Protein AF-A9KP01-F1 (afdb_monomer_lite)

Sequence (854 aa):
MNMPSIYETKLENGEALTLKELFYYAEKLFDGKQYDKAMEYYEKFIKEKEGWTGDKLIACDRLADMFRQKEDKENEMKIVFKSFEYDLPRPEFLCRLGVLFTELGQINMAVFWYSLALSIEKSADNLGFFKEECWSWLPHLKLCGCYFRLGDYNKAYMHNELALGFKPSDASLLHNKKSLEVLLNNNKLEGQANHKRILTIVQVAPDVYPVPPTNYGGIEVVIYEITEELVRRGHKVYLYAPEGSKTSATLIPYQHSGKGDFNQIAEYVLGTMPEGVDIIHDHTHISVLGKKNLNIPTICTIHGTINYRVNYPVFVSQRALNVIGGGHGFYVYNGLNLEEYEYSEEKDDYMLYLGRLDKMKGLGHALDIADLTNKRLVIAGPVHDLAYFNNEIEPRIRKNPKIQYIGSIGGKEKQEILKKACCLLFPTSWEEPFGLVMIEAMACGTPVIALGNGAVPEVLKGFPECICNSVDEMADKVMGGNYSKPNELREYAIKHFTTEKMVDGYLEVYEKVISEQPAHLSVPSIVKSKKDTLKIIQIAPDAFPVPPKDYGGIERVIYDLTEELVKRGHEVFLFAAEGSISSANIIPYTHKGPDSEKIADFVKKTLPSIGADIIHDHTHASVLSRCDLSIPIISTIHDSRKNSAKNPIYLCQKALRNAGLNQGYSVYNGINPEDYEFSESKEDYLIFLGILYSHKGINYALDVAERTGMRLIIAGPLYDIEYYKKAIEPRIKANTNISYVGSVGGKERQNLLKHAKCMLFPTVWEEPFGLVMVEAMACGTPVLAFGNGAVPEVLKGFPELICSNVDEMIYKVQNMEFPKAKVLRTYVENNFSAVKMTENYINIYRKVIEEEKN

Structure (mmCIF, N/CA/C/O backbone):
data_AF-A9KP01-F1
#
_entry.id   AF-A9KP01-F1
#
loop_
_atom_site.group_PDB
_atom_site.id
_atom_site.type_symbol
_atom_site.label_atom_id
_atom_site.label_alt_id
_atom_site.label_comp_id
_atom_site.label_asym_id
_atom_site.label_entity_id
_atom_site.label_seq_id
_atom_site.pdbx_PDB_ins_code
_atom_site.Cartn_x
_atom_site.Cartn_y
_atom_site.Cartn_z
_atom_site.occupancy
_atom_site.B_iso_or_equiv
_atom_site.auth_seq_id
_atom_site.auth_comp_id
_atom_site.auth_asym_id
_atom_site.auth_atom_id
_atom_site.pdbx_PDB_model_num
ATOM 1 N N . MET A 1 1 ? 45.115 -67.541 46.605 1.00 36.69 1 MET A N 1
ATOM 2 C CA . MET A 1 1 ? 44.930 -66.499 47.636 1.00 36.69 1 MET A CA 1
ATOM 3 C C . MET A 1 1 ? 44.972 -65.158 46.927 1.00 36.69 1 MET A C 1
ATOM 5 O O . MET A 1 1 ? 46.055 -64.728 46.558 1.00 36.69 1 MET A O 1
ATOM 9 N N . ASN A 1 2 ? 43.815 -64.558 46.640 1.00 46.25 2 ASN A N 1
ATOM 10 C CA . ASN A 1 2 ? 43.777 -63.175 46.161 1.00 46.25 2 ASN A CA 1
ATOM 11 C C . ASN A 1 2 ? 43.930 -62.277 47.386 1.00 46.25 2 ASN A C 1
ATOM 13 O O . ASN A 1 2 ? 43.139 -62.389 48.318 1.00 46.25 2 ASN A O 1
ATOM 17 N N . MET A 1 3 ? 44.982 -61.460 47.406 1.00 42.56 3 MET A N 1
ATOM 18 C CA . MET A 1 3 ? 45.182 -60.446 48.442 1.00 42.56 3 MET A CA 1
ATOM 19 C C . MET A 1 3 ? 43.953 -59.520 48.497 1.00 42.56 3 MET A C 1
ATOM 21 O O . MET A 1 3 ? 43.470 -59.135 47.424 1.00 42.56 3 MET A O 1
ATOM 25 N N . PRO A 1 4 ? 43.455 -59.156 49.695 1.00 60.62 4 PRO A N 1
ATOM 26 C CA . PRO A 1 4 ? 42.398 -58.160 49.837 1.00 60.62 4 PRO A CA 1
ATOM 27 C C . PRO A 1 4 ? 42.797 -56.867 49.129 1.00 60.62 4 PRO A C 1
ATOM 29 O O . PRO A 1 4 ? 43.979 -56.503 49.087 1.00 60.62 4 PRO A O 1
ATOM 32 N N . SER A 1 5 ? 41.831 -56.170 48.532 1.00 70.19 5 SER A N 1
ATOM 33 C CA . SER A 1 5 ? 42.134 -54.859 47.970 1.00 70.19 5 SER A CA 1
ATOM 34 C C . SER A 1 5 ? 42.584 -53.906 49.078 1.00 70.19 5 SER A C 1
ATOM 36 O O . SER A 1 5 ? 42.117 -53.996 50.210 1.00 70.19 5 SER A O 1
ATOM 38 N N . ILE A 1 6 ? 43.452 -52.951 48.738 1.00 78.69 6 ILE A N 1
ATOM 39 C CA . ILE A 1 6 ? 43.910 -51.919 49.681 1.00 78.69 6 ILE A CA 1
ATOM 40 C C . ILE A 1 6 ? 42.739 -51.196 50.383 1.00 78.69 6 ILE A C 1
ATOM 42 O O . ILE A 1 6 ? 42.875 -50.762 51.521 1.00 78.69 6 ILE A O 1
ATOM 46 N N . TYR A 1 7 ? 41.573 -51.129 49.731 1.00 84.31 7 TYR A N 1
ATOM 47 C CA . TYR A 1 7 ? 40.338 -50.558 50.270 1.00 84.31 7 TYR A CA 1
ATOM 48 C C . TYR A 1 7 ? 39.635 -51.480 51.277 1.00 84.31 7 TYR A C 1
ATOM 50 O O . TYR A 1 7 ? 39.154 -51.007 52.301 1.00 84.31 7 TYR A O 1
ATOM 58 N N . GLU A 1 8 ? 39.595 -52.790 51.020 1.00 82.94 8 GLU A N 1
ATOM 59 C CA . GLU A 1 8 ? 38.999 -53.775 51.936 1.00 82.94 8 GLU A CA 1
ATOM 60 C C . GLU A 1 8 ? 39.813 -53.893 53.221 1.00 82.94 8 GLU A C 1
ATOM 62 O O . GLU A 1 8 ? 39.232 -53.854 54.297 1.00 82.94 8 GLU A O 1
ATOM 67 N N . THR A 1 9 ? 41.146 -53.906 53.127 1.00 81.88 9 THR A N 1
ATOM 68 C CA . THR A 1 9 ? 42.019 -53.896 54.311 1.00 81.88 9 THR A CA 1
ATOM 69 C C . THR A 1 9 ? 41.823 -52.636 55.157 1.00 81.88 9 THR A C 1
ATOM 71 O O . THR A 1 9 ? 41.771 -52.725 56.379 1.00 81.88 9 THR A O 1
ATOM 74 N N . LYS A 1 10 ? 41.660 -51.461 54.532 1.00 84.62 10 LYS A N 1
ATOM 75 C CA . LYS A 1 10 ? 41.340 -50.217 55.255 1.00 84.62 10 LYS A CA 1
ATOM 76 C C . LYS A 1 10 ? 40.001 -50.299 55.990 1.00 84.62 10 LYS A C 1
ATOM 78 O O . LYS A 1 10 ? 39.928 -49.950 57.165 1.00 84.62 10 LYS A O 1
ATOM 83 N N . LEU A 1 11 ? 38.962 -50.796 55.321 1.00 85.75 11 LEU A N 1
ATOM 84 C CA . LEU A 1 11 ? 37.635 -50.956 55.921 1.00 85.75 11 LEU A CA 1
ATOM 85 C C . LEU A 1 11 ? 37.638 -51.988 57.061 1.00 85.75 11 LEU A C 1
ATOM 87 O O . LEU A 1 11 ? 37.008 -51.754 58.089 1.00 85.75 11 LEU A O 1
ATOM 91 N N . GLU A 1 12 ? 38.375 -53.093 56.915 1.00 85.56 12 GLU A N 1
ATOM 92 C CA . GLU A 1 12 ? 38.567 -54.111 57.961 1.00 85.56 12 GLU A CA 1
ATOM 93 C C . GLU A 1 12 ? 39.324 -53.558 59.180 1.00 85.56 12 GLU A C 1
ATOM 95 O O . GLU A 1 12 ? 39.020 -53.931 60.312 1.00 85.56 12 GLU A O 1
ATOM 100 N N . ASN A 1 13 ? 40.243 -52.611 58.968 1.00 84.62 13 ASN A N 1
ATOM 101 C CA . ASN A 1 13 ? 40.954 -51.889 60.028 1.00 84.62 13 ASN A CA 1
ATOM 102 C C . ASN A 1 13 ? 40.133 -50.744 60.661 1.00 84.62 13 ASN A C 1
ATOM 104 O O . ASN A 1 13 ? 40.631 -50.059 61.555 1.00 84.62 13 ASN A O 1
ATOM 108 N N . GLY A 1 14 ? 38.888 -50.518 60.222 1.00 82.81 14 GLY A N 1
ATOM 109 C CA . GLY A 1 14 ? 38.022 -49.445 60.722 1.00 82.81 14 GLY A CA 1
ATOM 110 C C . GLY A 1 14 ? 38.368 -48.045 60.197 1.00 82.81 14 GLY A C 1
ATOM 111 O O . GLY A 1 14 ? 37.886 -47.053 60.743 1.00 82.81 14 GLY A O 1
ATOM 112 N N . GLU A 1 15 ? 39.192 -47.942 59.152 1.00 86.25 15 GLU A N 1
ATOM 113 C CA . GLU A 1 15 ? 39.540 -46.672 58.513 1.00 86.25 15 GLU A CA 1
ATOM 114 C C . GLU A 1 15 ? 38.448 -46.228 57.524 1.00 86.25 15 GLU A C 1
ATOM 116 O O . GLU A 1 15 ? 37.905 -47.026 56.756 1.00 86.25 15 GLU A O 1
ATOM 121 N N . ALA A 1 16 ? 38.144 -44.927 57.503 1.00 83.94 16 ALA A N 1
ATOM 122 C CA . ALA A 1 16 ? 37.231 -44.346 56.522 1.00 83.94 16 ALA A CA 1
ATOM 123 C C . ALA A 1 16 ? 37.930 -44.152 55.165 1.00 83.94 16 ALA A C 1
ATOM 125 O O . ALA A 1 16 ? 39.061 -43.667 55.100 1.00 83.94 16 ALA A O 1
ATOM 126 N N . LEU A 1 17 ? 37.239 -44.488 54.073 1.00 88.50 17 LEU A N 1
ATOM 127 C CA . LEU A 1 17 ? 37.723 -44.205 52.721 1.00 88.50 17 LEU A CA 1
ATOM 128 C C . LEU A 1 17 ? 37.586 -42.711 52.414 1.00 88.50 17 LEU A C 1
ATOM 130 O O . LEU A 1 17 ? 36.552 -42.103 52.693 1.00 88.50 17 LEU A O 1
ATOM 134 N N . THR A 1 18 ? 38.609 -42.127 51.795 1.00 89.06 18 THR A N 1
ATOM 135 C CA . THR A 1 18 ? 38.513 -40.767 51.249 1.00 89.06 18 THR A CA 1
ATOM 136 C C . THR A 1 18 ? 37.534 -40.720 50.074 1.00 89.06 18 THR A C 1
ATOM 138 O O . THR A 1 18 ? 37.252 -41.737 49.441 1.00 89.06 18 THR A O 1
ATOM 141 N N . LEU A 1 19 ? 37.057 -39.526 49.716 1.00 87.00 19 LEU A N 1
ATOM 142 C CA . LEU A 1 19 ? 36.104 -39.337 48.617 1.00 87.00 19 LEU A CA 1
ATOM 143 C C . LEU A 1 19 ? 36.578 -39.947 47.283 1.00 87.00 19 LEU A C 1
ATOM 145 O O . LEU A 1 19 ? 35.806 -40.588 46.573 1.00 87.00 19 LEU A O 1
ATOM 149 N N . LYS A 1 20 ? 37.866 -39.785 46.964 1.00 86.50 20 LYS A N 1
ATOM 150 C CA . LYS A 1 20 ? 38.485 -40.369 45.769 1.00 86.50 20 LYS A CA 1
ATOM 151 C C . LYS A 1 20 ? 38.524 -41.900 45.856 1.00 86.50 20 LYS A C 1
ATOM 153 O O . LYS A 1 20 ? 38.224 -42.583 44.884 1.00 86.50 20 LYS A O 1
ATOM 158 N N . GLU A 1 21 ? 38.860 -42.446 47.023 1.00 90.12 21 GLU A N 1
ATOM 159 C CA . GLU A 1 21 ? 38.889 -43.894 47.254 1.00 90.12 21 GLU A CA 1
ATOM 160 C C . GLU A 1 21 ? 37.487 -44.522 47.225 1.00 90.12 21 GLU A C 1
ATOM 162 O O . GLU A 1 21 ? 37.362 -45.647 46.750 1.00 90.12 21 GLU A O 1
ATOM 167 N N . LEU A 1 22 ? 36.438 -43.803 47.652 1.00 90.06 22 LEU A N 1
ATOM 168 C CA . LEU A 1 22 ? 35.044 -44.252 47.527 1.00 90.06 22 LEU A CA 1
ATOM 169 C C . LEU A 1 22 ? 34.675 -44.516 46.063 1.00 90.06 22 LEU A C 1
ATOM 171 O O . LEU A 1 22 ? 34.154 -45.587 45.756 1.00 90.06 22 LEU A O 1
ATOM 175 N N . PHE A 1 23 ? 34.986 -43.576 45.165 1.00 92.19 23 PHE A N 1
ATOM 176 C CA . PHE A 1 23 ? 34.704 -43.722 43.736 1.00 92.19 23 PHE A CA 1
ATOM 177 C C . PHE A 1 23 ? 35.489 -44.878 43.101 1.00 92.19 23 PHE A C 1
ATOM 179 O O . PHE A 1 23 ? 34.893 -45.757 42.484 1.00 92.19 23 PHE A O 1
ATOM 186 N N . TYR A 1 24 ? 36.811 -44.946 43.300 1.00 91.06 24 TYR A N 1
ATOM 187 C CA . TYR A 1 24 ? 37.615 -46.029 42.711 1.00 91.06 24 TYR A CA 1
ATOM 188 C C . TYR A 1 24 ? 37.275 -47.406 43.273 1.00 91.06 24 TYR A C 1
ATOM 190 O O . TYR A 1 24 ? 37.362 -48.406 42.557 1.00 91.06 24 TYR A O 1
ATOM 198 N N . TYR A 1 25 ? 36.890 -47.483 44.547 1.00 93.56 25 TYR A N 1
ATOM 199 C CA . TYR A 1 25 ? 36.424 -48.738 45.111 1.00 93.56 25 TYR A CA 1
ATOM 200 C C . TYR A 1 25 ? 35.079 -49.154 44.504 1.00 93.56 25 TYR A C 1
ATOM 202 O O . TYR A 1 25 ? 34.916 -50.328 44.173 1.00 93.56 25 TYR A O 1
ATOM 210 N N . ALA A 1 26 ? 34.162 -48.207 44.271 1.00 93.06 26 ALA A N 1
ATOM 211 C CA . ALA A 1 26 ? 32.908 -48.466 43.567 1.00 93.06 26 ALA A CA 1
ATOM 212 C C . ALA A 1 26 ? 33.141 -48.966 42.127 1.00 93.06 26 ALA A C 1
ATOM 214 O O . ALA A 1 26 ? 32.584 -50.001 41.769 1.00 93.06 26 ALA A O 1
ATOM 215 N N . GLU A 1 27 ? 34.030 -48.328 41.351 1.00 93.06 27 GLU A N 1
ATOM 216 C CA . GLU A 1 27 ? 34.423 -48.794 40.005 1.00 93.06 27 GLU A CA 1
ATOM 217 C C . GLU A 1 27 ? 34.999 -50.216 40.047 1.00 93.06 27 GLU A C 1
ATOM 219 O O . GLU A 1 27 ? 34.581 -51.088 39.288 1.00 93.06 27 GLU A O 1
ATOM 224 N N . LYS A 1 28 ? 35.890 -50.510 41.002 1.00 91.69 28 LYS A N 1
ATOM 225 C CA . LYS A 1 28 ? 36.463 -51.855 41.147 1.00 91.69 28 LYS A CA 1
ATOM 226 C C . LYS A 1 28 ? 35.407 -52.913 41.484 1.00 91.69 28 LYS A C 1
ATOM 228 O O . LYS A 1 28 ? 35.485 -54.039 40.991 1.00 91.69 28 LYS A O 1
ATOM 233 N N . LEU A 1 29 ? 34.446 -52.584 42.347 1.00 92.50 29 LEU A N 1
ATOM 234 C CA . LEU A 1 29 ? 33.330 -53.473 42.676 1.00 92.50 29 LEU A CA 1
ATOM 235 C C . LEU A 1 29 ? 32.419 -53.687 41.462 1.00 92.50 29 LEU A C 1
ATOM 237 O O . LEU A 1 29 ? 31.994 -54.818 41.220 1.00 92.50 29 LEU A O 1
ATOM 241 N N . PHE A 1 30 ? 32.163 -52.629 40.691 1.00 90.38 30 PHE A N 1
ATOM 242 C CA . PHE A 1 30 ? 31.382 -52.676 39.459 1.00 90.38 30 PHE A CA 1
ATOM 243 C C . PHE A 1 30 ? 32.045 -53.577 38.406 1.00 90.38 30 PHE A C 1
ATOM 245 O O . PHE A 1 30 ? 31.399 -54.494 37.895 1.00 90.38 30 PHE A O 1
ATOM 252 N N . ASP A 1 31 ? 33.347 -53.410 38.165 1.00 88.25 31 ASP A N 1
ATOM 253 C CA . ASP A 1 31 ? 34.142 -54.261 37.265 1.00 88.25 31 ASP A CA 1
ATOM 254 C C . ASP A 1 31 ? 34.192 -55.718 37.747 1.00 88.25 31 ASP A C 1
ATOM 256 O O . ASP A 1 31 ? 34.123 -56.666 36.960 1.00 88.25 31 ASP A O 1
ATOM 260 N N . GLY A 1 32 ? 34.247 -55.907 39.067 1.00 88.62 32 GLY A N 1
ATOM 261 C CA . GLY A 1 32 ? 34.133 -57.203 39.731 1.00 88.62 32 GLY A CA 1
ATOM 262 C C . GLY A 1 32 ? 32.719 -57.798 39.733 1.00 88.62 32 GLY A C 1
ATOM 263 O O . GLY A 1 32 ? 32.529 -58.864 40.319 1.00 88.62 32 GLY A O 1
ATOM 264 N N . LYS A 1 33 ? 31.738 -57.137 39.100 1.00 89.88 33 LYS A N 1
ATOM 265 C CA . LYS A 1 33 ? 30.316 -57.524 39.017 1.00 89.88 33 LYS A CA 1
ATOM 266 C C . LYS A 1 33 ? 29.600 -57.636 40.369 1.00 89.88 33 LYS A C 1
ATOM 268 O O . LYS A 1 33 ? 28.583 -58.317 40.486 1.00 89.88 33 LYS A O 1
ATOM 273 N N . GLN A 1 34 ? 30.105 -56.965 41.399 1.00 91.69 34 GLN A N 1
ATOM 274 C CA . GLN A 1 34 ? 29.477 -56.878 42.719 1.00 91.69 34 GLN A CA 1
ATOM 275 C C . GLN A 1 34 ? 28.535 -55.665 42.776 1.00 91.69 34 GLN A C 1
ATOM 277 O O . GLN A 1 34 ? 28.774 -54.719 43.526 1.00 91.69 34 GLN A O 1
ATOM 282 N N . TYR A 1 35 ? 27.476 -55.677 41.959 1.00 91.69 35 TYR A N 1
ATOM 283 C CA . TYR A 1 35 ? 26.645 -54.496 41.685 1.00 91.69 35 TYR A CA 1
ATOM 284 C C . TYR A 1 35 ? 25.940 -53.916 42.915 1.00 91.69 35 TYR A C 1
ATOM 286 O O . TYR A 1 35 ? 25.957 -52.704 43.091 1.00 91.69 35 TYR A O 1
ATOM 294 N N . ASP A 1 36 ? 25.389 -54.743 43.808 1.00 90.81 36 ASP A N 1
ATOM 295 C CA . ASP A 1 36 ? 24.713 -54.235 45.014 1.00 90.81 36 ASP A CA 1
ATOM 296 C C . ASP A 1 36 ? 25.672 -53.470 45.931 1.00 90.81 36 ASP A C 1
ATOM 298 O O . ASP A 1 36 ? 25.349 -52.390 46.424 1.00 90.81 36 ASP A O 1
ATOM 302 N N . LYS A 1 37 ? 26.888 -54.003 46.100 1.00 91.88 37 LYS A N 1
ATOM 303 C CA . LYS A 1 37 ? 27.933 -53.355 46.892 1.00 91.88 37 LYS A CA 1
ATOM 304 C C . LYS A 1 37 ? 28.444 -52.104 46.178 1.00 91.88 37 LYS A C 1
ATOM 306 O O . LYS A 1 37 ? 28.601 -51.072 46.813 1.00 91.88 37 LYS A O 1
ATOM 311 N N . ALA A 1 38 ? 28.654 -52.157 44.862 1.00 93.44 38 ALA A N 1
ATOM 312 C CA . ALA A 1 38 ? 29.063 -50.992 44.077 1.00 93.44 38 ALA A CA 1
ATOM 313 C C . ALA A 1 38 ? 28.044 -49.843 44.183 1.00 93.44 38 ALA A C 1
ATOM 315 O O . ALA A 1 38 ? 28.433 -48.702 44.426 1.00 93.44 38 ALA A O 1
ATOM 316 N N . MET A 1 39 ? 26.748 -50.152 44.074 1.00 94.50 39 MET A N 1
ATOM 317 C CA . MET A 1 39 ? 25.639 -49.199 44.188 1.00 94.50 39 MET A CA 1
ATOM 318 C C . MET A 1 39 ? 25.677 -48.439 45.521 1.00 94.50 39 MET A C 1
ATOM 320 O O . MET A 1 39 ? 25.598 -47.214 45.516 1.00 94.50 39 MET A O 1
ATOM 324 N N . GLU A 1 40 ? 25.916 -49.132 46.642 1.00 93.94 40 GLU A N 1
ATOM 325 C CA . GLU A 1 40 ? 26.055 -48.503 47.965 1.00 93.94 40 GLU A CA 1
ATOM 326 C C . GLU A 1 40 ? 27.180 -47.452 47.995 1.00 93.94 40 GLU A C 1
ATOM 328 O O . GLU A 1 40 ? 27.012 -46.355 48.537 1.00 93.94 40 GLU A O 1
ATOM 333 N N . TYR A 1 41 ? 28.335 -47.766 47.402 1.00 94.38 41 TYR A N 1
ATOM 334 C CA . TYR A 1 41 ? 29.482 -46.857 47.391 1.00 94.38 41 TYR A CA 1
ATOM 335 C C . TYR A 1 41 ? 29.326 -45.711 46.383 1.00 94.38 41 TYR A C 1
ATOM 337 O O . TYR A 1 41 ? 29.722 -44.590 46.705 1.00 94.38 41 TYR A O 1
ATOM 345 N N . TYR A 1 42 ? 28.693 -45.928 45.224 1.00 95.81 42 TYR A N 1
ATOM 346 C CA . TYR A 1 42 ? 28.344 -44.829 44.317 1.00 95.81 42 TYR A CA 1
ATOM 347 C C . TYR A 1 42 ? 27.318 -43.882 44.944 1.00 95.81 42 TYR A C 1
ATOM 349 O O . TYR A 1 42 ? 27.492 -42.670 44.852 1.00 95.81 42 TYR A O 1
ATOM 357 N N . GLU A 1 43 ? 26.293 -44.394 45.634 1.00 94.00 43 GLU A N 1
ATOM 358 C CA . GLU A 1 43 ? 25.308 -43.563 46.338 1.00 94.00 43 GLU A CA 1
ATOM 359 C C . GLU A 1 43 ? 25.943 -42.729 47.454 1.00 94.00 43 GLU A C 1
ATOM 361 O O . GLU A 1 43 ? 25.621 -41.549 47.613 1.00 94.00 43 GLU A O 1
ATOM 366 N N . LYS A 1 44 ? 26.869 -43.322 48.221 1.00 92.75 44 LYS A N 1
ATOM 367 C CA . LYS A 1 44 ? 27.685 -42.586 49.197 1.00 92.75 44 LYS A CA 1
ATOM 368 C C . LYS A 1 44 ? 28.493 -41.493 48.504 1.00 92.75 44 LYS A C 1
ATOM 370 O O . LYS A 1 44 ? 28.465 -40.350 48.944 1.00 92.75 44 LYS A O 1
ATOM 375 N N . PHE A 1 45 ? 29.149 -41.821 47.393 1.00 94.12 45 PHE A N 1
ATOM 376 C CA . PHE A 1 45 ? 29.967 -40.875 46.646 1.00 94.12 45 PHE A CA 1
ATOM 377 C C . PHE A 1 45 ? 29.157 -39.689 46.101 1.00 94.12 45 PHE A C 1
ATOM 379 O O . PHE A 1 45 ? 29.585 -38.553 46.276 1.00 94.12 45 PHE A O 1
ATOM 386 N N . ILE A 1 46 ? 27.990 -39.893 45.480 1.00 92.06 46 ILE A N 1
ATOM 387 C CA . ILE A 1 46 ? 27.198 -38.793 44.887 1.00 92.06 46 ILE A CA 1
ATOM 388 C C . ILE A 1 46 ? 26.511 -37.893 45.927 1.00 92.06 46 ILE A C 1
ATOM 390 O O . ILE A 1 46 ? 26.193 -36.746 45.613 1.00 92.06 46 ILE A O 1
ATOM 394 N N . LYS A 1 47 ? 26.295 -38.376 47.162 1.00 89.00 47 LYS A N 1
ATOM 395 C CA . LYS A 1 47 ? 25.741 -37.567 48.265 1.00 89.00 47 LYS A CA 1
ATOM 396 C C . LYS A 1 47 ? 26.709 -36.488 48.745 1.00 89.00 47 LYS A C 1
ATOM 398 O O . LYS A 1 47 ? 26.262 -35.445 49.221 1.00 89.00 47 LYS A O 1
ATOM 403 N N . GLU A 1 48 ? 28.009 -36.721 48.606 1.00 89.31 48 GLU A N 1
ATOM 404 C CA . GLU A 1 48 ? 29.024 -35.737 48.967 1.00 89.31 48 GLU A CA 1
ATOM 405 C C . GLU A 1 48 ? 28.994 -34.542 48.007 1.00 89.31 48 GLU A C 1
ATOM 407 O O . GLU A 1 48 ? 28.882 -34.708 46.789 1.00 89.31 48 GLU A O 1
ATOM 412 N N . LYS A 1 49 ? 29.105 -33.324 48.552 1.00 78.06 49 LYS A N 1
ATOM 413 C CA . LYS A 1 49 ? 29.084 -32.081 47.756 1.00 78.06 49 LYS A CA 1
ATOM 414 C C . LYS A 1 49 ? 30.369 -31.864 46.961 1.00 78.06 49 LYS A C 1
ATOM 416 O O . LYS A 1 49 ? 30.342 -31.239 45.909 1.00 78.06 49 LYS A O 1
ATOM 421 N N . GLU A 1 50 ? 31.484 -32.365 47.479 1.00 80.12 50 GLU A N 1
ATOM 422 C CA . GLU A 1 50 ? 32.789 -32.294 46.830 1.00 80.12 50 GLU A CA 1
ATOM 423 C C . GLU A 1 50 ? 32.971 -33.465 45.848 1.00 80.12 50 GLU A C 1
ATOM 425 O O . GLU A 1 50 ? 32.259 -34.475 45.911 1.00 80.12 50 GLU A O 1
ATOM 430 N N . GLY A 1 51 ? 33.934 -33.340 44.931 1.00 79.81 51 GLY A N 1
ATOM 431 C CA . GLY A 1 51 ? 34.302 -34.375 43.958 1.00 79.81 51 GLY A CA 1
ATOM 432 C C . GLY A 1 51 ? 34.435 -33.836 42.539 1.00 79.81 51 GLY A C 1
ATOM 433 O O . GLY A 1 51 ? 33.869 -32.800 42.203 1.00 79.81 51 GLY A O 1
ATOM 434 N N . TRP A 1 52 ? 35.206 -34.531 41.703 1.00 86.00 52 TRP A N 1
ATOM 435 C CA . TRP A 1 52 ? 35.362 -34.139 40.306 1.00 86.00 52 TRP A CA 1
ATOM 436 C C . TRP A 1 52 ? 34.081 -34.439 39.519 1.00 86.00 52 TRP A C 1
ATOM 438 O O . TRP A 1 52 ? 33.531 -35.538 39.616 1.00 86.00 52 TRP A O 1
ATOM 448 N N . THR A 1 53 ? 33.612 -33.468 38.733 1.00 85.69 53 THR A N 1
ATOM 449 C CA . THR A 1 53 ? 32.346 -33.549 37.989 1.00 85.69 53 THR A CA 1
ATOM 450 C C . THR A 1 53 ? 32.262 -34.788 37.101 1.00 85.69 53 THR A C 1
ATOM 452 O O . THR A 1 53 ? 31.246 -35.477 37.113 1.00 85.69 53 THR A O 1
ATOM 455 N N . GLY A 1 54 ? 33.332 -35.133 36.379 1.00 85.19 54 GLY A N 1
ATOM 456 C CA . GLY A 1 54 ? 33.313 -36.301 35.497 1.00 85.19 54 GLY A CA 1
ATOM 457 C C . GLY A 1 54 ? 33.112 -37.626 36.246 1.00 85.19 54 GLY A C 1
ATOM 458 O O . GLY A 1 54 ? 32.359 -38.470 35.770 1.00 85.19 54 GLY A O 1
ATOM 459 N N . ASP A 1 55 ? 33.672 -37.779 37.450 1.00 90.56 55 ASP A N 1
ATOM 460 C CA . ASP A 1 55 ? 33.481 -38.979 38.281 1.00 90.56 55 ASP A CA 1
ATOM 461 C C . ASP A 1 55 ? 32.032 -39.062 38.787 1.00 90.56 55 ASP A C 1
ATOM 463 O O . ASP A 1 55 ? 31.446 -40.144 38.841 1.00 90.56 55 ASP A O 1
ATOM 467 N N . LYS A 1 56 ? 31.410 -37.918 39.117 1.00 91.75 56 LYS A N 1
ATOM 468 C CA . LYS A 1 56 ? 29.989 -37.854 39.511 1.00 91.75 56 LYS A CA 1
ATOM 469 C C . LYS A 1 56 ? 29.077 -38.274 38.364 1.00 91.75 56 LYS A C 1
ATOM 471 O O . LYS A 1 56 ? 28.146 -39.043 38.582 1.00 91.75 56 LYS A O 1
ATOM 476 N N . LEU A 1 57 ? 29.370 -37.826 37.144 1.00 91.88 57 LEU A N 1
ATOM 477 C CA . LEU A 1 57 ? 28.619 -38.229 35.957 1.00 91.88 57 LEU A CA 1
ATOM 478 C C . LEU A 1 57 ? 28.787 -39.725 35.660 1.00 91.88 57 LEU A C 1
ATOM 480 O O . LEU A 1 57 ? 27.796 -40.387 35.357 1.00 91.88 57 LEU A O 1
ATOM 484 N N . ILE A 1 58 ? 30.002 -40.277 35.789 1.00 92.25 58 ILE A N 1
ATOM 485 C CA . ILE A 1 58 ? 30.237 -41.727 35.651 1.00 92.25 58 ILE A CA 1
ATOM 486 C C . ILE A 1 58 ? 29.413 -42.489 36.691 1.00 92.25 58 ILE A C 1
ATOM 488 O O . ILE A 1 58 ? 28.691 -43.418 36.336 1.00 92.25 58 ILE A O 1
ATOM 492 N N . ALA A 1 59 ? 29.455 -42.065 37.956 1.00 94.00 59 ALA A N 1
ATOM 493 C CA . ALA A 1 59 ? 28.672 -42.680 39.022 1.00 94.00 59 ALA A CA 1
ATOM 494 C C . ALA A 1 59 ? 27.161 -42.644 38.723 1.00 94.00 59 ALA A C 1
ATOM 496 O O . ALA A 1 59 ? 26.487 -43.661 38.884 1.00 94.00 59 ALA A O 1
ATOM 497 N N . CYS A 1 60 ? 26.631 -41.517 38.231 1.00 94.88 60 CYS A N 1
ATOM 498 C CA . CYS A 1 60 ? 25.234 -41.402 37.805 1.00 94.88 60 CYS A CA 1
ATOM 499 C C . CYS A 1 60 ? 24.879 -42.366 36.661 1.00 94.88 60 CYS A C 1
ATOM 501 O O . CYS A 1 60 ? 23.838 -43.015 36.732 1.00 94.88 60 CYS A O 1
ATOM 503 N N . ASP A 1 61 ? 25.722 -42.503 35.632 1.00 93.94 61 ASP A N 1
ATOM 504 C CA . ASP A 1 61 ? 25.469 -43.437 34.520 1.00 93.94 61 ASP A CA 1
ATOM 505 C C . ASP A 1 61 ? 25.527 -44.903 34.977 1.00 93.94 61 ASP A C 1
ATOM 507 O O . ASP A 1 61 ? 24.662 -45.696 34.608 1.00 93.94 61 ASP A O 1
ATOM 511 N N . ARG A 1 62 ? 26.481 -45.256 35.851 1.00 95.06 62 ARG A N 1
ATOM 512 C CA . ARG A 1 62 ? 26.602 -46.603 36.438 1.00 95.06 62 ARG A CA 1
ATOM 513 C C . ARG A 1 62 ? 25.403 -46.958 37.308 1.00 95.06 62 ARG A C 1
ATOM 515 O O . ARG A 1 62 ? 24.866 -48.059 37.197 1.00 95.06 62 ARG A O 1
ATOM 522 N N . LEU A 1 63 ? 24.962 -46.028 38.153 1.00 96.38 63 LEU A N 1
ATOM 523 C CA . LEU A 1 63 ? 23.747 -46.180 38.951 1.00 96.38 63 LEU A CA 1
ATOM 524 C C . LEU A 1 63 ? 22.512 -46.324 38.061 1.00 96.38 63 LEU A C 1
ATOM 526 O O . LEU A 1 63 ? 21.710 -47.223 38.299 1.00 96.38 63 LEU A O 1
ATOM 530 N N . ALA A 1 64 ? 22.385 -45.513 37.008 1.00 95.44 64 ALA A N 1
ATOM 531 C CA . ALA A 1 64 ? 21.289 -45.632 36.050 1.00 95.44 64 ALA A CA 1
ATOM 532 C C . ALA A 1 64 ? 21.261 -47.019 35.385 1.00 95.44 64 ALA A C 1
ATOM 534 O O . ALA A 1 64 ? 20.200 -47.631 35.292 1.00 95.44 64 ALA A O 1
ATOM 535 N N . ASP A 1 65 ? 22.418 -47.555 34.980 1.00 94.00 65 ASP A N 1
ATOM 536 C CA . ASP A 1 65 ? 22.521 -48.911 34.427 1.00 94.00 65 ASP A CA 1
ATOM 537 C C . ASP A 1 65 ? 22.100 -49.992 35.430 1.00 94.00 65 ASP A C 1
ATOM 539 O O . ASP A 1 65 ? 21.389 -50.928 35.063 1.00 94.00 65 ASP A O 1
ATOM 543 N N . MET A 1 66 ? 22.494 -49.864 36.699 1.00 95.06 66 MET A N 1
ATOM 544 C CA . MET A 1 66 ? 22.117 -50.820 37.745 1.00 95.06 66 MET A CA 1
ATOM 545 C C . MET A 1 66 ? 20.626 -50.744 38.100 1.00 95.06 66 MET A C 1
ATOM 547 O O . MET A 1 66 ? 19.989 -51.788 38.236 1.00 95.06 66 MET A O 1
ATOM 551 N N . PHE A 1 67 ? 20.039 -49.545 38.193 1.00 95.38 67 PHE A N 1
ATOM 552 C CA . PHE A 1 67 ? 18.592 -49.389 38.391 1.00 95.38 67 PHE A CA 1
ATOM 553 C C . PHE A 1 67 ? 17.804 -49.963 37.216 1.00 95.38 67 PHE A C 1
ATOM 555 O O . PHE A 1 67 ? 16.839 -50.697 37.423 1.00 95.38 67 PHE A O 1
ATOM 562 N N . ARG A 1 68 ? 18.274 -49.739 35.985 1.00 93.38 68 ARG A N 1
ATOM 563 C CA . ARG A 1 68 ? 17.676 -50.324 34.784 1.00 93.38 68 ARG A CA 1
ATOM 564 C C . ARG A 1 68 ? 17.706 -51.852 34.799 1.00 93.38 68 ARG A C 1
ATOM 566 O O . ARG A 1 68 ? 16.706 -52.475 34.458 1.00 93.38 68 ARG A O 1
ATOM 573 N N . GLN A 1 69 ? 18.817 -52.466 35.221 1.00 91.81 69 GLN A N 1
ATOM 574 C CA . GLN A 1 69 ? 18.920 -53.928 35.374 1.00 91.81 69 GLN A CA 1
ATOM 575 C C . GLN A 1 69 ? 17.950 -54.489 36.421 1.00 91.81 69 GLN A C 1
ATOM 577 O O . GLN A 1 69 ? 17.516 -55.631 36.298 1.00 91.81 69 GLN A O 1
ATOM 582 N N . LYS A 1 70 ? 17.603 -53.690 37.434 1.00 93.12 70 LYS A N 1
ATOM 583 C CA . LYS A 1 70 ? 16.603 -54.020 38.458 1.00 93.12 70 LYS A CA 1
ATOM 584 C C . LYS A 1 70 ? 15.170 -53.654 38.056 1.00 93.12 70 LYS A C 1
ATOM 586 O O . LYS A 1 70 ? 14.270 -53.804 38.875 1.00 93.12 70 LYS A O 1
ATOM 591 N N . GLU A 1 71 ? 14.965 -53.165 36.831 1.00 92.06 71 GLU A N 1
ATOM 592 C CA . GLU A 1 71 ? 13.688 -52.637 36.327 1.00 92.06 71 GLU A CA 1
ATOM 593 C C . GLU A 1 71 ? 13.117 -51.467 37.161 1.00 92.06 71 GLU A C 1
ATOM 595 O O . GLU A 1 71 ? 11.931 -51.144 37.085 1.00 92.06 71 GLU A O 1
ATOM 600 N N . ASP A 1 72 ? 13.970 -50.771 37.919 1.00 94.31 72 ASP A N 1
ATOM 601 C CA . ASP A 1 72 ? 13.607 -49.636 38.769 1.00 94.31 72 ASP A CA 1
ATOM 602 C C . ASP A 1 72 ? 13.674 -48.317 37.984 1.00 94.31 72 ASP A C 1
ATOM 604 O O . ASP A 1 72 ? 14.617 -47.526 38.082 1.00 94.31 72 ASP A O 1
ATOM 608 N N . LYS A 1 73 ? 12.649 -48.087 37.157 1.00 92.06 73 LYS A N 1
ATOM 609 C CA . LYS A 1 73 ? 12.559 -46.906 36.280 1.00 92.06 73 LYS A CA 1
ATOM 610 C C . LYS A 1 73 ? 12.474 -45.588 37.046 1.00 92.06 73 LYS A C 1
ATOM 612 O O . LYS A 1 73 ? 12.892 -44.554 36.527 1.00 92.06 73 LYS A O 1
ATOM 617 N N . GLU A 1 74 ? 11.915 -45.607 38.255 1.00 93.00 74 GLU A N 1
ATOM 618 C CA . GLU A 1 74 ? 11.755 -44.403 39.070 1.00 93.00 74 GLU A CA 1
ATOM 619 C C . GLU A 1 74 ? 13.117 -43.907 39.556 1.00 93.00 74 GLU A C 1
ATOM 621 O O . GLU A 1 74 ? 13.451 -42.733 39.375 1.00 93.00 74 GLU A O 1
ATOM 626 N N . ASN A 1 75 ? 13.932 -44.798 40.124 1.00 94.06 75 ASN A N 1
ATOM 627 C CA . ASN A 1 75 ? 15.267 -44.423 40.572 1.00 94.06 75 ASN A CA 1
ATOM 628 C C . ASN A 1 75 ? 16.244 -44.238 39.403 1.00 94.06 75 ASN A C 1
ATOM 630 O O . ASN A 1 75 ? 17.088 -43.345 39.489 1.00 94.06 75 ASN A O 1
ATOM 634 N N . GLU A 1 76 ? 16.075 -44.954 38.278 1.00 95.88 76 GLU A N 1
ATOM 635 C CA . GLU A 1 76 ? 16.788 -44.646 37.025 1.00 95.88 76 GLU A CA 1
ATOM 636 C C . GLU A 1 76 ? 16.517 -43.195 36.592 1.00 95.88 76 GLU A C 1
ATOM 638 O O . GLU A 1 76 ? 17.444 -42.436 36.324 1.00 95.88 76 GLU A O 1
ATOM 643 N N . MET A 1 77 ? 15.256 -42.759 36.583 1.00 95.50 77 MET A N 1
ATOM 644 C CA . MET A 1 77 ? 14.908 -41.391 36.198 1.00 95.50 77 MET A CA 1
ATOM 645 C C . MET A 1 77 ? 15.453 -40.351 37.187 1.00 95.50 77 MET A C 1
ATOM 647 O O . MET A 1 77 ? 16.012 -39.336 36.768 1.00 95.50 77 MET A O 1
ATOM 651 N N . LYS A 1 78 ? 15.343 -40.602 38.499 1.00 95.75 78 LYS A N 1
ATOM 652 C CA . LYS A 1 78 ? 15.871 -39.697 39.534 1.00 95.75 78 LYS A CA 1
ATOM 653 C C . LYS A 1 78 ? 17.377 -39.509 39.410 1.00 95.75 78 LYS A C 1
ATOM 655 O O . LYS A 1 78 ? 17.845 -38.377 39.501 1.00 95.75 78 LYS A O 1
ATOM 660 N N . ILE A 1 79 ? 18.135 -40.586 39.193 1.00 96.25 79 ILE A N 1
ATOM 661 C CA . ILE A 1 79 ? 19.592 -40.473 39.085 1.00 96.25 79 ILE A CA 1
ATOM 662 C C . ILE A 1 79 ? 20.025 -39.784 37.787 1.00 96.25 79 ILE A C 1
ATOM 664 O O . ILE A 1 79 ? 21.032 -39.079 37.775 1.00 96.25 79 ILE A O 1
ATOM 668 N N . VAL A 1 80 ? 19.238 -39.919 36.717 1.00 96.12 80 VAL A N 1
ATOM 669 C CA . VAL A 1 80 ? 19.464 -39.184 35.469 1.00 96.12 80 VAL A CA 1
ATOM 670 C C . VAL A 1 80 ? 19.218 -37.689 35.658 1.00 96.12 80 VAL A C 1
ATOM 672 O O . VAL A 1 80 ? 20.057 -36.892 35.265 1.00 96.12 80 VAL A O 1
ATOM 675 N N . PHE A 1 81 ? 18.142 -37.275 36.332 1.00 96.50 81 PHE A N 1
ATOM 676 C CA . PHE A 1 81 ? 17.962 -35.855 36.662 1.00 96.50 81 PHE A CA 1
ATOM 677 C C . PHE A 1 81 ? 19.026 -35.337 37.632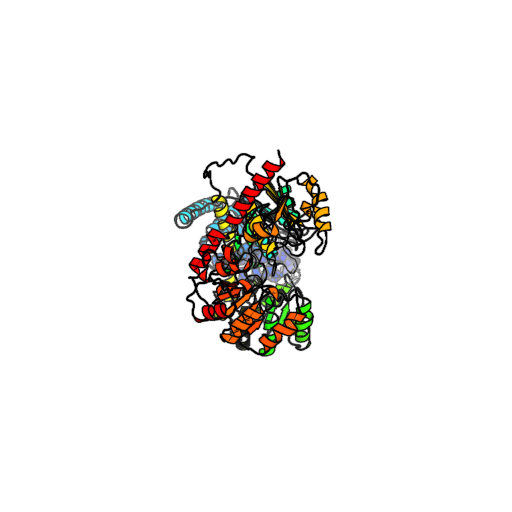 1.00 96.50 81 PHE A C 1
ATOM 679 O O . PHE A 1 81 ? 19.457 -34.192 37.512 1.00 96.50 81 PHE A O 1
ATOM 686 N N . LYS A 1 82 ? 19.503 -36.183 38.554 1.00 93.94 82 LYS A N 1
ATOM 687 C CA . LYS A 1 82 ? 20.596 -35.836 39.467 1.00 93.94 82 LYS A CA 1
ATOM 688 C C . LYS A 1 82 ? 21.872 -35.459 38.716 1.00 93.94 82 LYS A C 1
ATOM 690 O O . LYS A 1 82 ? 22.594 -34.581 39.177 1.00 93.94 82 LYS A O 1
ATOM 695 N N . SER A 1 83 ? 22.139 -36.067 37.556 1.00 93.38 83 SER A N 1
ATOM 696 C CA . SER A 1 83 ? 23.327 -35.727 36.767 1.00 93.38 83 SER A CA 1
ATOM 697 C C . SER A 1 83 ? 23.324 -34.266 36.302 1.00 93.38 83 SER A C 1
ATOM 699 O O . SER A 1 83 ? 24.396 -33.691 36.133 1.00 93.38 83 SER A O 1
ATOM 701 N N . PHE A 1 84 ? 22.144 -33.650 36.148 1.00 93.62 84 PHE A N 1
ATOM 702 C CA . PHE A 1 84 ? 21.995 -32.251 35.726 1.00 93.62 84 PHE A CA 1
ATOM 703 C C . PHE A 1 84 ? 22.363 -31.248 36.825 1.00 93.62 84 PHE A C 1
ATOM 705 O O . PHE A 1 84 ? 22.534 -30.065 36.551 1.00 93.62 84 PHE A O 1
ATOM 712 N N . GLU A 1 85 ? 22.503 -31.701 38.074 1.00 92.19 85 GLU A N 1
ATOM 713 C CA . GLU A 1 85 ? 23.063 -30.870 39.142 1.00 92.19 85 GLU A CA 1
ATOM 714 C C . GLU A 1 85 ? 24.587 -30.728 39.026 1.00 92.19 85 GLU A C 1
ATOM 716 O O . GLU A 1 85 ? 25.159 -29.802 39.601 1.00 92.19 85 GLU A O 1
ATOM 721 N N . TYR A 1 86 ? 25.252 -31.649 38.321 1.00 88.00 86 TYR A N 1
ATOM 722 C CA . TYR A 1 86 ? 26.711 -31.680 38.213 1.00 88.00 86 TYR A CA 1
ATOM 723 C C . TYR A 1 86 ? 27.224 -31.066 36.911 1.00 88.00 86 TYR A C 1
ATOM 725 O O . TYR A 1 86 ? 28.322 -30.513 36.902 1.00 88.00 86 TYR A O 1
ATOM 733 N N . ASP A 1 87 ? 26.459 -31.175 35.825 1.00 87.06 87 ASP A N 1
ATOM 734 C CA . ASP A 1 87 ? 26.816 -30.627 34.518 1.00 87.06 87 ASP A CA 1
ATOM 735 C C . ASP A 1 87 ? 25.566 -30.329 33.678 1.00 87.06 87 ASP A C 1
ATOM 737 O O . ASP A 1 87 ? 24.459 -30.756 34.015 1.00 87.06 87 ASP A O 1
ATOM 741 N N . LEU A 1 88 ? 25.742 -29.623 32.559 1.00 86.75 88 LEU A N 1
ATOM 742 C CA . LEU A 1 88 ? 24.689 -29.417 31.571 1.00 86.75 88 LEU A CA 1
ATOM 743 C C . LEU A 1 88 ? 24.083 -30.762 31.121 1.00 86.75 88 LEU A C 1
ATOM 745 O O . LEU A 1 88 ? 24.792 -31.774 31.087 1.00 86.75 88 LEU A O 1
ATOM 749 N N . PRO A 1 89 ? 22.789 -30.801 30.742 1.00 90.69 89 PRO A N 1
ATOM 750 C CA . PRO A 1 89 ? 22.127 -32.036 30.335 1.00 90.69 89 PRO A CA 1
ATOM 751 C C . PRO A 1 89 ? 22.808 -32.690 29.127 1.00 90.69 89 PRO A C 1
ATOM 753 O O . PRO A 1 89 ? 22.574 -32.313 27.980 1.00 90.69 89 PRO A O 1
ATOM 756 N N . ARG A 1 90 ? 23.676 -33.677 29.378 1.00 90.06 90 ARG A N 1
ATOM 757 C CA . ARG A 1 90 ? 24.438 -34.317 28.303 1.00 90.06 90 ARG A CA 1
ATOM 758 C C . ARG A 1 90 ? 23.556 -35.272 27.483 1.00 90.06 90 ARG A C 1
ATOM 760 O O . ARG A 1 90 ? 22.709 -35.964 28.064 1.00 90.06 90 ARG A O 1
ATOM 767 N N . PRO A 1 91 ? 23.772 -35.381 26.160 1.00 94.62 91 PRO A N 1
ATOM 768 C CA . PRO A 1 91 ? 23.054 -36.288 25.267 1.00 94.62 91 PRO A CA 1
ATOM 769 C C . PRO A 1 91 ? 22.934 -37.738 25.741 1.00 94.62 91 PRO A C 1
ATOM 771 O O . PRO A 1 91 ? 21.925 -38.371 25.452 1.00 94.62 91 PRO A O 1
ATOM 774 N N . GLU A 1 92 ? 23.887 -38.284 26.500 1.00 93.50 92 GLU A N 1
ATOM 775 C CA . GLU A 1 92 ? 23.796 -39.633 27.078 1.00 93.50 92 GLU A CA 1
ATOM 776 C C . GLU A 1 92 ? 22.614 -39.782 28.035 1.00 93.50 92 GLU A C 1
ATOM 778 O O . GLU A 1 92 ? 21.861 -40.758 27.972 1.00 93.50 92 GLU A O 1
ATOM 783 N N . PHE A 1 93 ? 22.439 -38.790 28.903 1.00 95.81 93 PHE A N 1
ATOM 784 C CA . PHE A 1 93 ? 21.370 -38.734 29.890 1.00 95.81 93 PHE A CA 1
ATOM 785 C C . PHE A 1 93 ? 20.041 -38.350 29.232 1.00 95.81 93 PHE A C 1
ATOM 787 O O . PHE A 1 93 ? 19.013 -38.966 29.511 1.00 95.81 93 PHE A O 1
ATOM 794 N N . LEU A 1 94 ? 20.067 -37.414 28.279 1.00 96.69 94 LEU A N 1
ATOM 795 C CA . LEU A 1 94 ? 18.893 -37.015 27.498 1.00 96.69 94 LEU A CA 1
ATOM 796 C C . LEU A 1 94 ? 18.347 -38.169 26.643 1.00 96.69 94 LEU A C 1
ATOM 798 O O . LEU A 1 94 ? 17.147 -38.444 26.656 1.00 96.69 94 LEU A O 1
ATOM 802 N N . CYS A 1 95 ? 19.219 -38.918 25.962 1.00 96.62 95 CYS A N 1
ATOM 803 C CA . CYS A 1 95 ? 18.821 -40.109 25.214 1.00 96.62 95 CYS A CA 1
ATOM 804 C C . CYS A 1 95 ? 18.215 -41.175 26.129 1.00 96.62 95 CYS A C 1
ATOM 806 O O . CYS A 1 95 ? 17.252 -41.838 25.735 1.00 96.62 95 CYS A O 1
ATOM 808 N N . ARG A 1 96 ? 18.746 -41.335 27.348 1.00 96.25 96 ARG A N 1
ATOM 809 C CA . ARG A 1 96 ? 18.199 -42.262 28.345 1.00 96.25 96 ARG A CA 1
ATOM 810 C C . ARG A 1 96 ? 16.803 -41.841 28.807 1.00 96.25 96 ARG A C 1
ATOM 812 O O . ARG A 1 96 ? 15.913 -42.689 28.823 1.00 96.25 96 ARG A O 1
ATOM 819 N N . LEU A 1 97 ? 16.571 -40.552 29.078 1.00 97.12 97 LEU A N 1
ATOM 820 C CA . LEU A 1 97 ? 15.221 -40.028 29.339 1.00 97.12 97 LEU A CA 1
ATOM 821 C C . LEU A 1 97 ? 14.290 -40.303 28.157 1.00 97.12 97 LEU A C 1
ATOM 823 O O . LEU A 1 97 ? 13.194 -40.824 28.351 1.00 97.12 97 LEU A O 1
ATOM 827 N N . GLY A 1 98 ? 14.740 -40.051 26.926 1.00 96.81 98 GLY A N 1
ATOM 828 C CA . GLY A 1 98 ? 13.968 -40.366 25.726 1.00 96.81 98 GLY A CA 1
ATOM 829 C C . GLY A 1 98 ? 13.561 -41.845 25.650 1.00 96.81 98 GLY A C 1
ATOM 830 O O . GLY A 1 98 ? 12.422 -42.158 25.291 1.00 96.81 98 GLY A O 1
ATOM 831 N N . VAL A 1 99 ? 14.450 -42.767 26.046 1.00 95.50 99 VAL A N 1
ATOM 832 C CA . VAL A 1 99 ? 14.144 -44.208 26.107 1.00 95.50 99 VAL A CA 1
ATOM 833 C C . VAL A 1 99 ? 13.103 -44.494 27.188 1.00 95.50 99 VAL A C 1
ATOM 835 O O . VAL A 1 99 ? 12.111 -45.160 26.898 1.00 95.50 99 VAL A O 1
ATOM 838 N N . LEU A 1 100 ? 13.278 -43.955 28.398 1.00 95.69 100 LEU A N 1
ATOM 839 C CA . LEU A 1 100 ? 12.328 -44.123 29.502 1.00 95.69 100 LEU A CA 1
ATOM 840 C C . LEU A 1 100 ? 10.923 -43.645 29.120 1.00 95.69 100 LEU A C 1
ATOM 842 O O . LEU A 1 100 ? 9.958 -44.394 29.255 1.00 95.69 100 LEU A O 1
ATOM 846 N N . PHE A 1 101 ? 10.798 -42.436 28.572 1.00 95.25 101 PHE A N 1
ATOM 847 C CA . PHE A 1 101 ? 9.502 -41.895 28.155 1.00 95.25 101 PHE A CA 1
ATOM 848 C C . PHE A 1 101 ? 8.896 -42.655 26.974 1.00 95.25 101 PHE A C 1
ATOM 850 O O . PHE A 1 101 ? 7.678 -42.823 26.918 1.00 95.25 101 PHE A O 1
ATOM 857 N N . THR A 1 102 ? 9.726 -43.192 26.075 1.00 94.50 102 THR A N 1
ATOM 858 C CA . THR A 1 102 ? 9.255 -44.096 25.017 1.00 94.50 102 THR A CA 1
ATOM 859 C C . THR A 1 102 ? 8.624 -45.357 25.608 1.00 94.50 102 THR A C 1
ATOM 861 O O . THR A 1 102 ? 7.543 -45.757 25.182 1.00 94.50 102 THR A O 1
ATOM 864 N N . GLU A 1 103 ? 9.275 -45.985 26.588 1.00 92.81 103 GLU A N 1
ATOM 865 C CA . GLU A 1 103 ? 8.773 -47.199 27.246 1.00 92.81 103 GLU A CA 1
ATOM 866 C C . GLU A 1 103 ? 7.527 -46.951 28.100 1.00 92.81 103 GLU A C 1
ATOM 868 O O . GLU A 1 103 ? 6.706 -47.849 28.258 1.00 92.81 103 GLU A O 1
ATOM 873 N N . LEU A 1 104 ? 7.371 -45.737 28.632 1.00 91.00 104 LEU A N 1
ATOM 874 C CA . LEU A 1 104 ? 6.166 -45.296 29.337 1.00 91.00 104 LEU A CA 1
ATOM 875 C C . LEU A 1 104 ? 5.015 -44.924 28.381 1.00 91.00 104 LEU A C 1
ATOM 877 O O . LEU A 1 104 ? 3.957 -44.501 28.839 1.00 91.00 104 LEU A O 1
ATOM 881 N N . GLY A 1 105 ? 5.209 -45.039 27.061 1.00 90.00 105 GLY A N 1
ATOM 882 C CA . GLY A 1 105 ? 4.217 -44.670 26.045 1.00 90.00 105 GLY A CA 1
ATOM 883 C C . GLY A 1 105 ? 4.047 -43.159 25.843 1.00 90.00 105 GLY A C 1
ATOM 884 O O . GLY A 1 105 ? 3.196 -42.729 25.068 1.00 90.00 105 GLY A O 1
ATOM 885 N N . GLN A 1 106 ? 4.868 -42.333 26.493 1.00 94.12 106 GLN A N 1
ATOM 886 C CA . GLN A 1 106 ? 4.816 -40.874 26.419 1.00 94.12 106 GLN A CA 1
ATOM 887 C C . GLN A 1 106 ? 5.671 -40.371 25.248 1.00 94.12 106 GLN A C 1
ATOM 889 O O . GLN A 1 106 ? 6.736 -39.778 25.423 1.00 94.12 106 GLN A O 1
ATOM 894 N N . ILE A 1 107 ? 5.207 -40.629 24.023 1.00 93.00 107 ILE A N 1
ATOM 895 C CA . ILE A 1 107 ? 6.012 -40.425 22.809 1.00 93.00 107 ILE A CA 1
ATOM 896 C C . ILE A 1 107 ? 6.402 -38.954 22.590 1.00 93.00 107 ILE A C 1
ATOM 898 O O . ILE A 1 107 ? 7.537 -38.690 22.208 1.00 93.00 107 ILE A O 1
ATOM 902 N N . ASN A 1 108 ? 5.526 -37.992 22.896 1.00 84.00 108 ASN A N 1
ATOM 903 C CA . ASN A 1 108 ? 5.854 -36.563 22.768 1.00 84.00 108 ASN A CA 1
ATOM 904 C C . ASN A 1 108 ? 6.960 -36.123 23.744 1.00 84.00 108 ASN A C 1
ATOM 906 O O . ASN A 1 108 ? 7.852 -35.370 23.361 1.00 84.00 108 ASN A O 1
ATOM 910 N N . MET A 1 109 ? 6.956 -36.651 24.974 1.00 89.06 109 MET A N 1
ATOM 911 C CA . MET A 1 109 ? 8.040 -36.414 25.935 1.00 89.06 109 MET A CA 1
ATOM 912 C C . MET A 1 109 ? 9.348 -37.030 25.439 1.00 89.06 109 MET A C 1
ATOM 914 O O . MET A 1 109 ? 10.401 -36.407 25.533 1.00 89.06 109 MET A O 1
ATOM 918 N N . ALA A 1 110 ? 9.292 -38.227 24.850 1.00 95.38 110 ALA A N 1
ATOM 919 C CA . ALA A 1 110 ? 10.467 -38.837 24.242 1.00 95.38 110 ALA A CA 1
ATOM 920 C C . ALA A 1 110 ? 11.037 -37.983 23.096 1.00 95.38 110 ALA A C 1
ATOM 922 O O . ALA A 1 110 ? 12.248 -37.779 23.043 1.00 95.38 110 ALA A O 1
ATOM 923 N N . VAL A 1 111 ? 10.178 -37.440 22.221 1.00 91.38 111 VAL A N 1
ATOM 924 C CA . VAL A 1 111 ? 10.586 -36.514 21.149 1.00 91.38 111 VAL A CA 1
ATOM 925 C C . VAL A 1 111 ? 11.299 -35.296 21.724 1.00 91.38 111 VAL A C 1
ATOM 927 O O . VAL A 1 111 ? 12.383 -34.975 21.250 1.00 91.38 111 VAL A O 1
ATOM 930 N N . PHE A 1 112 ? 10.748 -34.662 22.764 1.00 94.69 112 PHE A N 1
ATOM 931 C CA . PHE A 1 112 ? 11.384 -33.516 23.418 1.00 94.69 112 PHE A CA 1
ATOM 932 C C . PHE A 1 112 ? 12.819 -33.834 23.862 1.00 94.69 112 PHE A C 1
ATOM 934 O O . PHE A 1 112 ? 13.751 -33.125 23.488 1.00 94.69 112 PHE A O 1
ATOM 941 N N . TRP A 1 113 ? 13.016 -34.934 24.595 1.00 95.69 113 TRP A N 1
ATOM 942 C CA . TRP A 1 113 ? 14.337 -35.287 25.122 1.00 95.69 113 TRP A CA 1
ATOM 943 C C . TRP A 1 113 ? 15.347 -35.652 24.031 1.00 95.69 113 TRP A C 1
ATOM 945 O O . TRP A 1 113 ? 16.511 -35.267 24.128 1.00 95.69 113 TRP A O 1
ATOM 955 N N . TYR A 1 114 ? 14.925 -36.350 22.972 1.00 96.75 114 TYR A N 1
ATOM 956 C CA . TYR A 1 114 ? 15.816 -36.650 21.849 1.00 96.75 114 TYR A CA 1
ATOM 957 C C . TYR A 1 114 ? 16.144 -35.418 21.000 1.00 96.75 114 TYR A C 1
ATOM 959 O O . TYR A 1 114 ? 17.276 -35.294 20.541 1.00 96.75 114 TYR A O 1
ATOM 967 N N . SER A 1 115 ? 15.192 -34.505 20.800 1.00 90.25 115 SER A N 1
ATOM 968 C CA . SER A 1 115 ? 15.439 -33.245 20.092 1.00 90.25 115 SER A CA 1
ATOM 969 C C . SER A 1 115 ? 16.381 -32.342 20.883 1.00 90.25 115 SER A C 1
ATOM 971 O O . SER A 1 115 ? 17.318 -31.799 20.307 1.00 90.25 115 SER A O 1
ATOM 973 N N . LEU A 1 116 ? 16.200 -32.256 22.207 1.00 91.94 116 LEU A N 1
ATOM 974 C CA . LEU A 1 116 ? 17.125 -31.540 23.084 1.00 91.94 116 LEU A CA 1
ATOM 975 C C . LEU A 1 116 ? 18.530 -32.150 23.014 1.00 91.94 116 LEU A C 1
ATOM 977 O O . LEU A 1 116 ? 19.502 -31.414 22.958 1.00 91.94 116 LEU A O 1
ATOM 981 N N . ALA A 1 117 ? 18.659 -33.481 22.937 1.00 94.12 117 ALA A N 1
ATOM 982 C CA . ALA A 1 117 ? 19.965 -34.124 22.771 1.00 94.12 117 ALA A CA 1
ATOM 983 C C . ALA A 1 117 ? 20.695 -33.683 21.488 1.00 94.12 117 ALA A C 1
ATOM 985 O O . ALA A 1 117 ? 21.917 -33.582 21.499 1.00 94.12 117 ALA A O 1
ATOM 986 N N . LEU A 1 118 ? 19.962 -33.391 20.406 1.00 89.19 118 LEU A N 1
ATOM 987 C CA . LEU A 1 118 ? 20.529 -32.916 19.138 1.00 89.19 118 LEU A CA 1
ATOM 988 C C . LEU A 1 118 ? 20.908 -31.431 19.149 1.00 89.19 118 LEU A C 1
ATOM 990 O O . LEU A 1 118 ? 21.704 -31.016 18.312 1.00 89.19 118 LEU A O 1
ATOM 994 N N . SER A 1 119 ? 20.354 -30.632 20.065 1.00 87.00 119 SER A N 1
ATOM 995 C CA . SER A 1 119 ? 20.667 -29.202 20.164 1.00 87.00 119 SER A CA 1
ATOM 996 C C . SER A 1 119 ? 21.860 -28.898 21.073 1.00 87.00 119 SER A C 1
ATOM 998 O O . SER A 1 119 ? 22.253 -27.740 21.181 1.00 87.00 119 SER A O 1
ATOM 1000 N N . ILE A 1 120 ? 22.412 -29.896 21.774 1.00 85.00 120 ILE A N 1
ATOM 1001 C CA . ILE A 1 120 ? 23.583 -29.706 22.638 1.00 85.00 120 ILE A CA 1
ATOM 1002 C C . ILE A 1 120 ? 24.865 -29.858 21.816 1.00 85.00 120 ILE A C 1
ATOM 1004 O O . ILE A 1 120 ? 25.121 -30.904 21.223 1.00 85.00 120 ILE A O 1
ATOM 1008 N N . GLU A 1 121 ? 25.709 -28.827 21.836 1.00 80.00 121 GLU A N 1
ATOM 1009 C CA . GLU A 1 121 ? 27.023 -28.855 21.193 1.00 80.00 121 GLU A CA 1
ATOM 1010 C C . GLU A 1 121 ? 28.077 -29.544 22.070 1.00 80.00 121 GLU A C 1
ATOM 1012 O O . GLU A 1 121 ? 28.122 -29.395 23.297 1.00 80.00 121 GLU A O 1
ATOM 1017 N N . LYS A 1 122 ? 28.967 -30.310 21.431 1.00 78.25 122 LYS A N 1
ATOM 1018 C CA . LYS A 1 122 ? 30.059 -31.011 22.114 1.00 78.25 122 LYS A CA 1
ATOM 1019 C C . LYS A 1 122 ? 31.195 -30.025 22.412 1.00 78.25 122 LYS A C 1
ATOM 1021 O O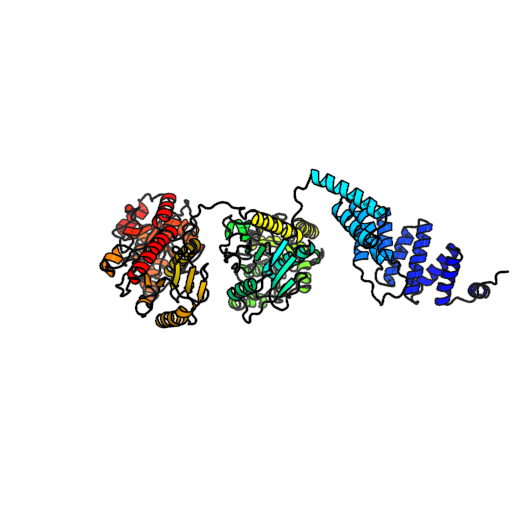 . LYS A 1 122 ? 32.041 -29.782 21.557 1.00 78.25 122 LYS A O 1
ATOM 1026 N N . SER A 1 123 ? 31.211 -29.451 23.617 1.00 68.31 123 SER A N 1
ATOM 1027 C CA . SER A 1 123 ? 32.281 -28.539 24.053 1.00 68.31 123 SER A CA 1
ATOM 1028 C C . SER A 1 123 ? 33.582 -29.283 24.379 1.00 68.31 123 SER A C 1
ATOM 1030 O O . SER A 1 123 ? 33.557 -30.396 24.907 1.00 68.31 123 SER A O 1
ATOM 1032 N N . ALA A 1 124 ? 34.726 -28.639 24.123 1.00 59.16 124 ALA A N 1
ATOM 1033 C CA . ALA A 1 124 ? 36.044 -29.111 24.559 1.00 59.16 124 ALA A CA 1
ATOM 1034 C C . ALA A 1 124 ? 36.193 -29.129 26.095 1.00 59.16 124 ALA A C 1
ATOM 1036 O O . ALA A 1 124 ? 37.002 -29.894 26.620 1.00 59.16 124 ALA A O 1
ATOM 1037 N N . ASP A 1 125 ? 35.382 -28.338 26.806 1.00 58.84 125 ASP A N 1
ATOM 1038 C CA . ASP A 1 125 ? 35.362 -28.255 28.272 1.00 58.84 125 ASP A CA 1
ATOM 1039 C C . ASP A 1 125 ? 34.508 -29.353 28.931 1.00 58.84 125 ASP A C 1
ATOM 1041 O O . ASP A 1 125 ? 34.530 -29.498 30.156 1.00 58.84 125 ASP A O 1
ATOM 1045 N N . ASN A 1 126 ? 33.782 -30.162 28.143 1.00 62.78 126 ASN A N 1
ATOM 1046 C CA . ASN A 1 126 ? 33.012 -31.305 28.639 1.00 62.78 126 ASN A CA 1
ATOM 1047 C C . ASN A 1 126 ? 33.977 -32.422 29.077 1.00 62.78 126 ASN A C 1
ATOM 1049 O O . ASN A 1 126 ? 34.198 -33.416 28.392 1.00 62.78 126 ASN A O 1
ATOM 1053 N N . LEU A 1 127 ? 34.591 -32.262 30.242 1.00 57.16 127 LEU A N 1
ATOM 1054 C CA . LEU A 1 127 ? 35.497 -33.246 30.817 1.00 57.16 127 LEU A CA 1
ATOM 1055 C C . LEU A 1 127 ? 34.691 -34.475 31.290 1.00 57.16 127 LEU A C 1
ATOM 1057 O O . LEU A 1 127 ? 33.722 -34.337 32.040 1.00 57.16 127 LEU A O 1
ATOM 1061 N N . GLY A 1 128 ? 35.045 -35.683 30.837 1.00 61.91 128 GLY A N 1
ATOM 1062 C CA . GLY A 1 128 ? 34.392 -36.940 31.244 1.00 61.91 128 GLY A CA 1
ATOM 1063 C C . GLY A 1 128 ? 34.215 -37.958 30.111 1.00 61.91 128 GLY A C 1
ATOM 1064 O O . GLY A 1 128 ? 34.821 -37.829 29.050 1.00 61.91 128 GLY A O 1
ATOM 1065 N N . PHE A 1 129 ? 33.399 -38.991 30.348 1.00 75.25 129 PHE A N 1
ATOM 1066 C CA . PHE A 1 129 ? 33.081 -40.010 29.339 1.00 75.25 129 PHE A CA 1
ATOM 1067 C C . PHE A 1 129 ? 32.069 -39.484 28.309 1.00 75.25 129 PHE A C 1
ATOM 1069 O O . PHE A 1 129 ? 31.192 -38.691 28.653 1.00 75.25 129 PHE A O 1
ATOM 1076 N N . PHE A 1 130 ? 32.175 -39.975 27.072 1.00 80.62 130 PHE A N 1
ATOM 1077 C CA . PHE A 1 130 ? 31.236 -39.698 25.986 1.00 80.62 130 PHE A CA 1
ATOM 1078 C C . PHE A 1 130 ? 30.730 -41.007 25.378 1.00 80.62 130 PHE A C 1
ATOM 1080 O O . PHE A 1 130 ? 31.530 -41.904 25.099 1.00 80.62 130 PHE A O 1
ATOM 1087 N N . LYS A 1 131 ? 29.422 -41.114 25.129 1.00 88.62 131 LYS A N 1
ATOM 1088 C CA . LYS A 1 131 ? 28.851 -42.175 24.279 1.00 88.62 131 LYS A CA 1
ATOM 1089 C C . LYS A 1 131 ? 28.588 -41.579 22.903 1.00 88.62 131 LYS A C 1
ATOM 1091 O O . LYS A 1 131 ? 27.559 -40.942 22.693 1.00 88.62 131 LYS A O 1
ATOM 1096 N N . GLU A 1 132 ? 29.542 -41.739 21.987 1.00 88.06 132 GLU A N 1
ATOM 1097 C CA . GLU A 1 132 ? 29.546 -41.083 20.666 1.00 88.06 132 GLU A CA 1
ATOM 1098 C C . GLU A 1 132 ? 28.249 -41.296 19.873 1.00 88.06 132 GLU A C 1
ATOM 1100 O O . GLU A 1 132 ? 27.811 -40.420 19.128 1.00 88.06 132 GLU A O 1
ATOM 1105 N N . GLU A 1 133 ? 27.580 -42.432 20.057 1.00 93.00 133 GLU A N 1
ATOM 1106 C CA . GLU A 1 133 ? 26.280 -42.702 19.457 1.00 93.00 133 GLU A CA 1
ATOM 1107 C C . GLU A 1 133 ? 25.200 -41.688 19.866 1.00 93.00 133 GLU A C 1
ATOM 1109 O O . GLU A 1 133 ? 24.418 -41.270 19.012 1.00 93.00 133 GLU A O 1
ATOM 1114 N N . CYS A 1 134 ? 25.182 -41.244 21.126 1.00 93.50 134 CYS A N 1
ATOM 1115 C CA . CYS A 1 134 ? 24.226 -40.267 21.657 1.00 93.50 134 CYS A CA 1
ATOM 1116 C C . CYS A 1 134 ? 24.453 -38.860 21.094 1.00 93.50 134 CYS A C 1
ATOM 1118 O O . CYS A 1 134 ? 23.518 -38.071 21.050 1.00 93.50 134 CYS A O 1
ATOM 1120 N N . TRP A 1 135 ? 25.672 -38.571 20.639 1.00 90.56 135 TRP A N 1
ATOM 1121 C CA . TRP A 1 135 ? 26.062 -37.295 20.031 1.00 90.56 135 TRP A CA 1
ATOM 1122 C C . TRP A 1 135 ? 25.952 -37.293 18.504 1.00 90.56 135 TRP A C 1
ATOM 1124 O O . TRP A 1 135 ? 26.307 -36.313 17.858 1.00 90.56 135 TRP A O 1
ATOM 1134 N N . SER A 1 136 ? 25.511 -38.402 17.909 1.00 91.62 136 SER A N 1
ATOM 1135 C CA . SER A 1 136 ? 25.467 -38.562 16.459 1.00 91.62 136 SER A CA 1
ATOM 1136 C C . SER A 1 136 ? 24.144 -39.179 16.012 1.00 91.62 136 SER A C 1
ATOM 1138 O O . SER A 1 136 ? 23.122 -38.509 15.923 1.00 91.62 136 SER A O 1
ATOM 1140 N N . TRP A 1 137 ? 24.134 -40.474 15.725 1.00 93.38 137 TRP A N 1
ATOM 1141 C CA . TRP A 1 137 ? 23.045 -41.136 15.013 1.00 93.38 137 TRP A CA 1
ATOM 1142 C C . TRP A 1 137 ? 21.920 -41.637 15.918 1.00 93.38 137 TRP A C 1
ATOM 1144 O O . TRP A 1 137 ? 20.800 -41.831 15.441 1.00 93.38 137 TRP A O 1
ATOM 1154 N N . LEU A 1 138 ? 22.184 -41.881 17.206 1.00 95.44 138 LEU A N 1
ATOM 1155 C CA . LEU A 1 138 ? 21.213 -42.520 18.093 1.00 95.44 138 LEU A CA 1
ATOM 1156 C C . LEU A 1 138 ? 19.960 -41.660 18.324 1.00 95.44 138 LEU A C 1
ATOM 1158 O O . LEU A 1 138 ? 18.868 -42.218 18.176 1.00 95.44 138 LEU A O 1
ATOM 1162 N N . PRO A 1 139 ? 20.044 -40.345 18.621 1.00 96.38 139 PRO A N 1
ATOM 1163 C CA . PRO A 1 139 ? 18.842 -39.529 18.787 1.00 96.38 139 PRO A CA 1
ATOM 1164 C C . PRO A 1 139 ? 18.004 -39.484 17.505 1.00 96.38 139 PRO A C 1
ATOM 1166 O O . PRO A 1 139 ? 16.787 -39.640 17.567 1.00 96.38 139 PRO A O 1
ATOM 1169 N N . HIS A 1 140 ? 18.642 -39.377 16.331 1.00 95.56 140 HIS A N 1
ATOM 1170 C CA . HIS A 1 140 ? 17.957 -39.432 15.036 1.00 95.56 140 HIS A CA 1
ATOM 1171 C C . HIS A 1 140 ? 17.235 -40.770 14.820 1.00 95.56 140 HIS A C 1
ATOM 1173 O O . HIS A 1 140 ? 16.044 -40.780 14.511 1.00 95.56 140 HIS A O 1
ATOM 1179 N N . LEU A 1 141 ? 17.890 -41.911 15.068 1.00 96.00 141 LEU A N 1
ATOM 1180 C CA . LEU A 1 141 ? 17.234 -43.222 14.978 1.00 96.00 141 LEU A CA 1
ATOM 1181 C C . LEU A 1 141 ? 16.021 -43.313 15.922 1.00 96.00 141 LEU A C 1
ATOM 1183 O O . LEU A 1 141 ? 14.979 -43.865 15.560 1.00 96.00 141 LEU A O 1
ATOM 1187 N N . LYS A 1 142 ? 16.134 -42.781 17.142 1.00 97.44 142 LYS A N 1
ATOM 1188 C CA . LYS A 1 142 ? 15.038 -42.817 18.116 1.00 97.44 142 LYS A CA 1
ATOM 1189 C C . LYS A 1 142 ? 13.893 -41.871 17.746 1.00 97.44 142 LYS A C 1
ATOM 1191 O O . LYS A 1 142 ? 12.734 -42.267 17.880 1.00 97.44 142 LYS A O 1
ATOM 1196 N N . LEU A 1 143 ? 14.192 -40.684 17.218 1.00 95.31 143 LEU A N 1
ATOM 1197 C CA . LEU A 1 143 ? 13.204 -39.742 16.681 1.00 95.31 143 LEU A CA 1
ATOM 1198 C C . LEU A 1 143 ? 12.473 -40.319 15.473 1.00 95.31 143 LEU A C 1
ATOM 1200 O O . LEU A 1 143 ? 11.252 -40.201 15.413 1.00 95.31 143 LEU A O 1
ATOM 1204 N N . CYS A 1 144 ? 13.171 -41.032 14.583 1.00 95.69 144 CYS A N 1
ATOM 1205 C CA . CYS A 1 144 ? 12.541 -41.790 13.500 1.00 95.69 144 CYS A CA 1
ATOM 1206 C C . CYS A 1 144 ? 11.439 -42.713 14.043 1.00 95.69 144 CYS A C 1
ATOM 1208 O O . CYS A 1 144 ? 10.293 -42.654 13.601 1.00 95.69 144 CYS A O 1
ATOM 1210 N N . GLY A 1 145 ? 11.754 -43.522 15.060 1.00 92.81 145 GLY A N 1
ATOM 1211 C CA . GLY A 1 145 ? 10.774 -44.409 15.692 1.00 92.81 145 GLY A CA 1
ATOM 1212 C C . GLY A 1 145 ? 9.638 -43.673 16.418 1.00 92.81 145 GLY A C 1
ATOM 1213 O O . GLY A 1 145 ? 8.501 -44.145 16.423 1.00 92.81 145 GLY A O 1
ATOM 1214 N N . CYS A 1 146 ? 9.911 -42.519 17.032 1.00 94.31 146 CYS A N 1
ATOM 1215 C CA . CYS A 1 146 ? 8.885 -41.717 17.701 1.00 94.31 146 CYS A CA 1
ATOM 1216 C C . CYS A 1 146 ? 7.906 -41.094 16.704 1.00 94.31 146 CYS A C 1
ATOM 1218 O O . CYS A 1 146 ? 6.703 -41.301 16.844 1.00 94.31 146 CYS A O 1
ATOM 1220 N N . TYR A 1 147 ? 8.404 -40.418 15.669 1.00 88.81 147 TYR A N 1
ATOM 1221 C CA . TYR A 1 147 ? 7.562 -39.818 14.636 1.00 88.81 147 TYR A CA 1
ATOM 1222 C C . TYR A 1 147 ? 6.778 -40.861 13.843 1.00 88.81 147 TYR A C 1
ATOM 1224 O O . TYR A 1 147 ? 5.608 -40.640 13.549 1.00 88.81 147 TYR A O 1
ATOM 1232 N N . PHE A 1 148 ? 7.356 -42.044 13.611 1.00 91.94 148 PHE A N 1
ATOM 1233 C CA . PHE A 1 148 ? 6.623 -43.165 13.027 1.00 91.94 148 PHE A CA 1
ATOM 1234 C C . PHE A 1 148 ? 5.392 -43.548 13.863 1.00 91.94 148 PHE A C 1
ATOM 1236 O O . PHE A 1 148 ? 4.303 -43.707 13.319 1.00 91.94 148 PHE A O 1
ATOM 1243 N N . ARG A 1 149 ? 5.540 -43.661 15.193 1.00 90.19 149 ARG A N 1
ATOM 1244 C CA . ARG A 1 149 ? 4.420 -43.962 16.109 1.00 90.19 149 ARG A CA 1
ATOM 1245 C C . ARG A 1 149 ? 3.389 -42.839 16.189 1.00 90.19 149 ARG A C 1
ATOM 1247 O O . ARG A 1 149 ? 2.224 -43.121 16.439 1.00 90.19 149 ARG A O 1
ATOM 1254 N N . LEU A 1 150 ? 3.814 -41.595 15.982 1.00 83.69 150 LEU A N 1
ATOM 1255 C CA . LEU A 1 150 ? 2.930 -40.429 15.917 1.00 83.69 150 LEU A CA 1
ATOM 1256 C C . LEU A 1 150 ? 2.233 -40.277 14.552 1.00 83.69 150 LEU A C 1
ATOM 1258 O O . LEU A 1 150 ? 1.393 -39.397 14.406 1.00 83.69 150 LEU A O 1
ATOM 1262 N N . GLY A 1 151 ? 2.566 -41.112 13.561 1.00 81.00 151 GLY A N 1
ATOM 1263 C CA . GLY A 1 151 ? 2.020 -41.029 12.203 1.00 81.00 151 GLY A CA 1
ATOM 1264 C C . GLY A 1 151 ? 2.673 -39.960 11.317 1.00 81.00 151 GLY A C 1
ATOM 1265 O O . GLY A 1 151 ? 2.255 -39.779 10.177 1.00 81.00 151 GLY A O 1
ATOM 1266 N N . ASP A 1 152 ? 3.717 -39.275 11.793 1.00 80.38 152 ASP A N 1
ATOM 1267 C CA . ASP A 1 152 ? 4.482 -38.305 11.002 1.00 80.38 152 ASP A CA 1
ATOM 1268 C C . ASP A 1 152 ? 5.603 -39.020 10.232 1.00 80.38 152 ASP A C 1
ATOM 1270 O O . ASP A 1 152 ? 6.780 -39.020 10.605 1.00 80.38 152 ASP A O 1
ATOM 1274 N N . TYR A 1 153 ? 5.221 -39.688 9.144 1.00 82.75 153 TYR A N 1
ATOM 1275 C CA . TYR A 1 153 ? 6.149 -40.487 8.343 1.00 82.75 153 TYR A CA 1
ATOM 1276 C C . TYR A 1 153 ? 7.211 -39.642 7.625 1.00 82.75 153 TYR A C 1
ATOM 1278 O O . TYR A 1 153 ? 8.287 -40.157 7.325 1.00 82.75 153 TYR A O 1
ATOM 1286 N N . ASN A 1 154 ? 6.948 -38.351 7.388 1.00 72.88 154 ASN A N 1
ATOM 1287 C CA . ASN A 1 154 ? 7.909 -37.435 6.770 1.00 72.88 154 ASN A CA 1
ATOM 1288 C C . ASN A 1 154 ? 9.052 -37.109 7.733 1.00 72.88 154 ASN A C 1
ATOM 1290 O O . ASN A 1 154 ? 10.219 -37.295 7.381 1.00 72.88 154 ASN A O 1
ATOM 1294 N N . LYS A 1 155 ? 8.742 -36.700 8.972 1.00 76.06 155 LYS A N 1
ATOM 1295 C CA . LYS A 1 155 ? 9.782 -36.504 9.993 1.00 76.06 155 LYS A CA 1
ATOM 1296 C C . LYS A 1 155 ? 10.468 -37.816 10.341 1.00 76.06 155 LYS A C 1
ATOM 1298 O O . LYS A 1 155 ? 11.685 -37.831 10.517 1.00 76.06 155 LYS A O 1
ATOM 1303 N N . ALA A 1 156 ? 9.727 -38.925 10.376 1.00 85.12 156 ALA A N 1
ATOM 1304 C CA . ALA A 1 156 ? 10.322 -40.238 10.586 1.00 85.12 156 ALA A CA 1
ATOM 1305 C C . ALA A 1 156 ? 11.384 -40.555 9.519 1.00 85.12 156 ALA A C 1
ATOM 1307 O O . ALA A 1 156 ? 12.507 -40.922 9.861 1.00 85.12 156 ALA A O 1
ATOM 1308 N N . TYR A 1 157 ? 11.060 -40.335 8.241 1.00 85.44 157 TYR A N 1
ATOM 1309 C CA . TYR A 1 157 ? 11.977 -40.537 7.119 1.00 85.44 157 TYR A CA 1
ATOM 1310 C C . TYR A 1 157 ? 13.178 -39.593 7.165 1.00 85.44 157 TYR A C 1
ATOM 1312 O O . TYR A 1 157 ? 14.310 -40.052 7.048 1.00 85.44 157 TYR A O 1
ATOM 1320 N N . MET A 1 158 ? 12.962 -38.302 7.424 1.00 88.88 158 MET A N 1
ATOM 1321 C CA . MET A 1 158 ? 14.045 -37.324 7.567 1.00 88.88 158 MET A CA 1
ATOM 1322 C C . MET A 1 158 ? 15.047 -37.745 8.649 1.00 88.88 158 MET A C 1
ATOM 1324 O O . MET A 1 158 ? 16.250 -37.796 8.400 1.00 88.88 158 MET A O 1
ATOM 1328 N N . HIS A 1 159 ? 14.566 -38.092 9.846 1.00 88.94 159 HIS A N 1
ATOM 1329 C CA . HIS A 1 159 ? 15.445 -38.542 10.923 1.00 88.94 159 HIS A CA 1
ATOM 1330 C C . HIS A 1 159 ? 16.122 -39.884 10.598 1.00 88.94 159 HIS A C 1
ATOM 1332 O O . HIS A 1 159 ? 17.263 -40.096 11.006 1.00 88.94 159 HIS A O 1
ATOM 1338 N N . ASN A 1 160 ? 15.484 -40.766 9.823 1.00 92.44 160 ASN A N 1
ATOM 1339 C CA . ASN A 1 160 ? 16.122 -41.988 9.336 1.00 92.44 160 ASN A CA 1
ATOM 1340 C C . ASN A 1 160 ? 17.278 -41.701 8.363 1.00 92.44 160 ASN A C 1
ATOM 1342 O O . ASN A 1 160 ? 18.343 -42.301 8.490 1.00 92.44 160 ASN A O 1
ATOM 1346 N N . GLU A 1 161 ? 17.097 -40.766 7.427 1.00 88.69 161 GLU A N 1
ATOM 1347 C CA . GLU A 1 161 ? 18.147 -40.349 6.486 1.00 88.69 161 GLU A CA 1
ATOM 1348 C C . GLU A 1 161 ? 19.319 -39.677 7.209 1.00 88.69 161 GLU A C 1
ATOM 1350 O O . GLU A 1 161 ? 20.475 -39.975 6.918 1.00 88.69 161 GLU A O 1
ATOM 1355 N N . LEU A 1 162 ? 19.039 -38.832 8.206 1.00 84.19 162 LEU A N 1
ATOM 1356 C CA . LEU A 1 162 ? 20.080 -38.218 9.034 1.00 84.19 162 LEU A CA 1
ATOM 1357 C C . LEU A 1 162 ? 20.886 -39.282 9.791 1.00 84.19 162 LEU A C 1
ATOM 1359 O O . LEU A 1 162 ? 22.114 -39.233 9.793 1.00 84.19 162 LEU A O 1
ATOM 1363 N N . ALA A 1 163 ? 20.226 -40.299 10.354 1.00 89.62 163 ALA A N 1
ATOM 1364 C CA . ALA A 1 163 ? 20.917 -41.427 10.977 1.00 89.62 163 ALA A CA 1
ATOM 1365 C C . ALA A 1 163 ? 21.740 -42.252 9.962 1.00 89.62 163 ALA A C 1
ATOM 1367 O O . ALA A 1 163 ? 22.851 -42.676 10.289 1.00 89.62 163 ALA A O 1
ATOM 1368 N N . LEU A 1 164 ? 21.249 -42.443 8.727 1.00 89.38 164 LEU A N 1
ATOM 1369 C CA . LEU A 1 164 ? 22.002 -43.085 7.638 1.00 89.38 164 LEU A CA 1
ATOM 1370 C C . LEU A 1 164 ? 23.230 -42.273 7.224 1.00 89.38 164 LEU A C 1
ATOM 1372 O O . LEU A 1 164 ? 24.237 -42.871 6.865 1.00 89.38 164 LEU A O 1
ATOM 1376 N N . GLY A 1 165 ? 23.194 -40.942 7.323 1.00 83.00 165 GLY A N 1
ATOM 1377 C CA . GLY A 1 165 ? 24.365 -40.093 7.082 1.00 83.00 165 GLY A CA 1
ATOM 1378 C C . GLY A 1 165 ? 25.562 -40.466 7.965 1.00 83.00 165 GLY A C 1
ATOM 1379 O O . GLY A 1 165 ? 26.703 -40.443 7.511 1.00 83.00 165 GLY A O 1
ATOM 1380 N N . PHE A 1 166 ? 25.300 -40.894 9.201 1.00 87.56 166 PHE A N 1
ATOM 1381 C CA . PHE A 1 166 ? 26.321 -41.379 10.134 1.00 87.56 166 PHE A CA 1
ATOM 1382 C C . PHE A 1 166 ? 26.584 -42.887 10.020 1.00 87.56 166 PHE A C 1
ATOM 1384 O O . PHE A 1 166 ? 27.713 -43.334 10.226 1.00 87.56 166 PHE A O 1
ATOM 1391 N N . LYS A 1 167 ? 25.554 -43.690 9.711 1.00 91.19 167 LYS A N 1
ATOM 1392 C CA . LYS A 1 167 ? 25.650 -45.149 9.542 1.00 91.19 167 LYS A CA 1
ATOM 1393 C C . LYS A 1 167 ? 25.049 -45.625 8.207 1.00 91.19 167 LYS A C 1
ATOM 1395 O O . LYS A 1 167 ? 23.992 -46.260 8.209 1.00 91.19 167 LYS A O 1
ATOM 1400 N N . PRO A 1 168 ? 25.733 -45.405 7.068 1.00 87.12 168 PRO A N 1
ATOM 1401 C CA . PRO A 1 168 ? 25.147 -45.633 5.740 1.00 87.12 168 PRO A CA 1
ATOM 1402 C C . PRO A 1 168 ? 24.811 -47.096 5.425 1.00 87.12 168 PRO A C 1
ATOM 1404 O O . PRO A 1 168 ? 23.980 -47.375 4.565 1.00 87.12 168 PRO A O 1
ATOM 1407 N N . SER A 1 169 ? 25.473 -48.038 6.100 1.00 88.94 169 SER A N 1
ATOM 1408 C CA . SER A 1 169 ? 25.347 -49.484 5.883 1.00 88.94 169 SER A CA 1
ATOM 1409 C C . SER A 1 169 ? 24.543 -50.209 6.969 1.00 88.94 169 SER A C 1
ATOM 1411 O O . SER A 1 169 ? 24.510 -51.441 6.982 1.00 88.94 169 SER A O 1
ATOM 1413 N N . ASP A 1 170 ? 23.897 -49.485 7.891 1.00 93.94 170 ASP A N 1
ATOM 1414 C CA . ASP A 1 170 ? 23.108 -50.108 8.956 1.00 93.94 170 ASP A CA 1
ATOM 1415 C C . ASP A 1 170 ? 21.828 -50.745 8.397 1.00 93.94 170 ASP A C 1
ATOM 1417 O O . ASP A 1 170 ? 20.959 -50.079 7.828 1.00 93.94 170 ASP A O 1
ATOM 1421 N N . ALA A 1 171 ? 21.705 -52.062 8.575 1.00 90.56 171 ALA A N 1
ATOM 1422 C CA . ALA A 1 171 ? 20.599 -52.838 8.025 1.00 90.56 171 ALA A CA 1
ATOM 1423 C C . ALA A 1 171 ? 19.225 -52.398 8.563 1.00 90.56 171 ALA A C 1
ATOM 1425 O O . ALA A 1 171 ? 18.238 -52.465 7.829 1.00 90.56 171 ALA A O 1
ATOM 1426 N N . SER A 1 172 ? 19.150 -51.924 9.812 1.00 88.06 172 SER A N 1
ATOM 1427 C CA . SER A 1 172 ? 17.889 -51.488 10.422 1.00 88.06 172 SER A CA 1
ATOM 1428 C C . SER A 1 172 ? 17.439 -50.150 9.843 1.00 88.06 172 SER A C 1
ATOM 1430 O O . SER A 1 172 ? 16.267 -49.982 9.520 1.00 88.06 172 SER A O 1
ATOM 1432 N N . LEU A 1 173 ? 18.371 -49.215 9.644 1.00 91.69 173 LEU A N 1
ATOM 1433 C CA . LEU A 1 173 ? 18.080 -47.917 9.031 1.00 91.69 173 LEU A CA 1
ATOM 1434 C C . LEU A 1 173 ? 17.713 -48.038 7.546 1.00 91.69 173 LEU A C 1
ATOM 1436 O O . LEU A 1 173 ? 16.785 -47.373 7.083 1.00 91.69 173 LEU A O 1
ATOM 1440 N N . LEU A 1 174 ? 18.384 -48.922 6.801 1.00 92.00 174 LEU A N 1
ATOM 1441 C CA . LEU A 1 174 ? 18.030 -49.222 5.409 1.00 92.00 174 LEU A CA 1
ATOM 1442 C C . LEU A 1 174 ? 16.654 -49.897 5.307 1.00 92.00 174 LEU A C 1
ATOM 1444 O O . LEU A 1 174 ? 15.879 -49.605 4.395 1.00 92.00 174 LEU A O 1
ATOM 1448 N N . HIS A 1 175 ? 16.323 -50.772 6.259 1.00 91.62 175 HIS A N 1
ATOM 1449 C CA . HIS A 1 175 ? 14.995 -51.368 6.348 1.00 91.62 175 HIS A CA 1
ATOM 1450 C C . HIS A 1 175 ? 13.917 -50.319 6.658 1.00 91.62 175 HIS A C 1
ATOM 1452 O O . HIS A 1 175 ? 12.909 -50.258 5.954 1.00 91.62 175 HIS A O 1
ATOM 1458 N N . ASN A 1 176 ? 14.142 -49.464 7.660 1.00 90.62 176 ASN A N 1
ATOM 1459 C CA . ASN A 1 176 ? 13.243 -48.364 8.009 1.00 90.62 176 ASN A CA 1
ATOM 1460 C C . ASN A 1 176 ? 13.003 -47.441 6.816 1.00 90.62 176 ASN A C 1
ATOM 1462 O O . ASN A 1 176 ? 11.851 -47.124 6.531 1.00 90.62 176 ASN A O 1
ATOM 1466 N N . LYS A 1 177 ? 14.070 -47.073 6.092 1.00 89.25 177 LYS A N 1
ATOM 1467 C CA . LYS A 1 177 ? 13.998 -46.270 4.868 1.00 89.25 177 LYS A CA 1
ATOM 1468 C C . LYS A 1 177 ? 13.017 -46.887 3.879 1.00 89.25 177 LYS A C 1
ATOM 1470 O O . LYS A 1 177 ? 12.042 -46.245 3.512 1.00 89.25 177 LYS A O 1
ATOM 1475 N N . LYS A 1 178 ? 13.220 -48.160 3.527 1.00 89.81 178 LYS A N 1
ATOM 1476 C CA . LYS A 1 178 ? 12.367 -48.873 2.569 1.00 89.81 178 LYS A CA 1
ATOM 1477 C C . LYS A 1 178 ? 10.907 -48.939 3.028 1.00 89.81 178 LYS A C 1
ATOM 1479 O O . LYS A 1 178 ? 9.998 -48.737 2.227 1.00 89.81 178 LYS A O 1
ATOM 1484 N N . SER A 1 179 ? 10.670 -49.212 4.309 1.00 85.31 179 SER A N 1
ATOM 1485 C CA . SER A 1 179 ? 9.319 -49.270 4.882 1.00 85.31 179 SER A CA 1
ATOM 1486 C C . SER A 1 179 ? 8.630 -47.899 4.879 1.00 85.31 179 SER A C 1
ATOM 1488 O O . SER A 1 179 ? 7.452 -47.797 4.537 1.00 85.31 179 SER A O 1
ATOM 1490 N N . LEU A 1 180 ? 9.366 -46.834 5.200 1.00 85.75 180 LEU A N 1
ATOM 1491 C CA . LEU A 1 180 ? 8.882 -45.454 5.176 1.00 85.75 180 LEU A CA 1
ATOM 1492 C C . LEU A 1 180 ? 8.628 -44.961 3.749 1.00 85.75 180 LEU A C 1
ATOM 1494 O O . LEU A 1 180 ? 7.604 -44.334 3.517 1.00 85.75 180 LEU A O 1
ATOM 1498 N N . GLU A 1 181 ? 9.481 -45.298 2.780 1.00 82.50 181 GLU A N 1
ATOM 1499 C CA . GLU A 1 181 ? 9.274 -44.979 1.359 1.00 82.50 181 GLU A CA 1
ATOM 1500 C C . GLU A 1 181 ? 7.963 -45.570 0.832 1.00 82.50 181 GLU A C 1
ATOM 1502 O O . GLU A 1 181 ? 7.232 -44.898 0.108 1.00 82.50 181 GLU A O 1
ATOM 1507 N N . VAL A 1 182 ? 7.617 -46.800 1.227 1.00 79.31 182 VAL A N 1
ATOM 1508 C CA . VAL A 1 182 ? 6.332 -47.422 0.863 1.00 79.31 182 VAL A CA 1
ATOM 1509 C C . VAL A 1 182 ? 5.155 -46.666 1.483 1.00 79.31 182 VAL A C 1
ATOM 1511 O O . VAL A 1 182 ? 4.185 -46.375 0.786 1.00 79.31 182 VAL A O 1
ATOM 1514 N N . LEU A 1 183 ? 5.233 -46.306 2.767 1.00 75.44 183 LEU A N 1
ATOM 1515 C CA . LEU A 1 183 ? 4.167 -45.562 3.452 1.00 75.44 183 LEU A CA 1
ATOM 1516 C C . LEU A 1 183 ? 4.007 -44.138 2.912 1.00 75.44 183 LEU A C 1
ATOM 1518 O O . LEU A 1 183 ? 2.885 -43.667 2.748 1.00 75.44 183 LEU A O 1
ATOM 1522 N N . LEU A 1 184 ? 5.112 -43.472 2.583 1.00 69.38 184 LEU A N 1
ATOM 1523 C CA . LEU A 1 184 ? 5.115 -42.160 1.942 1.00 69.38 184 LEU A CA 1
ATOM 1524 C C . LEU A 1 184 ? 4.551 -42.235 0.518 1.00 69.38 184 LEU A C 1
ATOM 1526 O O . LEU A 1 184 ? 3.818 -41.340 0.114 1.00 69.38 184 LEU A O 1
ATOM 1530 N N . ASN A 1 185 ? 4.818 -43.312 -0.225 1.00 56.50 185 ASN A N 1
ATOM 1531 C CA . ASN A 1 185 ? 4.241 -43.531 -1.553 1.00 56.50 185 ASN A CA 1
ATOM 1532 C C . ASN A 1 185 ? 2.746 -43.893 -1.511 1.00 56.50 185 ASN A C 1
ATOM 1534 O O . ASN A 1 185 ? 2.006 -43.486 -2.403 1.00 56.50 185 ASN A O 1
ATOM 1538 N N . ASN A 1 186 ? 2.277 -44.589 -0.473 1.00 47.59 186 ASN A N 1
ATOM 1539 C CA . ASN A 1 186 ? 0.850 -44.871 -0.285 1.00 47.59 186 ASN A CA 1
ATOM 1540 C C . ASN A 1 186 ? 0.076 -43.632 0.203 1.00 47.59 186 ASN A C 1
ATOM 1542 O O . ASN A 1 186 ? -0.990 -43.344 -0.328 1.00 47.59 186 ASN A O 1
ATOM 1546 N N . ASN A 1 187 ? 0.642 -42.833 1.117 1.00 42.69 187 ASN A N 1
ATOM 1547 C CA . ASN A 1 187 ? 0.066 -41.536 1.509 1.00 42.69 187 ASN A CA 1
ATOM 1548 C C . ASN A 1 187 ? 0.126 -40.488 0.380 1.00 42.69 187 ASN A C 1
ATOM 1550 O O . ASN A 1 187 ? -0.674 -39.554 0.364 1.00 42.69 187 ASN A O 1
ATOM 1554 N N . LYS A 1 188 ? 1.025 -40.652 -0.602 1.00 37.12 188 LYS A N 1
ATOM 1555 C CA . LYS A 1 188 ? 1.027 -39.857 -1.843 1.00 37.12 188 LYS A CA 1
ATOM 1556 C C . LYS A 1 188 ? -0.192 -40.126 -2.734 1.00 37.12 188 LYS A C 1
ATOM 1558 O O . LYS A 1 188 ? -0.605 -39.209 -3.437 1.00 37.12 188 LYS A O 1
ATOM 1563 N N . LEU A 1 189 ? -0.791 -41.323 -2.700 1.00 35.47 189 LEU A N 1
ATOM 1564 C CA . LEU A 1 189 ? -1.952 -41.660 -3.542 1.00 35.47 189 LEU A CA 1
ATOM 1565 C C . LEU A 1 189 ? -3.276 -41.068 -3.032 1.00 35.47 189 LEU A C 1
ATOM 1567 O O . LEU A 1 189 ? -4.174 -40.846 -3.839 1.00 35.47 189 LEU A O 1
ATOM 1571 N N . GLU A 1 190 ? -3.385 -40.754 -1.739 1.00 34.94 190 GLU A N 1
ATOM 1572 C CA . GLU A 1 190 ? -4.588 -40.126 -1.166 1.00 34.94 190 GLU A CA 1
ATOM 1573 C C . GLU A 1 190 ? -4.422 -38.626 -0.868 1.00 34.94 190 GLU A C 1
ATOM 1575 O O . GLU A 1 190 ? -5.411 -37.955 -0.576 1.00 34.94 190 GLU A O 1
ATOM 1580 N N . GLY A 1 191 ? -3.209 -38.065 -0.988 1.00 39.75 191 GLY A N 1
ATOM 1581 C CA . GLY A 1 191 ? -2.946 -36.715 -0.487 1.00 39.75 191 GLY A CA 1
ATOM 1582 C C . GLY A 1 191 ? -2.002 -35.794 -1.256 1.00 39.75 191 GLY A C 1
ATOM 1583 O O . GLY A 1 191 ? -1.896 -34.658 -0.815 1.00 39.75 191 GLY A O 1
ATOM 1584 N N . GLN A 1 192 ? -1.309 -36.177 -2.341 1.00 33.75 192 GLN A N 1
ATOM 1585 C CA . GLN A 1 192 ? -0.321 -35.260 -2.947 1.00 33.75 192 GLN A CA 1
ATOM 1586 C C . GLN A 1 192 ? 0.055 -35.588 -4.404 1.00 33.75 192 GLN A C 1
ATOM 1588 O O . GLN A 1 192 ? 0.988 -36.339 -4.690 1.00 33.75 192 GLN A O 1
ATOM 1593 N N . ALA A 1 193 ? -0.593 -34.893 -5.339 1.00 33.53 193 ALA A N 1
ATOM 1594 C CA . ALA A 1 193 ? 0.085 -34.430 -6.542 1.00 33.53 193 ALA A CA 1
ATOM 1595 C C . ALA A 1 193 ? 0.917 -33.190 -6.167 1.00 33.53 193 ALA A C 1
ATOM 1597 O O . ALA A 1 193 ? 0.338 -32.178 -5.784 1.00 33.53 193 ALA A O 1
ATOM 1598 N N . ASN A 1 194 ? 2.250 -33.307 -6.216 1.00 37.69 194 ASN A N 1
ATOM 1599 C CA . ASN A 1 194 ? 3.239 -32.277 -6.596 1.00 37.69 194 ASN A CA 1
ATOM 1600 C C . ASN A 1 194 ? 4.566 -32.454 -5.843 1.00 37.69 194 ASN A C 1
ATOM 1602 O O . ASN A 1 194 ? 4.770 -31.951 -4.742 1.00 37.69 194 ASN A O 1
ATOM 1606 N N . HIS A 1 195 ? 5.516 -33.117 -6.502 1.00 38.22 195 HIS A N 1
ATOM 1607 C CA . HIS A 1 195 ? 6.937 -32.862 -6.286 1.00 38.22 195 HIS A CA 1
ATOM 1608 C C . HIS A 1 195 ? 7.235 -31.414 -6.729 1.00 38.22 195 HIS A C 1
ATOM 1610 O O . HIS A 1 195 ? 7.202 -31.147 -7.929 1.00 38.22 195 HIS A O 1
ATOM 1616 N N . LYS A 1 196 ? 7.484 -30.479 -5.797 1.00 55.91 196 LYS A N 1
ATOM 1617 C CA . LYS A 1 196 ? 7.876 -29.093 -6.133 1.00 55.91 196 LYS A CA 1
ATOM 1618 C C . LYS A 1 196 ? 9.368 -29.003 -6.478 1.00 55.91 196 LYS A C 1
ATOM 1620 O O . LYS A 1 196 ? 10.213 -29.654 -5.865 1.00 55.91 196 LYS A O 1
ATOM 1625 N N . ARG A 1 197 ? 9.662 -28.204 -7.499 1.00 76.62 197 ARG A N 1
ATOM 1626 C CA . ARG A 1 197 ? 10.975 -27.912 -8.093 1.00 76.62 197 ARG A CA 1
ATOM 1627 C C . ARG A 1 197 ? 11.845 -27.097 -7.118 1.00 76.62 197 ARG A C 1
ATOM 1629 O O . ARG A 1 197 ? 11.344 -26.171 -6.487 1.00 76.62 197 ARG A O 1
ATOM 1636 N N . ILE A 1 198 ? 13.151 -27.386 -7.014 1.00 90.25 198 ILE A N 1
ATOM 1637 C CA . ILE A 1 198 ? 14.091 -26.481 -6.318 1.00 90.25 198 ILE A CA 1
ATOM 1638 C C . ILE A 1 198 ? 14.273 -25.228 -7.183 1.00 90.25 198 ILE A C 1
ATOM 1640 O O . ILE A 1 198 ? 14.808 -25.314 -8.285 1.00 90.25 198 ILE A O 1
ATOM 1644 N N . LEU A 1 199 ? 13.801 -24.089 -6.678 1.00 93.94 199 LEU A N 1
ATOM 1645 C CA . LEU A 1 199 ? 13.908 -22.769 -7.314 1.00 93.94 199 LEU A CA 1
ATOM 1646 C C . LEU A 1 199 ? 15.176 -21.992 -6.917 1.00 93.94 199 LEU A C 1
ATOM 1648 O O . LEU A 1 199 ? 15.632 -22.072 -5.772 1.00 93.94 199 LEU A O 1
ATOM 1652 N N . THR A 1 200 ? 15.672 -21.176 -7.847 1.00 96.94 200 THR A N 1
ATOM 1653 C CA . THR A 1 200 ? 16.602 -20.063 -7.628 1.00 96.94 200 THR A CA 1
ATOM 1654 C C . THR A 1 200 ? 15.818 -18.756 -7.525 1.00 96.94 200 THR A C 1
ATOM 1656 O O . THR A 1 200 ? 15.186 -18.328 -8.490 1.00 96.94 200 THR A O 1
ATOM 1659 N N . ILE A 1 201 ? 15.860 -18.120 -6.357 1.00 98.06 201 ILE A N 1
ATOM 1660 C CA . ILE A 1 201 ? 14.988 -17.004 -5.981 1.00 98.06 201 ILE A CA 1
ATOM 1661 C C . ILE A 1 201 ? 15.841 -15.780 -5.654 1.00 98.06 201 ILE A C 1
ATOM 1663 O O . ILE A 1 201 ? 16.786 -15.868 -4.868 1.00 98.06 201 ILE A O 1
ATOM 1667 N N . VAL A 1 202 ? 15.484 -14.629 -6.220 1.00 98.06 202 VAL A N 1
ATOM 1668 C CA . VAL A 1 202 ? 16.057 -13.329 -5.843 1.00 98.06 202 VAL A CA 1
ATOM 1669 C C . VAL A 1 202 ? 15.065 -12.587 -4.954 1.00 98.06 202 VAL A C 1
ATOM 1671 O O . VAL A 1 202 ? 13.975 -12.249 -5.399 1.00 98.06 202 VAL A O 1
ATOM 1674 N N . GLN A 1 203 ? 15.450 -12.331 -3.707 1.00 97.81 203 GLN A N 1
ATOM 1675 C CA . GLN A 1 203 ? 14.734 -11.499 -2.741 1.00 97.81 203 GLN A CA 1
ATOM 1676 C C . GLN A 1 203 ? 15.300 -10.076 -2.775 1.00 97.81 203 GLN A C 1
ATOM 1678 O O . GLN A 1 203 ? 16.516 -9.897 -2.689 1.00 97.81 203 GLN A O 1
ATOM 1683 N N . VAL A 1 204 ? 14.442 -9.061 -2.889 1.00 95.50 204 VAL A N 1
ATOM 1684 C CA . VAL A 1 204 ? 14.860 -7.649 -2.952 1.00 95.50 204 VAL A CA 1
ATOM 1685 C C . VAL A 1 204 ? 14.215 -6.852 -1.826 1.00 95.50 204 VAL A C 1
ATOM 1687 O O . VAL A 1 204 ? 13.021 -6.552 -1.872 1.00 95.50 204 VAL A O 1
ATOM 1690 N N . ALA A 1 205 ? 15.012 -6.489 -0.822 1.00 93.75 205 ALA A N 1
ATOM 1691 C CA . ALA A 1 205 ? 14.579 -5.693 0.320 1.00 93.75 205 ALA A CA 1
ATOM 1692 C C . ALA A 1 205 ? 14.670 -4.179 0.045 1.00 93.75 205 ALA A C 1
ATOM 1694 O O . ALA A 1 205 ? 15.514 -3.749 -0.747 1.00 93.75 205 ALA A O 1
ATOM 1695 N N . PRO A 1 206 ? 13.860 -3.341 0.722 1.00 89.75 206 PRO A N 1
ATOM 1696 C CA . PRO A 1 206 ? 14.102 -1.900 0.788 1.00 89.75 206 PRO A CA 1
ATOM 1697 C C . PRO A 1 206 ? 15.509 -1.572 1.314 1.00 89.75 206 PRO A C 1
ATOM 1699 O O . PRO A 1 206 ? 16.087 -2.327 2.091 1.00 89.75 206 PRO A O 1
ATOM 1702 N N . ASP A 1 207 ? 16.050 -0.409 0.953 1.00 86.00 207 ASP A N 1
ATOM 1703 C CA . ASP A 1 207 ? 17.405 0.018 1.326 1.00 86.00 207 ASP A CA 1
ATOM 1704 C C . ASP A 1 207 ? 17.474 0.823 2.650 1.00 86.00 207 ASP A C 1
ATOM 1706 O O . ASP A 1 207 ? 18.455 1.516 2.940 1.00 86.00 207 ASP A O 1
ATOM 1710 N N . VAL A 1 208 ? 16.421 0.754 3.472 1.00 81.56 208 VAL A N 1
ATOM 1711 C CA . VAL A 1 208 ? 16.241 1.623 4.649 1.00 81.56 208 VAL A CA 1
ATOM 1712 C C . VAL A 1 208 ? 16.834 1.007 5.920 1.00 81.56 208 VAL A C 1
ATOM 1714 O O . VAL A 1 208 ? 17.658 1.645 6.596 1.00 81.56 208 VAL A O 1
ATOM 1717 N N . TYR A 1 209 ? 16.417 -0.223 6.239 1.00 85.25 209 TYR A N 1
ATOM 1718 C CA . TYR A 1 209 ? 16.805 -0.974 7.433 1.00 85.25 209 TYR A CA 1
ATOM 1719 C C . TYR A 1 209 ? 17.489 -2.295 7.047 1.00 85.25 209 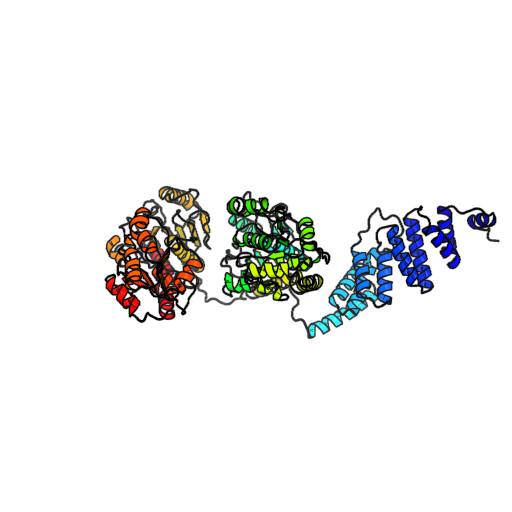TYR A C 1
ATOM 1721 O O . TYR A 1 209 ? 17.121 -2.896 6.039 1.00 85.25 209 TYR A O 1
ATOM 1729 N N . PRO A 1 210 ? 18.480 -2.762 7.829 1.00 88.94 210 PRO A N 1
ATOM 1730 C CA . PRO A 1 210 ? 19.071 -4.077 7.611 1.00 88.94 210 PRO A CA 1
ATOM 1731 C C . PRO A 1 210 ? 18.044 -5.191 7.859 1.00 88.94 210 PRO A C 1
ATOM 1733 O O . PRO A 1 210 ? 17.092 -5.015 8.619 1.00 88.94 210 PRO A O 1
ATOM 1736 N N . VAL A 1 211 ? 18.275 -6.346 7.236 1.00 91.81 211 VAL A N 1
ATOM 1737 C CA . VAL A 1 211 ? 17.455 -7.559 7.363 1.00 91.81 211 VAL A CA 1
ATOM 1738 C C . VAL A 1 211 ? 18.263 -8.620 8.129 1.00 91.81 211 VAL A C 1
ATOM 1740 O O . VAL A 1 211 ? 19.329 -8.982 7.637 1.00 91.81 211 VAL A O 1
ATOM 1743 N N . PRO A 1 212 ? 17.826 -9.117 9.303 1.00 89.56 212 PRO A N 1
ATOM 1744 C CA . PRO A 1 212 ? 16.689 -8.641 10.083 1.00 89.56 212 PRO A CA 1
ATOM 1745 C C . PRO A 1 212 ? 16.991 -7.279 10.738 1.00 89.56 212 PRO A C 1
ATOM 1747 O O . PRO A 1 212 ? 18.158 -6.926 10.954 1.00 89.56 212 PRO A O 1
ATOM 1750 N N . PRO A 1 213 ? 15.954 -6.509 11.102 1.00 84.56 213 PRO A N 1
ATOM 1751 C CA . PRO A 1 213 ? 16.130 -5.222 11.757 1.00 84.56 213 PRO A CA 1
ATOM 1752 C C . PRO A 1 213 ? 16.487 -5.407 13.238 1.00 84.56 213 PRO A C 1
ATOM 1754 O O . PRO A 1 213 ? 16.052 -6.352 13.890 1.00 84.56 213 PRO A O 1
ATOM 1757 N N . THR A 1 214 ? 17.235 -4.464 13.811 1.00 73.44 214 THR A N 1
ATOM 1758 C CA . THR A 1 214 ? 17.596 -4.485 15.242 1.00 73.44 214 THR A CA 1
ATOM 1759 C C . THR A 1 214 ? 16.478 -3.992 16.158 1.00 73.44 214 THR A C 1
ATOM 1761 O O . THR A 1 214 ? 16.258 -4.568 17.220 1.00 73.44 214 THR A O 1
ATOM 1764 N N . ASN A 1 215 ? 15.775 -2.929 15.753 1.00 70.31 215 ASN A N 1
ATOM 1765 C CA . ASN A 1 215 ? 14.720 -2.299 16.551 1.00 70.31 215 ASN A CA 1
ATOM 1766 C C . ASN A 1 215 ? 13.370 -2.384 15.824 1.00 70.31 215 ASN A C 1
ATOM 1768 O O . ASN A 1 215 ? 12.620 -3.340 15.992 1.00 70.31 215 ASN A O 1
ATOM 1772 N N . TYR A 1 216 ? 13.070 -1.384 14.993 1.00 70.62 216 TYR A N 1
ATOM 1773 C CA . TYR A 1 216 ? 11.839 -1.297 14.211 1.00 70.62 216 TYR A CA 1
ATOM 1774 C C . TYR A 1 216 ? 12.077 -1.759 12.768 1.00 70.62 216 TYR A C 1
ATOM 1776 O O . TYR A 1 216 ? 13.068 -1.351 12.167 1.00 70.62 216 TYR A O 1
ATOM 1784 N N . GLY A 1 217 ? 11.152 -2.551 12.216 1.00 75.44 217 GLY A N 1
ATOM 1785 C CA . GLY A 1 217 ? 11.189 -2.987 10.813 1.00 75.44 217 GLY A CA 1
ATOM 1786 C C . GLY A 1 217 ? 10.257 -4.166 10.523 1.00 75.44 217 GLY A C 1
ATOM 1787 O O . GLY A 1 217 ? 10.696 -5.291 10.336 1.00 75.44 217 GLY A O 1
ATOM 1788 N N . GLY A 1 218 ? 8.938 -3.952 10.528 1.00 85.56 218 GLY A N 1
ATOM 1789 C CA . GLY A 1 218 ? 7.991 -5.063 10.325 1.00 85.56 218 GLY A CA 1
ATOM 1790 C C . GLY A 1 218 ? 8.137 -5.756 8.963 1.00 85.56 218 GLY A C 1
ATOM 1791 O O . GLY A 1 218 ? 7.933 -6.959 8.851 1.00 85.56 218 GLY A O 1
ATOM 1792 N N . ILE A 1 219 ? 8.524 -5.005 7.933 1.00 90.06 219 ILE A N 1
ATOM 1793 C CA . ILE A 1 219 ? 8.707 -5.529 6.576 1.00 90.06 219 ILE A CA 1
ATOM 1794 C C . ILE A 1 219 ? 9.998 -6.326 6.494 1.00 90.06 219 ILE A C 1
ATOM 1796 O O . ILE A 1 219 ? 10.005 -7.421 5.945 1.00 90.06 219 ILE A O 1
ATOM 1800 N N . GLU A 1 220 ? 11.067 -5.807 7.089 1.00 92.31 220 GLU A N 1
ATOM 1801 C CA . GLU A 1 220 ? 12.360 -6.474 7.145 1.00 92.31 220 GLU A CA 1
ATOM 1802 C C . GLU A 1 220 ? 12.287 -7.781 7.940 1.00 92.31 220 GLU A C 1
ATOM 1804 O O . GLU A 1 220 ? 12.914 -8.753 7.535 1.00 92.31 220 GLU A O 1
ATOM 1809 N N . VAL A 1 221 ? 11.466 -7.851 8.999 1.00 91.06 221 VAL A N 1
ATOM 1810 C CA . VAL A 1 221 ? 11.154 -9.122 9.680 1.00 91.06 221 VAL A CA 1
ATOM 1811 C C . VAL A 1 221 ? 10.491 -10.102 8.712 1.00 91.06 221 VAL A C 1
ATOM 1813 O O . VAL A 1 221 ? 10.952 -11.226 8.583 1.00 91.06 221 VAL A O 1
ATOM 1816 N N . VAL A 1 222 ? 9.459 -9.686 7.972 1.00 95.25 222 VAL A N 1
ATOM 1817 C CA . VAL A 1 222 ? 8.777 -10.574 7.011 1.00 95.25 222 VAL A CA 1
ATOM 1818 C C . VAL A 1 222 ? 9.722 -11.056 5.905 1.00 95.25 222 VAL A C 1
ATOM 1820 O O . VAL A 1 222 ? 9.696 -12.232 5.554 1.00 95.25 222 VAL A O 1
ATOM 1823 N N . ILE A 1 223 ? 10.575 -10.178 5.368 1.00 96.44 223 ILE A N 1
ATOM 1824 C CA . ILE A 1 223 ? 11.578 -10.547 4.356 1.00 96.44 223 ILE A CA 1
ATOM 1825 C C . ILE A 1 223 ? 12.556 -11.576 4.923 1.00 96.44 223 ILE A C 1
ATOM 1827 O O . ILE A 1 223 ? 12.858 -12.560 4.248 1.00 96.44 223 ILE A O 1
ATOM 1831 N N . TYR A 1 224 ? 13.039 -11.353 6.148 1.00 95.75 224 TYR A N 1
ATOM 1832 C CA . TYR A 1 224 ? 13.930 -12.280 6.836 1.00 95.75 224 TYR A CA 1
ATOM 1833 C C . TYR A 1 224 ? 13.277 -13.658 6.984 1.00 95.75 224 TYR A C 1
ATOM 1835 O O . TYR A 1 224 ? 13.823 -14.641 6.498 1.00 95.75 224 TYR A O 1
ATOM 1843 N N . GLU A 1 225 ? 12.065 -13.716 7.536 1.00 95.88 225 GLU A N 1
ATOM 1844 C CA . GLU A 1 225 ? 11.310 -14.958 7.744 1.00 95.88 225 GLU A CA 1
ATOM 1845 C C . GLU A 1 225 ? 11.082 -15.739 6.441 1.00 95.88 225 GLU A C 1
ATOM 1847 O O . GLU A 1 225 ? 11.322 -16.945 6.380 1.00 95.88 225 GLU A O 1
ATOM 1852 N N . ILE A 1 226 ? 10.674 -15.056 5.363 1.00 97.81 226 ILE A N 1
ATOM 1853 C CA . ILE A 1 226 ? 10.509 -15.683 4.042 1.00 97.81 226 ILE A CA 1
ATOM 1854 C C . ILE A 1 226 ? 11.848 -16.231 3.539 1.00 97.81 226 ILE A C 1
ATOM 1856 O O . ILE A 1 226 ? 11.915 -17.358 3.051 1.00 97.81 226 ILE A O 1
ATOM 1860 N N . THR A 1 227 ? 12.912 -15.437 3.650 1.00 97.88 227 THR A N 1
ATOM 1861 C CA . THR A 1 227 ? 14.245 -15.788 3.149 1.00 97.88 227 THR A CA 1
ATOM 1862 C C . THR A 1 227 ? 14.804 -17.012 3.869 1.00 97.88 227 THR A C 1
ATOM 1864 O O . THR A 1 227 ? 15.220 -17.966 3.210 1.00 97.88 227 THR A O 1
ATOM 1867 N N . GLU A 1 228 ? 14.779 -17.018 5.202 1.00 96.81 228 GLU A N 1
ATOM 1868 C CA . GLU A 1 228 ? 15.324 -18.111 6.011 1.00 96.81 228 GLU A CA 1
ATOM 1869 C C . GLU A 1 228 ? 14.559 -19.416 5.784 1.00 96.81 228 GLU A C 1
ATOM 1871 O O . GLU A 1 228 ? 15.168 -20.470 5.596 1.00 96.81 228 GLU A O 1
ATOM 1876 N N . GLU A 1 229 ? 13.230 -19.361 5.709 1.00 96.38 229 GLU A N 1
ATOM 1877 C CA . GLU A 1 229 ? 12.414 -20.551 5.477 1.00 96.38 229 GLU A CA 1
ATOM 1878 C C . GLU A 1 229 ? 12.574 -21.109 4.054 1.00 96.38 229 GLU A C 1
ATOM 1880 O O . GLU A 1 229 ? 12.622 -22.328 3.870 1.00 96.38 229 GLU A O 1
ATOM 1885 N N . LEU A 1 230 ? 12.723 -20.252 3.037 1.00 96.06 230 LEU A N 1
ATOM 1886 C CA . LEU A 1 230 ? 13.039 -20.698 1.675 1.00 96.06 230 LEU A CA 1
ATOM 1887 C C . LEU A 1 230 ? 14.401 -21.409 1.620 1.00 96.06 230 LEU A C 1
ATOM 1889 O O . LEU A 1 230 ? 14.505 -22.479 1.012 1.00 96.06 230 LEU A O 1
ATOM 1893 N N . VAL A 1 231 ? 15.425 -20.863 2.288 1.00 94.69 231 VAL A N 1
ATOM 1894 C CA . VAL A 1 231 ? 16.748 -21.501 2.402 1.00 94.69 231 VAL A CA 1
ATOM 1895 C C . VAL A 1 231 ? 16.649 -22.826 3.155 1.00 94.69 231 VAL A C 1
ATOM 1897 O O . VAL A 1 231 ? 17.177 -23.835 2.686 1.00 94.69 231 VAL A O 1
ATOM 1900 N N . ARG A 1 232 ? 15.914 -22.871 4.274 1.00 92.00 232 ARG A N 1
ATOM 1901 C CA . ARG A 1 232 ? 15.704 -24.089 5.073 1.00 92.00 232 ARG A CA 1
ATOM 1902 C C . ARG A 1 232 ? 15.050 -25.213 4.266 1.00 92.00 232 ARG A C 1
ATOM 1904 O O . ARG A 1 232 ? 15.361 -26.384 4.477 1.00 92.00 232 ARG A O 1
ATOM 1911 N N . ARG A 1 233 ? 14.178 -24.872 3.313 1.00 91.44 233 ARG A N 1
ATOM 1912 C CA . ARG A 1 233 ? 13.544 -25.816 2.371 1.00 91.44 233 ARG A CA 1
ATOM 1913 C C . ARG A 1 233 ? 14.436 -26.232 1.196 1.00 91.44 233 ARG A C 1
ATOM 1915 O O . ARG A 1 233 ? 14.008 -27.033 0.367 1.00 91.44 233 ARG A O 1
ATOM 1922 N N . GLY A 1 234 ? 15.666 -25.726 1.125 1.00 89.88 234 GLY A N 1
ATOM 1923 C CA . GLY A 1 234 ? 16.657 -26.090 0.114 1.00 89.88 234 GLY A CA 1
ATOM 1924 C C . GLY A 1 234 ? 16.596 -25.266 -1.174 1.00 89.88 234 GLY A C 1
ATOM 1925 O O . GLY A 1 234 ? 17.266 -25.627 -2.142 1.00 89.88 234 GLY A O 1
ATOM 1926 N N . HIS A 1 235 ? 15.823 -24.174 -1.217 1.00 94.25 235 HIS A N 1
ATOM 1927 C CA . HIS A 1 235 ? 15.853 -23.243 -2.346 1.00 94.25 235 HIS A CA 1
ATOM 1928 C C . HIS A 1 235 ? 17.161 -22.451 -2.375 1.00 94.25 235 HIS A C 1
ATOM 1930 O O . HIS A 1 235 ? 17.754 -22.141 -1.340 1.00 94.25 235 HIS A O 1
ATOM 1936 N N . LYS A 1 236 ? 17.607 -22.077 -3.576 1.00 97.00 236 LYS A N 1
ATOM 1937 C CA . LYS A 1 236 ? 18.783 -21.225 -3.746 1.00 97.00 236 LYS A CA 1
ATOM 1938 C C . LYS A 1 236 ? 18.349 -19.764 -3.689 1.00 97.00 236 LYS A C 1
ATOM 1940 O O . LYS A 1 236 ? 17.793 -19.260 -4.659 1.00 97.00 236 LYS A O 1
ATOM 1945 N N . VAL A 1 237 ? 18.589 -19.090 -2.567 1.00 98.12 237 VAL A N 1
ATOM 1946 C CA . VAL A 1 237 ? 18.110 -17.715 -2.348 1.00 98.12 237 VAL A CA 1
ATOM 1947 C C . VAL A 1 237 ? 19.262 -16.713 -2.377 1.00 98.12 237 VAL A C 1
ATOM 1949 O O . VAL A 1 237 ? 20.292 -16.911 -1.727 1.00 98.12 237 VAL A O 1
ATOM 1952 N N . TYR A 1 238 ? 19.067 -15.628 -3.122 1.00 98.00 238 TYR A N 1
ATOM 1953 C CA . TYR A 1 238 ? 19.927 -14.450 -3.143 1.00 98.00 238 TYR A CA 1
ATOM 1954 C C . TYR A 1 238 ? 19.163 -13.271 -2.549 1.00 98.00 238 TYR A C 1
ATOM 1956 O O . TYR A 1 238 ? 18.111 -12.914 -3.074 1.00 98.00 238 TYR A O 1
ATOM 1964 N N . LEU A 1 239 ? 19.674 -12.673 -1.474 1.00 97.56 239 LEU A N 1
ATOM 1965 C CA . LEU A 1 239 ? 19.040 -11.530 -0.818 1.00 97.56 239 LEU A CA 1
ATOM 1966 C C . LEU A 1 239 ? 19.807 -10.248 -1.138 1.00 97.56 239 LEU A C 1
ATOM 1968 O O . LEU A 1 239 ? 20.963 -10.106 -0.748 1.00 97.56 239 LEU A O 1
ATOM 1972 N N . TYR A 1 240 ? 19.139 -9.300 -1.785 1.00 96.06 240 TYR A N 1
ATOM 1973 C CA . TYR A 1 240 ? 19.596 -7.922 -1.919 1.00 96.06 240 TYR A CA 1
ATOM 1974 C C . TYR A 1 240 ? 19.062 -7.089 -0.760 1.00 96.06 240 TYR A C 1
ATOM 1976 O O . TYR A 1 240 ? 17.848 -6.958 -0.600 1.00 96.06 240 TYR A O 1
ATOM 1984 N N . ALA A 1 241 ? 19.959 -6.549 0.064 1.00 94.00 241 ALA A N 1
ATOM 1985 C CA . ALA A 1 241 ? 19.599 -5.801 1.267 1.00 94.00 241 ALA A CA 1
ATOM 1986 C C . ALA A 1 241 ? 20.704 -4.803 1.673 1.00 94.00 241 ALA A C 1
ATOM 1988 O O . ALA A 1 241 ? 21.831 -4.898 1.178 1.00 94.00 241 ALA A O 1
ATOM 1989 N N . PRO A 1 242 ? 20.428 -3.845 2.581 1.00 90.56 242 PRO A N 1
ATOM 1990 C CA . PRO A 1 242 ? 21.443 -2.936 3.110 1.00 90.56 242 PRO A CA 1
ATOM 1991 C C . PRO A 1 242 ? 22.648 -3.640 3.729 1.00 90.56 242 PRO A C 1
ATOM 1993 O O . PRO A 1 242 ? 22.530 -4.726 4.307 1.00 90.56 242 PRO A O 1
ATOM 1996 N N . GLU A 1 243 ? 23.798 -2.971 3.688 1.00 86.31 243 GLU A N 1
ATOM 1997 C CA . GLU A 1 243 ? 24.979 -3.384 4.444 1.00 86.31 243 GLU A CA 1
ATOM 1998 C C . GLU A 1 243 ? 24.646 -3.546 5.943 1.00 86.31 243 GLU A C 1
ATOM 2000 O O . GLU A 1 243 ? 23.887 -2.767 6.523 1.00 86.31 243 GLU A O 1
ATOM 2005 N N . GLY A 1 244 ? 25.191 -4.594 6.570 1.00 87.06 244 GLY A N 1
ATOM 2006 C CA . GLY A 1 244 ? 24.886 -4.971 7.957 1.00 87.06 244 GLY A CA 1
ATOM 2007 C C . GLY A 1 244 ? 23.730 -5.967 8.120 1.00 87.06 244 GLY A C 1
ATOM 2008 O O . GLY A 1 244 ? 23.512 -6.447 9.234 1.00 87.06 244 GLY A O 1
ATOM 2009 N N . SER A 1 245 ? 23.032 -6.314 7.034 1.00 92.19 245 SER A N 1
ATOM 2010 C CA . SER A 1 245 ? 22.061 -7.418 7.005 1.00 92.19 245 SER A CA 1
ATOM 2011 C C . SER A 1 245 ? 22.729 -8.774 7.283 1.00 92.19 245 SER A C 1
ATOM 2013 O O . SER A 1 245 ? 23.915 -8.965 7.007 1.00 92.19 245 SER A O 1
ATOM 2015 N N . LYS A 1 246 ? 21.974 -9.723 7.841 1.00 91.81 246 LYS A N 1
ATOM 2016 C CA . LYS A 1 246 ? 22.403 -11.084 8.183 1.00 91.81 246 LYS A CA 1
ATOM 2017 C C . LYS A 1 246 ? 21.334 -12.077 7.738 1.00 91.81 246 LYS A C 1
ATOM 2019 O O . LYS A 1 246 ? 20.164 -11.896 8.042 1.00 91.81 246 LYS A O 1
ATOM 2024 N N . THR A 1 247 ? 21.735 -13.126 7.036 1.00 95.19 247 THR A N 1
ATOM 2025 C CA . THR A 1 247 ? 20.828 -14.160 6.527 1.00 95.19 247 THR A CA 1
ATOM 2026 C C . THR A 1 247 ? 21.616 -15.434 6.233 1.00 95.19 247 THR A C 1
ATOM 2028 O O . THR A 1 247 ? 22.827 -15.364 6.004 1.00 95.19 247 THR A O 1
ATOM 2031 N N . SER A 1 248 ? 20.941 -16.582 6.215 1.00 93.88 248 SER A N 1
ATOM 2032 C CA . SER A 1 248 ? 21.490 -17.842 5.699 1.00 93.88 248 SER A CA 1
ATOM 2033 C C . SER A 1 248 ? 21.530 -17.890 4.163 1.00 93.88 248 SER A C 1
ATOM 2035 O O . SER A 1 248 ? 22.182 -18.764 3.591 1.00 93.88 248 SER A O 1
ATOM 2037 N N . ALA A 1 249 ? 20.840 -16.973 3.475 1.00 96.31 249 ALA A N 1
ATOM 2038 C CA . ALA A 1 249 ? 20.882 -16.836 2.021 1.00 96.31 249 ALA A CA 1
ATOM 2039 C C . ALA A 1 249 ? 22.216 -16.248 1.525 1.00 96.31 249 ALA A C 1
ATOM 2041 O O . ALA A 1 249 ? 23.031 -15.731 2.290 1.00 96.31 249 ALA A O 1
ATOM 2042 N N . THR A 1 250 ? 22.433 -16.265 0.206 1.00 97.06 250 THR A N 1
ATOM 2043 C CA . THR A 1 250 ? 23.554 -15.519 -0.384 1.00 97.06 250 THR A CA 1
ATOM 2044 C C . THR A 1 250 ? 23.237 -14.023 -0.346 1.00 97.06 250 THR A C 1
ATOM 2046 O O . THR A 1 250 ? 22.467 -13.527 -1.168 1.00 97.06 250 THR A O 1
ATOM 2049 N N . LEU A 1 251 ? 23.813 -13.307 0.620 1.00 95.25 251 LEU A N 1
ATOM 2050 C CA . LEU A 1 251 ? 23.624 -11.866 0.784 1.00 95.25 251 LEU A CA 1
ATOM 2051 C C . LEU A 1 251 ? 24.432 -11.072 -0.254 1.00 95.25 251 LEU A C 1
ATOM 2053 O O . LEU A 1 251 ? 25.648 -11.230 -0.358 1.00 95.25 251 LEU A O 1
ATOM 2057 N N . ILE A 1 252 ? 23.759 -10.168 -0.964 1.00 94.19 252 ILE A N 1
ATOM 2058 C CA . ILE A 1 252 ? 24.358 -9.199 -1.883 1.00 94.19 252 ILE A CA 1
ATOM 2059 C C . ILE A 1 252 ? 24.060 -7.795 -1.334 1.00 94.19 252 ILE A C 1
ATOM 2061 O O . ILE A 1 252 ? 22.964 -7.269 -1.544 1.00 94.19 252 ILE A O 1
ATOM 2065 N N . PRO A 1 253 ? 24.999 -7.178 -0.593 1.00 90.44 253 PRO A N 1
ATOM 2066 C CA . PRO A 1 253 ? 24.769 -5.865 -0.015 1.00 90.44 253 PRO A CA 1
ATOM 2067 C C . PRO A 1 253 ? 24.713 -4.791 -1.106 1.00 90.44 253 PRO A C 1
ATOM 2069 O O . PRO A 1 253 ? 25.485 -4.827 -2.073 1.00 90.44 253 PRO A O 1
ATOM 2072 N N . TYR A 1 254 ? 23.816 -3.820 -0.940 1.00 87.00 254 TYR A N 1
ATOM 2073 C CA . TYR A 1 254 ? 23.746 -2.654 -1.819 1.00 87.00 254 TYR A CA 1
ATOM 2074 C C . TYR A 1 254 ? 25.045 -1.833 -1.776 1.00 87.00 254 TYR A C 1
ATOM 2076 O O . TYR A 1 254 ? 25.558 -1.533 -0.700 1.00 87.00 254 TYR A O 1
ATOM 2084 N N . GLN A 1 255 ? 25.555 -1.430 -2.947 1.00 73.56 255 GLN A N 1
ATOM 2085 C CA . GLN A 1 255 ? 26.713 -0.535 -3.086 1.00 73.56 255 GLN A CA 1
ATOM 2086 C C . GLN A 1 255 ? 26.284 0.850 -3.586 1.00 73.56 255 GLN A C 1
ATOM 2088 O O . GLN A 1 255 ? 26.705 1.301 -4.650 1.00 73.56 255 GLN A O 1
ATOM 2093 N N . HIS A 1 256 ? 25.429 1.536 -2.828 1.00 66.12 256 HIS A N 1
ATOM 2094 C CA . HIS A 1 256 ? 25.071 2.926 -3.106 1.00 66.12 256 HIS A CA 1
ATOM 2095 C C . HIS A 1 256 ? 25.057 3.789 -1.843 1.00 66.12 256 HIS A C 1
ATOM 2097 O O . HIS A 1 256 ? 24.807 3.318 -0.737 1.00 66.12 256 HIS A O 1
ATOM 2103 N N . SER A 1 257 ? 25.347 5.082 -2.013 1.00 49.62 257 SER A N 1
ATOM 2104 C CA . SER A 1 257 ? 25.534 6.039 -0.914 1.00 49.62 257 SER A CA 1
ATOM 2105 C C . SER A 1 257 ? 24.242 6.698 -0.412 1.00 49.62 257 SER A C 1
ATOM 2107 O O . SER A 1 257 ? 24.277 7.409 0.591 1.00 49.62 257 SER A O 1
ATOM 2109 N N . GLY A 1 258 ? 23.115 6.513 -1.108 1.00 54.66 258 GLY A N 1
ATOM 2110 C CA . GLY A 1 258 ? 21.806 7.056 -0.726 1.00 54.66 258 GLY A CA 1
ATOM 2111 C C . GLY A 1 258 ? 20.906 5.993 -0.101 1.00 54.66 258 GLY A C 1
ATOM 2112 O O . GLY A 1 258 ? 20.933 4.855 -0.549 1.00 54.66 258 GLY A O 1
ATOM 2113 N N . LYS A 1 259 ? 20.116 6.365 0.914 1.00 59.06 259 LYS A N 1
ATOM 2114 C CA . LYS A 1 259 ? 18.966 5.574 1.384 1.00 59.06 259 LYS A CA 1
ATOM 2115 C C . LYS A 1 259 ? 17.697 6.098 0.715 1.00 59.06 259 LYS A C 1
ATOM 2117 O O . LYS A 1 259 ? 17.513 7.314 0.666 1.00 59.06 259 LYS A O 1
ATOM 2122 N N . GLY A 1 260 ? 16.811 5.214 0.276 1.00 57.38 260 GLY A N 1
ATOM 2123 C CA . GLY A 1 260 ? 15.554 5.541 -0.388 1.00 57.38 260 GLY A CA 1
ATOM 2124 C C . GLY A 1 260 ? 15.687 5.877 -1.876 1.00 57.38 260 GLY A C 1
ATOM 2125 O O . GLY A 1 260 ? 14.747 6.445 -2.432 1.00 57.38 260 GLY A O 1
ATOM 2126 N N . ASP A 1 261 ? 16.815 5.556 -2.526 1.00 66.44 261 ASP A N 1
ATOM 2127 C CA . ASP A 1 261 ? 16.948 5.710 -3.983 1.00 66.44 261 ASP A CA 1
ATOM 2128 C C . ASP A 1 261 ? 16.572 4.412 -4.701 1.00 66.44 261 ASP A C 1
ATOM 2130 O O . ASP A 1 261 ? 17.383 3.539 -5.014 1.00 66.44 261 ASP A O 1
ATOM 2134 N N . PHE A 1 262 ? 15.281 4.314 -4.979 1.00 69.50 262 PHE A N 1
ATOM 2135 C CA . PHE A 1 262 ? 14.652 3.167 -5.610 1.00 69.50 262 PHE A CA 1
ATOM 2136 C C . PHE A 1 262 ? 15.201 2.808 -7.004 1.00 69.50 262 PHE A C 1
ATOM 2138 O O . PHE A 1 262 ? 15.143 1.640 -7.396 1.00 69.50 262 PHE A O 1
ATOM 2145 N N . ASN A 1 263 ? 15.733 3.773 -7.764 1.00 71.00 263 ASN A N 1
ATOM 2146 C CA . ASN A 1 263 ? 16.298 3.497 -9.089 1.00 71.00 263 ASN A CA 1
ATOM 2147 C C . ASN A 1 263 ? 17.667 2.825 -8.977 1.00 71.00 263 ASN A C 1
ATOM 2149 O O . ASN A 1 263 ? 17.941 1.884 -9.724 1.00 71.00 263 ASN A O 1
ATOM 2153 N N . GLN A 1 264 ? 18.480 3.240 -8.003 1.00 80.25 264 GLN A N 1
ATOM 2154 C CA . GLN A 1 264 ? 19.777 2.614 -7.743 1.00 80.25 264 GLN A CA 1
ATOM 2155 C C . GLN A 1 264 ? 19.624 1.158 -7.294 1.00 80.25 264 GLN A C 1
ATOM 2157 O O . GLN A 1 264 ? 20.407 0.314 -7.726 1.00 80.25 264 GLN A O 1
ATOM 2162 N N . ILE A 1 265 ? 18.577 0.833 -6.523 1.00 85.00 265 ILE A N 1
ATOM 2163 C CA . ILE A 1 265 ? 18.246 -0.562 -6.189 1.00 85.00 265 ILE A CA 1
ATOM 2164 C C . ILE A 1 265 ? 18.016 -1.373 -7.469 1.00 85.00 265 ILE A C 1
ATOM 2166 O O . ILE A 1 265 ? 18.638 -2.416 -7.658 1.00 85.00 265 ILE A O 1
ATOM 2170 N N . ALA A 1 266 ? 17.146 -0.898 -8.368 1.00 85.62 266 ALA A N 1
ATOM 2171 C CA . ALA A 1 266 ? 16.813 -1.639 -9.581 1.00 85.62 266 ALA A CA 1
ATOM 2172 C C . ALA A 1 266 ? 18.025 -1.844 -10.499 1.00 85.62 266 ALA A C 1
ATOM 2174 O O . ALA A 1 266 ? 18.257 -2.956 -10.970 1.00 85.62 266 ALA A O 1
ATOM 2175 N N . GLU A 1 267 ? 18.804 -0.790 -10.744 1.00 84.81 267 GLU A N 1
ATOM 2176 C CA . GLU A 1 267 ? 20.014 -0.862 -11.570 1.00 84.81 267 GLU A CA 1
ATOM 2177 C C . GLU A 1 267 ? 21.054 -1.805 -10.970 1.00 84.81 267 GLU A C 1
ATOM 2179 O O . GLU A 1 267 ? 21.618 -2.635 -11.684 1.00 84.81 267 GLU A O 1
ATOM 2184 N N . TYR A 1 268 ? 21.271 -1.725 -9.657 1.00 88.25 268 TYR A N 1
ATOM 2185 C CA . TYR A 1 268 ? 22.246 -2.562 -8.975 1.00 88.25 268 TYR A CA 1
ATOM 2186 C C . TYR A 1 268 ? 21.843 -4.035 -8.987 1.00 88.25 268 TYR A C 1
ATOM 2188 O O . TYR A 1 268 ? 22.674 -4.889 -9.305 1.00 88.25 268 TYR A O 1
ATOM 2196 N N . VAL A 1 269 ? 20.572 -4.344 -8.702 1.00 90.25 269 VAL A N 1
ATOM 2197 C CA . VAL A 1 269 ? 20.079 -5.724 -8.777 1.00 90.25 269 VAL A CA 1
ATOM 2198 C C . VAL A 1 269 ? 20.243 -6.243 -10.201 1.00 90.25 269 VAL A C 1
ATOM 2200 O O . VAL A 1 269 ? 20.894 -7.260 -10.391 1.00 90.25 269 VAL A O 1
ATOM 2203 N N . LEU A 1 270 ? 19.759 -5.525 -11.218 1.00 88.88 270 LEU A N 1
ATOM 2204 C CA . LEU A 1 270 ? 19.855 -5.977 -12.612 1.00 88.88 270 LEU A CA 1
ATOM 2205 C C . LEU A 1 270 ? 21.299 -6.119 -13.112 1.00 88.88 270 LEU A C 1
ATOM 2207 O O . LEU A 1 270 ? 21.576 -7.017 -13.903 1.00 88.88 270 LEU A O 1
ATOM 2211 N N . GLY A 1 271 ? 22.216 -5.264 -12.655 1.00 87.56 271 GLY A N 1
ATOM 2212 C CA . GLY A 1 271 ? 23.628 -5.307 -13.037 1.00 87.56 271 GLY A CA 1
ATOM 2213 C C . GLY A 1 271 ? 24.438 -6.417 -12.362 1.00 87.56 271 GLY A C 1
ATOM 2214 O O . GLY A 1 271 ? 25.513 -6.761 -12.848 1.00 87.56 271 GLY A O 1
ATOM 2215 N N . THR A 1 272 ? 23.945 -6.979 -11.255 1.00 91.06 272 THR A N 1
ATOM 2216 C CA . THR A 1 272 ? 24.673 -7.978 -10.448 1.00 91.06 272 THR A CA 1
ATOM 2217 C C . THR A 1 272 ? 23.915 -9.294 -10.267 1.00 91.06 272 THR A C 1
ATOM 2219 O O . THR A 1 272 ? 24.435 -10.212 -9.630 1.00 91.06 272 THR A O 1
ATOM 2222 N N . MET A 1 273 ? 22.697 -9.390 -10.809 1.00 92.62 273 MET A N 1
ATOM 2223 C CA . MET A 1 273 ? 21.824 -10.550 -10.661 1.00 92.62 273 MET A CA 1
ATOM 2224 C C . MET A 1 273 ? 22.510 -11.813 -11.195 1.00 92.62 273 MET A C 1
ATOM 2226 O O . MET A 1 273 ? 23.048 -11.794 -12.305 1.00 92.62 273 MET A O 1
ATOM 2230 N N . PRO A 1 274 ? 22.489 -12.925 -10.440 1.00 87.62 274 PRO A N 1
ATOM 2231 C CA . PRO A 1 274 ? 23.054 -14.181 -10.912 1.00 87.62 274 PRO A CA 1
ATOM 2232 C C . PRO A 1 274 ? 22.280 -14.726 -12.120 1.00 87.62 274 PRO A C 1
ATOM 2234 O O . PRO A 1 274 ? 21.090 -14.471 -12.294 1.00 87.62 274 PRO A O 1
ATOM 2237 N N . GLU A 1 275 ? 22.948 -15.528 -12.947 1.00 86.56 275 GLU A N 1
ATOM 2238 C CA . GLU A 1 275 ? 22.281 -16.262 -14.024 1.00 86.56 275 GLU A CA 1
ATOM 2239 C C . GLU A 1 275 ? 21.400 -17.399 -13.474 1.00 86.56 275 GLU A C 1
ATOM 2241 O O . GLU A 1 275 ? 21.661 -17.956 -12.404 1.00 86.56 275 GLU A O 1
ATOM 2246 N N . GLY A 1 276 ? 20.368 -17.781 -14.236 1.00 88.06 276 GLY A N 1
ATOM 2247 C CA . GLY A 1 276 ? 19.504 -18.922 -13.910 1.00 88.06 276 GLY A CA 1
ATOM 2248 C C . GLY A 1 276 ? 18.486 -18.667 -12.794 1.00 88.06 276 GLY A C 1
ATOM 2249 O O . GLY A 1 276 ? 18.057 -19.615 -12.143 1.00 88.06 276 GLY A O 1
ATOM 2250 N N . VAL A 1 277 ? 18.113 -17.408 -12.551 1.00 94.88 277 VAL A N 1
ATOM 2251 C CA . VAL A 1 277 ? 17.052 -17.048 -11.598 1.00 94.88 277 VAL A CA 1
ATOM 2252 C C . VAL A 1 277 ? 15.692 -17.481 -12.145 1.00 94.88 277 VAL A C 1
ATOM 2254 O O . VAL A 1 277 ? 15.323 -17.120 -13.262 1.00 94.88 277 VAL A O 1
ATOM 2257 N N . ASP A 1 278 ? 14.946 -18.240 -11.342 1.00 93.75 278 ASP A N 1
ATOM 2258 C CA . ASP A 1 278 ? 13.606 -18.718 -11.687 1.00 93.75 278 ASP A CA 1
ATOM 2259 C C . ASP A 1 278 ? 12.532 -17.665 -11.387 1.00 93.75 278 ASP A C 1
ATOM 2261 O O . ASP A 1 278 ? 11.539 -17.580 -12.107 1.00 93.75 278 ASP A O 1
ATOM 2265 N N . ILE A 1 279 ? 12.712 -16.876 -10.320 1.00 96.06 279 ILE A N 1
ATOM 2266 C CA . ILE A 1 279 ? 11.748 -15.857 -9.891 1.00 96.06 279 ILE A CA 1
ATOM 2267 C C . ILE A 1 279 ? 12.402 -14.743 -9.064 1.00 96.06 279 ILE A C 1
ATOM 2269 O O . ILE A 1 279 ? 13.345 -14.975 -8.301 1.00 96.06 279 ILE A O 1
ATOM 2273 N N . ILE A 1 280 ? 11.862 -13.533 -9.193 1.00 96.50 280 ILE A N 1
ATOM 2274 C CA . ILE A 1 280 ? 12.213 -12.359 -8.391 1.00 96.50 280 ILE A CA 1
ATOM 2275 C C . ILE A 1 280 ? 11.046 -12.030 -7.454 1.00 96.50 280 ILE A C 1
ATOM 2277 O O . ILE A 1 280 ? 9.893 -11.948 -7.884 1.00 96.50 280 ILE A O 1
ATOM 2281 N N . HIS A 1 281 ? 11.345 -11.808 -6.177 1.00 97.06 281 HIS A N 1
ATOM 2282 C CA . HIS A 1 281 ? 10.401 -11.370 -5.157 1.00 97.06 281 HIS A CA 1
ATOM 2283 C C . HIS A 1 281 ? 10.819 -10.001 -4.613 1.00 97.06 281 HIS A C 1
ATOM 2285 O O . HIS A 1 281 ? 11.810 -9.851 -3.901 1.00 97.06 281 HIS A O 1
ATOM 2291 N N . ASP A 1 282 ? 10.055 -8.985 -4.998 1.00 94.44 282 ASP A N 1
ATOM 2292 C CA . ASP A 1 282 ? 10.322 -7.578 -4.719 1.00 94.44 282 ASP A CA 1
ATOM 2293 C C . ASP A 1 282 ? 9.526 -7.074 -3.498 1.00 94.44 282 ASP A C 1
ATOM 2295 O O . ASP A 1 282 ? 8.299 -7.190 -3.452 1.00 94.44 282 ASP A O 1
ATOM 2299 N N . HIS A 1 283 ? 10.212 -6.479 -2.517 1.00 93.62 283 HIS A N 1
ATOM 2300 C CA . HIS A 1 283 ? 9.618 -5.898 -1.306 1.00 93.62 283 HIS A CA 1
ATOM 2301 C C . HIS A 1 283 ? 9.799 -4.375 -1.193 1.00 93.62 283 HIS A C 1
ATOM 2303 O O . HIS A 1 283 ? 9.475 -3.789 -0.162 1.00 93.62 283 HIS A O 1
ATOM 2309 N N . THR A 1 284 ? 10.268 -3.694 -2.240 1.00 85.88 284 THR A N 1
ATOM 2310 C CA . THR A 1 284 ? 10.644 -2.261 -2.226 1.00 85.88 284 THR A CA 1
ATOM 2311 C C . THR A 1 284 ? 9.474 -1.270 -2.133 1.00 85.88 284 THR A C 1
ATOM 2313 O O . THR A 1 284 ? 9.649 -0.074 -2.366 1.00 85.88 284 THR A O 1
ATOM 2316 N N . HIS A 1 285 ? 8.274 -1.740 -1.777 1.00 68.94 285 HIS A N 1
ATOM 2317 C CA . HIS A 1 285 ? 6.990 -1.026 -1.739 1.00 68.94 285 HIS A CA 1
ATOM 2318 C C . HIS A 1 285 ? 6.480 -0.541 -3.090 1.00 68.94 285 HIS A C 1
ATOM 2320 O O . HIS A 1 285 ? 5.361 -0.866 -3.467 1.00 68.94 285 HIS A O 1
ATOM 2326 N N . ILE A 1 286 ? 7.286 0.237 -3.814 1.00 69.56 286 ILE A N 1
ATOM 2327 C CA . ILE A 1 286 ? 6.930 0.797 -5.118 1.00 69.56 286 ILE A CA 1
ATOM 2328 C C . ILE A 1 286 ? 7.168 -0.177 -6.271 1.00 69.56 286 ILE A C 1
ATOM 2330 O O . ILE A 1 286 ? 6.970 0.200 -7.426 1.00 69.56 286 ILE A O 1
ATOM 2334 N N . SER A 1 287 ? 7.623 -1.384 -5.948 1.00 78.62 287 SER A N 1
ATOM 2335 C CA . SER A 1 287 ? 8.041 -2.433 -6.860 1.00 78.62 287 SER A CA 1
ATOM 2336 C C . SER A 1 287 ? 9.021 -1.980 -7.937 1.00 78.62 287 SER A C 1
ATOM 2338 O O . SER A 1 287 ? 8.700 -1.879 -9.125 1.00 78.62 287 SER A O 1
ATOM 2340 N N . VAL A 1 288 ? 10.239 -1.669 -7.515 1.00 82.69 288 VAL A N 1
ATOM 2341 C CA . VAL A 1 288 ? 11.285 -1.174 -8.413 1.00 82.69 288 VAL A CA 1
ATOM 2342 C C . VAL A 1 288 ? 11.636 -2.165 -9.520 1.00 82.69 288 VAL A C 1
ATOM 2344 O O . VAL A 1 288 ? 11.975 -1.730 -10.620 1.00 82.69 288 VAL A O 1
ATOM 2347 N N . LEU A 1 289 ? 11.511 -3.474 -9.264 1.00 83.62 289 LEU A N 1
ATOM 2348 C CA . LEU A 1 289 ? 11.752 -4.519 -10.258 1.00 83.62 289 LEU A CA 1
ATOM 2349 C C . LEU A 1 289 ? 10.479 -5.012 -10.928 1.00 83.62 289 LEU A C 1
ATOM 2351 O O . LEU A 1 289 ? 10.506 -5.268 -12.127 1.00 83.62 289 LEU A O 1
ATOM 2355 N N . GLY A 1 290 ? 9.355 -5.090 -10.214 1.00 73.44 290 GLY A N 1
ATOM 2356 C CA . GLY A 1 290 ? 8.081 -5.511 -10.816 1.00 73.44 290 GLY A CA 1
ATOM 2357 C C . GLY A 1 290 ? 7.531 -4.530 -11.859 1.00 73.44 290 GLY A C 1
ATOM 2358 O O . GLY A 1 290 ? 6.681 -4.911 -12.661 1.00 73.44 290 GLY A O 1
ATOM 2359 N N . LYS A 1 291 ? 8.046 -3.292 -11.893 1.00 71.62 291 LYS A N 1
ATOM 2360 C CA . LYS A 1 291 ? 7.817 -2.308 -12.968 1.00 71.62 291 LYS A CA 1
ATOM 2361 C C . LYS A 1 291 ? 8.727 -2.484 -14.184 1.00 71.62 291 LYS A C 1
ATOM 2363 O O . LYS A 1 291 ? 8.493 -1.865 -15.220 1.00 71.62 291 LYS A O 1
ATOM 2368 N N . LYS A 1 292 ? 9.792 -3.278 -14.077 1.00 73.19 292 LYS A N 1
ATOM 2369 C CA . LYS A 1 292 ? 10.691 -3.564 -15.197 1.00 73.19 292 LYS A CA 1
ATOM 2370 C C . LYS A 1 292 ? 10.103 -4.736 -15.984 1.00 73.19 292 LYS A C 1
ATOM 2372 O O . LYS A 1 292 ? 9.694 -5.739 -15.410 1.00 73.19 292 LYS A O 1
ATOM 2377 N N . ASN A 1 293 ? 10.055 -4.617 -17.310 1.00 70.69 293 ASN A N 1
ATOM 2378 C CA . ASN A 1 293 ? 9.563 -5.686 -18.183 1.00 70.69 293 ASN A CA 1
ATOM 2379 C C . ASN A 1 293 ? 10.634 -6.781 -18.345 1.00 70.69 293 ASN A C 1
ATOM 2381 O O . ASN A 1 293 ? 11.297 -6.873 -19.379 1.00 70.69 293 ASN A O 1
ATOM 2385 N N . LEU A 1 294 ? 10.875 -7.536 -17.272 1.00 80.06 294 LEU A N 1
ATOM 2386 C CA . LEU A 1 294 ? 11.894 -8.579 -17.209 1.00 80.06 294 LEU A CA 1
ATOM 2387 C C . LEU A 1 294 ? 11.354 -9.893 -17.780 1.00 80.06 294 LEU A C 1
ATOM 2389 O O . LEU A 1 294 ? 10.199 -10.252 -17.574 1.00 80.06 294 LEU A O 1
ATOM 2393 N N . ASN A 1 295 ? 12.230 -10.653 -18.438 1.00 81.00 295 ASN A N 1
ATOM 2394 C CA . ASN A 1 295 ? 11.908 -12.008 -18.905 1.00 81.00 295 ASN A CA 1
ATOM 2395 C C . ASN A 1 295 ? 11.792 -13.021 -17.749 1.00 81.00 295 ASN A C 1
ATOM 2397 O O . ASN A 1 295 ? 11.310 -14.135 -17.946 1.00 81.00 295 ASN A O 1
ATOM 2401 N N . ILE A 1 296 ? 12.254 -12.641 -16.558 1.00 87.94 296 ILE A N 1
ATOM 2402 C CA . ILE A 1 296 ? 12.169 -13.439 -15.338 1.00 87.94 296 ILE A CA 1
ATOM 2403 C C . ILE A 1 296 ? 10.852 -13.078 -14.641 1.00 87.94 296 ILE A C 1
ATOM 2405 O O . ILE A 1 296 ? 10.580 -11.883 -14.459 1.00 87.94 296 ILE A O 1
ATOM 2409 N N . PRO A 1 297 ? 10.028 -14.064 -14.244 1.00 91.00 297 PRO A N 1
ATOM 2410 C CA . PRO A 1 297 ? 8.821 -13.786 -13.483 1.00 91.00 297 PRO A CA 1
ATOM 2411 C C . PRO A 1 297 ? 9.154 -12.979 -12.221 1.00 91.00 297 PRO A C 1
ATOM 2413 O O . PRO A 1 297 ? 10.048 -13.344 -11.460 1.00 91.00 297 PRO A O 1
ATOM 2416 N N . THR A 1 298 ? 8.448 -11.867 -12.014 1.00 92.19 298 THR A N 1
ATOM 2417 C CA . THR A 1 298 ? 8.675 -10.967 -10.876 1.00 92.19 298 THR A CA 1
ATOM 2418 C C . THR A 1 298 ? 7.367 -10.739 -10.138 1.00 92.19 298 THR A C 1
ATOM 2420 O O . THR A 1 298 ? 6.415 -10.216 -10.720 1.00 92.19 298 THR A O 1
ATOM 2423 N N . ILE A 1 299 ? 7.326 -11.103 -8.859 1.00 94.06 299 ILE A N 1
ATOM 2424 C CA . ILE A 1 299 ? 6.223 -10.766 -7.958 1.00 94.06 299 ILE A CA 1
ATOM 2425 C C . ILE A 1 299 ? 6.620 -9.603 -7.050 1.00 94.06 299 ILE A C 1
ATOM 2427 O O . ILE A 1 299 ? 7.806 -9.396 -6.785 1.00 94.06 299 ILE A O 1
ATOM 2431 N N . CYS A 1 300 ? 5.638 -8.874 -6.522 1.00 93.50 300 CYS A N 1
ATOM 2432 C CA . CYS A 1 300 ? 5.895 -7.860 -5.502 1.00 93.50 300 CYS A CA 1
ATOM 2433 C C . CYS A 1 300 ? 4.906 -7.951 -4.347 1.00 93.50 300 CYS A C 1
ATOM 2435 O O . CYS A 1 300 ? 3.694 -7.934 -4.571 1.00 93.50 300 CYS A O 1
ATOM 2437 N N . THR A 1 301 ? 5.419 -8.000 -3.115 1.00 94.44 301 THR A N 1
ATOM 2438 C CA . THR A 1 301 ? 4.565 -7.922 -1.927 1.00 94.44 301 THR A CA 1
ATOM 2439 C C . THR A 1 301 ? 4.245 -6.470 -1.586 1.00 94.44 301 THR A C 1
ATOM 2441 O O . THR A 1 301 ? 5.130 -5.663 -1.294 1.00 94.44 301 THR A O 1
ATOM 2444 N N . ILE A 1 302 ? 2.952 -6.150 -1.551 1.00 90.25 302 ILE A N 1
ATOM 2445 C CA . ILE A 1 302 ? 2.420 -4.837 -1.193 1.00 90.25 302 ILE A CA 1
ATOM 2446 C C . ILE A 1 302 ? 2.146 -4.796 0.317 1.00 90.25 302 ILE A C 1
ATOM 2448 O O . ILE A 1 302 ? 1.127 -5.288 0.803 1.00 90.25 302 ILE A O 1
ATOM 2452 N N . HIS A 1 303 ? 3.070 -4.184 1.064 1.00 87.62 303 HIS A N 1
ATOM 2453 C CA . HIS A 1 303 ? 3.007 -4.059 2.534 1.00 87.62 303 HIS A CA 1
ATOM 2454 C C . HIS A 1 303 ? 2.197 -2.850 3.033 1.00 87.62 303 HIS A C 1
ATOM 2456 O O . HIS A 1 303 ? 1.895 -2.748 4.222 1.00 87.62 303 HIS A O 1
ATOM 2462 N N . GLY A 1 304 ? 1.895 -1.896 2.147 1.00 80.31 304 GLY A N 1
ATOM 2463 C CA . GLY A 1 304 ? 1.220 -0.632 2.464 1.00 80.31 304 GLY A CA 1
ATOM 2464 C C . GLY A 1 304 ? -0.184 -0.530 1.868 1.00 80.31 304 GLY A C 1
ATOM 2465 O O . GLY A 1 304 ? -0.702 -1.483 1.304 1.00 80.31 304 GLY A O 1
ATOM 2466 N N . THR A 1 305 ? -0.798 0.649 1.965 1.00 70.12 305 THR A N 1
ATOM 2467 C CA . THR A 1 305 ? -2.146 0.928 1.422 1.00 70.12 305 THR A CA 1
ATOM 2468 C C . THR A 1 305 ? -2.148 1.483 0.001 1.00 70.12 305 THR A C 1
ATOM 2470 O O . THR A 1 305 ? -3.207 1.806 -0.535 1.00 70.12 305 THR A O 1
ATOM 2473 N N . ILE A 1 306 ? -0.971 1.608 -0.608 1.00 66.50 306 ILE A N 1
ATOM 2474 C CA . ILE A 1 306 ? -0.809 2.083 -1.978 1.00 66.50 306 ILE A CA 1
ATOM 2475 C C . ILE A 1 306 ? -0.508 0.871 -2.849 1.00 66.50 306 ILE A C 1
ATOM 2477 O O . ILE A 1 306 ? 0.493 0.189 -2.635 1.00 66.50 306 ILE A O 1
ATOM 2481 N N . ASN A 1 307 ? -1.380 0.619 -3.822 1.00 70.19 307 ASN A N 1
ATOM 2482 C CA . ASN A 1 307 ? -1.139 -0.382 -4.846 1.00 70.19 307 ASN A CA 1
ATOM 2483 C C . ASN A 1 307 ? -0.322 0.234 -5.980 1.00 70.19 307 ASN A C 1
ATOM 2485 O O . ASN A 1 307 ? -0.785 1.168 -6.637 1.00 70.19 307 ASN A O 1
ATOM 2489 N N . TYR A 1 308 ? 0.862 -0.303 -6.241 1.00 67.50 308 TYR A N 1
ATOM 2490 C CA . TYR A 1 308 ? 1.612 0.026 -7.445 1.00 67.50 308 TYR A CA 1
ATOM 2491 C C . TYR A 1 308 ? 1.320 -1.046 -8.492 1.00 67.50 308 TYR A C 1
ATOM 2493 O O . TYR A 1 308 ? 1.396 -2.234 -8.188 1.00 67.50 308 TYR A O 1
ATOM 2501 N N . ARG A 1 309 ? 0.967 -0.641 -9.721 1.00 63.84 309 ARG A N 1
ATOM 2502 C CA . ARG A 1 309 ? 0.696 -1.601 -10.800 1.00 63.84 309 ARG A CA 1
ATOM 2503 C C . ARG A 1 309 ? 1.960 -2.401 -11.108 1.00 63.84 309 ARG A C 1
ATOM 2505 O O . ARG A 1 309 ? 2.966 -1.842 -11.532 1.00 63.84 309 ARG A O 1
ATOM 2512 N N . VAL A 1 310 ? 1.864 -3.705 -10.889 1.00 73.69 310 VAL A N 1
ATOM 2513 C CA . VAL A 1 310 ? 2.878 -4.724 -11.165 1.00 73.69 310 VAL A CA 1
ATOM 2514 C C . VAL A 1 310 ? 2.163 -5.941 -11.737 1.00 73.69 310 VAL A C 1
ATOM 2516 O O . VAL A 1 310 ? 0.965 -6.109 -11.509 1.00 73.69 310 VAL A O 1
ATOM 2519 N N . ASN A 1 311 ? 2.874 -6.798 -12.466 1.00 77.62 311 ASN A N 1
ATOM 2520 C CA . ASN A 1 311 ? 2.245 -7.940 -13.138 1.00 77.62 311 ASN A CA 1
ATOM 2521 C C . ASN A 1 311 ? 1.641 -8.950 -12.151 1.00 77.62 311 ASN A C 1
ATOM 2523 O O . ASN A 1 311 ? 0.563 -9.485 -12.396 1.00 77.62 311 ASN A O 1
ATOM 2527 N N . TYR A 1 312 ? 2.313 -9.172 -11.020 1.00 89.94 312 TYR A N 1
ATOM 2528 C CA . TYR A 1 312 ? 1.921 -10.176 -10.032 1.00 89.94 312 TYR A CA 1
ATOM 2529 C C . TYR A 1 312 ? 2.002 -9.601 -8.602 1.00 89.94 312 TYR A C 1
ATOM 2531 O O . TYR A 1 312 ? 2.954 -9.892 -7.870 1.00 89.94 312 TYR A O 1
ATOM 2539 N N . PRO A 1 313 ? 1.048 -8.737 -8.193 1.00 91.12 313 PRO A N 1
ATOM 2540 C CA . PRO A 1 313 ? 1.027 -8.176 -6.847 1.00 91.12 313 PRO A CA 1
ATOM 2541 C C . PRO A 1 313 ? 0.571 -9.228 -5.833 1.00 91.12 313 PRO A C 1
ATOM 2543 O O . PRO A 1 313 ? -0.378 -9.976 -6.083 1.00 91.12 313 PRO A O 1
ATOM 2546 N N . VAL A 1 314 ? 1.215 -9.249 -4.667 1.00 95.19 314 VAL A N 1
ATOM 2547 C CA . VAL A 1 314 ? 0.838 -10.082 -3.521 1.00 95.19 314 VAL A CA 1
ATOM 2548 C C . VAL A 1 314 ? 0.503 -9.184 -2.338 1.00 95.19 314 VAL A C 1
ATOM 2550 O O . VAL A 1 314 ? 1.339 -8.424 -1.860 1.00 95.19 314 VAL A O 1
ATOM 2553 N N . PHE A 1 315 ? -0.727 -9.254 -1.849 1.00 95.12 315 PHE A N 1
ATOM 2554 C CA . PHE A 1 315 ? -1.184 -8.474 -0.704 1.00 95.12 315 PHE A CA 1
ATOM 2555 C C . PHE A 1 315 ? -1.033 -9.265 0.591 1.00 95.12 315 PHE A C 1
ATOM 2557 O O . PHE A 1 315 ? -1.243 -10.474 0.626 1.00 95.12 315 PHE A O 1
ATOM 2564 N N . VAL A 1 316 ? -0.721 -8.576 1.686 1.00 96.25 316 VAL A N 1
ATOM 2565 C CA . VAL A 1 316 ? -0.481 -9.224 2.988 1.00 96.25 316 VAL A CA 1
ATOM 2566 C C . VAL A 1 316 ? -1.760 -9.692 3.707 1.00 96.25 316 VAL A C 1
ATOM 2568 O O . VAL A 1 316 ? -1.694 -10.230 4.808 1.00 96.25 316 VAL A O 1
ATOM 2571 N N . SER A 1 317 ? -2.938 -9.485 3.110 1.00 96.00 317 SER A N 1
ATOM 2572 C CA . SER A 1 317 ? -4.229 -10.005 3.579 1.00 96.00 317 SER A CA 1
ATOM 2573 C C . SER A 1 317 ? -5.269 -10.048 2.458 1.00 96.00 317 SER A C 1
ATOM 2575 O O . SER A 1 317 ? -5.121 -9.382 1.428 1.00 96.00 317 SER A O 1
ATOM 2577 N N . GLN A 1 318 ? -6.359 -10.793 2.670 1.00 94.88 318 GLN A N 1
ATOM 2578 C CA . GLN A 1 318 ? -7.486 -10.816 1.737 1.00 94.88 318 GLN A CA 1
ATOM 2579 C C . GLN A 1 318 ? -8.175 -9.443 1.684 1.00 94.88 318 GLN A C 1
ATOM 2581 O O . GLN A 1 318 ? -8.533 -8.973 0.601 1.00 94.88 318 GLN A O 1
ATOM 2586 N N . ARG A 1 319 ? -8.309 -8.753 2.824 1.00 93.06 319 ARG A N 1
ATOM 2587 C CA . ARG A 1 319 ? -8.820 -7.378 2.889 1.00 93.06 319 ARG A CA 1
ATOM 2588 C C . ARG A 1 319 ? -7.973 -6.437 2.047 1.00 93.06 319 ARG A C 1
ATOM 2590 O O . ARG A 1 319 ? -8.530 -5.659 1.274 1.00 93.06 319 ARG A O 1
ATOM 2597 N N . ALA A 1 320 ? -6.650 -6.522 2.169 1.00 90.69 320 ALA A N 1
ATOM 2598 C CA . ALA A 1 320 ? -5.731 -5.716 1.380 1.00 90.69 320 ALA A CA 1
ATOM 2599 C C . ALA A 1 320 ? -5.879 -6.009 -0.121 1.00 90.69 320 ALA A C 1
ATOM 2601 O O . ALA A 1 320 ? -6.010 -5.071 -0.904 1.00 90.69 320 ALA A O 1
ATOM 2602 N N . LEU A 1 321 ? -5.981 -7.277 -0.530 1.00 91.62 321 LEU A N 1
ATOM 2603 C CA . LEU A 1 321 ? -6.277 -7.636 -1.923 1.00 91.62 321 LEU A CA 1
ATOM 2604 C C . LEU A 1 321 ? -7.586 -7.003 -2.415 1.00 91.62 321 LEU A C 1
ATOM 2606 O O . LEU A 1 321 ? -7.632 -6.442 -3.505 1.00 91.62 321 LEU A O 1
ATOM 2610 N N . ASN A 1 322 ? -8.644 -7.033 -1.610 1.00 87.50 322 ASN A N 1
ATOM 2611 C CA . ASN A 1 322 ? -9.944 -6.508 -2.024 1.00 87.50 322 ASN A CA 1
ATOM 2612 C C . ASN A 1 322 ? -9.970 -4.972 -2.087 1.00 87.50 322 ASN A C 1
ATOM 2614 O O . ASN A 1 322 ? -10.507 -4.406 -3.033 1.00 87.50 322 ASN A O 1
ATOM 2618 N N . VAL A 1 323 ? -9.391 -4.289 -1.095 1.00 79.75 323 VAL A N 1
ATOM 2619 C CA . VAL A 1 323 ? -9.496 -2.825 -0.944 1.00 79.75 323 VAL A CA 1
ATOM 2620 C C . VAL A 1 323 ? -8.376 -2.065 -1.647 1.00 79.75 323 VAL A C 1
ATOM 2622 O O . VAL A 1 323 ? -8.598 -0.954 -2.128 1.00 79.75 323 VAL A O 1
ATOM 2625 N N . ILE A 1 324 ? -7.167 -2.623 -1.658 1.00 82.38 324 ILE A N 1
ATOM 2626 C CA . ILE A 1 324 ? -5.972 -2.012 -2.253 1.00 82.38 324 ILE A CA 1
ATOM 2627 C C . ILE A 1 324 ? -5.755 -2.605 -3.651 1.00 82.38 324 ILE A C 1
ATOM 2629 O O . ILE A 1 324 ? -5.524 -1.870 -4.608 1.00 82.38 324 ILE A O 1
ATOM 2633 N N . GLY A 1 325 ? -5.898 -3.925 -3.788 1.00 79.38 325 GLY A N 1
ATOM 2634 C CA . GLY A 1 325 ? -5.787 -4.638 -5.065 1.00 79.38 325 GLY A CA 1
ATOM 2635 C C . GLY A 1 325 ? -7.025 -4.588 -5.963 1.00 79.38 325 GLY A C 1
ATOM 2636 O O . GLY A 1 325 ? -6.945 -5.009 -7.114 1.00 79.38 325 GLY A O 1
ATOM 2637 N N . GLY A 1 326 ? -8.174 -4.116 -5.466 1.00 81.81 326 GLY A N 1
ATOM 2638 C CA . GLY A 1 326 ? -9.441 -4.166 -6.209 1.00 81.81 326 GLY A CA 1
ATOM 2639 C C . GLY A 1 326 ? -9.900 -5.595 -6.533 1.00 81.81 326 GLY A C 1
ATOM 2640 O O . GLY A 1 326 ? -10.621 -5.803 -7.503 1.00 81.81 326 GLY A O 1
ATOM 2641 N N . GLY A 1 327 ? -9.441 -6.591 -5.766 1.00 81.88 327 GLY A N 1
ATOM 2642 C CA . GLY A 1 327 ? -9.683 -8.013 -6.023 1.00 81.88 327 GLY A CA 1
ATOM 2643 C C . GLY A 1 327 ? -8.739 -8.650 -7.051 1.00 81.88 327 GLY A C 1
ATOM 2644 O O . GLY A 1 327 ? -8.903 -9.827 -7.367 1.00 81.88 327 GLY A O 1
ATOM 2645 N N . HIS A 1 328 ? -7.744 -7.916 -7.560 1.00 82.25 328 HIS A N 1
ATOM 2646 C CA . HIS A 1 328 ? -6.770 -8.413 -8.533 1.00 82.25 328 HIS A CA 1
ATOM 2647 C C . HIS A 1 328 ? -5.399 -8.666 -7.902 1.00 82.25 328 HIS A C 1
ATOM 2649 O O . HIS A 1 328 ? -4.828 -7.781 -7.270 1.00 82.25 328 HIS A O 1
ATOM 2655 N N . GLY A 1 329 ? -4.850 -9.863 -8.123 1.00 89.38 329 GLY A N 1
ATOM 2656 C CA . GLY A 1 329 ? -3.554 -10.294 -7.596 1.00 89.38 329 GLY A CA 1
ATOM 2657 C C . GLY A 1 329 ? -3.670 -11.529 -6.710 1.00 89.38 329 GLY A C 1
ATOM 2658 O O . GLY A 1 329 ? -4.633 -12.291 -6.794 1.00 89.38 329 GLY A O 1
ATOM 2659 N N . PHE A 1 330 ? -2.675 -11.711 -5.852 1.00 94.69 330 PHE A N 1
ATOM 2660 C CA . PHE A 1 330 ? -2.621 -12.778 -4.858 1.00 94.69 330 PHE A CA 1
ATOM 2661 C C . PHE A 1 330 ? -2.677 -12.191 -3.456 1.00 94.69 330 PHE A C 1
ATOM 2663 O O . PHE A 1 330 ? -2.438 -11.001 -3.263 1.00 94.69 330 PHE A O 1
ATOM 2670 N N . TYR A 1 331 ? -2.937 -13.024 -2.458 1.00 96.19 331 TYR A N 1
ATOM 2671 C CA . TYR A 1 331 ? -2.706 -12.643 -1.075 1.00 96.19 331 TYR A CA 1
ATOM 2672 C C . TYR A 1 331 ? -1.992 -13.763 -0.332 1.00 96.19 331 TYR A C 1
ATOM 2674 O O . TYR A 1 331 ? -2.216 -14.942 -0.600 1.00 96.19 331 TYR A O 1
ATOM 2682 N N . VAL A 1 332 ? -1.133 -13.377 0.602 1.00 97.69 332 VAL A N 1
ATOM 2683 C CA . VAL A 1 332 ? -0.445 -14.276 1.525 1.00 97.69 332 VAL A CA 1
ATOM 2684 C C . VAL A 1 332 ? -0.425 -13.581 2.878 1.00 97.69 332 VAL A C 1
ATOM 2686 O O . VAL A 1 332 ? 0.056 -12.456 2.985 1.00 97.69 332 VAL A O 1
ATOM 2689 N N . TYR A 1 333 ? -0.966 -14.225 3.911 1.00 97.44 333 TYR A N 1
ATOM 2690 C CA . TYR A 1 333 ? -0.897 -13.681 5.265 1.00 97.44 333 TYR A CA 1
ATOM 2691 C C . TYR A 1 333 ? 0.543 -13.680 5.770 1.00 97.44 333 TYR A C 1
ATOM 2693 O O . TYR A 1 333 ? 1.273 -14.650 5.561 1.00 97.44 333 TYR A O 1
ATOM 2701 N N . ASN A 1 334 ? 0.935 -12.612 6.468 1.00 97.38 334 ASN A N 1
ATOM 2702 C CA . ASN A 1 334 ? 2.237 -12.606 7.122 1.00 97.38 334 ASN A CA 1
ATOM 2703 C C . ASN A 1 334 ? 2.273 -13.666 8.234 1.00 97.38 334 ASN A C 1
ATOM 2705 O O . ASN A 1 334 ? 1.282 -13.891 8.935 1.00 97.38 334 ASN A O 1
ATOM 2709 N N . GLY A 1 335 ? 3.436 -14.288 8.394 1.00 94.56 335 GLY A N 1
ATOM 2710 C CA . GLY A 1 335 ? 3.723 -15.264 9.435 1.00 94.56 335 GLY A CA 1
ATOM 2711 C C . GLY A 1 335 ? 4.830 -14.793 10.372 1.00 94.56 335 GLY A C 1
ATOM 2712 O O . GLY A 1 335 ? 5.514 -13.808 10.094 1.00 94.56 335 GLY A O 1
ATOM 2713 N N . LEU A 1 336 ? 4.984 -15.508 11.484 1.00 91.12 336 LEU A N 1
ATOM 2714 C CA . LEU A 1 336 ? 6.072 -15.337 12.444 1.00 91.12 336 LEU A CA 1
ATOM 2715 C C . LEU A 1 336 ? 6.758 -16.673 12.720 1.00 91.12 336 LEU A C 1
ATOM 2717 O O . LEU A 1 336 ? 6.085 -17.711 12.795 1.00 91.12 336 LEU A O 1
ATOM 2721 N N . ASN A 1 337 ? 8.060 -16.627 13.001 1.00 90.44 337 ASN A N 1
ATOM 2722 C CA . ASN A 1 337 ? 8.720 -17.702 13.719 1.00 90.44 337 ASN A CA 1
ATOM 2723 C C . ASN A 1 337 ? 8.280 -17.647 15.184 1.00 90.44 337 ASN A C 1
ATOM 2725 O O . ASN A 1 337 ? 8.771 -16.857 15.989 1.00 90.44 337 ASN A O 1
ATOM 2729 N N . LEU A 1 338 ? 7.304 -18.479 15.534 1.00 85.38 338 LEU A N 1
ATOM 2730 C CA . LEU A 1 338 ? 6.712 -18.461 16.868 1.00 85.38 338 LEU A CA 1
ATOM 2731 C C . LEU A 1 338 ? 7.687 -18.923 17.952 1.00 85.38 338 LEU A C 1
ATOM 2733 O O . LEU A 1 338 ? 7.485 -18.564 19.112 1.00 85.38 338 LEU A O 1
ATOM 2737 N N . GLU A 1 339 ? 8.738 -19.672 17.609 1.00 84.31 339 GLU A N 1
ATOM 2738 C CA . GLU A 1 339 ? 9.780 -20.070 18.564 1.00 84.31 339 GLU A CA 1
ATOM 2739 C C . GLU A 1 339 ? 10.535 -18.861 19.121 1.00 84.31 339 GLU A C 1
ATOM 2741 O O . GLU A 1 339 ? 10.998 -18.900 20.258 1.00 84.31 339 GLU A O 1
ATOM 2746 N N . GLU A 1 340 ? 10.584 -17.757 18.371 1.00 84.44 340 GLU A N 1
ATOM 2747 C CA . GLU A 1 340 ? 11.206 -16.528 18.846 1.00 84.44 340 GLU A CA 1
ATOM 2748 C C . GLU A 1 340 ? 10.354 -15.796 19.877 1.00 84.44 340 GLU A C 1
ATOM 2750 O O . GLU A 1 340 ? 10.906 -14.993 20.610 1.00 84.44 340 GLU A O 1
ATOM 2755 N N . TYR A 1 341 ? 9.045 -16.045 19.972 1.00 89.50 341 TYR A N 1
ATOM 2756 C CA . TYR A 1 341 ? 8.146 -15.300 20.859 1.00 89.50 341 TYR A CA 1
ATOM 2757 C C . TYR A 1 341 ? 7.885 -16.061 22.157 1.00 89.50 341 TYR A C 1
ATOM 2759 O O . TYR A 1 341 ? 7.181 -17.074 22.156 1.00 89.50 341 TYR A O 1
ATOM 2767 N N . GLU A 1 342 ? 8.384 -15.542 23.279 1.00 93.31 342 GLU A N 1
ATOM 2768 C CA . GLU A 1 342 ? 8.146 -16.128 24.600 1.00 93.31 342 GLU A CA 1
ATOM 2769 C C . GLU A 1 342 ? 6.666 -16.044 25.013 1.00 93.31 342 GLU A C 1
ATOM 2771 O O . GLU A 1 342 ? 6.039 -14.982 24.984 1.00 93.31 342 GLU A O 1
ATOM 2776 N N . TYR A 1 343 ? 6.111 -17.181 25.426 1.00 95.00 343 TYR A N 1
ATOM 2777 C CA . TYR A 1 343 ? 4.747 -17.302 25.934 1.00 95.00 343 TYR A CA 1
ATOM 2778 C C . TYR A 1 343 ? 4.690 -17.034 27.445 1.00 95.00 343 TYR A C 1
ATOM 2780 O O . TYR A 1 343 ? 5.570 -17.473 28.184 1.00 95.00 343 TYR A O 1
ATOM 2788 N N . SER A 1 344 ? 3.637 -16.358 27.916 1.00 95.69 344 SER A N 1
ATOM 2789 C CA . SER A 1 344 ? 3.354 -16.201 29.349 1.00 95.69 344 SER A CA 1
ATOM 2790 C C . SER A 1 344 ? 1.854 -16.242 29.628 1.00 95.69 344 SER A C 1
ATOM 2792 O O . SER A 1 344 ? 1.074 -15.583 28.939 1.00 95.69 344 SER A O 1
ATOM 2794 N N . GLU A 1 345 ? 1.459 -16.965 30.676 1.00 94.75 345 GLU A N 1
ATOM 2795 C CA . GLU A 1 345 ? 0.111 -16.886 31.265 1.00 94.75 345 GLU A CA 1
ATOM 2796 C C . GLU A 1 345 ? 0.015 -15.795 32.328 1.00 94.75 345 GLU A C 1
ATOM 2798 O O . GLU A 1 345 ? -1.048 -15.212 32.527 1.00 94.75 345 GLU A O 1
ATOM 2803 N N . GLU A 1 346 ? 1.134 -15.489 32.982 1.00 94.81 346 GLU A N 1
ATOM 2804 C CA . GLU A 1 346 ? 1.220 -14.437 33.985 1.00 94.81 346 GLU A CA 1
ATOM 2805 C C . GLU A 1 346 ? 1.249 -13.072 33.296 1.00 94.81 346 GLU A C 1
ATOM 2807 O O . GLU A 1 346 ? 2.116 -12.805 32.454 1.00 94.81 346 GLU A O 1
ATOM 2812 N N . LYS A 1 347 ? 0.281 -12.220 33.652 1.00 95.00 347 LYS A N 1
ATOM 2813 C CA . LYS A 1 347 ? 0.119 -10.863 33.123 1.00 95.00 347 LYS A CA 1
ATOM 2814 C C . LYS A 1 347 ? 0.202 -9.841 34.253 1.00 95.00 347 LYS A C 1
ATOM 2816 O O . LYS A 1 347 ? -0.382 -10.027 35.319 1.00 95.00 347 LYS A O 1
ATOM 2821 N N . ASP A 1 348 ? 0.881 -8.740 33.980 1.00 95.69 348 ASP A N 1
ATOM 2822 C CA . ASP A 1 348 ? 0.909 -7.543 34.806 1.00 95.69 348 ASP A CA 1
ATOM 2823 C C . ASP A 1 348 ? -0.292 -6.642 34.472 1.00 95.69 348 ASP A C 1
ATOM 2825 O O . ASP A 1 348 ? -0.821 -6.648 33.359 1.00 95.69 348 ASP A O 1
ATOM 2829 N N . ASP A 1 349 ? -0.708 -5.796 35.417 1.00 93.06 349 ASP A N 1
ATOM 2830 C CA . ASP A 1 349 ? -1.844 -4.880 35.230 1.00 93.06 349 ASP A CA 1
ATOM 2831 C C . ASP A 1 349 ? -1.446 -3.613 34.448 1.00 93.06 349 ASP A C 1
ATOM 2833 O O . ASP A 1 349 ? -1.421 -2.497 34.975 1.00 93.06 349 ASP A O 1
ATOM 2837 N N . TYR A 1 350 ? -1.098 -3.783 33.171 1.00 97.38 350 TYR A N 1
ATOM 2838 C CA . TYR A 1 350 ? -0.976 -2.682 32.218 1.00 97.38 350 TYR A CA 1
ATOM 2839 C C . TYR A 1 350 ? -1.457 -3.060 30.819 1.00 97.38 350 TYR A C 1
ATOM 2841 O O . TYR A 1 350 ? -1.243 -4.169 30.331 1.00 97.38 350 TYR A O 1
ATOM 2849 N N . MET A 1 351 ? -2.063 -2.080 30.160 1.00 98.25 351 MET A N 1
ATOM 2850 C CA . MET A 1 351 ? -2.375 -2.117 28.738 1.00 98.25 351 MET A CA 1
ATOM 2851 C C . MET A 1 351 ? -1.141 -1.714 27.938 1.00 98.25 351 MET A C 1
ATOM 2853 O O . MET A 1 351 ? -0.386 -0.833 28.362 1.00 98.25 351 MET A O 1
ATOM 2857 N N . LEU A 1 352 ? -0.961 -2.305 26.764 1.00 98.50 352 LEU A N 1
ATOM 2858 C CA . LEU A 1 352 ? 0.144 -1.992 25.867 1.00 98.50 352 LEU A CA 1
ATOM 2859 C C . LEU A 1 352 ? -0.371 -1.383 24.564 1.00 98.50 352 LEU A C 1
ATOM 2861 O O . LEU A 1 352 ? -1.229 -1.956 23.905 1.00 98.50 352 LEU A O 1
ATOM 2865 N N . TYR A 1 353 ? 0.201 -0.257 24.153 1.00 98.19 353 TYR A N 1
ATOM 2866 C CA . TYR A 1 353 ? 0.169 0.210 22.770 1.00 98.19 353 TYR A CA 1
ATOM 2867 C C . TYR A 1 353 ? 1.562 0.021 22.169 1.00 98.19 353 TYR A C 1
ATOM 2869 O O . TYR A 1 353 ? 2.543 0.554 22.695 1.00 98.19 353 TYR A O 1
ATOM 2877 N N . LEU A 1 354 ? 1.653 -0.709 21.058 1.00 95.38 354 LEU A N 1
ATOM 2878 C CA . LEU A 1 354 ? 2.918 -0.985 20.381 1.00 95.38 354 LEU A CA 1
ATOM 2879 C C . LEU A 1 354 ? 2.784 -0.735 18.874 1.00 95.38 354 LEU A C 1
ATOM 2881 O O . LEU A 1 354 ? 2.067 -1.444 18.170 1.00 95.38 354 LEU A O 1
ATOM 2885 N N . GLY A 1 355 ? 3.481 0.283 18.369 1.00 90.94 355 GLY A N 1
ATOM 2886 C CA . GLY A 1 355 ? 3.430 0.660 16.957 1.00 90.94 355 GLY A CA 1
ATOM 2887 C C . GLY A 1 355 ? 3.990 2.053 16.680 1.00 90.94 355 GLY A C 1
ATOM 2888 O O . GLY A 1 355 ? 4.419 2.762 17.585 1.00 90.94 355 GLY A O 1
ATOM 2889 N N . ARG A 1 356 ? 3.981 2.468 15.406 1.00 88.62 356 ARG A N 1
ATOM 2890 C CA . ARG A 1 356 ? 4.367 3.840 15.033 1.00 88.62 356 ARG A CA 1
ATOM 2891 C C . ARG A 1 356 ? 3.463 4.848 15.746 1.00 88.62 356 ARG A C 1
ATOM 2893 O O . ARG A 1 356 ? 2.246 4.656 15.814 1.00 88.62 356 ARG A O 1
ATOM 2900 N N . LEU A 1 357 ? 4.062 5.913 16.277 1.00 90.06 357 LEU A N 1
ATOM 2901 C CA . LEU A 1 357 ? 3.323 7.010 16.897 1.00 90.06 357 LEU A CA 1
ATOM 2902 C C . LEU A 1 357 ? 2.936 8.005 15.804 1.00 90.06 357 LEU A C 1
ATOM 2904 O O . LEU A 1 357 ? 3.633 8.986 15.536 1.00 90.06 357 LEU A O 1
ATOM 2908 N N . ASP A 1 358 ? 1.834 7.681 15.140 1.00 84.00 358 ASP A N 1
ATOM 2909 C CA . ASP A 1 358 ? 1.147 8.532 14.183 1.00 84.00 358 ASP A CA 1
ATOM 2910 C C . ASP A 1 358 ? -0.357 8.548 14.489 1.00 84.00 358 ASP A C 1
ATOM 2912 O O . ASP A 1 358 ? -0.887 7.680 15.193 1.00 84.00 358 ASP A O 1
ATOM 2916 N N . LYS A 1 359 ? -1.048 9.574 13.991 1.00 87.62 359 LYS A N 1
ATOM 2917 C CA . LYS A 1 359 ? -2.471 9.788 14.269 1.00 87.62 359 LYS A CA 1
ATOM 2918 C C . LYS A 1 359 ? -3.350 8.642 13.760 1.00 87.62 359 LYS A C 1
ATOM 2920 O O . LYS A 1 359 ? -4.311 8.264 14.424 1.00 87.62 359 LYS A O 1
ATOM 2925 N N . MET A 1 360 ? -3.006 8.061 12.611 1.00 87.19 360 MET A N 1
ATOM 2926 C CA . MET A 1 360 ? -3.810 7.034 11.944 1.00 87.19 360 MET A CA 1
ATOM 2927 C C . MET A 1 360 ? -3.746 5.682 12.666 1.00 87.19 360 MET A C 1
ATOM 2929 O O . MET A 1 360 ? -4.728 4.941 12.673 1.00 87.19 360 MET A O 1
ATOM 2933 N N . LYS A 1 361 ? -2.627 5.379 13.333 1.00 90.94 361 LYS A N 1
ATOM 2934 C CA . LYS A 1 361 ? -2.464 4.181 14.173 1.00 90.94 361 LYS A CA 1
ATOM 2935 C C . LYS A 1 361 ? -3.239 4.239 15.495 1.00 90.94 361 LYS A C 1
ATOM 2937 O O . LYS A 1 361 ? -3.317 3.234 16.194 1.00 90.94 361 LYS A O 1
ATOM 2942 N N . GLY A 1 362 ? -3.882 5.368 15.801 1.00 93.12 362 GLY A N 1
ATOM 2943 C CA . GLY A 1 362 ? -4.870 5.457 16.876 1.00 93.12 362 GLY A CA 1
ATOM 2944 C C . GLY A 1 362 ? -4.285 5.677 18.269 1.00 93.12 362 GLY A C 1
ATOM 2945 O O . GLY A 1 362 ? -4.953 5.396 19.259 1.00 93.12 362 GLY A O 1
ATOM 2946 N N . LEU A 1 363 ? -3.064 6.207 18.390 1.00 95.12 363 LEU A N 1
ATOM 2947 C CA . LEU A 1 363 ? -2.468 6.485 19.704 1.00 95.12 363 LEU A CA 1
ATOM 2948 C C . LEU A 1 363 ? -3.350 7.390 20.583 1.00 95.12 363 LEU A C 1
ATOM 2950 O O . LEU A 1 363 ? -3.421 7.183 21.790 1.00 95.12 363 LEU A O 1
ATOM 2954 N N . GLY A 1 364 ? -4.053 8.357 19.982 1.00 95.25 364 GLY A N 1
ATOM 2955 C CA . GLY A 1 364 ? -5.005 9.210 20.699 1.00 95.25 364 GLY A CA 1
ATOM 2956 C C . GLY A 1 364 ? -6.116 8.397 21.366 1.00 95.25 364 GLY A C 1
ATOM 2957 O O . GLY A 1 364 ? -6.370 8.576 22.551 1.00 95.25 364 GLY A O 1
ATOM 2958 N N . HIS A 1 365 ? -6.674 7.416 20.652 1.00 96.69 365 HIS A N 1
ATOM 2959 C CA . HIS A 1 365 ? -7.681 6.503 21.193 1.00 96.69 365 HIS A CA 1
ATOM 2960 C C . HIS A 1 365 ? -7.135 5.631 22.328 1.00 96.69 365 HIS A C 1
ATOM 2962 O O . HIS A 1 365 ? -7.837 5.393 23.303 1.00 96.69 365 HIS A O 1
ATOM 2968 N N . ALA A 1 366 ? -5.880 5.171 22.248 1.00 97.38 366 ALA A N 1
ATOM 2969 C CA . ALA A 1 366 ? -5.268 4.427 23.352 1.00 97.38 366 ALA A CA 1
ATOM 2970 C C . ALA A 1 366 ? -5.170 5.281 24.628 1.00 97.38 366 ALA A C 1
ATOM 2972 O O . ALA A 1 366 ? -5.445 4.788 25.721 1.00 97.38 366 ALA A O 1
ATOM 2973 N N . LEU A 1 367 ? -4.827 6.568 24.490 1.00 97.19 367 LEU A N 1
ATOM 2974 C CA . LEU A 1 367 ? -4.840 7.515 25.608 1.00 97.19 367 LEU A CA 1
ATOM 2975 C C . LEU A 1 367 ? -6.262 7.747 26.135 1.00 97.19 367 LEU A C 1
ATOM 2977 O O . LEU A 1 367 ? -6.451 7.787 27.346 1.00 97.19 367 LEU A O 1
ATOM 2981 N N . ASP A 1 368 ? -7.257 7.862 25.251 1.00 96.81 368 ASP A N 1
ATOM 2982 C CA . ASP A 1 368 ? -8.665 8.009 25.643 1.00 96.81 368 ASP A CA 1
ATOM 2983 C C . ASP A 1 368 ? -9.139 6.799 26.460 1.00 96.81 368 ASP A C 1
ATOM 2985 O O . ASP A 1 368 ? -9.730 6.969 27.522 1.00 96.81 368 ASP A O 1
ATOM 2989 N N . ILE A 1 369 ? -8.791 5.579 26.037 1.00 97.44 369 ILE A N 1
ATOM 2990 C CA . ILE A 1 369 ? -9.074 4.343 26.784 1.00 97.44 369 ILE A CA 1
ATOM 2991 C C . ILE A 1 369 ? -8.387 4.373 28.153 1.00 97.44 369 ILE A C 1
ATOM 2993 O O . ILE A 1 369 ? -9.003 4.019 29.156 1.00 97.44 369 ILE A O 1
ATOM 2997 N N . ALA A 1 370 ? -7.130 4.814 28.238 1.00 97.00 370 ALA A N 1
ATOM 2998 C CA . ALA A 1 370 ? -6.429 4.933 29.518 1.00 97.00 370 ALA A CA 1
ATOM 2999 C C . ALA A 1 370 ? -7.087 5.944 30.466 1.00 97.00 370 ALA A C 1
ATOM 3001 O O . ALA A 1 370 ? -7.199 5.674 31.663 1.00 97.00 370 ALA A O 1
ATOM 3002 N N . ASP A 1 371 ? -7.566 7.069 29.940 1.00 95.25 371 ASP A N 1
ATOM 3003 C CA . ASP A 1 371 ? -8.267 8.083 30.723 1.00 95.25 371 ASP A CA 1
ATOM 3004 C C . ASP A 1 371 ? -9.659 7.590 31.176 1.00 95.25 371 ASP A C 1
ATOM 3006 O O . ASP A 1 371 ? -10.019 7.777 32.339 1.00 95.25 371 ASP A O 1
ATOM 3010 N N . LEU A 1 372 ? -10.410 6.900 30.306 1.00 96.50 372 LEU A N 1
ATOM 3011 C CA . LEU A 1 372 ? -11.737 6.336 30.607 1.00 96.50 372 LEU A CA 1
ATOM 3012 C C . LEU A 1 372 ? -11.679 5.198 31.635 1.00 96.50 372 LEU A C 1
ATOM 3014 O O . LEU A 1 372 ? -12.503 5.124 32.543 1.00 96.50 372 LEU A O 1
ATOM 3018 N N . THR A 1 373 ? -10.696 4.309 31.499 1.00 95.81 373 THR A N 1
ATOM 3019 C CA . THR A 1 373 ? -10.550 3.106 32.340 1.00 95.81 373 THR A CA 1
ATOM 3020 C C . THR A 1 373 ? -9.735 3.370 33.605 1.00 95.81 373 THR A C 1
ATOM 3022 O O . THR A 1 373 ? -9.747 2.574 34.544 1.00 95.81 373 THR A O 1
ATOM 3025 N N . ASN A 1 374 ? -8.988 4.480 33.637 1.00 94.69 374 ASN A N 1
ATOM 3026 C CA . ASN A 1 374 ? -8.020 4.811 34.680 1.00 94.69 374 ASN A CA 1
ATOM 3027 C C . ASN A 1 374 ? -6.974 3.692 34.915 1.00 94.69 374 ASN A C 1
ATOM 3029 O O . ASN A 1 374 ? -6.435 3.556 36.023 1.00 94.69 374 ASN A O 1
ATOM 3033 N N . LYS A 1 375 ? -6.686 2.877 33.890 1.00 96.12 375 LYS A N 1
ATOM 3034 C CA . LYS A 1 375 ? -5.675 1.810 33.916 1.00 96.12 375 LYS A CA 1
ATOM 3035 C C . LYS A 1 375 ? -4.305 2.300 33.453 1.00 96.12 375 LYS A C 1
ATOM 3037 O O . LYS A 1 375 ? -4.176 3.317 32.776 1.00 96.12 375 LYS A O 1
ATOM 3042 N N . ARG A 1 376 ? -3.259 1.562 33.836 1.00 98.00 376 ARG A N 1
ATOM 3043 C CA . ARG A 1 376 ? -1.889 1.832 33.388 1.00 98.00 376 ARG A CA 1
ATOM 3044 C C . ARG A 1 376 ? -1.756 1.534 31.895 1.00 98.00 376 ARG A C 1
ATOM 3046 O O . ARG A 1 376 ? -2.168 0.465 31.451 1.00 98.00 376 ARG A O 1
ATOM 3053 N N . LEU A 1 377 ? -1.148 2.455 31.149 1.00 98.50 377 LEU A N 1
ATOM 3054 C CA . LEU A 1 377 ? -0.851 2.308 29.724 1.00 98.50 377 LEU A CA 1
ATOM 3055 C C . LEU A 1 377 ? 0.653 2.449 29.488 1.00 98.50 377 LEU A C 1
ATOM 3057 O O . LEU A 1 377 ? 1.255 3.460 29.854 1.00 98.50 377 LEU A O 1
ATOM 3061 N N . VAL A 1 378 ? 1.246 1.454 28.838 1.00 98.44 378 VAL A N 1
ATOM 3062 C CA . VAL A 1 378 ? 2.617 1.501 28.324 1.00 98.44 378 VAL A CA 1
ATOM 3063 C C . VAL A 1 378 ? 2.560 1.722 26.815 1.00 98.44 378 VAL A C 1
ATOM 3065 O O . VAL A 1 378 ? 1.831 1.033 26.108 1.00 98.44 378 VAL A O 1
ATOM 3068 N N . ILE A 1 379 ? 3.316 2.699 26.321 1.00 98.00 379 ILE A N 1
ATOM 3069 C CA . ILE A 1 379 ? 3.386 3.095 24.913 1.00 98.00 379 ILE A CA 1
ATOM 3070 C C . ILE A 1 379 ? 4.809 2.843 24.422 1.00 98.00 379 ILE A C 1
ATOM 3072 O O . ILE A 1 379 ? 5.767 3.371 24.993 1.00 98.00 379 ILE A O 1
ATOM 3076 N N . ALA A 1 380 ? 4.941 2.092 23.334 1.00 94.94 380 ALA A N 1
ATOM 3077 C CA . ALA A 1 380 ? 6.221 1.784 22.712 1.00 94.94 380 ALA A CA 1
ATOM 3078 C C . ALA A 1 380 ? 6.169 1.934 21.184 1.00 94.94 380 ALA A C 1
ATOM 3080 O O . ALA A 1 380 ? 5.194 1.558 20.531 1.00 94.94 380 ALA A O 1
ATOM 3081 N N . GLY A 1 381 ? 7.251 2.463 20.616 1.00 91.44 381 GLY A N 1
ATOM 3082 C CA . GLY A 1 381 ? 7.450 2.634 19.179 1.00 91.44 381 GLY A CA 1
ATOM 3083 C C . GLY A 1 381 ? 7.994 4.012 18.785 1.00 91.44 381 GLY A C 1
ATOM 3084 O O . GLY A 1 381 ? 8.056 4.923 19.611 1.00 91.44 381 GLY A O 1
ATOM 3085 N N . PRO A 1 382 ? 8.417 4.178 17.519 1.00 88.31 382 PRO A N 1
ATOM 3086 C CA . PRO A 1 382 ? 9.056 5.405 17.058 1.00 88.31 382 PRO A CA 1
ATOM 3087 C C . PRO A 1 382 ? 8.057 6.551 16.868 1.00 88.31 382 PRO A C 1
ATOM 3089 O O . PRO A 1 382 ? 6.971 6.362 16.309 1.00 88.31 382 PRO A O 1
ATOM 3092 N N . VAL A 1 383 ? 8.476 7.764 17.248 1.00 88.88 383 VAL A N 1
ATOM 3093 C CA . VAL A 1 383 ? 7.787 9.012 16.885 1.00 88.88 383 VAL A CA 1
ATOM 3094 C C . VAL A 1 383 ? 7.954 9.246 15.389 1.00 88.88 383 VAL A C 1
ATOM 3096 O O . VAL A 1 383 ? 9.051 9.544 14.925 1.00 88.88 383 VAL A O 1
ATOM 3099 N N . HIS A 1 384 ? 6.863 9.100 14.641 1.00 82.06 384 HIS A N 1
ATOM 3100 C CA . HIS A 1 384 ? 6.856 9.321 13.195 1.00 82.06 384 HIS A CA 1
ATOM 3101 C C . HIS A 1 384 ? 6.284 10.698 12.833 1.00 82.06 384 HIS A C 1
ATOM 3103 O O . HIS A 1 384 ? 6.733 11.322 11.875 1.00 82.06 384 HIS A O 1
ATOM 3109 N N . ASP A 1 385 ? 5.315 11.191 13.607 1.00 83.56 385 ASP A N 1
ATOM 3110 C CA . ASP A 1 385 ? 4.794 12.554 13.501 1.00 83.56 385 ASP A CA 1
ATOM 3111 C C . ASP A 1 385 ? 5.187 13.352 14.750 1.00 83.56 385 ASP A C 1
ATOM 3113 O O . ASP A 1 385 ? 4.546 13.273 15.801 1.00 83.56 385 ASP A O 1
ATOM 3117 N N . LEU A 1 386 ? 6.284 14.104 14.637 1.00 85.81 386 LEU A N 1
ATOM 3118 C CA . LEU A 1 386 ? 6.836 14.881 15.746 1.00 85.81 386 LEU A CA 1
ATOM 3119 C C . LEU A 1 386 ? 5.897 16.015 16.183 1.00 85.81 386 LEU A C 1
ATOM 3121 O O . LEU A 1 386 ? 5.845 16.345 17.366 1.00 85.81 386 LEU A O 1
ATOM 3125 N N . ALA A 1 387 ? 5.142 16.602 15.250 1.00 85.38 387 ALA A N 1
ATOM 3126 C CA . ALA A 1 387 ? 4.214 17.683 15.560 1.00 85.38 387 ALA A CA 1
ATOM 3127 C C . ALA A 1 387 ? 3.005 17.154 16.337 1.00 85.38 387 ALA A C 1
ATOM 3129 O O . ALA A 1 387 ? 2.661 17.708 17.381 1.00 85.38 387 ALA A O 1
ATOM 3130 N N . TYR A 1 388 ? 2.405 16.056 15.873 1.00 90.56 388 TYR A N 1
ATOM 3131 C CA . TYR A 1 388 ? 1.334 15.364 16.589 1.00 90.56 388 TYR A CA 1
ATOM 3132 C C . TYR A 1 388 ? 1.793 14.912 17.977 1.00 90.56 388 TYR A C 1
ATOM 3134 O O . TYR A 1 388 ? 1.110 15.165 18.971 1.00 90.56 388 TYR A O 1
ATOM 3142 N N . PHE A 1 389 ? 2.982 14.309 18.068 1.00 91.94 389 PHE A N 1
ATOM 3143 C CA . PHE A 1 389 ? 3.505 13.839 19.344 1.00 91.94 389 PHE A CA 1
ATOM 3144 C C . PHE A 1 389 ? 3.690 14.986 20.346 1.00 91.94 389 PHE A C 1
ATOM 3146 O O . PHE A 1 389 ? 3.145 14.923 21.445 1.00 91.94 389 PHE A O 1
ATOM 3153 N N . ASN A 1 390 ? 4.386 16.057 19.962 1.00 91.06 390 ASN A N 1
ATOM 3154 C CA . ASN A 1 390 ? 4.685 17.167 20.872 1.00 91.06 390 ASN A CA 1
ATOM 3155 C C . ASN A 1 390 ? 3.431 17.966 21.267 1.00 91.06 390 ASN A C 1
ATOM 3157 O O . ASN A 1 390 ? 3.329 18.429 22.402 1.00 91.06 390 ASN A O 1
ATOM 3161 N N . ASN A 1 391 ? 2.481 18.145 20.345 1.00 90.88 391 ASN A N 1
ATOM 3162 C CA . ASN A 1 391 ? 1.327 19.017 20.572 1.00 90.88 391 ASN A CA 1
ATOM 3163 C C . ASN A 1 391 ? 0.144 18.301 21.237 1.00 90.88 391 ASN A C 1
ATOM 3165 O O . ASN A 1 391 ? -0.566 18.921 22.027 1.00 90.88 391 ASN A O 1
ATOM 3169 N N . GLU A 1 392 ? -0.089 17.022 20.925 1.00 92.12 392 GLU A N 1
ATOM 3170 C CA . GLU A 1 392 ? -1.292 16.295 21.364 1.00 92.12 392 GLU A CA 1
ATOM 3171 C C . GLU A 1 392 ? -0.981 15.166 22.359 1.00 92.12 392 GLU A C 1
ATOM 3173 O O . GLU A 1 392 ? -1.752 14.933 23.291 1.00 92.12 392 GLU A O 1
ATOM 3178 N N . ILE A 1 393 ? 0.150 14.473 22.200 1.00 94.94 393 ILE A N 1
ATOM 3179 C CA . ILE A 1 393 ? 0.438 13.217 22.914 1.00 94.94 393 ILE A CA 1
ATOM 3180 C C . ILE A 1 393 ? 1.277 13.448 24.165 1.00 94.94 393 ILE A C 1
ATOM 3182 O O . ILE A 1 393 ? 0.869 13.068 25.264 1.00 94.94 393 ILE A O 1
ATOM 3186 N N . GLU A 1 394 ? 2.428 14.102 24.031 1.00 94.69 394 GLU A N 1
ATOM 3187 C CA . GLU A 1 394 ? 3.339 14.378 25.139 1.00 94.69 394 GLU A CA 1
ATOM 3188 C C . GLU A 1 394 ? 2.649 15.121 26.302 1.00 94.69 394 GLU A C 1
ATOM 3190 O O . GLU A 1 394 ? 2.828 14.701 27.452 1.00 94.69 394 GLU A O 1
ATOM 3195 N N . PRO A 1 395 ? 1.804 16.151 26.075 1.00 95.44 395 PRO A N 1
ATOM 3196 C CA . PRO A 1 395 ? 1.103 16.825 27.166 1.00 95.44 395 PRO A CA 1
ATOM 3197 C C . PRO A 1 395 ? 0.160 15.896 27.942 1.00 95.44 395 PRO A C 1
ATOM 3199 O O . PRO A 1 395 ? 0.050 16.015 29.164 1.00 95.44 395 PRO A O 1
ATOM 3202 N N . ARG A 1 396 ? -0.498 14.951 27.257 1.00 95.12 396 ARG A N 1
ATOM 3203 C CA . ARG A 1 396 ? -1.392 13.966 27.886 1.00 95.12 396 ARG A CA 1
ATOM 3204 C C . ARG A 1 396 ? -0.611 12.954 28.715 1.00 95.12 396 ARG A C 1
ATOM 3206 O O . ARG A 1 396 ? -0.989 12.705 29.857 1.00 95.12 396 ARG A O 1
ATOM 3213 N N . ILE A 1 397 ? 0.511 12.454 28.191 1.00 94.88 397 ILE A N 1
ATOM 3214 C CA . ILE A 1 397 ? 1.421 11.564 28.931 1.00 94.88 397 ILE A CA 1
ATOM 3215 C C . ILE A 1 397 ? 1.922 12.262 30.204 1.00 94.88 397 ILE A C 1
ATOM 3217 O O . ILE A 1 397 ? 1.835 11.702 31.290 1.00 94.88 397 ILE A O 1
ATOM 3221 N N . ARG A 1 398 ? 2.385 13.517 30.107 1.00 93.88 398 ARG A N 1
ATOM 3222 C CA . ARG A 1 398 ? 2.891 14.275 31.269 1.00 93.88 398 ARG A CA 1
ATOM 3223 C C . ARG A 1 398 ? 1.827 14.526 32.340 1.00 93.88 398 ARG A C 1
ATOM 3225 O O . ARG A 1 398 ? 2.163 14.634 33.516 1.00 93.88 398 ARG A O 1
ATOM 3232 N N . LYS A 1 399 ? 0.559 14.657 31.942 1.00 94.19 399 LYS A N 1
ATOM 3233 C CA . LYS A 1 399 ? -0.559 14.933 32.853 1.00 94.19 399 LYS A CA 1
ATOM 3234 C C . LYS A 1 399 ? -1.032 13.686 33.608 1.00 94.19 399 LYS A C 1
ATOM 3236 O O . LYS A 1 399 ? -1.534 13.824 34.722 1.00 94.19 399 LYS A O 1
ATOM 3241 N N . ASN A 1 400 ? -0.893 12.497 33.022 1.00 93.38 400 ASN A N 1
ATOM 3242 C CA . ASN A 1 400 ? -1.392 11.251 33.595 1.00 93.38 400 ASN A CA 1
ATOM 3243 C C . ASN A 1 400 ? -0.226 10.330 34.019 1.00 93.38 400 ASN A C 1
ATOM 3245 O O . ASN A 1 400 ? 0.376 9.680 33.166 1.00 93.38 400 ASN A O 1
ATOM 3249 N N . PRO A 1 401 ? 0.076 10.193 35.329 1.00 94.31 401 PRO A N 1
ATOM 3250 C CA . PRO A 1 401 ? 1.215 9.402 35.807 1.00 94.31 401 PRO A CA 1
ATOM 3251 C C . PRO A 1 401 ? 1.073 7.890 35.566 1.00 94.31 401 PRO A C 1
ATOM 3253 O O . PRO A 1 401 ? 2.024 7.143 35.790 1.00 94.31 401 PRO A O 1
ATOM 3256 N N . LYS A 1 402 ? -0.103 7.418 35.132 1.00 96.50 402 LYS A N 1
ATOM 3257 C CA . LYS A 1 402 ? -0.341 6.019 34.752 1.00 96.50 402 LYS A CA 1
ATOM 3258 C C . LYS A 1 402 ? 0.031 5.720 33.298 1.00 96.50 402 LYS A C 1
ATOM 3260 O O . LYS A 1 402 ? -0.018 4.558 32.900 1.00 96.50 402 LYS A O 1
ATOM 3265 N N . ILE A 1 403 ? 0.392 6.734 32.513 1.00 97.56 403 ILE A N 1
ATOM 3266 C CA . ILE A 1 403 ? 0.778 6.583 31.111 1.00 97.56 403 ILE A CA 1
ATOM 3267 C C . ILE A 1 403 ? 2.295 6.716 31.000 1.00 97.56 403 ILE A C 1
ATOM 3269 O O . ILE A 1 403 ? 2.881 7.706 31.431 1.00 97.56 403 ILE A O 1
ATOM 3273 N N . GLN A 1 404 ? 2.936 5.715 30.404 1.00 96.75 404 GLN A N 1
ATOM 3274 C CA . GLN A 1 404 ? 4.384 5.655 30.258 1.00 96.75 404 GLN A CA 1
ATOM 3275 C C . GLN A 1 404 ? 4.758 5.448 28.792 1.00 96.75 404 GLN A C 1
ATOM 3277 O O . GLN A 1 404 ? 4.404 4.434 28.201 1.00 96.75 404 GLN A O 1
ATOM 3282 N N . TYR A 1 405 ? 5.522 6.378 28.220 1.00 96.69 405 TYR A N 1
ATOM 3283 C CA . TYR A 1 405 ? 6.167 6.194 26.920 1.00 96.69 405 TYR A CA 1
ATOM 3284 C C . TYR A 1 405 ? 7.622 5.764 27.117 1.00 96.69 405 TYR A C 1
ATOM 3286 O O . TYR A 1 405 ? 8.375 6.454 27.803 1.00 96.69 405 TYR A O 1
ATOM 3294 N N . ILE A 1 406 ? 8.001 4.624 26.536 1.00 94.12 406 ILE A N 1
ATOM 3295 C CA . ILE A 1 406 ? 9.329 4.010 26.726 1.00 94.12 406 ILE A CA 1
ATOM 3296 C C . ILE A 1 406 ? 10.223 4.060 25.480 1.00 94.12 406 ILE A C 1
ATOM 3298 O O . ILE A 1 406 ? 11.347 3.574 25.515 1.00 94.12 406 ILE A O 1
ATOM 3302 N N . GLY A 1 407 ? 9.771 4.692 24.393 1.00 90.19 407 GLY A N 1
ATOM 3303 C CA . GLY A 1 407 ? 10.558 4.816 23.165 1.00 90.19 407 GLY A CA 1
ATOM 3304 C C . GLY A 1 407 ? 10.422 3.635 22.204 1.00 90.19 407 GLY A C 1
ATOM 3305 O O . GLY A 1 407 ? 9.515 2.808 22.312 1.00 90.19 407 GLY A O 1
ATOM 3306 N N . SER A 1 408 ? 11.321 3.589 21.220 1.00 86.75 408 SER A N 1
ATOM 3307 C CA . SER A 1 408 ? 11.441 2.478 20.273 1.00 86.75 408 SER A CA 1
ATOM 3308 C C . SER A 1 408 ? 12.177 1.309 20.914 1.00 86.75 408 SER A C 1
ATOM 3310 O O . SER A 1 408 ? 13.313 1.475 21.350 1.00 86.75 408 SER A O 1
ATOM 3312 N N . ILE A 1 409 ? 11.565 0.131 20.880 1.00 85.62 409 ILE A N 1
ATOM 3313 C CA . ILE A 1 409 ? 12.104 -1.108 21.452 1.00 85.62 409 ILE A CA 1
ATOM 3314 C C . ILE A 1 409 ? 12.182 -2.207 20.384 1.00 85.62 409 ILE A C 1
ATOM 3316 O O . ILE A 1 409 ? 11.488 -2.139 19.367 1.00 85.62 409 ILE A O 1
ATOM 3320 N N . GLY A 1 410 ? 12.995 -3.233 20.631 1.00 83.31 410 GLY A N 1
ATOM 3321 C CA . GLY A 1 410 ? 13.163 -4.400 19.761 1.00 83.31 410 GLY A CA 1
ATOM 3322 C C . GLY A 1 410 ? 13.566 -5.652 20.544 1.00 83.31 410 GLY A C 1
ATOM 3323 O O . GLY A 1 410 ? 13.764 -5.602 21.759 1.00 83.31 410 GLY A O 1
ATOM 3324 N N . GLY A 1 411 ? 13.670 -6.789 19.850 1.00 80.62 411 GLY A N 1
ATOM 3325 C CA . GLY A 1 411 ? 14.168 -8.051 20.412 1.00 80.62 411 GLY A CA 1
ATOM 3326 C C . GLY A 1 411 ? 13.512 -8.464 21.738 1.00 80.62 411 GLY A C 1
ATOM 3327 O O . GLY A 1 411 ? 12.289 -8.421 21.882 1.00 80.62 411 GLY A O 1
ATOM 3328 N N . LYS A 1 412 ? 14.342 -8.845 22.720 1.00 84.56 412 LYS A N 1
ATOM 3329 C CA . LYS A 1 412 ? 13.894 -9.341 24.034 1.00 84.56 412 LYS A CA 1
ATOM 3330 C C . LYS A 1 412 ? 13.082 -8.323 24.835 1.00 84.56 412 LYS A C 1
ATOM 3332 O O . LYS A 1 412 ? 12.154 -8.714 25.529 1.00 84.56 412 LYS A O 1
ATOM 3337 N N . GLU A 1 413 ? 13.388 -7.030 24.728 1.00 88.12 413 GLU A N 1
ATOM 3338 C CA . GLU A 1 413 ? 12.635 -5.986 25.439 1.00 88.12 413 GLU A CA 1
ATOM 3339 C C . GLU A 1 413 ? 11.191 -5.897 24.928 1.00 88.12 413 GLU A C 1
ATOM 3341 O O . GLU A 1 413 ? 10.252 -5.846 25.722 1.00 88.12 413 GLU A O 1
ATOM 3346 N N . LYS A 1 414 ? 11.003 -5.970 23.600 1.00 89.94 414 LYS A N 1
ATOM 3347 C CA . LYS A 1 414 ? 9.674 -6.029 22.971 1.00 89.94 414 LYS A CA 1
ATOM 3348 C C . LYS A 1 414 ? 8.868 -7.219 23.493 1.00 89.94 414 LYS A C 1
ATOM 3350 O O . LYS A 1 414 ? 7.692 -7.073 23.812 1.00 89.94 414 LYS A O 1
ATOM 3355 N N . GLN A 1 415 ? 9.498 -8.385 23.596 1.00 88.50 415 GLN A N 1
ATOM 3356 C CA . GLN A 1 415 ? 8.837 -9.596 24.081 1.00 88.50 415 GLN A CA 1
ATOM 3357 C C . GLN A 1 415 ? 8.506 -9.534 25.566 1.00 88.50 415 GLN A C 1
ATOM 3359 O O . GLN A 1 415 ? 7.415 -9.936 25.958 1.00 88.50 415 GLN A O 1
ATOM 3364 N N . GLU A 1 416 ? 9.414 -8.997 26.381 1.00 92.94 416 GLU A N 1
ATOM 3365 C CA . GLU A 1 416 ? 9.219 -8.873 27.823 1.00 92.94 416 GLU A CA 1
ATOM 3366 C C . GLU A 1 416 ? 7.969 -8.053 28.146 1.00 92.94 416 GLU A C 1
ATOM 3368 O O . GLU A 1 416 ? 7.181 -8.444 29.009 1.00 92.94 416 GLU A O 1
ATOM 3373 N N . ILE A 1 417 ? 7.739 -6.961 27.410 1.00 94.88 417 ILE A N 1
ATOM 3374 C CA . ILE A 1 417 ? 6.523 -6.169 27.596 1.00 94.88 417 ILE A CA 1
ATOM 3375 C C . ILE A 1 417 ? 5.297 -6.793 26.919 1.00 94.88 417 ILE A C 1
ATOM 3377 O O . ILE A 1 417 ? 4.192 -6.723 27.450 1.00 94.88 417 ILE A O 1
ATOM 3381 N N . LEU A 1 418 ? 5.456 -7.437 25.758 1.00 95.00 418 LEU A N 1
ATOM 3382 C CA . LEU A 1 418 ? 4.328 -8.069 25.075 1.00 95.00 418 LEU A CA 1
ATOM 3383 C C . LEU A 1 418 ? 3.753 -9.197 25.923 1.00 95.00 418 LEU A C 1
ATOM 3385 O O . LEU A 1 418 ? 2.547 -9.215 26.144 1.00 95.00 418 LEU A O 1
ATOM 3389 N N . LYS A 1 419 ? 4.592 -10.103 26.441 1.00 96.00 419 LYS A N 1
ATOM 3390 C CA . LYS A 1 419 ? 4.145 -11.281 27.198 1.00 96.00 419 LYS A CA 1
ATOM 3391 C C . LYS A 1 419 ? 3.546 -10.942 28.559 1.00 96.00 419 LYS A C 1
ATOM 3393 O O . LYS A 1 419 ? 2.762 -11.737 29.066 1.00 96.00 419 LYS A O 1
ATOM 3398 N N . LYS A 1 420 ? 3.872 -9.779 29.129 1.00 97.12 420 LYS A N 1
ATOM 3399 C CA . LYS A 1 420 ? 3.356 -9.332 30.430 1.00 97.12 420 LYS A CA 1
ATOM 3400 C C . LYS A 1 420 ? 2.154 -8.397 30.341 1.00 97.12 420 LYS A C 1
ATOM 3402 O O . LYS A 1 420 ? 1.450 -8.275 31.332 1.00 97.12 420 LYS A O 1
ATOM 3407 N N . ALA A 1 421 ? 1.889 -7.748 29.210 1.00 97.69 421 ALA A N 1
ATOM 3408 C CA . ALA A 1 421 ? 0.733 -6.860 29.087 1.00 97.69 421 ALA A CA 1
ATOM 3409 C C . ALA A 1 421 ? -0.591 -7.612 29.309 1.00 97.69 421 ALA A C 1
ATOM 3411 O O . ALA A 1 421 ? -0.784 -8.699 28.765 1.00 97.69 421 ALA A O 1
ATOM 3412 N N . CYS A 1 422 ? -1.538 -7.024 30.048 1.00 96.19 422 CYS A N 1
ATOM 3413 C CA . CYS A 1 422 ? -2.859 -7.634 30.233 1.00 96.19 422 CYS A CA 1
ATOM 3414 C C . CYS A 1 422 ? -3.680 -7.637 28.939 1.00 96.19 422 CYS A C 1
ATOM 3416 O O . CYS A 1 422 ? -4.470 -8.549 28.712 1.00 96.19 422 CYS A O 1
ATOM 3418 N N . CYS A 1 423 ? -3.458 -6.647 28.074 1.00 97.75 423 CYS A N 1
ATOM 3419 C CA . CYS A 1 423 ? -3.925 -6.638 26.696 1.00 97.75 423 CYS A CA 1
ATOM 3420 C C . CYS A 1 423 ? -3.077 -5.691 25.835 1.00 97.75 423 CYS A C 1
ATOM 3422 O O . CYS A 1 423 ? -2.507 -4.707 26.318 1.00 97.75 423 CYS A O 1
ATOM 3424 N N . LEU A 1 424 ? -3.023 -5.980 24.538 1.00 98.50 424 LEU A N 1
ATOM 3425 C CA . LEU A 1 424 ? -2.590 -5.059 23.500 1.00 98.50 424 LEU A CA 1
ATOM 3426 C C . LEU A 1 424 ? -3.804 -4.243 23.032 1.00 98.50 424 LEU A C 1
ATOM 3428 O O . LEU A 1 424 ? -4.785 -4.806 22.547 1.00 98.50 424 LEU A O 1
ATOM 3432 N N . LEU A 1 425 ? -3.716 -2.918 23.113 1.00 98.50 425 LEU A N 1
ATOM 3433 C CA . LEU A 1 425 ? -4.648 -2.009 22.456 1.00 98.50 425 LEU A CA 1
ATOM 3434 C C . LEU A 1 425 ? -4.217 -1.809 21.003 1.00 98.50 425 LEU A C 1
ATOM 3436 O O . LEU A 1 425 ? -3.127 -1.302 20.728 1.00 98.50 425 LEU A O 1
ATOM 3440 N N . PHE A 1 426 ? -5.110 -2.135 20.072 1.00 97.94 426 PHE A N 1
ATOM 3441 C CA . PHE A 1 426 ? -4.920 -1.933 18.638 1.00 97.94 426 PHE A CA 1
ATOM 3442 C C . PHE A 1 426 ? -6.026 -1.035 18.041 1.00 97.94 426 PHE A C 1
ATOM 3444 O O . PHE A 1 426 ? -6.828 -1.475 17.213 1.00 97.94 426 PHE A O 1
ATOM 3451 N N . PRO A 1 427 ? -6.121 0.244 18.461 1.00 96.88 427 PRO A N 1
ATOM 3452 C CA . PRO A 1 427 ? -7.225 1.141 18.106 1.00 96.88 427 PRO A CA 1
ATOM 3453 C C . PRO A 1 427 ? -7.021 1.833 16.745 1.00 96.88 427 PRO A C 1
ATOM 3455 O O . PRO A 1 427 ? -7.316 3.021 16.576 1.00 96.88 427 PRO A O 1
ATOM 3458 N N . THR A 1 428 ? -6.463 1.106 15.777 1.00 93.44 428 THR A N 1
ATOM 3459 C CA . THR A 1 428 ? -6.077 1.658 14.477 1.00 93.44 428 THR A CA 1
ATOM 3460 C C . THR A 1 428 ? -7.296 2.241 13.755 1.00 93.44 428 THR A C 1
ATOM 3462 O O . THR A 1 428 ? -8.336 1.596 13.642 1.00 93.44 428 THR A O 1
ATOM 3465 N N . SER A 1 429 ? -7.187 3.484 13.282 1.00 86.81 429 SER A N 1
ATOM 3466 C CA . SER A 1 429 ? -8.188 4.141 12.412 1.00 86.81 429 SER A CA 1
ATOM 3467 C C . SER A 1 429 ? -7.795 4.065 10.935 1.00 86.81 429 SER A C 1
ATOM 3469 O O . SER A 1 429 ? -8.425 4.652 10.059 1.00 86.81 429 SER A O 1
ATOM 3471 N N . TRP A 1 430 ? -6.696 3.369 10.674 1.00 83.88 430 TRP A N 1
ATOM 3472 C CA . TRP A 1 430 ? -6.096 3.144 9.378 1.00 83.88 430 TRP A CA 1
ATOM 3473 C C . TRP A 1 430 ? -6.642 1.856 8.754 1.00 83.88 430 TRP A C 1
ATOM 3475 O O . TRP A 1 430 ? -6.957 0.903 9.467 1.00 83.88 430 TRP A O 1
ATOM 3485 N N . GLU A 1 431 ? -6.687 1.795 7.419 1.00 86.56 431 GLU A N 1
ATOM 3486 C CA . GLU A 1 431 ? -6.937 0.547 6.686 1.00 86.56 431 GLU A CA 1
ATOM 3487 C C . GLU A 1 431 ? -5.712 -0.372 6.835 1.00 86.56 431 GLU A C 1
ATOM 3489 O O . GLU A 1 431 ? -4.825 -0.407 5.982 1.00 86.56 431 GLU A O 1
ATOM 3494 N N . GLU A 1 432 ? -5.609 -1.049 7.981 1.00 93.00 432 GLU A N 1
ATOM 3495 C CA . GLU A 1 432 ? -4.467 -1.886 8.342 1.00 93.00 432 GLU A CA 1
ATOM 3496 C C . GLU A 1 432 ? -4.274 -3.027 7.339 1.00 93.00 432 GLU A C 1
ATOM 3498 O O . GLU A 1 432 ? -5.145 -3.893 7.249 1.00 93.00 432 GLU A O 1
ATOM 3503 N N . PRO A 1 433 ? -3.141 -3.085 6.609 1.00 90.44 433 PRO A N 1
ATOM 3504 C CA . PRO A 1 433 ? -2.916 -4.151 5.644 1.00 90.44 433 PRO A CA 1
ATOM 3505 C C . PRO A 1 433 ? -2.821 -5.525 6.306 1.00 90.44 433 PRO A C 1
ATOM 3507 O O . PRO A 1 433 ? -3.326 -6.491 5.745 1.00 90.44 433 PRO A O 1
ATOM 3510 N N . PHE A 1 434 ? -2.202 -5.619 7.490 1.00 95.06 434 PHE A N 1
ATOM 3511 C CA . PHE A 1 434 ? -2.128 -6.871 8.251 1.00 95.06 434 PHE A CA 1
ATOM 3512 C C . PHE A 1 434 ? -2.037 -6.661 9.768 1.00 95.06 434 PHE A C 1
ATOM 3514 O O . PHE A 1 434 ? -2.866 -7.181 10.498 1.00 95.06 434 PHE A O 1
ATOM 3521 N N . GLY A 1 435 ? -1.060 -5.877 10.246 1.00 92.81 435 GLY A N 1
ATOM 3522 C CA . GLY A 1 435 ? -0.851 -5.622 11.679 1.00 92.81 435 GLY A CA 1
ATOM 3523 C C . GLY A 1 435 ? -0.117 -6.751 12.418 1.00 92.81 435 GLY A C 1
ATOM 3524 O O . GLY A 1 435 ? -0.686 -7.384 13.300 1.00 92.81 435 GLY A O 1
ATOM 3525 N N . LEU A 1 436 ? 1.171 -6.959 12.097 1.00 94.81 436 LEU A N 1
ATOM 3526 C CA . LEU A 1 436 ? 2.031 -8.006 12.689 1.00 94.81 436 LEU A CA 1
ATOM 3527 C C . LEU A 1 436 ? 1.953 -8.076 14.220 1.00 94.81 436 LEU A C 1
ATOM 3529 O O . LEU A 1 436 ? 1.835 -9.158 14.778 1.00 94.81 436 LEU A O 1
ATOM 3533 N N . VAL A 1 437 ? 1.937 -6.928 14.898 1.00 95.06 437 VAL A N 1
ATOM 3534 C CA . VAL A 1 437 ? 1.898 -6.863 16.366 1.00 95.06 437 VAL A CA 1
ATOM 3535 C C . VAL A 1 437 ? 0.698 -7.595 16.989 1.00 95.06 437 VAL A C 1
ATOM 3537 O O . VAL A 1 437 ? 0.797 -8.065 18.118 1.00 95.06 437 VAL A O 1
ATOM 3540 N N . MET A 1 438 ? -0.415 -7.759 16.260 1.00 97.31 438 MET A N 1
ATOM 3541 C CA . MET A 1 438 ? -1.548 -8.560 16.735 1.00 97.31 438 MET A CA 1
ATOM 3542 C C . MET A 1 438 ? -1.168 -10.036 16.871 1.00 97.31 438 MET A C 1
ATOM 3544 O O . MET A 1 438 ? -1.440 -10.649 17.900 1.00 97.31 438 MET A O 1
ATOM 3548 N N . ILE A 1 439 ? -0.516 -10.605 15.853 1.00 96.94 439 ILE A N 1
ATOM 3549 C CA . ILE A 1 439 ? -0.084 -12.007 15.885 1.00 96.94 439 ILE A CA 1
ATOM 3550 C C . ILE A 1 439 ? 1.131 -12.202 16.805 1.00 96.94 439 ILE A C 1
ATOM 3552 O O . ILE A 1 439 ? 1.238 -13.257 17.419 1.00 96.94 439 ILE A O 1
ATOM 3556 N N . GLU A 1 440 ? 1.971 -11.176 17.000 1.00 96.19 440 GLU A N 1
ATOM 3557 C CA . GLU A 1 440 ? 3.031 -11.169 18.025 1.00 96.19 440 GLU A CA 1
ATOM 3558 C C . GLU A 1 440 ? 2.441 -11.221 19.446 1.00 96.19 440 GLU A C 1
ATOM 3560 O O . GLU A 1 440 ? 2.887 -12.004 20.282 1.00 96.19 440 GLU A O 1
ATOM 3565 N N . ALA A 1 441 ? 1.405 -10.423 19.723 1.00 97.31 441 ALA A N 1
ATOM 3566 C CA . ALA A 1 441 ? 0.714 -10.440 21.008 1.00 97.31 441 ALA A CA 1
ATOM 3567 C C . ALA A 1 441 ? 0.028 -11.787 21.256 1.00 97.31 441 ALA A C 1
ATOM 3569 O O . ALA A 1 441 ? 0.248 -12.388 22.306 1.00 97.31 441 ALA A O 1
ATOM 3570 N N . MET A 1 442 ? -0.714 -12.312 20.274 1.00 97.62 442 MET A N 1
ATOM 3571 C CA . MET A 1 442 ? -1.329 -13.640 20.383 1.00 97.62 442 MET A CA 1
ATOM 3572 C C . MET A 1 442 ? -0.279 -14.739 20.585 1.00 97.62 442 MET A C 1
ATOM 3574 O O . MET A 1 442 ? -0.478 -15.627 21.413 1.00 97.62 442 MET A O 1
ATOM 3578 N N . ALA A 1 443 ? 0.874 -14.645 19.914 1.00 96.31 443 ALA A N 1
ATOM 3579 C CA . ALA A 1 443 ? 2.002 -15.536 20.150 1.00 96.31 443 ALA A CA 1
ATOM 3580 C C . ALA A 1 443 ? 2.502 -15.440 21.600 1.00 96.31 443 ALA A C 1
ATOM 3582 O O . ALA A 1 443 ? 2.761 -16.455 22.229 1.00 96.31 443 ALA A O 1
ATOM 3583 N N . CYS A 1 444 ? 2.583 -14.264 22.206 1.00 96.88 444 CYS A N 1
ATOM 3584 C CA . CYS A 1 444 ? 2.963 -14.141 23.616 1.00 96.88 444 CYS A CA 1
ATOM 3585 C C . CYS A 1 444 ? 1.832 -14.496 24.612 1.00 96.88 444 CYS A C 1
ATOM 3587 O O . CYS A 1 444 ? 2.009 -14.370 25.828 1.00 96.88 444 CYS A O 1
ATOM 3589 N N . GLY A 1 445 ? 0.669 -14.944 24.123 1.00 96.75 445 GLY A N 1
ATOM 3590 C CA . GLY A 1 445 ? -0.520 -15.213 24.934 1.00 96.75 445 GLY A CA 1
ATOM 3591 C C . GLY A 1 445 ? -1.198 -13.938 25.442 1.00 96.75 445 GLY A C 1
ATOM 3592 O O . GLY A 1 445 ? -1.857 -13.951 26.478 1.00 96.75 445 GLY A O 1
ATOM 3593 N N . THR A 1 446 ? -0.982 -12.811 24.771 1.00 97.94 446 THR A N 1
ATOM 3594 C CA . THR A 1 446 ? -1.504 -11.498 25.150 1.00 97.94 446 THR A CA 1
ATOM 3595 C C . THR A 1 446 ? -2.737 -11.159 24.313 1.00 97.94 446 THR A C 1
ATOM 3597 O O . THR A 1 446 ? -2.641 -11.099 23.084 1.00 97.94 446 THR A O 1
ATOM 3600 N N . PRO A 1 447 ? -3.897 -10.934 24.954 1.00 96.88 447 PRO A N 1
ATOM 3601 C CA . PRO A 1 447 ? -5.135 -10.568 24.275 1.00 96.88 447 PRO A CA 1
ATOM 3602 C C . PRO A 1 447 ? -4.982 -9.284 23.467 1.00 96.88 447 PRO A C 1
ATOM 3604 O O . PRO A 1 447 ? -4.299 -8.355 23.895 1.00 96.88 447 PRO A O 1
ATOM 3607 N N . VAL A 1 448 ? -5.661 -9.202 22.329 1.00 98.06 448 VAL A N 1
ATOM 3608 C CA . VAL A 1 448 ? -5.698 -8.000 21.488 1.00 98.06 448 VAL A CA 1
ATOM 3609 C C . VAL A 1 448 ? -7.093 -7.407 21.584 1.00 98.06 448 VAL A C 1
ATOM 3611 O O . VAL A 1 448 ? -8.046 -8.113 21.311 1.00 98.06 448 VAL A O 1
ATOM 3614 N N . ILE A 1 449 ? -7.229 -6.129 21.928 1.00 98.06 449 ILE A N 1
ATOM 3615 C CA . ILE A 1 449 ? -8.497 -5.392 21.849 1.00 98.06 449 ILE A CA 1
ATOM 3616 C C . ILE A 1 449 ? -8.346 -4.367 20.733 1.00 98.06 449 ILE A C 1
ATOM 3618 O O . ILE A 1 449 ? -7.453 -3.520 20.796 1.00 98.06 449 ILE A O 1
ATOM 3622 N N . ALA A 1 450 ? -9.178 -4.447 19.695 1.00 97.69 450 ALA A N 1
ATOM 3623 C CA . ALA A 1 450 ? -8.936 -3.724 18.446 1.00 97.69 450 ALA A CA 1
ATOM 3624 C C . ALA A 1 450 ? -10.187 -3.057 17.871 1.00 97.69 450 ALA A C 1
ATOM 3626 O O . ALA A 1 450 ? -11.292 -3.573 18.017 1.00 97.69 450 ALA A O 1
ATOM 3627 N N . LEU A 1 451 ? -10.002 -1.954 17.139 1.00 97.50 451 LEU A N 1
ATOM 3628 C CA . LEU A 1 451 ? -11.032 -1.456 16.221 1.00 97.50 451 LEU A CA 1
ATOM 3629 C C . LEU A 1 451 ? -11.015 -2.283 14.930 1.00 97.50 451 LEU A C 1
ATOM 3631 O O . LEU A 1 451 ? -9.944 -2.592 14.410 1.00 97.50 451 LEU A O 1
ATOM 3635 N N . GLY A 1 452 ? -12.189 -2.610 14.388 1.00 93.94 452 GLY A N 1
ATOM 3636 C CA . GLY A 1 452 ? -12.364 -3.511 13.235 1.00 93.94 452 GLY A CA 1
ATOM 3637 C C . GLY A 1 452 ? -11.936 -2.980 11.857 1.00 93.94 452 GLY A C 1
ATOM 3638 O O . GLY A 1 452 ? -12.556 -3.342 10.860 1.00 93.94 452 GLY A O 1
ATOM 3639 N N . ASN A 1 453 ? -10.914 -2.127 11.774 1.00 92.50 453 ASN A N 1
ATOM 3640 C CA . ASN A 1 453 ? -10.455 -1.517 10.521 1.00 92.50 453 ASN A CA 1
ATOM 3641 C C . ASN A 1 453 ? -9.403 -2.380 9.799 1.00 92.50 453 ASN A C 1
ATOM 3643 O O . ASN A 1 453 ? -8.544 -2.998 10.428 1.00 92.50 453 ASN A O 1
ATOM 3647 N N . GLY A 1 454 ? -9.427 -2.393 8.462 1.00 93.62 454 GLY A N 1
ATOM 3648 C CA . GLY A 1 454 ? -8.479 -3.173 7.662 1.00 93.62 454 GLY A CA 1
ATOM 3649 C C . GLY A 1 454 ? -8.573 -4.682 7.910 1.00 93.62 454 GLY A C 1
ATOM 3650 O O . GLY A 1 454 ? -9.661 -5.245 7.989 1.00 93.62 454 GLY A O 1
ATOM 3651 N N . ALA A 1 455 ? -7.424 -5.350 7.998 1.00 96.56 455 ALA A N 1
ATOM 3652 C CA . ALA A 1 455 ? -7.312 -6.796 8.175 1.00 96.56 455 ALA A CA 1
ATOM 3653 C C . ALA A 1 455 ? -7.636 -7.286 9.598 1.00 96.56 455 ALA A C 1
ATOM 3655 O O . ALA A 1 455 ? -7.630 -8.493 9.831 1.00 96.56 455 ALA A O 1
ATOM 3656 N N . VAL A 1 456 ? -7.939 -6.390 10.548 1.00 97.50 456 VAL A N 1
ATOM 3657 C CA . VAL A 1 456 ? -8.229 -6.753 11.947 1.00 97.50 456 VAL A CA 1
ATOM 3658 C C . VAL A 1 456 ? -9.294 -7.855 12.063 1.00 97.50 456 VAL A C 1
ATOM 3660 O O . VAL A 1 456 ? -9.023 -8.839 12.754 1.00 97.50 456 VAL A O 1
ATOM 3663 N N . PRO A 1 457 ? -10.450 -7.794 11.364 1.00 96.50 457 PRO A N 1
ATOM 3664 C CA . PRO A 1 457 ? -11.453 -8.856 11.453 1.00 96.50 457 PRO A CA 1
ATOM 3665 C C . PRO A 1 457 ? -10.997 -10.208 10.894 1.00 96.50 457 PRO A C 1
ATOM 3667 O O . PRO A 1 457 ? -11.516 -11.248 11.291 1.00 96.50 457 PRO A O 1
ATOM 3670 N N . GLU A 1 458 ? -10.032 -10.213 9.973 1.00 95.31 458 GLU A N 1
ATOM 3671 C CA . GLU A 1 458 ? -9.472 -11.445 9.412 1.00 95.31 458 GLU A CA 1
ATOM 3672 C C . GLU A 1 458 ? -8.446 -12.067 10.354 1.00 95.31 458 GLU A C 1
ATOM 3674 O O . GLU A 1 458 ? -8.472 -13.275 10.587 1.00 95.31 458 GLU A O 1
ATOM 3679 N N . VAL A 1 459 ? -7.569 -11.239 10.930 1.00 97.62 459 VAL A N 1
ATOM 3680 C CA . VAL A 1 459 ? -6.550 -11.693 11.880 1.00 97.62 459 VAL A CA 1
ATOM 3681 C C . VAL A 1 459 ? -7.216 -12.216 13.152 1.00 97.62 459 VAL A C 1
ATOM 3683 O O . VAL A 1 459 ? -6.909 -13.323 13.590 1.00 97.62 459 VAL A O 1
ATOM 3686 N N . LEU A 1 460 ? -8.201 -11.489 13.686 1.00 97.00 460 LEU A N 1
ATOM 3687 C CA . LEU A 1 460 ? -8.946 -11.852 14.897 1.00 97.00 460 LEU A CA 1
ATOM 3688 C C . LEU A 1 460 ? -10.182 -12.723 14.624 1.00 97.00 460 LEU A C 1
ATOM 3690 O O . LEU A 1 460 ? -11.079 -12.796 15.457 1.00 97.00 460 LEU A O 1
ATOM 3694 N N . LYS A 1 461 ? -10.246 -13.431 13.490 1.00 96.12 461 LYS A N 1
ATOM 3695 C CA . LYS A 1 461 ? -11.398 -14.283 13.144 1.00 96.12 461 LYS A CA 1
ATOM 3696 C C . LYS A 1 461 ? -11.720 -15.347 14.205 1.00 96.12 461 LYS A C 1
ATOM 3698 O O . LYS A 1 461 ? -12.882 -15.715 14.354 1.00 96.12 461 LYS A O 1
ATOM 3703 N N . GLY A 1 462 ? -10.709 -15.850 14.916 1.00 94.19 462 GLY A N 1
ATOM 3704 C CA . GLY A 1 462 ? -10.877 -16.785 16.035 1.00 94.19 462 GLY A CA 1
ATOM 3705 C C . GLY A 1 462 ? -11.397 -16.150 17.329 1.00 94.19 462 GLY A C 1
ATOM 3706 O O . GLY A 1 462 ? -11.871 -16.881 18.190 1.00 94.19 462 GLY A O 1
ATOM 3707 N N . PHE A 1 463 ? -11.339 -14.820 17.436 1.00 96.38 463 PHE A N 1
ATOM 3708 C CA . PHE A 1 463 ? -11.692 -14.038 18.623 1.00 96.38 463 PHE A CA 1
ATOM 3709 C C . PHE A 1 463 ? -12.512 -12.794 18.230 1.00 96.38 463 PHE A C 1
ATOM 3711 O O . PHE A 1 463 ? -12.080 -11.660 18.460 1.00 96.38 463 PHE A O 1
ATOM 3718 N N . PRO A 1 464 ? -13.678 -12.948 17.573 1.00 94.44 464 PRO A N 1
ATOM 3719 C CA . PRO A 1 464 ? -14.483 -11.809 17.130 1.00 94.44 464 PRO A CA 1
ATOM 3720 C C . PRO A 1 464 ? -14.940 -10.911 18.289 1.00 94.44 464 PRO A C 1
ATOM 3722 O O . PRO A 1 464 ? -15.181 -9.724 18.090 1.00 94.44 464 PRO A O 1
ATOM 3725 N N . GLU A 1 465 ? -15.019 -11.446 19.509 1.00 92.81 465 GLU A N 1
ATOM 3726 C CA . GLU A 1 465 ? -15.333 -10.710 20.733 1.00 92.81 465 GLU A CA 1
ATOM 3727 C C . GLU A 1 465 ? -14.297 -9.639 21.094 1.00 92.81 465 GLU A C 1
ATOM 3729 O O . GLU A 1 465 ? -14.607 -8.726 21.858 1.00 92.81 465 GLU A O 1
ATOM 3734 N N . CYS A 1 466 ? -13.091 -9.722 20.539 1.00 94.12 466 CYS A N 1
ATOM 3735 C CA . CYS A 1 466 ? -12.010 -8.762 20.736 1.00 94.12 466 CYS A CA 1
ATOM 3736 C C . CYS A 1 466 ? -12.101 -7.536 19.810 1.00 94.12 466 CYS A C 1
ATOM 3738 O O . CYS A 1 466 ? -11.367 -6.558 19.989 1.00 94.12 466 CYS A O 1
ATOM 3740 N N . ILE A 1 467 ? -12.997 -7.574 18.820 1.00 96.44 467 ILE A N 1
ATOM 3741 C CA . ILE A 1 467 ? -13.200 -6.507 17.839 1.00 96.44 467 ILE A CA 1
ATOM 3742 C C . ILE A 1 467 ? -14.272 -5.546 18.360 1.00 96.44 467 ILE A C 1
ATOM 3744 O O . ILE A 1 467 ? -15.351 -5.967 18.769 1.00 96.44 467 ILE A O 1
ATOM 3748 N N . CYS A 1 468 ? -13.966 -4.252 18.334 1.00 95.88 468 CYS A N 1
ATOM 3749 C CA . CYS A 1 468 ? -14.808 -3.170 18.834 1.00 95.88 468 CYS A CA 1
ATOM 3750 C C . CYS A 1 468 ? -15.181 -2.202 17.705 1.00 95.88 468 CYS A C 1
ATOM 3752 O O . CYS A 1 468 ? -14.425 -2.021 16.744 1.00 95.88 468 CYS A O 1
ATOM 3754 N N . ASN A 1 469 ? -16.318 -1.524 17.856 1.00 93.00 469 ASN A N 1
ATOM 3755 C CA . ASN A 1 469 ? -16.791 -0.499 16.921 1.00 93.00 469 ASN A CA 1
ATOM 3756 C C . ASN A 1 469 ? -16.503 0.931 17.400 1.00 93.00 469 ASN A C 1
ATOM 3758 O O . ASN A 1 469 ? -16.613 1.872 16.615 1.00 93.00 469 ASN A O 1
ATOM 3762 N N . SER A 1 470 ? -16.142 1.113 18.673 1.00 95.81 470 SER A N 1
ATOM 3763 C CA . SER A 1 470 ? -15.838 2.420 19.258 1.00 95.81 470 SER A CA 1
ATOM 3764 C C . SER A 1 470 ? -14.784 2.336 20.363 1.00 95.81 470 SER A C 1
ATOM 3766 O O . SER A 1 470 ? -14.507 1.269 20.911 1.00 95.81 470 SER A O 1
ATOM 3768 N N . VAL A 1 471 ? -14.209 3.493 20.699 1.00 96.75 471 VAL A N 1
ATOM 3769 C CA . VAL A 1 471 ? -13.279 3.667 21.828 1.00 96.75 471 VAL A CA 1
ATOM 3770 C C . VAL A 1 471 ? -13.954 3.323 23.159 1.00 96.75 471 VAL A C 1
ATOM 3772 O O . VAL A 1 471 ? -13.336 2.673 23.998 1.00 96.75 471 VAL A O 1
ATOM 3775 N N . ASP A 1 472 ? -15.226 3.691 23.326 1.00 97.31 472 ASP A N 1
ATOM 3776 C CA . ASP A 1 472 ? -16.005 3.360 24.524 1.00 97.31 472 ASP A CA 1
ATOM 3777 C C . ASP A 1 472 ? -16.168 1.843 24.684 1.00 97.31 472 ASP A C 1
ATOM 3779 O O . ASP A 1 472 ? -15.928 1.308 25.761 1.00 97.31 472 ASP A O 1
ATOM 3783 N N . GLU A 1 473 ? -16.467 1.119 23.597 1.00 97.06 473 GLU A N 1
ATOM 3784 C CA . GLU A 1 473 ? -16.574 -0.344 23.639 1.00 97.06 473 GLU A CA 1
ATOM 3785 C C . GLU A 1 473 ? -15.225 -0.999 23.989 1.00 97.06 473 GLU A C 1
ATOM 3787 O O . GLU A 1 473 ? -15.176 -1.966 24.754 1.00 97.06 473 GLU A O 1
ATOM 3792 N N . MET A 1 474 ? -14.111 -0.455 23.483 1.00 97.50 474 MET A N 1
ATOM 3793 C CA . MET A 1 474 ? -12.776 -0.908 23.890 1.00 97.50 474 MET A CA 1
ATOM 3794 C C . MET A 1 474 ? -12.544 -0.682 25.389 1.00 97.50 474 MET A C 1
ATOM 3796 O O . MET A 1 474 ? -12.043 -1.579 26.069 1.00 97.50 474 MET A O 1
ATOM 3800 N N . ALA A 1 475 ? -12.916 0.490 25.913 1.00 97.62 475 ALA A N 1
ATOM 3801 C CA . ALA A 1 475 ? -12.795 0.815 27.332 1.00 97.62 475 ALA A CA 1
ATOM 3802 C C . ALA A 1 475 ? -13.655 -0.111 28.208 1.00 97.62 475 ALA A C 1
ATOM 3804 O O . ALA A 1 475 ? -13.162 -0.626 29.214 1.00 97.62 475 ALA A O 1
ATOM 3805 N N . ASP A 1 476 ? -14.888 -0.405 27.796 1.00 96.62 476 ASP A N 1
ATOM 3806 C CA . ASP A 1 476 ? -15.779 -1.341 28.486 1.00 96.62 476 ASP A CA 1
ATOM 3807 C C . ASP A 1 476 ? -15.176 -2.750 28.554 1.00 96.62 476 ASP A C 1
ATOM 3809 O O . ASP A 1 476 ? -15.180 -3.377 29.618 1.00 96.62 476 ASP A O 1
ATOM 3813 N N . LYS A 1 477 ? -14.587 -3.247 27.456 1.00 95.38 477 LYS A N 1
ATOM 3814 C CA . LYS A 1 477 ? -13.906 -4.556 27.445 1.00 95.38 477 LYS A CA 1
ATOM 3815 C C . LYS A 1 477 ? -12.687 -4.577 28.365 1.00 95.38 477 LYS A C 1
ATOM 3817 O O . LYS A 1 477 ? -12.498 -5.542 29.107 1.00 95.38 477 LYS A O 1
ATOM 3822 N N . VAL A 1 478 ? -11.890 -3.509 28.362 1.00 96.12 478 VAL A N 1
ATOM 3823 C CA . VAL A 1 478 ? -10.741 -3.361 29.269 1.00 96.12 478 VAL A CA 1
ATOM 3824 C C . VAL A 1 478 ? -11.181 -3.365 30.737 1.00 96.12 478 VAL A C 1
ATOM 3826 O O . VAL A 1 478 ? -10.536 -4.005 31.571 1.00 96.12 478 VAL A O 1
ATOM 3829 N N . MET A 1 479 ? -12.272 -2.668 31.070 1.00 95.19 479 MET A N 1
ATOM 3830 C CA . MET A 1 479 ? -12.826 -2.643 32.429 1.00 95.19 479 MET A CA 1
ATOM 3831 C C . MET A 1 479 ? -13.422 -3.986 32.839 1.00 95.19 479 MET A C 1
ATOM 3833 O O . MET A 1 479 ? -13.276 -4.389 33.992 1.00 95.19 479 MET A O 1
ATOM 3837 N N . GLY A 1 480 ? -14.070 -4.684 31.903 1.00 91.00 480 GLY A N 1
ATOM 3838 C CA . GLY A 1 480 ? -14.647 -6.003 32.135 1.00 91.00 480 GLY A CA 1
ATOM 3839 C C . GLY A 1 480 ? -13.597 -7.074 32.440 1.00 91.00 480 GLY A C 1
ATOM 3840 O O . GLY A 1 480 ? -13.895 -8.015 33.171 1.00 91.00 480 GLY A O 1
ATOM 3841 N N . GLY A 1 481 ? -12.377 -6.938 31.903 1.00 84.25 481 GLY A N 1
ATOM 3842 C CA . GLY A 1 481 ? -11.237 -7.812 32.208 1.00 84.25 481 GLY A CA 1
ATOM 3843 C C . GLY A 1 481 ? -11.418 -9.278 31.795 1.00 84.25 481 GLY A C 1
ATOM 3844 O O . GLY A 1 481 ? -10.627 -10.128 32.198 1.00 84.25 481 GLY A O 1
ATOM 3845 N N . ASN A 1 482 ? -12.458 -9.587 31.017 1.00 84.62 482 ASN A N 1
ATOM 3846 C CA . ASN A 1 482 ? -12.751 -10.932 30.543 1.00 84.62 482 ASN A CA 1
ATOM 3847 C C . ASN A 1 482 ? -12.098 -11.141 29.175 1.00 84.62 482 ASN A C 1
ATOM 3849 O O . ASN A 1 482 ? -12.709 -10.886 28.137 1.00 84.62 482 ASN A O 1
ATOM 3853 N N . TYR A 1 483 ? -10.831 -11.539 29.195 1.00 89.06 483 TYR A N 1
ATOM 3854 C CA . TYR A 1 483 ? -10.036 -11.751 27.993 1.00 89.06 483 TYR A CA 1
ATOM 3855 C C . TYR A 1 483 ? -10.004 -13.221 27.567 1.00 89.06 483 TYR A C 1
ATOM 3857 O O . TYR A 1 483 ? -10.116 -14.123 28.400 1.00 89.06 483 TYR A O 1
ATOM 3865 N N . SER A 1 484 ? -9.791 -13.463 26.270 1.00 89.75 484 SER A N 1
ATOM 3866 C CA . SER A 1 484 ? -9.517 -14.801 25.737 1.00 89.75 484 SER A CA 1
ATOM 3867 C C . SER A 1 484 ? -8.274 -15.397 26.410 1.00 89.75 484 SER A C 1
ATOM 3869 O O . SER A 1 484 ? -7.342 -14.671 26.778 1.00 89.75 484 SER A O 1
ATOM 3871 N N . LYS A 1 485 ? -8.248 -16.721 26.599 1.00 93.75 485 LYS A N 1
ATOM 3872 C CA . LYS A 1 485 ? -7.175 -17.349 27.379 1.00 93.75 485 LYS A CA 1
ATOM 3873 C C . LYS A 1 485 ? -5.837 -17.292 26.632 1.00 93.75 485 LYS A C 1
ATOM 3875 O O . LYS A 1 485 ? -5.813 -17.567 25.430 1.00 93.75 485 LYS A O 1
ATOM 3880 N N . PRO A 1 486 ? -4.714 -17.023 27.325 1.00 95.94 486 PRO A N 1
ATOM 3881 C CA . PRO A 1 486 ? -3.391 -16.953 26.704 1.00 95.94 486 PRO A CA 1
ATOM 3882 C C . PRO A 1 486 ? -3.042 -18.156 25.816 1.00 95.94 486 PRO A C 1
ATOM 3884 O O . PRO A 1 486 ? -2.545 -17.975 24.703 1.00 95.94 486 PRO A O 1
ATOM 3887 N N . ASN A 1 487 ? -3.333 -19.377 26.269 1.00 95.75 487 ASN A N 1
ATOM 3888 C CA . ASN A 1 487 ? -3.027 -20.604 25.532 1.00 95.75 487 ASN A CA 1
ATOM 3889 C C . ASN A 1 487 ? -3.841 -20.719 24.233 1.00 95.75 487 ASN A C 1
ATOM 3891 O O . ASN A 1 487 ? -3.290 -21.087 23.199 1.00 95.75 487 ASN A O 1
ATOM 3895 N N . GLU A 1 488 ? -5.123 -20.347 24.262 1.00 97.19 488 GLU A N 1
ATOM 3896 C CA . GLU A 1 488 ? -6.003 -20.357 23.087 1.00 97.19 488 GLU A CA 1
ATOM 3897 C C . GLU A 1 488 ? -5.501 -19.361 22.024 1.00 97.19 488 GLU A C 1
ATOM 3899 O O . GLU A 1 488 ? -5.461 -19.687 20.835 1.00 97.19 488 GLU A O 1
ATOM 3904 N N . LEU A 1 489 ? -5.034 -18.176 22.444 1.00 97.12 489 LEU A N 1
ATOM 3905 C CA . LEU A 1 489 ? -4.416 -17.180 21.556 1.00 97.12 489 LEU A CA 1
ATOM 3906 C C . LEU A 1 489 ? -3.142 -17.729 20.890 1.00 97.12 489 LEU A C 1
ATOM 3908 O O . LEU A 1 489 ? -2.975 -17.607 19.672 1.00 97.12 489 LEU A O 1
ATOM 3912 N N . ARG A 1 490 ? -2.262 -18.372 21.673 1.00 95.94 490 ARG A N 1
ATOM 3913 C CA . ARG A 1 490 ? -1.016 -18.986 21.183 1.00 95.94 490 ARG A CA 1
ATOM 3914 C C . ARG A 1 490 ? -1.310 -20.095 20.176 1.00 95.94 490 ARG A C 1
ATOM 3916 O O . ARG A 1 490 ? -0.719 -20.111 19.099 1.00 95.94 490 ARG A O 1
ATOM 3923 N N . GLU A 1 491 ? -2.218 -21.010 20.504 1.00 95.69 491 GLU A N 1
ATOM 3924 C CA . GLU A 1 491 ? -2.615 -22.115 19.623 1.00 95.69 491 GLU A CA 1
ATOM 3925 C C . GLU A 1 491 ? -3.209 -21.608 18.308 1.00 95.69 491 GLU A C 1
ATOM 3927 O O . GLU A 1 491 ? -2.891 -22.126 17.235 1.00 95.69 491 GLU A O 1
ATOM 3932 N N . TYR A 1 492 ? -4.030 -20.559 18.369 1.00 96.94 492 TYR A N 1
ATOM 3933 C CA . TYR A 1 492 ? -4.573 -19.919 17.179 1.00 96.94 492 TYR A CA 1
ATOM 3934 C C . TYR A 1 492 ? -3.464 -19.309 16.306 1.00 96.94 492 TYR A C 1
ATOM 3936 O O . TYR A 1 492 ? -3.439 -19.557 15.098 1.00 96.94 492 TYR A O 1
ATOM 3944 N N . ALA A 1 493 ? -2.497 -18.598 16.896 1.00 95.19 493 ALA A N 1
ATOM 3945 C CA . ALA A 1 493 ? -1.339 -18.082 16.164 1.00 95.19 493 ALA A CA 1
ATOM 3946 C C . ALA A 1 493 ? -0.523 -19.213 15.500 1.00 95.19 493 ALA A C 1
ATOM 3948 O O . ALA A 1 493 ? -0.250 -19.134 14.301 1.00 95.19 493 ALA A O 1
ATOM 3949 N N . ILE A 1 494 ? -0.238 -20.307 16.224 1.00 93.38 494 ILE A N 1
ATOM 3950 C CA . ILE A 1 494 ? 0.442 -21.518 15.705 1.00 93.38 494 ILE A CA 1
ATOM 3951 C C . ILE A 1 494 ? -0.319 -22.141 14.537 1.00 93.38 494 ILE A C 1
ATOM 3953 O O . ILE A 1 494 ? 0.266 -22.621 13.568 1.00 93.38 494 ILE A O 1
ATOM 3957 N N . LYS A 1 495 ? -1.646 -22.148 14.595 1.00 92.69 495 LYS A N 1
ATOM 3958 C CA . LYS A 1 495 ? -2.458 -22.778 13.558 1.00 92.69 495 LYS A CA 1
ATOM 3959 C C . LYS A 1 495 ? -2.571 -21.937 12.286 1.00 92.69 495 LYS A C 1
ATOM 3961 O O . LYS A 1 495 ? -2.810 -22.507 11.214 1.00 92.69 495 LYS A O 1
ATOM 3966 N N . HIS A 1 496 ? -2.431 -20.616 12.375 1.00 93.38 496 HIS A N 1
ATOM 3967 C CA . HIS A 1 496 ? -2.830 -19.710 11.295 1.00 93.38 496 HIS A CA 1
ATOM 3968 C C . HIS A 1 496 ? -1.717 -18.810 10.747 1.00 93.38 496 HIS A C 1
ATOM 3970 O O . HIS A 1 496 ? -1.756 -18.518 9.554 1.00 93.38 496 HIS A O 1
ATOM 3976 N N . PHE A 1 497 ? -0.727 -18.416 11.549 1.00 96.38 497 PHE A N 1
ATOM 3977 C CA . PHE A 1 497 ? 0.201 -17.328 11.207 1.00 96.38 497 PHE A CA 1
ATOM 3978 C C . PHE A 1 497 ? 1.673 -17.697 11.439 1.00 96.38 497 PHE A C 1
ATOM 3980 O O . PHE A 1 497 ? 2.435 -16.920 12.012 1.00 96.38 497 PHE A O 1
ATOM 3987 N N . THR A 1 498 ? 2.085 -18.887 10.996 1.00 96.12 498 THR A N 1
ATOM 3988 C CA . THR A 1 498 ? 3.493 -19.313 11.059 1.00 96.12 498 THR A CA 1
ATOM 3989 C C . THR A 1 498 ? 4.259 -18.928 9.800 1.00 96.12 498 THR A C 1
ATOM 3991 O O . THR A 1 498 ? 3.669 -18.778 8.722 1.00 96.12 498 THR A O 1
ATOM 3994 N N . THR A 1 499 ? 5.581 -18.805 9.920 1.00 95.25 499 THR A N 1
ATOM 3995 C CA . THR A 1 499 ? 6.479 -18.587 8.778 1.00 95.25 499 THR A CA 1
ATOM 3996 C C . THR A 1 499 ? 6.314 -19.664 7.702 1.00 95.25 499 THR A C 1
ATOM 3998 O O . THR A 1 499 ? 6.258 -19.342 6.515 1.00 95.25 499 THR A O 1
ATOM 4001 N N . GLU A 1 500 ? 6.124 -20.930 8.079 1.00 94.38 500 GLU A N 1
ATOM 4002 C CA . GLU A 1 500 ? 5.945 -22.027 7.124 1.00 94.38 500 GLU A CA 1
ATOM 4003 C C . GLU A 1 500 ? 4.689 -21.851 6.271 1.00 94.38 500 GLU A C 1
ATOM 4005 O O . GLU A 1 500 ? 4.752 -22.051 5.060 1.00 94.38 500 GLU A O 1
ATOM 4010 N N . LYS A 1 501 ? 3.570 -21.434 6.877 1.00 94.12 501 LYS A N 1
ATOM 4011 C CA . LYS A 1 501 ? 2.306 -21.182 6.164 1.00 94.12 501 LYS A CA 1
ATOM 4012 C C . LYS A 1 501 ? 2.404 -19.986 5.231 1.00 94.12 501 LYS A C 1
ATOM 4014 O O . LYS A 1 501 ? 1.877 -20.028 4.121 1.00 94.12 501 LYS A O 1
ATOM 4019 N N . MET A 1 502 ? 3.077 -18.927 5.677 1.00 97.81 502 MET A N 1
ATOM 4020 C CA . MET A 1 502 ? 3.365 -17.772 4.831 1.00 97.81 502 MET A CA 1
ATOM 4021 C C . MET A 1 502 ? 4.175 -18.206 3.600 1.00 97.81 502 MET A C 1
ATOM 4023 O O . MET A 1 502 ? 3.819 -17.873 2.471 1.00 97.81 502 MET A O 1
ATOM 4027 N N . VAL A 1 503 ? 5.230 -19.001 3.790 1.00 97.19 503 VAL A N 1
ATOM 4028 C CA . VAL A 1 503 ? 6.096 -19.458 2.692 1.00 97.19 503 VAL A CA 1
ATOM 4029 C C . VAL A 1 503 ? 5.413 -20.495 1.802 1.00 97.19 503 VAL A C 1
ATOM 4031 O O . VAL A 1 503 ? 5.628 -20.468 0.594 1.00 97.19 503 VAL A O 1
ATOM 4034 N N . ASP A 1 504 ? 4.530 -21.345 2.334 1.00 94.94 504 ASP A N 1
ATOM 4035 C CA . ASP A 1 504 ? 3.663 -22.208 1.521 1.00 94.94 504 ASP A CA 1
ATOM 4036 C C . ASP A 1 504 ? 2.845 -21.379 0.524 1.00 94.94 504 ASP A C 1
ATOM 4038 O O . ASP A 1 504 ? 2.869 -21.662 -0.677 1.00 94.94 504 ASP A O 1
ATOM 4042 N N . GLY A 1 505 ? 2.204 -20.308 1.008 1.00 94.06 505 GLY A N 1
ATOM 4043 C CA . GLY A 1 505 ? 1.449 -19.376 0.174 1.00 94.06 505 GLY A CA 1
ATOM 4044 C C . GLY A 1 505 ? 2.316 -18.705 -0.893 1.00 94.06 505 GLY A C 1
ATOM 4045 O O . GLY A 1 505 ? 1.934 -18.668 -2.062 1.00 94.06 505 GLY A O 1
ATOM 4046 N N . TYR A 1 506 ? 3.519 -18.237 -0.542 1.00 97.81 506 TYR A N 1
ATOM 4047 C CA . TYR A 1 506 ? 4.436 -17.667 -1.536 1.00 97.81 506 TYR A CA 1
ATOM 4048 C C . TYR A 1 506 ? 4.911 -18.695 -2.566 1.00 97.81 506 TYR A C 1
ATOM 4050 O O . TYR A 1 506 ? 4.926 -18.384 -3.752 1.00 97.81 506 TYR A O 1
ATOM 4058 N N . LEU A 1 507 ? 5.230 -19.928 -2.167 1.00 96.00 507 LEU A N 1
ATOM 4059 C CA . LEU A 1 507 ? 5.619 -20.991 -3.099 1.00 96.00 507 LEU A CA 1
ATOM 4060 C C . LEU A 1 507 ? 4.476 -21.383 -4.045 1.00 96.00 507 LEU A C 1
ATOM 4062 O O . LEU A 1 507 ? 4.733 -21.798 -5.171 1.00 96.00 507 LEU A O 1
ATOM 4066 N N . GLU A 1 508 ? 3.217 -21.313 -3.609 1.00 94.00 508 GLU A N 1
ATOM 4067 C CA . GLU A 1 508 ? 2.057 -21.480 -4.497 1.00 94.00 508 GLU A CA 1
ATOM 4068 C C . GLU A 1 508 ? 1.959 -20.348 -5.521 1.00 94.00 508 GLU A C 1
ATOM 4070 O O . GLU A 1 508 ? 1.762 -20.613 -6.709 1.00 94.00 508 GLU A O 1
ATOM 4075 N N . VAL A 1 509 ? 2.160 -19.102 -5.085 1.00 94.62 509 VAL A N 1
ATOM 4076 C CA . VAL A 1 509 ? 2.212 -17.946 -5.987 1.00 94.62 509 VAL A CA 1
ATOM 4077 C C . VAL A 1 509 ? 3.368 -18.086 -6.977 1.00 94.62 509 VAL A C 1
ATOM 4079 O O . VAL A 1 509 ? 3.161 -17.881 -8.168 1.00 94.62 509 VAL A O 1
ATOM 4082 N N . TYR A 1 510 ? 4.560 -18.482 -6.525 1.00 95.06 510 TYR A N 1
ATOM 4083 C CA . TYR A 1 510 ? 5.723 -18.661 -7.394 1.00 95.06 510 TYR A CA 1
ATOM 4084 C C . TYR A 1 510 ? 5.460 -19.692 -8.487 1.00 95.06 510 TYR A C 1
ATOM 4086 O O . TYR A 1 510 ? 5.658 -19.393 -9.659 1.00 95.06 510 TYR A O 1
ATOM 4094 N N . GLU A 1 511 ? 4.970 -20.882 -8.131 1.00 91.38 511 GLU A N 1
ATOM 4095 C CA . GLU A 1 511 ? 4.668 -21.939 -9.105 1.00 91.38 511 GLU A CA 1
ATOM 4096 C C . GLU A 1 511 ? 3.604 -21.489 -10.112 1.00 91.38 511 GLU A C 1
ATOM 4098 O O . GLU A 1 511 ? 3.728 -21.734 -11.314 1.00 91.38 511 GLU A O 1
ATOM 4103 N N . LYS A 1 512 ? 2.575 -20.771 -9.651 1.00 88.94 512 LYS A N 1
ATOM 4104 C CA . LYS A 1 512 ? 1.546 -20.218 -10.534 1.00 88.94 512 LYS A CA 1
ATOM 4105 C C . LYS A 1 512 ? 2.125 -19.182 -11.497 1.00 88.94 512 LYS A C 1
ATOM 4107 O O . LYS A 1 512 ? 1.920 -19.291 -12.696 1.00 88.94 512 LYS A O 1
ATOM 4112 N N . VAL A 1 513 ? 2.914 -18.238 -11.002 1.00 90.44 513 VAL A N 1
ATOM 4113 C CA . VAL A 1 513 ? 3.515 -17.171 -11.813 1.00 90.44 513 VAL A CA 1
ATOM 4114 C C . VAL A 1 513 ? 4.567 -17.710 -12.794 1.00 90.44 513 VAL A C 1
ATOM 4116 O O . VAL A 1 513 ? 4.652 -17.246 -13.930 1.00 90.44 513 VAL A O 1
ATOM 4119 N N . ILE A 1 514 ? 5.338 -18.725 -12.393 1.00 88.94 514 ILE A N 1
ATOM 4120 C CA . ILE A 1 514 ? 6.291 -19.423 -13.267 1.00 88.94 514 ILE A CA 1
ATOM 4121 C C . ILE A 1 514 ? 5.547 -20.215 -14.354 1.00 88.94 514 ILE A C 1
ATOM 4123 O O . ILE A 1 514 ? 5.966 -20.197 -15.509 1.00 88.94 514 ILE A O 1
ATOM 4127 N N . SER A 1 515 ? 4.449 -20.899 -14.013 1.00 81.25 515 SER A N 1
ATOM 4128 C CA . SER A 1 515 ? 3.664 -21.702 -14.968 1.00 81.25 515 SER A CA 1
ATOM 4129 C C . SER A 1 515 ? 2.757 -20.879 -15.887 1.00 81.25 515 SER A C 1
ATOM 4131 O O . SER A 1 515 ? 2.454 -21.319 -16.994 1.00 81.25 515 SER A O 1
ATOM 4133 N N . GLU A 1 516 ? 2.359 -19.677 -15.468 1.00 73.38 516 GLU A N 1
ATOM 4134 C CA . GLU A 1 516 ? 1.616 -18.708 -16.279 1.00 73.38 516 GLU A CA 1
ATOM 4135 C C . GLU A 1 516 ? 2.490 -18.021 -17.338 1.00 73.38 516 GLU A C 1
ATOM 4137 O O . GLU A 1 516 ? 1.950 -17.339 -18.212 1.00 73.38 516 GLU A O 1
ATOM 4142 N N . GLN A 1 517 ? 3.815 -18.242 -17.346 1.00 56.38 517 GLN A N 1
ATOM 4143 C CA . GLN A 1 517 ? 4.614 -17.923 -18.527 1.00 56.38 517 GLN A CA 1
ATOM 4144 C C . GLN A 1 517 ? 4.140 -18.786 -19.708 1.00 56.38 517 GLN A C 1
ATOM 4146 O O . GLN A 1 517 ? 4.255 -20.014 -19.666 1.00 56.38 517 GLN A O 1
ATOM 4151 N N . PRO A 1 518 ? 3.630 -18.190 -20.799 1.00 35.09 518 PRO A N 1
ATOM 4152 C CA . PRO A 1 518 ? 3.169 -18.970 -21.932 1.00 35.09 518 PRO A CA 1
ATOM 4153 C C . PRO A 1 518 ? 4.341 -19.722 -22.573 1.00 35.09 518 PRO A C 1
ATOM 4155 O O . PRO A 1 518 ? 5.267 -19.107 -23.104 1.00 35.09 518 PRO A O 1
ATOM 4158 N N . ALA A 1 519 ? 4.248 -21.052 -22.644 1.00 35.50 519 ALA A N 1
ATOM 4159 C CA . ALA A 1 519 ? 4.881 -21.794 -23.725 1.00 35.50 519 ALA A CA 1
ATOM 4160 C C . ALA A 1 519 ? 4.236 -21.314 -25.029 1.00 35.50 519 ALA A C 1
ATOM 4162 O O . ALA A 1 519 ? 3.110 -21.699 -25.325 1.00 35.50 519 ALA A O 1
ATOM 4163 N N . HIS A 1 520 ? 4.913 -20.419 -25.757 1.00 33.09 520 HIS A N 1
ATOM 4164 C CA . HIS A 1 520 ? 4.542 -19.973 -27.102 1.00 33.09 520 HIS A CA 1
ATOM 4165 C C . HIS A 1 520 ? 3.022 -19.898 -27.360 1.00 33.09 520 HIS A C 1
ATOM 4167 O O . HIS A 1 520 ? 2.491 -20.594 -28.225 1.00 33.09 520 HIS A O 1
ATOM 4173 N N . LEU A 1 521 ? 2.315 -19.002 -26.669 1.00 25.91 521 LEU A N 1
ATOM 4174 C CA . LEU A 1 521 ? 1.126 -18.420 -27.279 1.00 25.91 521 LEU A CA 1
ATOM 4175 C C . LEU A 1 521 ? 1.611 -17.326 -28.216 1.00 25.91 521 LEU A C 1
ATOM 4177 O O . LEU A 1 521 ? 2.083 -16.265 -27.813 1.00 25.91 521 LEU A O 1
ATOM 4181 N N . SER A 1 522 ? 1.525 -17.659 -29.495 1.00 26.75 522 SER A N 1
ATOM 4182 C CA . SER A 1 522 ? 1.438 -16.728 -30.601 1.00 26.75 522 SER A CA 1
ATOM 4183 C C . SER A 1 522 ? 0.366 -15.675 -30.304 1.00 26.75 522 SER A C 1
ATOM 4185 O O . SER A 1 522 ? -0.783 -15.770 -30.725 1.00 26.75 522 SER A O 1
ATOM 4187 N N . VAL A 1 523 ? 0.769 -14.600 -29.625 1.00 25.94 523 VAL A N 1
ATOM 4188 C CA . VAL A 1 523 ? 0.270 -13.274 -29.988 1.00 25.94 523 VAL A CA 1
ATOM 4189 C C . VAL A 1 523 ? 0.490 -13.190 -31.500 1.00 25.94 523 VAL A C 1
ATOM 4191 O O . VAL A 1 523 ? 1.593 -13.553 -31.936 1.00 25.94 523 VAL A O 1
ATOM 4194 N N . PRO A 1 524 ? -0.517 -12.817 -32.319 1.00 25.98 524 PRO A N 1
ATOM 4195 C CA . PRO A 1 524 ? -0.285 -12.631 -33.738 1.00 25.98 524 PRO A CA 1
ATOM 4196 C C . PRO A 1 524 ? 0.978 -11.805 -33.848 1.00 25.98 524 PRO A C 1
ATOM 4198 O O . PRO A 1 524 ? 1.104 -10.783 -33.170 1.00 25.98 524 PRO A O 1
ATOM 4201 N N . SER A 1 525 ? 1.929 -12.320 -34.615 1.00 26.88 525 SER A N 1
ATOM 4202 C CA . SER A 1 525 ? 3.155 -11.646 -34.976 1.00 26.88 525 SER A CA 1
ATOM 4203 C C . SER A 1 525 ? 2.786 -10.365 -35.705 1.00 26.88 525 SER A C 1
ATOM 4205 O O . SER A 1 525 ? 2.930 -10.220 -36.910 1.00 26.88 525 SER A O 1
ATOM 4207 N N . ILE A 1 526 ? 2.394 -9.365 -34.936 1.00 33.81 526 ILE A N 1
ATOM 4208 C CA . ILE A 1 526 ? 2.817 -8.024 -35.189 1.00 33.81 526 ILE A CA 1
ATOM 4209 C C . ILE A 1 526 ? 4.224 -7.995 -34.599 1.00 33.81 526 ILE A C 1
ATOM 4211 O O . ILE A 1 526 ? 4.498 -7.404 -33.559 1.00 33.81 526 ILE A O 1
ATOM 4215 N N . VAL A 1 527 ? 5.148 -8.634 -35.327 1.00 29.67 527 VAL A N 1
ATOM 4216 C CA . VAL A 1 527 ? 6.459 -8.030 -35.523 1.00 29.67 527 VAL A CA 1
ATOM 4217 C C . VAL A 1 527 ? 6.137 -6.679 -36.142 1.00 29.67 527 VAL A C 1
ATOM 4219 O O . VAL A 1 527 ? 6.106 -6.503 -37.358 1.00 29.67 527 VAL A O 1
ATOM 4222 N N . LYS A 1 528 ? 5.793 -5.715 -35.290 1.00 33.88 528 LYS A N 1
ATOM 4223 C CA . LYS A 1 528 ? 5.905 -4.331 -35.662 1.00 33.88 528 LYS A CA 1
ATOM 4224 C C . LYS A 1 528 ? 7.390 -4.181 -35.829 1.00 33.88 528 LYS A C 1
ATOM 4226 O O . LYS A 1 528 ? 8.169 -4.361 -34.895 1.00 33.88 528 LYS A O 1
ATOM 4231 N N . SER A 1 529 ? 7.772 -4.018 -37.088 1.00 34.50 529 SER A N 1
ATOM 4232 C CA . SER A 1 529 ? 9.132 -3.685 -37.456 1.00 34.50 529 SER A CA 1
ATOM 4233 C C . SER A 1 529 ? 9.664 -2.644 -36.469 1.00 34.50 529 SER A C 1
ATOM 4235 O O . SER A 1 529 ? 8.895 -1.817 -35.977 1.00 34.50 529 SER A O 1
ATOM 4237 N N . LYS A 1 530 ? 10.976 -2.629 -36.231 1.00 44.72 530 LYS A N 1
ATOM 4238 C CA . LYS A 1 530 ? 11.699 -1.607 -35.445 1.00 44.72 530 LYS A CA 1
ATOM 4239 C C . LYS A 1 530 ? 11.321 -0.137 -35.770 1.00 44.72 530 LYS A C 1
ATOM 4241 O O . LYS A 1 530 ? 11.781 0.767 -35.095 1.00 44.72 530 LYS A O 1
ATOM 4246 N N . LYS A 1 531 ? 10.518 0.081 -36.818 1.00 47.00 531 LYS A N 1
ATOM 4247 C CA . LYS A 1 531 ? 9.905 1.319 -37.303 1.00 47.00 531 LYS A CA 1
ATOM 4248 C C . LYS A 1 531 ? 8.676 1.817 -36.514 1.00 47.00 531 LYS A C 1
ATOM 4250 O O . LYS A 1 531 ? 8.294 2.958 -36.737 1.00 47.00 531 LYS A O 1
ATOM 4255 N N . ASP A 1 532 ? 8.054 1.013 -35.642 1.00 64.25 532 ASP A N 1
ATOM 4256 C CA . ASP A 1 532 ? 6.752 1.359 -35.024 1.00 64.25 532 ASP A CA 1
ATOM 4257 C C . ASP A 1 532 ? 6.796 1.748 -33.534 1.00 64.25 532 ASP A C 1
ATOM 4259 O O . ASP A 1 532 ? 5.831 2.341 -33.033 1.00 64.25 532 ASP A O 1
ATOM 4263 N N . THR A 1 533 ? 7.897 1.431 -32.850 1.00 86.25 533 THR A N 1
ATOM 4264 C CA . THR A 1 533 ? 8.209 1.895 -31.490 1.00 86.25 533 THR A CA 1
ATOM 4265 C C . THR A 1 533 ? 8.817 3.294 -31.568 1.00 86.25 533 THR A C 1
ATOM 4267 O O . THR A 1 533 ? 9.624 3.559 -32.452 1.00 86.25 533 THR A O 1
ATOM 4270 N N . LEU A 1 534 ? 8.428 4.178 -30.646 1.00 93.00 534 LEU A N 1
ATOM 4271 C CA . LEU A 1 534 ? 8.936 5.552 -30.560 1.00 93.00 534 LEU A CA 1
ATOM 4272 C C . LEU A 1 534 ? 9.650 5.743 -29.227 1.00 93.00 534 LEU A C 1
ATOM 4274 O O . LEU A 1 534 ? 9.170 5.234 -28.211 1.00 93.00 534 LEU A O 1
ATOM 4278 N N . LYS A 1 535 ? 10.731 6.519 -29.245 1.00 94.62 535 LYS A N 1
ATOM 4279 C CA . LYS A 1 535 ? 11.400 7.070 -28.072 1.00 94.62 535 LYS A CA 1
ATOM 4280 C C . LYS A 1 535 ? 10.874 8.477 -27.799 1.00 94.62 535 LYS A C 1
ATOM 4282 O O . LYS A 1 535 ? 11.140 9.407 -28.561 1.00 94.62 535 LYS A O 1
ATOM 4287 N N . ILE A 1 536 ? 10.086 8.624 -26.741 1.00 96.38 536 ILE A N 1
ATOM 4288 C CA . ILE A 1 536 ? 9.293 9.821 -26.448 1.00 96.38 536 ILE A CA 1
ATOM 4289 C C . ILE A 1 536 ? 9.810 10.461 -25.165 1.00 96.38 536 ILE A C 1
ATOM 4291 O O . ILE A 1 536 ? 9.908 9.804 -24.131 1.00 96.38 536 ILE A O 1
ATOM 4295 N N . ILE A 1 537 ? 10.084 11.759 -25.209 1.00 96.06 537 ILE A N 1
ATOM 4296 C CA . ILE A 1 537 ? 10.339 12.549 -24.006 1.00 96.06 537 ILE A CA 1
ATOM 4297 C C . ILE A 1 537 ? 9.057 13.288 -23.626 1.00 96.06 537 ILE A C 1
ATOM 4299 O O . ILE A 1 537 ? 8.570 14.113 -24.391 1.00 96.06 537 ILE A O 1
ATOM 4303 N N . GLN A 1 538 ? 8.523 12.999 -22.445 1.00 96.62 538 GLN A N 1
ATOM 4304 C CA . GLN A 1 538 ? 7.412 13.702 -21.813 1.00 96.62 538 GLN A CA 1
ATOM 4305 C C . GLN A 1 538 ? 7.960 14.757 -20.851 1.00 96.62 538 GLN A C 1
ATOM 4307 O O . GLN A 1 538 ? 8.727 14.427 -19.949 1.00 96.62 538 GLN A O 1
ATOM 4312 N N . ILE A 1 539 ? 7.576 16.020 -21.026 1.00 94.69 539 ILE A N 1
ATOM 4313 C CA . ILE A 1 539 ? 8.007 17.130 -20.167 1.00 94.69 539 ILE A CA 1
ATOM 4314 C C . ILE A 1 539 ? 6.816 17.617 -19.353 1.00 94.69 539 ILE A C 1
ATOM 4316 O O . ILE A 1 539 ? 5.927 18.291 -19.880 1.00 94.69 539 ILE A O 1
ATOM 4320 N N . ALA A 1 540 ? 6.810 17.297 -18.063 1.00 94.19 540 ALA A N 1
ATOM 4321 C CA . ALA A 1 540 ? 5.806 17.774 -17.129 1.00 94.19 540 ALA A CA 1
ATOM 4322 C C . ALA A 1 540 ? 6.176 19.143 -16.537 1.00 94.19 540 ALA A C 1
ATOM 4324 O O . ALA A 1 540 ? 7.362 19.469 -16.429 1.00 94.19 540 ALA A O 1
ATOM 4325 N N . PRO A 1 541 ? 5.186 19.945 -16.105 1.00 91.00 541 PRO A N 1
ATOM 4326 C CA . PRO A 1 541 ? 5.440 21.071 -15.216 1.00 91.00 541 PRO A CA 1
ATOM 4327 C C . PRO A 1 541 ? 6.184 20.637 -13.942 1.00 91.00 541 PRO A C 1
ATOM 4329 O O . PRO A 1 541 ? 6.102 19.495 -13.497 1.00 91.00 541 PRO A O 1
ATOM 4332 N N . ASP A 1 542 ? 6.901 21.571 -13.334 1.00 89.00 542 ASP A N 1
ATOM 4333 C CA . ASP A 1 542 ? 7.739 21.382 -12.144 1.00 89.00 542 ASP A CA 1
ATOM 4334 C C . ASP A 1 542 ? 7.063 21.841 -10.839 1.00 89.00 542 ASP A C 1
ATOM 4336 O O . ASP A 1 542 ? 7.675 21.823 -9.770 1.00 89.00 542 ASP A O 1
ATOM 4340 N N . ALA A 1 543 ? 5.792 22.244 -10.913 1.00 84.00 543 ALA A N 1
ATOM 4341 C CA . ALA A 1 543 ? 5.021 22.700 -9.762 1.00 84.00 543 ALA A CA 1
ATOM 4342 C C . ALA A 1 543 ? 4.545 21.546 -8.865 1.00 84.00 543 ALA A C 1
ATOM 4344 O O . ALA A 1 543 ? 4.545 21.683 -7.641 1.00 84.00 543 ALA A O 1
ATOM 4345 N N . PHE A 1 544 ? 4.141 20.419 -9.461 1.00 86.62 544 PHE A N 1
ATOM 4346 C CA . PHE A 1 544 ? 3.604 19.264 -8.744 1.00 86.62 544 PHE A CA 1
ATOM 4347 C C . PHE A 1 544 ? 4.222 17.954 -9.253 1.00 86.62 544 PHE A C 1
ATOM 4349 O O . PHE A 1 544 ? 4.512 17.835 -10.444 1.00 86.62 544 PHE A O 1
ATOM 4356 N N . PRO A 1 545 ? 4.394 16.948 -8.378 1.00 89.19 545 PRO A N 1
ATOM 4357 C CA . PRO A 1 545 ? 4.734 15.597 -8.804 1.00 89.19 545 PRO A CA 1
ATOM 4358 C C . PRO A 1 545 ? 3.663 14.977 -9.711 1.00 89.19 545 PRO A C 1
ATOM 4360 O O . PRO A 1 545 ? 2.472 15.267 -9.583 1.00 89.19 545 PRO A O 1
ATOM 4363 N N . VAL A 1 546 ? 4.094 14.070 -10.584 1.00 89.88 546 VAL A N 1
ATOM 4364 C CA . VAL A 1 546 ? 3.251 13.273 -11.486 1.00 89.88 546 VAL A CA 1
ATOM 4365 C C . VAL A 1 546 ? 3.196 11.827 -10.966 1.00 89.88 546 VAL A C 1
ATOM 4367 O O . VAL A 1 546 ? 4.262 11.235 -10.866 1.00 89.88 546 VAL A O 1
ATOM 4370 N N . PRO A 1 547 ? 2.031 11.226 -10.645 1.00 88.94 547 PRO A N 1
ATOM 4371 C CA . PRO A 1 547 ? 0.730 11.865 -10.535 1.00 88.94 547 PRO A CA 1
ATOM 4372 C C . PRO A 1 547 ? 0.645 12.739 -9.269 1.00 88.94 547 PRO A C 1
ATOM 4374 O O . PRO A 1 547 ? 1.355 12.506 -8.285 1.00 88.94 547 PRO A O 1
ATOM 4377 N N . PRO A 1 548 ? -0.272 13.714 -9.245 1.00 82.44 548 PRO A N 1
ATOM 4378 C CA . PRO A 1 548 ? -0.440 14.597 -8.101 1.00 82.44 548 PRO A CA 1
ATOM 4379 C C . PRO A 1 548 ? -1.244 13.918 -6.988 1.00 82.44 548 PRO A C 1
ATOM 4381 O O . PRO A 1 548 ? -2.207 13.190 -7.251 1.00 82.44 548 PRO A O 1
ATOM 4384 N N . LYS A 1 549 ? -0.879 14.208 -5.731 1.00 75.38 549 LYS A N 1
ATOM 4385 C CA . LYS A 1 549 ? -1.574 13.692 -4.534 1.00 75.38 549 LYS A CA 1
ATOM 4386 C C . LYS A 1 549 ? -2.986 14.269 -4.391 1.00 75.38 549 LYS A C 1
ATOM 4388 O O . LYS A 1 549 ? -3.947 13.515 -4.254 1.00 75.38 549 LYS A O 1
ATOM 4393 N N . ASP A 1 550 ? -3.092 15.595 -4.493 1.00 74.00 550 ASP A N 1
ATOM 4394 C CA . ASP A 1 550 ? -4.339 16.341 -4.305 1.00 74.00 550 ASP A CA 1
ATOM 4395 C C . ASP A 1 550 ? -4.777 17.013 -5.618 1.00 74.00 550 ASP A C 1
ATOM 4397 O O . ASP A 1 550 ? -5.336 16.374 -6.513 1.00 74.00 550 ASP A O 1
ATOM 4401 N N . TYR A 1 551 ? -4.502 18.313 -5.756 1.00 73.00 551 TYR A N 1
ATOM 4402 C CA . TYR A 1 551 ? -4.774 19.093 -6.957 1.00 73.00 551 TYR A CA 1
ATOM 4403 C C . TYR A 1 551 ? -3.668 18.907 -8.008 1.00 73.00 551 TYR A C 1
ATOM 4405 O O . TYR A 1 551 ? -2.489 18.933 -7.673 1.00 73.00 551 TYR A O 1
ATOM 4413 N N . GLY A 1 552 ? -4.060 18.763 -9.279 1.00 76.38 552 GLY A N 1
ATOM 4414 C CA . GLY A 1 552 ? -3.140 18.681 -10.422 1.00 76.38 552 GLY A CA 1
ATOM 4415 C C . GLY A 1 552 ? -3.801 18.035 -11.643 1.00 76.38 552 GLY A C 1
ATOM 4416 O O . GLY A 1 552 ? -3.693 16.839 -11.891 1.00 76.38 552 GLY A O 1
ATOM 4417 N N . GLY A 1 553 ? -4.586 18.805 -12.397 1.00 85.81 553 GLY A N 1
ATOM 4418 C CA . GLY A 1 553 ? -5.265 18.263 -13.583 1.00 85.81 553 GLY A CA 1
ATOM 4419 C C . GLY A 1 553 ? -4.294 17.933 -14.721 1.00 85.81 553 GLY A C 1
ATOM 4420 O O . GLY A 1 553 ? -4.473 16.936 -15.413 1.00 85.81 553 GLY A O 1
ATOM 4421 N N . ILE A 1 554 ? -3.257 18.757 -14.891 1.00 90.62 554 ILE A N 1
ATOM 4422 C CA . ILE A 1 554 ? -2.258 18.606 -15.954 1.00 90.62 554 ILE A CA 1
ATOM 4423 C C . ILE A 1 554 ? -1.398 17.374 -15.682 1.00 90.62 554 ILE A C 1
ATOM 4425 O O . ILE A 1 554 ? -1.269 16.506 -16.539 1.00 90.62 554 ILE A O 1
ATOM 4429 N N . GLU A 1 555 ? -0.875 17.265 -14.464 1.00 92.62 555 GLU A N 1
ATOM 4430 C CA . GLU A 1 555 ? -0.014 16.169 -14.032 1.00 92.62 555 GLU A CA 1
ATOM 4431 C C . GLU A 1 555 ? -0.747 14.827 -14.102 1.00 92.62 555 GLU A C 1
ATOM 4433 O O . GLU A 1 555 ? -0.156 13.826 -14.490 1.00 92.62 555 GLU A O 1
ATOM 4438 N N . ARG A 1 556 ? -2.053 14.801 -13.810 1.00 91.56 556 ARG A N 1
ATOM 4439 C CA . ARG A 1 556 ? -2.874 13.591 -13.953 1.00 91.56 556 ARG A CA 1
ATOM 4440 C C . ARG 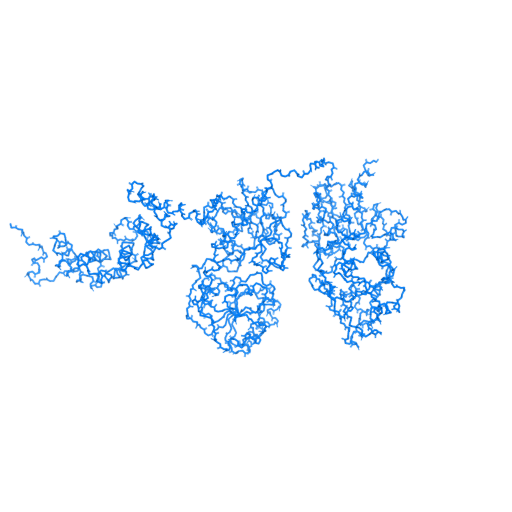A 1 556 ? -3.008 13.139 -15.408 1.00 91.56 556 ARG A C 1
ATOM 4442 O O . ARG A 1 556 ? -2.845 11.961 -15.691 1.00 91.56 556 ARG A O 1
ATOM 4449 N N . VAL A 1 557 ? -3.239 14.069 -16.332 1.00 94.44 557 VAL A N 1
ATOM 4450 C CA . VAL A 1 557 ? -3.314 13.755 -17.769 1.00 94.44 557 VAL A CA 1
ATOM 4451 C C . VAL A 1 557 ? -1.962 13.287 -18.306 1.00 94.44 557 VAL A C 1
ATOM 4453 O O . VAL A 1 557 ? -1.913 12.348 -19.098 1.00 94.44 557 VAL A O 1
ATOM 4456 N N . ILE A 1 558 ? -0.865 13.915 -17.872 1.00 96.38 558 ILE A N 1
ATOM 4457 C CA . ILE A 1 558 ? 0.490 13.497 -18.255 1.00 96.38 558 ILE A CA 1
ATOM 4458 C C . ILE A 1 558 ? 0.764 12.085 -17.749 1.00 96.38 558 ILE A C 1
ATOM 4460 O O . ILE A 1 558 ? 1.305 11.276 -18.499 1.00 96.38 558 ILE A O 1
ATOM 4464 N N . TYR A 1 559 ? 0.370 11.780 -16.511 1.00 95.62 559 TYR A N 1
ATOM 4465 C CA . TYR A 1 559 ? 0.473 10.436 -15.957 1.00 95.62 559 TYR A CA 1
ATOM 4466 C C . TYR A 1 559 ? -0.291 9.425 -16.820 1.00 95.62 559 TYR A C 1
ATOM 4468 O O . TYR A 1 559 ? 0.324 8.508 -17.356 1.00 95.62 559 TYR A O 1
ATOM 4476 N N . ASP A 1 560 ? -1.587 9.641 -17.055 1.00 94.62 560 ASP A N 1
ATOM 4477 C CA . ASP A 1 560 ? -2.428 8.711 -17.821 1.00 94.62 560 ASP A CA 1
ATOM 4478 C C . ASP A 1 560 ? -1.938 8.516 -19.266 1.00 94.62 560 ASP A C 1
ATOM 4480 O O . ASP A 1 560 ? -1.953 7.398 -19.788 1.00 94.62 560 ASP A O 1
ATOM 4484 N N . LEU A 1 561 ? -1.458 9.586 -19.912 1.00 97.44 561 LEU A N 1
ATOM 4485 C CA . LEU A 1 561 ? -0.834 9.516 -21.235 1.00 97.44 561 LEU A CA 1
ATOM 4486 C C . LEU A 1 561 ? 0.462 8.700 -21.198 1.00 97.44 561 LEU A C 1
ATOM 4488 O O . LEU A 1 561 ? 0.683 7.840 -22.047 1.00 97.44 561 LEU A O 1
ATOM 4492 N N . THR A 1 562 ? 1.322 8.970 -20.219 1.00 96.69 562 THR A N 1
ATOM 4493 C CA . THR A 1 562 ? 2.620 8.306 -20.070 1.00 96.69 562 THR A CA 1
ATOM 4494 C C . THR A 1 562 ? 2.443 6.811 -19.825 1.00 96.69 562 THR A C 1
ATOM 4496 O O . THR A 1 562 ? 3.082 6.004 -20.499 1.00 96.69 562 THR A O 1
ATOM 4499 N N . GLU A 1 563 ? 1.538 6.427 -18.924 1.00 94.75 563 GLU A N 1
ATOM 4500 C CA . GLU A 1 563 ? 1.268 5.022 -18.611 1.00 94.75 563 GLU A CA 1
ATOM 4501 C C . GLU A 1 563 ? 0.733 4.261 -19.831 1.00 94.75 563 GLU A C 1
ATOM 4503 O O . GLU A 1 563 ? 1.190 3.155 -20.121 1.00 94.75 563 GLU A O 1
ATOM 4508 N N . GLU A 1 564 ? -0.190 4.848 -20.597 1.00 94.50 564 GLU A N 1
ATOM 4509 C CA . GLU A 1 564 ? -0.734 4.197 -21.792 1.00 94.50 564 GLU A CA 1
ATOM 4510 C C . GLU A 1 564 ? 0.292 4.140 -22.945 1.00 94.50 564 GLU A C 1
ATOM 4512 O O . GLU A 1 564 ? 0.321 3.156 -23.687 1.00 94.50 564 GLU A O 1
ATOM 4517 N N . LEU A 1 565 ? 1.187 5.129 -23.078 1.00 93.31 565 LEU A N 1
ATOM 4518 C CA . LEU A 1 565 ? 2.306 5.081 -24.032 1.00 93.31 565 LEU A CA 1
ATOM 4519 C C . LEU A 1 565 ? 3.290 3.951 -23.700 1.00 93.31 565 LEU A C 1
ATOM 4521 O O . LEU A 1 565 ? 3.649 3.174 -24.590 1.00 93.31 565 LEU A O 1
ATOM 4525 N N . VAL A 1 566 ? 3.686 3.822 -22.429 1.00 90.31 566 VAL A N 1
ATOM 4526 C CA . VAL A 1 566 ? 4.564 2.736 -21.959 1.00 90.31 566 VAL A CA 1
ATOM 4527 C C . VAL A 1 566 ? 3.890 1.381 -22.163 1.00 90.31 566 VAL A C 1
ATOM 4529 O O . VAL A 1 566 ? 4.494 0.468 -22.726 1.00 90.31 566 VAL A O 1
ATOM 4532 N N . LYS A 1 567 ? 2.608 1.258 -21.804 1.00 84.31 567 LYS A N 1
ATOM 4533 C CA . LYS A 1 567 ? 1.812 0.036 -21.999 1.00 84.31 567 LYS A CA 1
ATOM 4534 C C . LYS A 1 567 ? 1.734 -0.401 -23.466 1.00 84.31 567 LYS A C 1
ATOM 4536 O O . LYS A 1 567 ? 1.673 -1.594 -23.748 1.00 84.31 567 LYS A O 1
ATOM 4541 N N . ARG A 1 568 ? 1.766 0.543 -24.412 1.00 86.62 568 ARG A N 1
ATOM 4542 C CA . ARG A 1 568 ? 1.806 0.276 -25.863 1.00 86.62 568 ARG A CA 1
ATOM 4543 C C . ARG A 1 568 ? 3.205 -0.059 -26.398 1.00 86.62 568 ARG A C 1
ATOM 4545 O O . ARG A 1 568 ? 3.352 -0.270 -27.601 1.00 86.62 568 ARG A O 1
ATOM 4552 N N . GLY A 1 569 ? 4.210 -0.144 -25.526 1.00 86.69 569 GLY A N 1
ATOM 4553 C CA . GLY A 1 569 ? 5.574 -0.547 -25.860 1.00 86.69 569 GLY A CA 1
ATOM 4554 C C . GLY A 1 569 ? 6.458 0.583 -26.389 1.00 86.69 569 GLY A C 1
ATOM 4555 O O . GLY A 1 569 ? 7.474 0.295 -27.020 1.00 86.69 569 GLY A O 1
ATOM 4556 N N . HIS A 1 570 ? 6.080 1.849 -26.177 1.00 90.50 570 HIS A N 1
ATOM 4557 C CA . HIS A 1 570 ? 6.945 2.994 -26.470 1.00 90.50 570 HIS A CA 1
ATOM 4558 C C . HIS A 1 570 ? 7.989 3.184 -25.360 1.00 90.50 570 HIS A C 1
ATOM 4560 O O . HIS A 1 570 ? 7.714 2.945 -24.185 1.00 90.50 570 HIS A O 1
ATOM 4566 N N . GLU A 1 571 ? 9.189 3.634 -25.724 1.00 94.44 571 GLU A N 1
ATOM 4567 C CA . GLU A 1 571 ? 10.233 3.985 -24.759 1.00 94.44 571 GLU A CA 1
ATOM 4568 C C . GLU A 1 571 ? 9.985 5.429 -24.308 1.00 94.44 571 GLU A C 1
ATOM 4570 O O . GLU A 1 571 ? 10.146 6.356 -25.099 1.00 94.44 571 GLU A O 1
ATOM 4575 N N . VAL A 1 572 ? 9.551 5.638 -23.063 1.00 95.50 572 VAL A N 1
ATOM 4576 C CA . VAL A 1 572 ? 9.160 6.971 -22.576 1.00 95.50 572 VAL A CA 1
ATOM 4577 C C . VAL A 1 572 ? 10.105 7.451 -21.479 1.00 95.50 572 VAL A C 1
ATOM 4579 O O . VAL A 1 572 ? 10.422 6.702 -20.554 1.00 95.50 572 VAL A O 1
ATOM 4582 N N . PHE A 1 573 ? 10.530 8.710 -21.571 1.00 95.25 573 PHE A N 1
ATOM 4583 C CA . PHE A 1 573 ? 11.295 9.420 -20.548 1.00 95.25 573 PHE A CA 1
ATOM 4584 C C . PHE A 1 573 ? 10.459 10.572 -20.014 1.00 95.25 573 PHE A C 1
ATOM 4586 O O . PHE A 1 573 ? 10.117 11.477 -20.769 1.00 95.25 573 PHE A O 1
ATOM 4593 N N . LEU A 1 574 ? 10.126 10.545 -18.728 1.00 95.88 574 LEU A N 1
ATOM 4594 C CA . LEU A 1 574 ? 9.291 11.550 -18.085 1.00 95.88 574 LEU A CA 1
ATOM 4595 C C . LEU A 1 574 ? 10.160 12.509 -17.269 1.00 95.88 574 LEU A C 1
ATOM 4597 O O . LEU A 1 574 ? 10.643 12.157 -16.195 1.00 95.88 574 LEU A O 1
ATOM 4601 N N . PHE A 1 575 ? 10.327 13.733 -17.759 1.00 94.69 575 PHE A N 1
ATOM 4602 C CA . PHE A 1 575 ? 10.933 14.829 -17.013 1.00 94.69 575 PHE A CA 1
ATOM 4603 C C . PHE A 1 575 ? 9.868 15.446 -16.113 1.00 94.69 575 PHE A C 1
ATOM 4605 O O . PHE A 1 575 ? 8.867 15.965 -16.610 1.00 94.69 575 PHE A O 1
ATOM 4612 N N . ALA A 1 576 ? 10.051 15.364 -14.798 1.00 93.88 576 ALA A N 1
ATOM 4613 C CA . ALA A 1 576 ? 9.031 15.791 -13.846 1.00 93.88 576 ALA A CA 1
ATOM 4614 C C . ALA A 1 576 ? 9.629 16.270 -12.519 1.00 93.88 576 ALA A C 1
ATOM 4616 O O . ALA A 1 576 ? 10.817 16.087 -12.245 1.00 93.88 576 ALA A O 1
ATOM 4617 N N . ALA A 1 577 ? 8.794 16.888 -11.680 1.00 89.94 577 ALA A N 1
ATOM 4618 C CA . ALA A 1 577 ? 9.194 17.313 -10.343 1.00 89.94 577 ALA A CA 1
ATOM 4619 C C . ALA A 1 577 ? 9.676 16.129 -9.484 1.00 89.94 577 ALA A C 1
ATOM 4621 O O . ALA A 1 577 ? 9.220 14.991 -9.646 1.00 89.94 577 ALA A O 1
ATOM 4622 N N . GLU A 1 578 ? 10.576 16.406 -8.542 1.00 86.00 578 GLU A N 1
ATOM 4623 C CA . GLU A 1 578 ? 11.043 15.429 -7.555 1.00 86.00 578 GLU A CA 1
ATOM 4624 C C . GLU A 1 578 ? 9.857 14.772 -6.817 1.00 86.00 578 GLU A C 1
ATOM 4626 O O . GLU A 1 578 ? 8.881 15.433 -6.456 1.00 86.00 578 GLU A O 1
ATOM 4631 N N . GLY A 1 579 ? 9.921 13.452 -6.616 1.00 83.38 579 GLY A N 1
ATOM 4632 C CA . GLY A 1 579 ? 8.831 12.668 -6.021 1.00 83.38 579 GLY A CA 1
ATOM 4633 C C . GLY A 1 579 ? 7.745 12.202 -7.001 1.00 83.38 579 GLY A C 1
ATOM 4634 O O . GLY A 1 579 ? 6.761 11.607 -6.558 1.00 83.38 579 GLY A O 1
ATOM 4635 N N . SER A 1 580 ? 7.906 12.446 -8.308 1.00 85.69 580 SER A N 1
ATOM 4636 C CA . SER A 1 580 ? 7.051 11.862 -9.353 1.00 85.69 580 SER A CA 1
ATOM 4637 C C . SER A 1 580 ? 7.246 10.343 -9.472 1.00 85.69 580 SER A C 1
ATOM 4639 O O . SER A 1 580 ? 8.341 9.829 -9.254 1.00 85.69 580 SER A O 1
ATOM 4641 N N . ILE A 1 581 ? 6.184 9.621 -9.833 1.00 84.12 581 ILE A N 1
ATOM 4642 C CA . ILE A 1 581 ? 6.113 8.164 -9.982 1.00 84.12 581 ILE A CA 1
ATOM 4643 C C . ILE A 1 581 ? 5.398 7.832 -11.302 1.00 84.12 581 ILE A C 1
ATOM 4645 O O . ILE A 1 581 ? 4.298 8.301 -11.557 1.00 84.12 581 ILE A O 1
ATOM 4649 N N . SER A 1 582 ? 5.995 6.980 -12.131 1.00 87.38 582 SER A N 1
ATOM 4650 C CA . SER A 1 582 ? 5.447 6.485 -13.399 1.00 87.38 582 SER A CA 1
ATOM 4651 C C . SER A 1 582 ? 6.167 5.191 -13.797 1.00 87.38 582 SER A C 1
ATOM 4653 O O . SER A 1 582 ? 7.245 4.900 -13.277 1.00 87.38 582 SER A O 1
ATOM 4655 N N . SER A 1 583 ? 5.570 4.413 -14.698 1.00 84.50 583 SER A N 1
ATOM 4656 C CA . SER A 1 583 ? 6.198 3.278 -15.383 1.00 84.50 583 SER A CA 1
ATOM 4657 C C . SER A 1 583 ? 7.236 3.706 -16.435 1.00 84.50 583 SER A C 1
ATOM 4659 O O . SER A 1 583 ? 8.005 2.872 -16.908 1.00 84.50 583 SER A O 1
ATOM 4661 N N . ALA A 1 584 ? 7.280 4.989 -16.814 1.00 84.56 584 ALA A N 1
ATOM 4662 C CA . ALA A 1 584 ? 8.310 5.551 -17.691 1.00 84.56 584 ALA A CA 1
ATOM 4663 C C . ALA A 1 584 ? 9.665 5.737 -16.981 1.00 84.56 584 ALA A C 1
ATOM 4665 O O . ALA A 1 584 ? 9.762 5.699 -15.755 1.00 84.56 584 ALA A O 1
ATOM 4666 N N . ASN A 1 585 ? 10.723 6.007 -17.751 1.00 89.19 585 ASN A N 1
ATOM 4667 C CA . ASN A 1 585 ? 12.022 6.395 -17.201 1.00 89.19 585 ASN A CA 1
ATOM 4668 C C . ASN A 1 585 ? 11.940 7.829 -16.655 1.00 89.19 585 ASN A C 1
ATOM 4670 O O . ASN A 1 585 ? 11.920 8.788 -17.425 1.00 89.19 585 ASN A O 1
ATOM 4674 N N . ILE A 1 586 ? 11.857 7.986 -15.336 1.00 91.62 586 ILE A N 1
ATOM 4675 C CA . ILE A 1 586 ? 11.695 9.302 -14.706 1.00 91.62 586 ILE A CA 1
ATOM 4676 C C . ILE A 1 586 ? 13.039 10.023 -14.629 1.00 91.62 586 ILE A C 1
ATOM 4678 O O . ILE A 1 586 ? 14.028 9.463 -14.160 1.00 91.62 586 ILE A O 1
ATOM 4682 N N . ILE A 1 587 ? 13.047 11.290 -15.032 1.00 90.56 587 ILE A N 1
ATOM 4683 C CA . ILE A 1 587 ? 14.191 12.191 -14.933 1.00 90.56 587 ILE A CA 1
ATOM 4684 C C . ILE A 1 587 ? 13.770 13.373 -14.055 1.00 90.56 587 ILE A C 1
ATOM 4686 O O . ILE A 1 587 ? 13.100 14.291 -14.538 1.00 90.56 587 ILE A O 1
ATOM 4690 N N . PRO A 1 588 ? 14.105 13.353 -12.755 1.00 90.50 588 PRO A N 1
ATOM 4691 C CA . PRO A 1 588 ? 13.685 14.407 -11.848 1.00 90.50 588 PRO A CA 1
ATOM 4692 C C . PRO A 1 588 ? 14.411 15.718 -12.165 1.00 90.50 588 PRO A C 1
ATOM 4694 O O . PRO A 1 588 ? 15.621 15.734 -12.409 1.00 90.50 588 PRO A O 1
ATOM 4697 N N . TYR A 1 589 ? 13.681 16.832 -12.125 1.00 88.81 589 TYR A N 1
ATOM 4698 C CA . TYR A 1 589 ? 14.294 18.157 -12.183 1.00 88.81 589 TYR A CA 1
ATOM 4699 C C . TYR A 1 589 ? 15.231 18.378 -10.990 1.00 88.81 589 TYR A C 1
ATOM 4701 O O . TYR A 1 589 ? 14.932 17.988 -9.864 1.00 88.81 589 TYR A O 1
ATOM 4709 N N . THR A 1 590 ? 16.366 19.036 -11.232 1.00 84.19 590 THR A N 1
ATOM 4710 C CA . THR A 1 590 ? 17.368 19.326 -10.190 1.00 84.19 590 THR A CA 1
ATOM 4711 C C . THR A 1 590 ? 17.133 20.655 -9.475 1.00 84.19 590 THR A C 1
ATOM 4713 O O . THR A 1 590 ? 17.775 20.941 -8.462 1.00 84.19 590 THR A O 1
ATOM 4716 N N . HIS A 1 591 ? 16.226 21.490 -9.985 1.00 79.88 591 HIS A N 1
ATOM 4717 C CA . HIS A 1 591 ? 15.840 22.753 -9.365 1.00 79.88 591 HIS A CA 1
ATOM 4718 C C . HIS A 1 591 ? 14.567 22.615 -8.527 1.00 79.88 591 HIS A C 1
ATOM 4720 O O . HIS A 1 591 ? 13.785 21.685 -8.692 1.00 79.88 591 HIS A O 1
ATOM 4726 N N . LYS A 1 592 ? 14.363 23.568 -7.610 1.00 75.88 592 LYS A N 1
ATOM 4727 C CA . LYS A 1 592 ? 13.187 23.621 -6.734 1.00 75.88 592 LYS A CA 1
ATOM 4728 C C . LYS A 1 592 ? 12.253 24.755 -7.134 1.00 75.88 592 LYS A C 1
ATOM 4730 O O . LYS A 1 592 ? 12.710 25.881 -7.332 1.00 75.88 592 LYS A O 1
ATOM 4735 N N . GLY A 1 593 ? 10.957 24.458 -7.118 1.00 65.75 593 GLY A N 1
ATOM 4736 C CA . GLY A 1 593 ? 9.889 25.408 -7.421 1.00 65.75 593 GLY A CA 1
ATOM 4737 C C . GLY A 1 593 ? 9.716 25.666 -8.922 1.00 65.75 593 GLY A C 1
ATOM 4738 O O . GLY A 1 593 ? 10.587 25.294 -9.704 1.00 65.75 593 GLY A O 1
ATOM 4739 N N . PRO A 1 594 ? 8.595 26.299 -9.314 1.00 77.00 594 PRO A N 1
ATOM 4740 C CA . PRO A 1 594 ? 8.243 26.480 -10.713 1.00 77.00 594 PRO A CA 1
ATOM 4741 C C . PRO A 1 594 ? 9.180 27.465 -11.415 1.00 77.00 594 PRO A C 1
ATOM 4743 O O . PRO A 1 594 ? 9.202 28.654 -11.089 1.00 77.00 594 PRO A O 1
ATOM 4746 N N . ASP A 1 595 ? 9.935 26.977 -12.391 1.00 84.69 595 ASP A N 1
ATOM 4747 C CA . ASP A 1 595 ? 10.912 27.736 -13.160 1.00 84.69 595 ASP A CA 1
ATOM 4748 C C . ASP A 1 595 ? 11.040 27.177 -14.586 1.00 84.69 595 ASP A C 1
ATOM 4750 O O . ASP A 1 595 ? 11.786 26.244 -14.895 1.00 84.69 595 ASP A O 1
ATOM 4754 N N . SER A 1 596 ? 10.294 27.815 -15.483 1.00 80.75 596 SER A N 1
ATOM 4755 C CA . SER A 1 596 ? 10.243 27.488 -16.904 1.00 80.75 596 SER A CA 1
ATOM 4756 C C . SER A 1 596 ? 11.613 27.513 -17.591 1.00 80.75 596 SER A C 1
ATOM 4758 O O . SER A 1 596 ? 11.899 26.639 -18.408 1.00 80.75 596 SER A O 1
ATOM 4760 N N . GLU A 1 597 ? 12.470 28.486 -17.273 1.00 83.56 597 GLU A N 1
ATOM 4761 C CA . GLU A 1 597 ? 13.783 28.616 -17.920 1.00 83.56 597 GLU A CA 1
ATOM 4762 C C . GLU A 1 597 ? 14.721 27.493 -17.479 1.00 83.56 597 GLU A C 1
ATOM 4764 O O . GLU A 1 597 ? 15.397 26.885 -18.313 1.00 83.56 597 GLU A O 1
ATOM 4769 N N . LYS A 1 598 ? 14.687 27.131 -16.191 1.00 88.12 598 LYS A N 1
ATOM 4770 C CA . LYS A 1 598 ? 15.466 25.999 -15.680 1.00 88.12 598 LYS A CA 1
ATOM 4771 C C . LYS A 1 598 ? 15.028 24.662 -16.263 1.00 88.12 598 LYS A C 1
ATOM 4773 O O . LYS A 1 598 ? 15.899 23.840 -16.541 1.00 88.12 598 LYS A O 1
ATOM 4778 N N . ILE A 1 599 ? 13.731 24.455 -16.518 1.00 88.75 599 ILE A N 1
ATOM 4779 C CA . ILE A 1 599 ? 13.258 23.265 -17.249 1.00 88.75 599 ILE A CA 1
ATOM 4780 C C . ILE A 1 599 ? 13.921 23.200 -18.631 1.00 88.75 599 ILE A C 1
ATOM 4782 O O . ILE A 1 599 ? 14.490 22.171 -18.997 1.00 88.75 599 ILE A O 1
ATOM 4786 N N . ALA A 1 600 ? 13.901 24.300 -19.388 1.00 86.62 600 ALA A N 1
ATOM 4787 C CA . ALA A 1 600 ? 14.482 24.336 -20.727 1.00 86.62 600 ALA A CA 1
ATOM 4788 C C . ALA A 1 600 ? 15.994 24.077 -20.733 1.00 86.62 600 ALA A C 1
ATOM 4790 O O . ALA A 1 600 ? 16.488 23.294 -21.550 1.00 86.62 600 ALA A O 1
ATOM 4791 N N . ASP A 1 601 ? 16.728 24.688 -19.806 1.00 87.06 601 ASP A N 1
ATOM 4792 C CA . ASP A 1 601 ? 18.168 24.476 -19.658 1.00 87.06 601 ASP A CA 1
ATOM 4793 C C . ASP A 1 601 ? 18.507 23.045 -19.237 1.00 87.06 601 ASP A C 1
ATOM 4795 O O . ASP A 1 601 ? 19.479 22.460 -19.725 1.00 87.06 601 ASP A O 1
ATOM 4799 N N . PHE A 1 602 ? 17.707 22.466 -18.343 1.00 88.19 602 PHE A N 1
ATOM 4800 C CA . PHE A 1 602 ? 17.881 21.096 -17.886 1.00 88.19 602 PHE A CA 1
ATOM 4801 C C . PHE A 1 602 ? 17.643 20.092 -19.017 1.00 88.19 602 PHE A C 1
ATOM 4803 O O . PHE A 1 602 ? 18.470 19.202 -19.237 1.00 88.19 602 PHE A O 1
ATOM 4810 N N . VAL A 1 603 ? 16.574 20.275 -19.797 1.00 86.69 603 VAL A N 1
ATOM 4811 C CA . VAL A 1 603 ? 16.286 19.424 -20.957 1.00 86.69 603 VAL A CA 1
ATOM 4812 C C . VAL A 1 603 ? 17.413 19.523 -21.983 1.00 86.69 603 VAL A C 1
ATOM 4814 O O . VAL A 1 603 ? 17.941 18.490 -22.381 1.00 86.69 603 VAL A O 1
ATOM 4817 N N . LYS A 1 604 ? 17.877 20.729 -22.344 1.00 84.31 604 LYS A N 1
ATOM 4818 C CA . LYS A 1 604 ? 19.000 20.917 -23.288 1.00 84.31 604 LYS A CA 1
ATOM 4819 C C . LYS A 1 604 ? 20.272 20.175 -22.878 1.00 84.31 604 LYS A C 1
ATOM 4821 O O . LYS A 1 604 ? 20.953 19.622 -23.736 1.00 84.31 604 LYS A O 1
ATOM 4826 N N . LYS A 1 605 ? 20.603 20.173 -21.584 1.00 84.25 605 LYS A N 1
ATOM 4827 C CA . LYS A 1 605 ? 21.805 19.501 -21.058 1.00 84.25 605 LYS A CA 1
ATOM 4828 C C . LYS A 1 605 ? 21.676 17.980 -21.053 1.00 84.25 605 LYS A C 1
ATOM 4830 O O . LYS A 1 605 ? 22.674 17.293 -21.235 1.00 84.25 605 LYS A O 1
ATOM 4835 N N . THR A 1 606 ? 20.465 17.472 -20.850 1.00 82.31 606 THR A N 1
ATOM 4836 C CA . THR A 1 606 ? 20.201 16.035 -20.675 1.00 82.31 606 THR A CA 1
ATOM 4837 C C . THR A 1 606 ? 19.851 15.346 -21.999 1.00 82.31 606 THR A C 1
ATOM 4839 O O . THR A 1 606 ? 20.075 14.154 -22.170 1.00 82.31 606 THR A O 1
ATOM 4842 N N . LEU A 1 607 ? 19.341 16.089 -22.983 1.00 78.31 607 LEU A N 1
ATOM 4843 C CA . LEU A 1 607 ? 18.908 15.546 -24.270 1.00 78.31 607 LEU A CA 1
ATOM 4844 C C . LEU A 1 607 ? 20.000 14.772 -25.043 1.00 78.31 607 LEU A C 1
ATOM 4846 O O . LEU A 1 607 ? 19.681 13.696 -25.556 1.00 78.31 607 LEU A O 1
ATOM 4850 N N . PRO A 1 608 ? 21.269 15.239 -25.124 1.00 68.56 608 PRO A N 1
ATOM 4851 C CA . PRO A 1 608 ? 22.304 14.565 -25.912 1.00 68.56 608 PRO A CA 1
ATOM 4852 C C . PRO A 1 608 ? 22.672 13.161 -25.418 1.00 68.56 608 PRO A C 1
ATOM 4854 O O . PRO A 1 608 ? 23.133 12.350 -26.217 1.00 68.56 608 PRO A O 1
ATOM 4857 N N . SER A 1 609 ? 22.488 12.861 -24.128 1.00 69.44 609 SER A N 1
ATOM 4858 C CA . SER A 1 609 ? 22.810 11.544 -23.560 1.00 69.44 609 SER A CA 1
ATOM 4859 C C . SER A 1 609 ? 21.695 10.514 -23.751 1.00 69.44 609 SER A C 1
ATOM 4861 O O . SER A 1 609 ? 21.969 9.317 -23.723 1.00 69.44 609 SER A O 1
ATOM 4863 N N . ILE A 1 610 ? 20.453 10.959 -23.965 1.00 77.56 610 ILE A N 1
ATOM 4864 C CA . ILE A 1 610 ? 19.280 10.079 -24.065 1.00 77.56 610 ILE A CA 1
ATOM 4865 C C . ILE A 1 610 ? 18.878 9.869 -25.528 1.00 77.56 610 ILE A C 1
ATOM 4867 O O . ILE A 1 610 ? 18.634 8.733 -25.945 1.00 77.56 610 ILE A O 1
ATOM 4871 N N . GLY A 1 611 ? 18.816 10.954 -26.309 1.00 80.88 611 GLY A N 1
ATOM 4872 C CA . GLY A 1 611 ? 18.189 10.983 -27.635 1.00 80.88 611 GLY A CA 1
ATOM 4873 C C . GLY A 1 611 ? 16.665 10.783 -27.583 1.00 80.88 611 GLY A C 1
ATOM 4874 O O . GLY A 1 611 ? 16.127 10.269 -26.609 1.00 80.88 611 GLY A O 1
ATOM 4875 N N . ALA A 1 612 ? 15.938 11.189 -28.623 1.00 90.88 612 ALA A N 1
ATOM 4876 C CA . ALA A 1 612 ? 14.499 10.939 -28.740 1.00 90.88 612 ALA A CA 1
ATOM 4877 C C . ALA A 1 612 ? 14.033 11.055 -30.193 1.00 90.88 612 ALA A C 1
ATOM 4879 O O . ALA A 1 612 ? 14.652 11.760 -30.989 1.00 90.88 612 ALA A O 1
ATOM 4880 N N . ASP A 1 613 ? 12.924 10.392 -30.512 1.00 93.38 613 ASP A N 1
ATOM 4881 C CA . ASP A 1 613 ? 12.209 10.598 -31.772 1.00 93.38 613 ASP A CA 1
ATOM 4882 C C . ASP A 1 613 ? 11.323 11.847 -31.706 1.00 93.38 613 ASP A C 1
ATOM 4884 O O . ASP A 1 613 ? 11.134 12.521 -32.715 1.00 93.38 613 ASP A O 1
ATOM 4888 N N . ILE A 1 614 ? 10.771 12.158 -30.526 1.00 94.75 614 ILE A N 1
ATOM 4889 C CA . ILE A 1 614 ? 9.891 13.311 -30.313 1.00 94.75 614 ILE A CA 1
ATOM 4890 C C . ILE A 1 614 ? 9.899 13.783 -28.857 1.00 94.75 614 ILE A C 1
ATOM 4892 O O . ILE A 1 614 ? 10.019 12.983 -27.923 1.00 94.75 614 ILE A O 1
ATOM 4896 N N . ILE A 1 615 ? 9.722 15.091 -28.668 1.00 94.62 615 ILE A N 1
ATOM 4897 C CA . ILE A 1 615 ? 9.519 15.729 -27.365 1.00 94.62 615 ILE A CA 1
ATOM 4898 C C . ILE A 1 615 ? 8.072 16.219 -27.264 1.00 94.62 615 ILE A C 1
ATOM 4900 O O . ILE A 1 615 ? 7.578 16.939 -28.134 1.00 94.62 615 ILE A O 1
ATOM 4904 N N . HIS A 1 616 ? 7.400 15.856 -26.177 1.00 96.38 616 HIS A N 1
ATOM 4905 C CA . HIS A 1 616 ? 6.065 16.315 -25.825 1.00 96.38 616 HIS A CA 1
ATOM 4906 C C . HIS A 1 616 ? 6.129 17.250 -24.621 1.00 96.38 616 HIS A C 1
ATOM 4908 O O . HIS A 1 616 ? 6.355 16.838 -23.487 1.00 96.38 616 HIS A O 1
ATOM 4914 N N . ASP A 1 617 ? 5.933 18.536 -24.897 1.00 93.75 617 ASP A N 1
ATOM 4915 C CA . ASP A 1 617 ? 5.989 19.618 -23.922 1.00 93.75 617 ASP A CA 1
ATOM 4916 C C . ASP A 1 617 ? 4.603 19.935 -23.330 1.00 93.75 617 ASP A C 1
ATOM 4918 O O . ASP A 1 617 ? 3.681 20.333 -24.050 1.00 93.75 617 ASP A O 1
ATOM 4922 N N . HIS A 1 618 ? 4.458 19.789 -22.010 1.00 93.50 618 HIS A N 1
ATOM 4923 C CA . HIS A 1 618 ? 3.271 20.205 -21.255 1.00 93.50 618 HIS A CA 1
ATOM 4924 C C . HIS A 1 618 ? 3.517 21.427 -20.353 1.00 93.50 618 HIS A C 1
ATOM 4926 O O . HIS A 1 618 ? 2.649 21.785 -19.552 1.00 93.50 618 HIS A O 1
ATOM 4932 N N . THR A 1 619 ? 4.676 22.082 -20.460 1.00 87.62 619 THR A N 1
ATOM 4933 C CA . THR A 1 619 ? 5.010 23.268 -19.664 1.00 87.62 619 THR A CA 1
ATOM 4934 C C . THR A 1 619 ? 4.127 24.464 -20.012 1.00 87.62 619 THR A C 1
ATOM 4936 O O . THR A 1 619 ? 3.658 24.651 -21.143 1.00 87.62 619 THR A O 1
ATOM 4939 N N . HIS A 1 620 ? 3.920 25.335 -19.027 1.00 73.31 620 HIS A N 1
ATOM 4940 C CA . HIS A 1 620 ? 3.239 26.602 -19.256 1.00 73.31 620 HIS A CA 1
ATOM 4941 C C . HIS A 1 620 ? 4.030 27.463 -20.255 1.00 73.31 620 HIS A C 1
ATOM 4943 O O . HIS A 1 620 ? 5.243 27.605 -20.145 1.00 73.31 620 HIS A O 1
ATOM 4949 N N . ALA A 1 621 ? 3.338 28.050 -21.238 1.00 70.31 621 ALA A N 1
ATOM 4950 C CA . ALA A 1 621 ? 3.943 28.815 -22.336 1.00 70.31 621 ALA A CA 1
ATOM 4951 C C . ALA A 1 621 ? 4.922 28.026 -23.236 1.00 70.31 621 ALA A C 1
ATOM 4953 O O . ALA A 1 621 ? 5.735 28.651 -23.926 1.00 70.31 621 ALA A O 1
ATOM 4954 N N . SER A 1 622 ? 4.826 26.688 -23.243 1.00 82.56 622 SER A N 1
ATOM 4955 C CA . SER A 1 622 ? 5.499 25.795 -24.199 1.00 82.56 622 SER A CA 1
ATOM 4956 C C . SER A 1 622 ? 6.984 26.113 -24.335 1.00 82.56 622 SER A C 1
ATOM 4958 O O . SER A 1 622 ? 7.467 26.519 -25.396 1.00 82.56 622 SER A O 1
ATOM 4960 N N . VAL A 1 623 ? 7.700 26.069 -23.217 1.00 81.38 623 VAL A N 1
ATOM 4961 C CA . VAL A 1 623 ? 9.027 26.677 -23.089 1.00 81.38 623 VAL A CA 1
ATOM 4962 C C . VAL A 1 623 ? 10.034 26.035 -24.041 1.00 81.38 623 VAL A C 1
ATOM 4964 O O . VAL A 1 623 ? 10.914 26.724 -24.562 1.00 81.38 623 VAL A O 1
ATOM 4967 N N . LEU A 1 624 ? 9.865 24.749 -24.357 1.00 82.44 624 LEU A N 1
ATOM 4968 C CA . LEU A 1 624 ? 10.768 24.064 -25.277 1.00 82.44 624 LEU A CA 1
ATOM 4969 C C . LEU A 1 624 ? 10.533 24.436 -26.734 1.00 82.44 624 LEU A C 1
ATOM 4971 O O . LEU A 1 624 ? 11.466 24.371 -27.524 1.00 82.44 624 LEU A O 1
ATOM 4975 N N . SER A 1 625 ? 9.343 24.921 -27.090 1.00 74.50 625 SER A N 1
ATOM 4976 C CA . SER A 1 625 ? 9.068 25.386 -28.455 1.00 74.50 625 SER A CA 1
ATOM 4977 C C . SER A 1 625 ? 9.909 26.599 -28.876 1.00 74.50 625 SER A C 1
ATOM 4979 O O . SER A 1 625 ? 10.027 26.890 -30.062 1.00 74.50 625 SER A O 1
ATOM 4981 N N . ARG A 1 626 ? 10.504 27.304 -27.903 1.00 69.69 626 ARG A N 1
ATOM 4982 C CA . ARG A 1 626 ? 11.431 28.428 -28.111 1.00 69.69 626 ARG A CA 1
ATOM 4983 C C . ARG A 1 626 ? 12.898 27.997 -28.141 1.00 69.69 626 ARG A C 1
ATOM 4985 O O . ARG A 1 626 ? 13.779 28.837 -28.306 1.00 69.69 626 ARG A O 1
ATOM 4992 N N . CYS A 1 627 ? 13.172 26.713 -27.933 1.00 77.00 627 CYS A N 1
ATOM 4993 C CA . CYS A 1 627 ? 14.516 26.164 -27.951 1.00 77.00 627 CYS A CA 1
ATOM 4994 C C . CYS A 1 627 ? 14.840 25.634 -29.349 1.00 77.00 627 CYS A C 1
ATOM 4996 O O . CYS A 1 627 ? 14.042 24.912 -29.937 1.00 77.00 627 CYS A O 1
ATOM 4998 N N . ASP A 1 628 ? 16.025 25.970 -29.857 1.00 77.56 628 ASP A N 1
ATOM 4999 C CA . ASP A 1 628 ? 16.533 25.431 -31.120 1.00 77.56 628 ASP A CA 1
ATOM 5000 C C . ASP A 1 628 ? 17.067 24.007 -30.887 1.00 77.56 628 ASP A C 1
ATOM 5002 O O . ASP A 1 628 ? 18.230 23.807 -30.532 1.00 77.56 628 ASP A O 1
ATOM 5006 N N . LEU A 1 629 ? 16.167 23.021 -30.945 1.00 82.81 629 LEU A N 1
ATOM 5007 C CA . LEU A 1 629 ? 16.469 21.598 -30.785 1.00 82.81 629 LEU A CA 1
ATOM 5008 C C . LEU A 1 629 ? 16.241 20.874 -32.114 1.00 82.81 629 LEU A C 1
ATOM 5010 O O . LEU A 1 629 ? 15.262 21.127 -32.809 1.00 82.81 629 LEU A O 1
ATOM 5014 N N . SER A 1 630 ? 17.117 19.923 -32.437 1.00 83.69 630 SER A N 1
ATOM 5015 C CA . SER A 1 630 ? 17.046 19.126 -33.670 1.00 83.69 630 SER A CA 1
ATOM 5016 C C . SER A 1 630 ? 15.994 18.010 -33.645 1.00 83.69 630 SER A C 1
ATOM 5018 O O . SER A 1 630 ? 15.837 17.300 -34.635 1.00 83.69 630 SER A O 1
ATOM 5020 N N . ILE A 1 631 ? 15.304 17.823 -32.517 1.00 89.50 631 ILE A N 1
ATOM 5021 C CA . ILE A 1 631 ? 14.280 16.791 -32.328 1.00 89.50 631 ILE A CA 1
ATOM 5022 C C . ILE A 1 631 ? 12.904 17.446 -32.473 1.00 89.50 631 ILE A C 1
ATOM 5024 O O . ILE A 1 631 ? 12.696 18.496 -31.861 1.00 89.50 631 ILE A O 1
ATOM 5028 N N . PRO A 1 632 ? 11.953 16.838 -33.207 1.00 92.19 632 PRO A N 1
ATOM 5029 C CA . PRO A 1 632 ? 10.605 17.375 -33.335 1.00 92.19 632 PRO A CA 1
ATOM 5030 C C . PRO A 1 632 ? 9.935 17.583 -31.971 1.00 92.19 632 PRO A C 1
ATOM 5032 O O . PRO A 1 632 ? 9.989 16.715 -31.095 1.00 92.19 632 PRO A O 1
ATOM 5035 N N . ILE A 1 633 ? 9.283 18.735 -31.795 1.00 92.19 633 ILE A N 1
ATOM 5036 C CA . ILE A 1 633 ? 8.617 19.115 -30.541 1.00 92.19 633 ILE A CA 1
ATOM 5037 C C . ILE A 1 633 ? 7.144 19.364 -30.810 1.00 92.19 633 ILE A C 1
ATOM 5039 O O . ILE A 1 633 ? 6.792 20.153 -31.690 1.00 92.19 633 ILE A O 1
ATOM 5043 N N . ILE A 1 634 ? 6.288 18.763 -29.993 1.00 94.38 634 ILE A N 1
ATOM 5044 C CA . ILE A 1 634 ? 4.883 19.143 -29.887 1.00 94.38 634 ILE A CA 1
ATOM 5045 C C . ILE A 1 634 ? 4.596 19.733 -28.508 1.00 94.38 634 ILE A C 1
ATOM 5047 O O . ILE A 1 634 ? 5.261 19.396 -27.527 1.00 94.38 634 ILE A O 1
ATOM 5051 N N . SER A 1 635 ? 3.600 20.612 -28.416 1.00 94.19 635 SER A N 1
ATOM 5052 C CA . SER A 1 635 ? 3.247 21.243 -27.141 1.00 94.19 635 SER A CA 1
ATOM 5053 C C . SER A 1 635 ? 1.750 21.215 -26.898 1.00 94.19 635 SER A C 1
ATOM 5055 O O . SER A 1 635 ? 0.979 21.736 -27.701 1.00 94.19 635 SER A O 1
ATOM 5057 N N . THR A 1 636 ? 1.321 20.633 -25.779 1.00 94.25 636 THR A N 1
ATOM 5058 C CA . THR A 1 636 ? -0.090 20.677 -25.373 1.00 94.25 636 THR A CA 1
ATOM 5059 C C . THR A 1 636 ? -0.389 21.963 -24.623 1.00 94.25 636 THR A C 1
ATOM 5061 O O . THR A 1 636 ? 0.239 22.278 -23.615 1.00 94.25 636 THR A O 1
ATOM 5064 N N . ILE A 1 637 ? -1.368 22.710 -25.124 1.00 90.94 637 ILE A N 1
ATOM 5065 C CA . ILE A 1 637 ? -1.768 24.007 -24.593 1.00 90.94 637 ILE A CA 1
ATOM 5066 C C . ILE A 1 637 ? -2.887 23.790 -23.572 1.00 90.94 637 ILE A C 1
ATOM 5068 O O . ILE A 1 637 ? -4.049 23.603 -23.927 1.00 90.94 637 ILE A O 1
ATOM 5072 N N . HIS A 1 638 ? -2.523 23.813 -22.289 1.00 88.88 638 HIS A N 1
ATOM 5073 C CA . HIS A 1 638 ? -3.443 23.596 -21.160 1.00 88.88 638 HIS A CA 1
ATOM 5074 C C . HIS A 1 638 ? -4.245 24.842 -20.745 1.00 88.88 638 HIS A C 1
ATOM 5076 O O . HIS A 1 638 ? -4.925 24.834 -19.721 1.00 88.88 638 HIS A O 1
ATOM 5082 N N . ASP A 1 639 ? -4.177 25.923 -21.524 1.00 80.81 639 ASP A N 1
ATOM 5083 C CA . ASP A 1 639 ? -4.968 27.138 -21.328 1.00 80.81 639 ASP A CA 1
ATOM 5084 C C . ASP A 1 639 ? -5.695 27.555 -22.619 1.00 80.81 639 ASP A C 1
ATOM 5086 O O . ASP A 1 639 ? -5.573 26.919 -23.664 1.00 80.81 639 ASP A O 1
ATOM 5090 N N . SER A 1 640 ? -6.513 28.602 -22.538 1.00 75.06 640 SER A N 1
ATOM 5091 C CA . SER A 1 640 ? -7.297 29.118 -23.667 1.00 75.06 640 SER A CA 1
ATOM 5092 C C . SER A 1 640 ? -6.624 30.286 -24.398 1.00 75.06 640 SER A C 1
ATOM 5094 O O . SER A 1 640 ? -7.262 30.966 -25.204 1.00 75.06 640 SER A O 1
ATOM 5096 N N . ARG A 1 641 ? -5.339 30.555 -24.129 1.00 76.31 641 ARG A N 1
ATOM 5097 C CA . ARG A 1 641 ? -4.602 31.686 -24.703 1.00 76.31 641 ARG A CA 1
ATOM 5098 C C . ARG A 1 641 ? -3.881 31.274 -25.982 1.00 76.31 641 ARG A C 1
ATOM 5100 O O . ARG A 1 641 ? -3.565 30.111 -26.221 1.00 76.31 641 ARG A O 1
ATOM 5107 N N . LYS A 1 642 ? -3.590 32.271 -26.820 1.00 77.75 642 LYS A N 1
ATOM 5108 C CA . LYS A 1 642 ? -2.723 32.084 -27.985 1.00 77.75 642 LYS A CA 1
ATOM 5109 C C . LYS A 1 642 ? -1.321 31.684 -27.516 1.00 77.75 642 LYS A C 1
ATOM 5111 O O . LYS A 1 642 ? -0.793 32.275 -26.576 1.00 77.75 642 LYS A O 1
ATOM 5116 N N . ASN A 1 643 ? -0.720 30.719 -28.201 1.00 81.25 643 ASN A N 1
ATOM 5117 C CA . ASN A 1 643 ? 0.613 30.207 -27.910 1.00 81.25 643 ASN A CA 1
ATOM 5118 C C . ASN A 1 643 ? 1.452 30.207 -29.201 1.00 81.25 643 ASN A C 1
ATOM 5120 O O . ASN A 1 643 ? 0.895 30.113 -30.293 1.00 81.25 643 ASN A O 1
ATOM 5124 N N . SER A 1 644 ? 2.768 30.380 -29.080 1.00 78.56 644 SER A N 1
ATOM 5125 C CA . SER A 1 644 ? 3.711 30.441 -30.203 1.00 78.56 644 SER A CA 1
ATOM 5126 C C . SER A 1 644 ? 4.377 29.101 -30.528 1.00 78.56 644 SER A C 1
ATOM 5128 O O . SER A 1 644 ? 5.345 29.087 -31.284 1.00 78.56 644 SER A O 1
ATOM 5130 N N . ALA A 1 645 ? 3.921 27.994 -29.939 1.00 85.38 645 ALA A N 1
ATOM 5131 C CA . ALA A 1 645 ? 4.489 26.680 -30.200 1.00 85.38 645 ALA A CA 1
ATOM 5132 C C . ALA A 1 645 ? 4.382 26.294 -31.682 1.00 85.38 645 ALA A C 1
ATOM 5134 O O . ALA A 1 645 ? 3.365 26.549 -32.324 1.00 85.38 645 ALA A O 1
ATOM 5135 N N . LYS A 1 646 ? 5.433 25.650 -32.204 1.00 82.06 646 LYS A N 1
ATOM 5136 C CA . LYS A 1 646 ? 5.544 25.227 -33.611 1.00 82.06 646 LYS A CA 1
ATOM 5137 C C . LYS A 1 646 ? 4.484 24.188 -33.990 1.00 82.06 646 LYS A C 1
ATOM 5139 O O . LYS A 1 646 ? 3.810 24.347 -35.000 1.00 82.06 646 LYS A O 1
ATOM 5144 N N . ASN A 1 647 ? 4.296 23.175 -33.140 1.00 91.00 647 ASN A N 1
ATOM 5145 C CA . ASN A 1 647 ? 3.284 22.130 -33.304 1.00 91.00 647 ASN A CA 1
ATOM 5146 C C . ASN A 1 647 ? 2.331 22.123 -32.086 1.00 91.00 647 ASN A C 1
ATOM 5148 O O . ASN A 1 647 ? 2.468 21.271 -31.197 1.00 91.00 647 ASN A O 1
ATOM 5152 N N . PRO A 1 648 ? 1.403 23.097 -31.976 1.00 92.38 648 PRO A N 1
ATOM 5153 C CA . PRO A 1 648 ? 0.530 23.226 -30.816 1.00 92.38 648 PRO A CA 1
ATOM 5154 C C . PRO A 1 648 ? -0.609 22.203 -30.864 1.00 92.38 648 PRO A C 1
ATOM 5156 O O . PRO A 1 648 ? -1.196 21.940 -31.918 1.00 92.38 648 PRO A O 1
ATOM 5159 N N . ILE A 1 649 ? -0.958 21.660 -29.701 1.00 94.44 649 ILE A N 1
ATOM 5160 C CA . ILE A 1 649 ? -2.101 20.770 -29.502 1.00 94.44 649 ILE A CA 1
ATOM 5161 C C . ILE A 1 649 ? -3.065 21.423 -28.521 1.00 94.44 649 ILE A C 1
ATOM 5163 O O . ILE A 1 649 ? -2.719 21.682 -27.371 1.00 94.44 649 ILE A O 1
ATOM 5167 N N . TYR A 1 650 ? -4.286 21.671 -28.976 1.00 93.94 650 TYR A N 1
ATOM 5168 C CA . TYR A 1 650 ? -5.354 22.264 -28.183 1.00 93.94 650 TYR A CA 1
ATOM 5169 C C . TYR A 1 650 ? -6.278 21.191 -27.614 1.00 93.94 650 TYR A C 1
ATOM 5171 O O . TYR A 1 650 ? -6.546 20.172 -28.249 1.00 93.94 650 TYR A O 1
ATOM 5179 N N . LEU A 1 651 ? -6.823 21.444 -26.427 1.00 94.44 651 LEU A N 1
ATOM 5180 C CA . LEU A 1 651 ? -7.641 20.457 -25.719 1.00 94.44 651 LEU A CA 1
ATOM 5181 C C . LEU A 1 651 ? -9.097 20.370 -26.199 1.00 94.44 651 LEU A C 1
ATOM 5183 O O . LEU A 1 651 ? -9.850 19.514 -25.746 1.00 94.44 651 LEU A O 1
ATOM 5187 N N . CYS A 1 652 ? -9.503 21.245 -27.118 1.00 91.81 652 CYS A N 1
ATOM 5188 C CA . CYS A 1 652 ? -10.802 21.194 -27.777 1.00 91.81 652 CYS A CA 1
ATOM 5189 C C . CYS A 1 652 ? -10.767 21.883 -29.145 1.00 91.81 652 CYS A C 1
ATOM 5191 O O . CYS A 1 652 ? -9.879 22.690 -29.443 1.00 91.81 652 CYS A O 1
ATOM 5193 N N . GLN A 1 653 ? -11.764 21.592 -29.979 1.00 92.75 653 GLN A N 1
ATOM 5194 C CA . GLN A 1 653 ? -11.898 22.183 -31.307 1.00 92.75 653 GLN A CA 1
ATOM 5195 C C . GLN A 1 653 ? -12.122 23.694 -31.229 1.00 92.75 653 GLN A C 1
ATOM 5197 O O . GLN A 1 653 ? -11.582 24.441 -32.042 1.00 92.75 653 GLN A O 1
ATOM 5202 N N . LYS A 1 654 ? -12.891 24.182 -30.249 1.00 91.00 654 LYS A N 1
ATOM 5203 C CA . LYS A 1 654 ? -13.100 25.622 -30.046 1.00 91.00 654 LYS A CA 1
ATOM 5204 C C . LYS A 1 654 ? -11.783 26.353 -29.765 1.00 91.00 654 LYS A C 1
ATOM 5206 O O . LYS A 1 654 ? -11.553 27.407 -30.355 1.00 91.00 654 LYS A O 1
ATOM 5211 N N . ALA A 1 655 ? -10.905 25.792 -28.932 1.00 90.06 655 ALA A N 1
ATOM 5212 C CA . ALA A 1 655 ? -9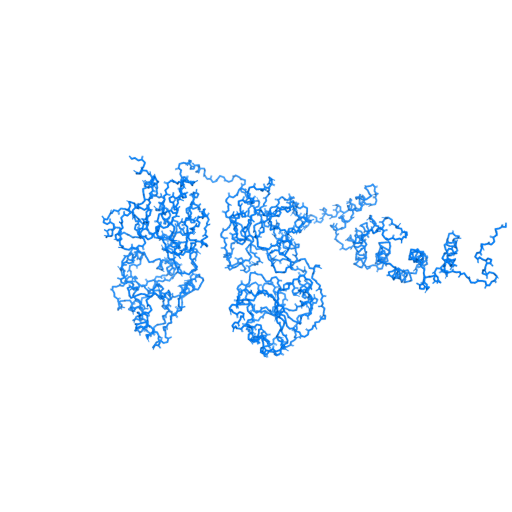.591 26.373 -28.656 1.00 90.06 655 ALA A CA 1
ATOM 5213 C C . ALA A 1 655 ? -8.679 26.348 -29.895 1.00 90.06 655 ALA A C 1
ATOM 5215 O O . ALA A 1 655 ? -8.063 27.367 -30.205 1.00 90.06 655 ALA A O 1
ATOM 5216 N N . LEU A 1 656 ? -8.673 25.251 -30.665 1.00 91.88 656 LEU A N 1
ATOM 5217 C CA . LEU A 1 656 ? -7.954 25.179 -31.944 1.00 91.88 656 LEU A CA 1
ATOM 5218 C C . LEU A 1 656 ? -8.419 26.270 -32.924 1.00 91.88 656 LEU A C 1
ATOM 5220 O O . LEU A 1 656 ? -7.597 26.949 -33.538 1.00 91.88 656 LEU A O 1
ATOM 5224 N N . ARG A 1 657 ? -9.734 26.487 -33.048 1.00 91.38 657 ARG A N 1
ATOM 5225 C CA . ARG A 1 657 ? -10.289 27.542 -33.912 1.00 91.38 657 ARG A CA 1
ATOM 5226 C C . ARG A 1 657 ? -9.924 28.944 -33.429 1.00 91.38 657 ARG A C 1
ATOM 5228 O O . ARG A 1 657 ? -9.500 29.767 -34.233 1.00 91.38 657 ARG A O 1
ATOM 5235 N N . ASN A 1 658 ? -10.102 29.220 -32.139 1.00 88.00 658 ASN A N 1
ATOM 5236 C CA . ASN A 1 658 ? -10.031 30.582 -31.606 1.00 88.00 658 ASN A CA 1
ATOM 5237 C C . ASN A 1 658 ? -8.602 30.996 -31.239 1.00 88.00 658 ASN A C 1
ATOM 5239 O O . ASN A 1 658 ? -8.124 32.034 -31.689 1.00 88.00 658 ASN A O 1
ATOM 5243 N N . ALA A 1 659 ? -7.922 30.194 -30.419 1.00 86.94 659 ALA A N 1
ATOM 5244 C CA . ALA A 1 659 ? -6.566 30.481 -29.963 1.00 86.94 659 ALA A CA 1
ATOM 5245 C C . ALA A 1 659 ? -5.521 30.051 -31.000 1.00 86.94 659 ALA A C 1
ATOM 5247 O O . ALA A 1 659 ? -4.538 30.765 -31.205 1.00 86.94 659 ALA A O 1
ATOM 5248 N N . GLY A 1 660 ? -5.754 28.917 -31.669 1.00 87.44 660 GLY A N 1
ATOM 5249 C CA . GLY A 1 660 ? -4.880 28.390 -32.721 1.00 87.44 660 GLY A CA 1
ATOM 5250 C C . GLY A 1 660 ? -5.141 28.941 -34.116 1.00 87.44 660 GLY A C 1
ATOM 5251 O O . GLY A 1 660 ? -4.338 28.707 -35.010 1.00 87.44 660 GLY A O 1
ATOM 5252 N N . LEU A 1 661 ? -6.235 29.680 -34.340 1.00 90.12 661 LEU A N 1
ATOM 5253 C CA . LEU A 1 661 ? -6.623 30.170 -35.671 1.00 90.12 661 LEU A CA 1
ATOM 5254 C C . LEU A 1 661 ? -6.705 29.040 -36.721 1.00 90.12 661 LEU A C 1
ATOM 5256 O O . LEU A 1 661 ? -6.373 29.244 -37.887 1.00 90.12 661 LEU A O 1
ATOM 5260 N N . ASN A 1 662 ? -7.164 27.852 -36.303 1.00 88.38 662 ASN A N 1
ATOM 5261 C CA . ASN A 1 662 ? -7.179 26.598 -37.075 1.00 88.38 662 ASN A CA 1
ATOM 5262 C C . ASN A 1 662 ? -5.793 26.029 -37.430 1.00 88.38 662 ASN A C 1
ATOM 5264 O O . ASN A 1 662 ? -5.690 25.194 -38.326 1.00 88.38 662 ASN A O 1
ATOM 5268 N N . GLN A 1 663 ? -4.734 26.456 -36.744 1.00 88.81 663 GLN A N 1
ATOM 5269 C CA . GLN A 1 663 ? -3.383 25.925 -36.915 1.00 88.81 663 GLN A CA 1
ATOM 5270 C C . GLN A 1 663 ? -3.016 25.019 -35.736 1.00 88.81 663 GLN A C 1
ATOM 5272 O O . GLN A 1 663 ? -3.251 25.368 -34.579 1.00 88.81 663 GLN A O 1
ATOM 5277 N N . GLY A 1 664 ? -2.431 23.860 -36.042 1.00 91.62 664 GLY A N 1
ATOM 5278 C CA . GLY A 1 664 ? -2.079 22.830 -35.066 1.00 91.62 664 GLY A CA 1
ATOM 5279 C C . GLY A 1 664 ? -3.085 21.682 -35.013 1.00 91.62 664 GLY A C 1
ATOM 5280 O O . GLY A 1 664 ? -3.761 21.370 -35.994 1.00 91.62 664 GLY A O 1
ATOM 5281 N N . TYR A 1 665 ? -3.161 21.038 -33.853 1.00 94.88 665 TYR A N 1
ATOM 5282 C CA . TYR A 1 665 ? -3.935 19.819 -33.639 1.00 94.88 665 TYR A CA 1
ATOM 5283 C C . TYR A 1 665 ? -4.901 19.966 -32.467 1.00 94.88 665 TYR A C 1
ATOM 5285 O O . TYR A 1 665 ? -4.789 20.885 -31.656 1.00 94.88 665 TYR A O 1
ATOM 5293 N N . SER A 1 666 ? -5.837 19.029 -32.350 1.00 93.94 666 SER A N 1
ATOM 5294 C CA . SER A 1 666 ? -6.729 18.939 -31.197 1.00 93.94 666 SER A CA 1
ATOM 5295 C C . SER A 1 666 ? -6.736 17.530 -30.625 1.00 93.94 666 SER A C 1
ATOM 5297 O O . SER A 1 666 ? -6.967 16.576 -31.373 1.00 93.94 666 SER A O 1
ATOM 5299 N N . VAL A 1 667 ? -6.565 17.403 -29.314 1.00 96.56 667 VAL A N 1
ATOM 5300 C CA . VAL A 1 667 ? -6.703 16.133 -28.596 1.00 96.56 667 VAL A CA 1
ATOM 5301 C C . VAL A 1 667 ? -7.470 16.388 -27.309 1.00 96.56 667 VAL A C 1
ATOM 5303 O O . VAL A 1 667 ? -7.068 17.218 -26.502 1.00 96.56 667 VAL A O 1
ATOM 5306 N N . TYR A 1 668 ? -8.575 15.672 -27.117 1.00 96.69 668 TYR A N 1
ATOM 5307 C CA . TYR A 1 668 ? -9.284 15.682 -25.842 1.00 96.69 668 TYR A CA 1
ATOM 5308 C C . TYR A 1 668 ? -8.453 14.976 -24.775 1.00 96.69 668 TYR A C 1
ATOM 5310 O O . TYR A 1 668 ? -7.880 13.916 -25.046 1.00 96.69 668 TYR A O 1
ATOM 5318 N N . ASN A 1 669 ? -8.422 15.534 -23.564 1.00 96.81 669 ASN A N 1
ATOM 5319 C CA . ASN A 1 669 ? -7.816 14.825 -22.445 1.00 96.81 669 ASN A CA 1
ATOM 5320 C C . ASN A 1 669 ? -8.606 13.549 -22.160 1.00 96.81 669 ASN A C 1
ATOM 5322 O O . ASN A 1 669 ? -9.835 13.509 -22.264 1.00 96.81 669 ASN A O 1
ATOM 5326 N N . GLY A 1 670 ? -7.869 12.512 -21.794 1.00 94.50 670 GLY A N 1
ATOM 5327 C CA . GLY A 1 670 ? -8.413 11.247 -21.352 1.00 94.50 670 GLY A CA 1
ATOM 5328 C C . GLY A 1 670 ? -8.083 11.011 -19.891 1.00 94.50 670 GLY A C 1
ATOM 5329 O O . GLY A 1 670 ? -7.067 11.498 -19.399 1.00 94.50 670 GLY A O 1
ATOM 5330 N N . ILE A 1 671 ? -8.941 10.245 -19.233 1.00 94.62 671 ILE A N 1
ATOM 5331 C CA . ILE A 1 671 ? -8.655 9.637 -17.935 1.00 94.62 671 ILE A CA 1
ATOM 5332 C C . ILE A 1 671 ? -8.632 8.124 -18.082 1.00 94.62 671 ILE A C 1
ATOM 5334 O O . ILE A 1 671 ? -9.243 7.585 -19.008 1.00 94.62 671 ILE A O 1
ATOM 5338 N N . ASN A 1 672 ? -7.982 7.410 -17.176 1.00 92.38 672 ASN A N 1
ATOM 5339 C CA . ASN A 1 672 ? -8.250 5.987 -17.026 1.00 92.38 672 ASN A CA 1
ATOM 5340 C C . ASN A 1 672 ? -9.527 5.789 -16.182 1.00 92.38 672 ASN A C 1
ATOM 5342 O O . ASN A 1 672 ? -9.491 6.033 -14.975 1.00 92.38 672 ASN A O 1
ATOM 5346 N N . PRO A 1 673 ? -10.664 5.356 -16.767 1.00 87.88 673 PRO A N 1
ATOM 5347 C CA . PRO A 1 673 ? -11.926 5.297 -16.035 1.00 87.88 673 PRO A CA 1
ATOM 5348 C C . PRO A 1 673 ? -11.849 4.368 -14.817 1.00 87.88 673 PRO A C 1
ATOM 5350 O O . PRO A 1 673 ? -12.480 4.637 -13.798 1.00 87.88 673 PRO A O 1
ATOM 5353 N N . GLU A 1 674 ? -11.060 3.293 -14.883 1.00 88.00 674 GLU A N 1
ATOM 5354 C CA . GLU A 1 674 ? -10.911 2.321 -13.787 1.00 88.00 674 GLU A CA 1
ATOM 5355 C C . GLU A 1 674 ? -10.344 2.925 -12.499 1.00 88.00 674 GLU A C 1
ATOM 5357 O O . GLU A 1 674 ? -10.535 2.366 -11.424 1.00 88.00 674 GLU A O 1
ATOM 5362 N N . ASP A 1 675 ? -9.719 4.100 -12.577 1.00 86.31 675 ASP A N 1
ATOM 5363 C CA . ASP A 1 675 ? -9.211 4.798 -11.397 1.00 86.31 675 ASP A CA 1
ATOM 5364 C C . ASP A 1 675 ? -10.309 5.600 -10.669 1.00 86.31 675 ASP A C 1
ATOM 5366 O O . ASP A 1 675 ? -10.033 6.233 -9.651 1.00 86.31 675 ASP A O 1
ATOM 5370 N N . TYR A 1 676 ? -11.550 5.575 -11.172 1.00 90.06 676 TYR A N 1
ATOM 5371 C CA . TYR A 1 676 ? -12.705 6.307 -10.652 1.00 90.06 676 TYR A CA 1
ATOM 5372 C C . TYR A 1 676 ? -13.828 5.339 -10.275 1.00 90.06 676 TYR A C 1
ATOM 5374 O O . TYR A 1 676 ? -14.477 4.755 -11.149 1.00 90.06 676 TYR A O 1
ATOM 5382 N N . GLU A 1 677 ? -14.075 5.199 -8.970 1.00 93.31 677 GLU A N 1
ATOM 5383 C CA . GLU A 1 677 ? -15.112 4.323 -8.426 1.00 93.31 677 GLU A CA 1
ATOM 5384 C C . GLU A 1 677 ? -16.517 4.703 -8.923 1.00 93.31 677 GLU A C 1
ATOM 5386 O O . GLU A 1 677 ? -17.016 5.814 -8.718 1.00 93.31 677 GLU A O 1
ATOM 5391 N N . PHE A 1 678 ? -17.184 3.737 -9.549 1.00 95.81 678 PHE A N 1
ATOM 5392 C CA . PHE A 1 678 ? -18.533 3.884 -10.081 1.00 95.81 678 PHE A CA 1
ATOM 5393 C C . PHE A 1 678 ? -19.603 3.631 -9.008 1.00 95.81 678 PHE A C 1
ATOM 5395 O O . PHE A 1 678 ? -19.510 2.676 -8.238 1.00 95.81 678 PHE A O 1
ATOM 5402 N N . SER A 1 679 ? -20.664 4.445 -8.992 1.00 96.06 679 SER A N 1
ATOM 5403 C CA . SER A 1 679 ? -21.853 4.198 -8.166 1.00 96.06 679 SER A CA 1
ATOM 5404 C C . SER A 1 679 ? -23.137 4.571 -8.905 1.00 96.06 679 SER A C 1
ATOM 5406 O O . SER A 1 679 ? -23.255 5.668 -9.455 1.00 96.06 679 SER A O 1
ATOM 5408 N N . GLU A 1 680 ? -24.132 3.682 -8.859 1.00 94.44 680 GLU A N 1
ATOM 5409 C CA . GLU A 1 680 ? -25.514 3.995 -9.255 1.00 94.44 680 GLU A CA 1
ATOM 5410 C C . GLU A 1 680 ? -26.307 4.642 -8.111 1.00 94.44 680 GLU A C 1
ATOM 5412 O O . GLU A 1 680 ? -27.249 5.389 -8.363 1.00 94.44 680 GLU A O 1
ATOM 5417 N N . SER A 1 681 ? -25.905 4.398 -6.858 1.00 93.94 681 SER A N 1
ATOM 5418 C CA . SER A 1 681 ? -26.550 4.966 -5.675 1.00 93.94 681 SER A CA 1
ATOM 5419 C C . SER A 1 681 ? -26.069 6.393 -5.438 1.00 93.94 681 SER A C 1
ATOM 5421 O O . SER A 1 681 ? -24.875 6.622 -5.199 1.00 93.94 681 SER A O 1
ATOM 5423 N N . LYS A 1 682 ? -27.008 7.342 -5.486 1.00 95.12 682 LYS A N 1
ATOM 5424 C CA . LYS A 1 682 ? -26.768 8.772 -5.273 1.00 95.12 682 LYS A CA 1
ATOM 5425 C C . LYS A 1 682 ? -27.427 9.240 -3.979 1.00 95.12 682 LYS A C 1
ATOM 5427 O O . LYS A 1 682 ? -28.500 8.773 -3.613 1.00 95.12 682 LYS A O 1
ATOM 5432 N N . GLU A 1 683 ? -26.764 10.162 -3.306 1.00 96.31 683 GLU A N 1
ATOM 5433 C CA . GLU A 1 683 ? -27.261 10.918 -2.166 1.00 96.31 683 GLU A CA 1
ATOM 5434 C C . GLU A 1 683 ? -27.774 12.285 -2.633 1.00 96.31 683 GLU A C 1
ATOM 5436 O O . GLU A 1 683 ? -27.331 12.825 -3.649 1.00 96.31 683 GLU A O 1
ATOM 5441 N N . ASP A 1 684 ? -28.676 12.887 -1.858 1.00 94.81 684 ASP A N 1
ATOM 5442 C CA . ASP A 1 684 ? -29.306 14.171 -2.181 1.00 94.81 684 ASP A CA 1
ATOM 5443 C C . ASP A 1 684 ? -28.407 15.382 -1.869 1.00 94.81 684 ASP A C 1
ATOM 5445 O O . ASP A 1 684 ? -28.751 16.267 -1.081 1.00 94.81 684 ASP A O 1
ATOM 5449 N N . TYR A 1 685 ? -27.241 15.450 -2.515 1.00 98.12 685 TYR A N 1
ATOM 5450 C CA . TYR A 1 685 ? -26.395 16.642 -2.512 1.00 98.12 685 TYR A CA 1
ATOM 5451 C C . TYR A 1 685 ? -25.845 16.994 -3.895 1.00 98.12 685 TYR A C 1
ATOM 5453 O O . TYR A 1 685 ? -25.640 16.149 -4.767 1.00 98.12 685 TYR A O 1
ATOM 5461 N N . LEU A 1 686 ? -25.601 18.288 -4.072 1.00 98.62 686 LEU A N 1
ATOM 5462 C CA . LEU A 1 686 ? -24.914 18.886 -5.204 1.00 98.62 686 LEU A CA 1
ATOM 5463 C C . LEU A 1 686 ? -23.435 19.051 -4.864 1.00 98.62 686 LEU A C 1
ATOM 5465 O O . LEU A 1 686 ? -23.086 19.303 -3.707 1.00 98.62 686 LEU A O 1
ATOM 5469 N N . ILE A 1 687 ? -22.568 18.966 -5.868 1.00 98.44 687 ILE A N 1
ATOM 5470 C CA . ILE A 1 687 ? -21.135 19.201 -5.682 1.00 98.44 687 ILE A CA 1
ATOM 5471 C C . ILE A 1 687 ? -20.588 20.246 -6.649 1.00 98.44 687 ILE A C 1
ATOM 5473 O O . ILE A 1 687 ? -20.854 20.203 -7.847 1.00 98.44 687 ILE A O 1
ATOM 5477 N N . PHE A 1 688 ? -19.778 21.164 -6.131 1.00 98.12 688 PHE A N 1
ATOM 5478 C CA . PHE A 1 688 ? -18.878 22.007 -6.912 1.00 98.12 688 PHE A CA 1
ATOM 5479 C C . PHE A 1 688 ? -17.437 21.575 -6.624 1.00 98.12 688 PHE A C 1
ATOM 5481 O O . PHE A 1 688 ? -17.016 21.578 -5.467 1.00 98.12 688 PHE A O 1
ATOM 5488 N N . LEU A 1 689 ? -16.678 21.226 -7.666 1.00 94.94 689 LEU A N 1
ATOM 5489 C CA . LEU A 1 689 ? -15.292 20.768 -7.543 1.00 94.94 689 LEU A CA 1
ATOM 5490 C C . LEU A 1 689 ? -14.370 21.561 -8.478 1.00 94.94 689 LEU A C 1
ATOM 5492 O O . LEU A 1 689 ? -14.448 21.426 -9.699 1.00 94.94 689 LEU A O 1
ATOM 5496 N N . GLY A 1 690 ? -13.477 22.373 -7.912 1.00 89.69 690 GLY A N 1
ATOM 5497 C CA . GLY A 1 690 ? -12.528 23.188 -8.676 1.00 89.69 690 GLY A CA 1
ATOM 5498 C C . GLY A 1 690 ? -11.873 24.293 -7.847 1.00 89.69 690 GLY A C 1
ATOM 5499 O O . GLY A 1 690 ? -12.237 24.506 -6.697 1.00 89.69 690 GLY A O 1
ATOM 5500 N N . ILE A 1 691 ? -10.900 25.008 -8.426 1.00 87.94 691 ILE A N 1
ATOM 5501 C CA . ILE A 1 691 ? -10.267 26.151 -7.745 1.00 87.94 691 ILE A CA 1
ATOM 5502 C C . ILE A 1 691 ? -11.322 27.227 -7.439 1.00 87.94 691 ILE A C 1
ATOM 5504 O O . ILE A 1 691 ? -12.124 27.585 -8.307 1.00 87.94 691 ILE A O 1
ATOM 5508 N N . LEU A 1 692 ? -11.278 27.788 -6.228 1.00 88.94 692 LEU A N 1
ATOM 5509 C CA . LEU A 1 692 ? -12.173 28.857 -5.789 1.00 88.94 692 LEU A CA 1
ATOM 5510 C C . LEU A 1 692 ? -11.724 30.210 -6.367 1.00 88.94 692 LEU A C 1
ATOM 5512 O O . LEU A 1 692 ? -11.004 30.975 -5.727 1.00 88.94 692 LEU A O 1
ATOM 5516 N N . TYR A 1 693 ? -12.174 30.487 -7.591 1.00 85.19 693 TYR A N 1
ATOM 5517 C CA . TYR A 1 693 ? -12.031 31.765 -8.294 1.00 85.19 693 TYR A CA 1
ATOM 5518 C C . TYR A 1 693 ? -13.375 32.229 -8.864 1.00 85.19 693 TYR A C 1
ATOM 5520 O O . TYR A 1 693 ? -14.217 31.415 -9.246 1.00 85.19 693 TYR A O 1
ATOM 5528 N N . SER A 1 694 ? -13.551 33.545 -9.005 1.00 87.00 694 SER A N 1
ATOM 5529 C CA . SER A 1 694 ? -14.797 34.153 -9.498 1.00 87.00 694 SER A CA 1
ATOM 5530 C C . SER A 1 694 ? -15.231 33.638 -10.874 1.00 87.00 694 SER A C 1
ATOM 5532 O O . SER A 1 694 ? -16.391 33.279 -11.068 1.00 87.00 694 SER A O 1
ATOM 5534 N N . HIS A 1 695 ? -14.294 33.510 -11.816 1.00 87.88 695 HIS A N 1
ATOM 5535 C CA . HIS A 1 695 ? -14.571 33.039 -13.177 1.00 87.88 695 HIS A CA 1
ATOM 5536 C C . HIS A 1 695 ? -14.889 31.535 -13.266 1.00 87.88 695 HIS A C 1
ATOM 5538 O O . HIS A 1 695 ? -15.406 31.080 -14.286 1.00 87.88 695 HIS A O 1
ATOM 5544 N N . LYS A 1 696 ? -14.622 30.756 -12.208 1.00 91.50 696 LYS A N 1
ATOM 5545 C CA . LYS A 1 696 ? -15.038 29.347 -12.116 1.00 91.50 696 LYS A CA 1
ATOM 5546 C C . LYS A 1 696 ? -16.510 29.197 -11.720 1.00 91.50 696 LYS A C 1
ATOM 5548 O O . LYS A 1 696 ? -17.037 28.092 -11.759 1.00 91.50 696 LYS A O 1
ATOM 5553 N N . GLY A 1 697 ? -17.188 30.304 -11.403 1.00 92.25 697 GLY A N 1
ATOM 5554 C CA . GLY A 1 697 ? -18.645 30.353 -11.293 1.00 92.25 697 GLY A CA 1
ATOM 5555 C C . GLY A 1 697 ? -19.216 29.849 -9.971 1.00 92.25 697 GLY A C 1
ATOM 5556 O O . GLY A 1 697 ? -20.413 29.597 -9.887 1.00 92.25 697 GLY A O 1
ATOM 5557 N N . ILE A 1 698 ? -18.404 29.733 -8.919 1.00 95.12 698 ILE A N 1
ATOM 5558 C CA . ILE A 1 698 ? -18.853 29.261 -7.599 1.00 95.12 698 ILE A CA 1
ATOM 5559 C C . ILE A 1 698 ? -20.031 30.067 -7.022 1.00 95.12 698 ILE A C 1
ATOM 5561 O O . ILE A 1 698 ? -20.906 29.485 -6.388 1.00 95.12 698 ILE A O 1
ATOM 5565 N N . ASN A 1 699 ? -20.134 31.368 -7.322 1.00 94.75 699 ASN A N 1
ATOM 5566 C CA . ASN A 1 699 ? -21.314 32.171 -6.976 1.00 94.75 699 ASN A CA 1
ATOM 5567 C C . ASN A 1 699 ? -22.619 31.596 -7.549 1.00 94.75 699 ASN A C 1
ATOM 5569 O O . ASN A 1 699 ? -23.617 31.565 -6.843 1.00 94.75 699 ASN A O 1
ATOM 5573 N N . TYR A 1 700 ? -22.607 31.089 -8.784 1.00 97.50 700 TYR A N 1
ATOM 5574 C CA . TYR A 1 700 ? -23.791 30.482 -9.393 1.00 97.50 700 TYR A CA 1
ATOM 5575 C C . TYR A 1 700 ? -24.129 29.132 -8.758 1.00 97.50 700 TYR A C 1
ATOM 5577 O O . TYR A 1 700 ? -25.301 28.808 -8.606 1.00 97.50 700 TYR A O 1
ATOM 5585 N N . ALA A 1 701 ? -23.126 28.352 -8.340 1.00 97.81 701 ALA A N 1
ATOM 5586 C CA . ALA A 1 701 ? -23.371 27.122 -7.586 1.00 97.81 701 ALA A CA 1
ATOM 5587 C C . ALA A 1 701 ? -24.040 27.422 -6.231 1.00 97.81 701 ALA A C 1
ATOM 5589 O O . ALA A 1 701 ? -24.987 26.737 -5.846 1.00 97.81 701 ALA A O 1
ATOM 5590 N N . LEU A 1 702 ? -23.601 28.483 -5.544 1.00 97.81 702 LEU A N 1
ATOM 5591 C CA . LEU A 1 702 ? -24.248 28.974 -4.325 1.00 97.81 702 LEU A CA 1
ATOM 5592 C C . LEU A 1 702 ? -25.682 29.456 -4.594 1.00 97.81 702 LEU A C 1
ATOM 5594 O O . LEU A 1 702 ? -26.583 29.093 -3.845 1.00 97.81 702 LEU A O 1
ATOM 5598 N N . ASP A 1 703 ? -25.913 30.203 -5.681 1.00 97.81 703 ASP A N 1
ATOM 5599 C CA . ASP A 1 703 ? -27.257 30.659 -6.071 1.00 97.81 703 ASP A CA 1
ATOM 5600 C C . ASP A 1 703 ? -28.205 29.471 -6.288 1.00 97.81 703 ASP A C 1
ATOM 5602 O O . ASP A 1 703 ? -29.366 29.515 -5.875 1.00 97.81 703 ASP A O 1
ATOM 5606 N N . VAL A 1 704 ? -27.706 28.390 -6.899 1.00 98.06 704 VAL A N 1
ATOM 5607 C CA . VAL A 1 704 ? -28.461 27.144 -7.068 1.00 98.06 704 VAL A CA 1
ATOM 5608 C C . VAL A 1 704 ? -28.820 26.548 -5.710 1.00 98.06 704 VAL A C 1
ATOM 5610 O O . VAL A 1 704 ? -29.990 26.259 -5.467 1.00 98.06 704 VAL A O 1
ATOM 5613 N N . ALA A 1 705 ? -27.854 26.385 -4.806 1.00 97.81 705 ALA A N 1
ATOM 5614 C CA . ALA A 1 705 ? -28.095 25.796 -3.489 1.00 97.81 705 ALA A CA 1
ATOM 5615 C C . ALA A 1 705 ? -29.084 26.616 -2.648 1.00 97.81 705 ALA A C 1
ATOM 5617 O O . ALA A 1 705 ? -30.019 26.068 -2.070 1.00 97.81 705 ALA A O 1
ATOM 5618 N N . GLU A 1 706 ? -28.933 27.939 -2.624 1.00 97.56 706 GLU A N 1
ATOM 5619 C CA . GLU A 1 706 ? -29.792 28.834 -1.846 1.00 97.56 706 GLU A CA 1
ATOM 5620 C C . GLU A 1 706 ? -31.230 28.870 -2.362 1.00 97.56 706 GLU A C 1
ATOM 5622 O O . GLU A 1 706 ? -32.169 28.881 -1.569 1.00 97.56 706 GLU A O 1
ATOM 5627 N N . ARG A 1 707 ? -31.422 28.856 -3.684 1.00 97.25 707 ARG A N 1
ATOM 5628 C CA . ARG A 1 707 ? -32.759 28.946 -4.289 1.00 97.25 707 ARG A CA 1
ATOM 5629 C C . ARG A 1 707 ? -33.480 27.605 -4.363 1.00 97.25 707 ARG A C 1
ATOM 5631 O O . ARG A 1 707 ? -34.706 27.583 -4.403 1.00 97.25 707 ARG A O 1
ATOM 5638 N N . THR A 1 708 ? -32.742 26.497 -4.384 1.00 96.62 708 THR A N 1
ATOM 5639 C CA . THR A 1 708 ? -33.323 25.145 -4.357 1.00 96.62 708 THR A CA 1
ATOM 5640 C C . THR A 1 708 ? -33.471 24.588 -2.943 1.00 96.62 708 THR A C 1
ATOM 5642 O O . THR A 1 708 ? -34.251 23.662 -2.742 1.00 96.62 708 THR A O 1
ATOM 5645 N N . GLY A 1 709 ? -32.719 25.122 -1.976 1.00 96.06 709 GLY A N 1
ATOM 5646 C CA . GLY A 1 709 ? -32.603 24.582 -0.622 1.00 96.06 709 GLY A CA 1
ATOM 5647 C C . GLY A 1 709 ? -31.764 23.301 -0.527 1.00 96.06 709 GLY A C 1
ATOM 5648 O O . GLY A 1 709 ? -31.660 22.736 0.560 1.00 96.06 709 GLY A O 1
ATOM 5649 N N . MET A 1 710 ? -31.170 22.827 -1.629 1.00 96.81 710 MET A N 1
ATOM 5650 C CA . MET A 1 710 ? -30.406 21.579 -1.659 1.00 96.81 710 MET A CA 1
ATOM 5651 C C . MET A 1 710 ? -29.056 21.696 -0.952 1.00 96.81 710 MET A C 1
ATOM 5653 O O . MET A 1 710 ? -28.421 22.752 -0.945 1.00 96.81 710 MET A O 1
ATOM 5657 N N . ARG A 1 711 ? -28.585 20.568 -0.409 1.00 98.31 711 ARG A N 1
ATOM 5658 C CA . ARG A 1 711 ? -27.243 20.470 0.164 1.00 98.31 711 ARG A CA 1
ATOM 5659 C C . ARG A 1 711 ? -26.191 20.667 -0.929 1.00 98.31 711 ARG A C 1
ATOM 5661 O O . ARG A 1 711 ? -26.242 19.979 -1.945 1.00 98.31 711 ARG A O 1
ATOM 5668 N N . LEU A 1 712 ? -25.231 21.564 -0.711 1.00 98.56 712 LEU A N 1
ATOM 5669 C CA . LEU A 1 712 ? -24.105 21.814 -1.613 1.00 98.56 712 LEU A CA 1
ATOM 5670 C C . LEU A 1 712 ? -22.779 21.576 -0.895 1.00 98.56 712 LEU A C 1
ATOM 5672 O O . LEU A 1 712 ? -22.477 22.211 0.116 1.00 98.56 712 LEU A O 1
ATOM 5676 N N . ILE A 1 713 ? -21.957 20.706 -1.472 1.00 98.44 713 ILE A N 1
ATOM 5677 C CA . ILE A 1 713 ? -20.573 20.496 -1.055 1.00 98.44 713 ILE A CA 1
ATOM 5678 C C . ILE A 1 713 ? -19.649 21.216 -2.037 1.00 98.44 713 ILE A C 1
ATOM 5680 O O . ILE A 1 713 ? -19.709 21.005 -3.246 1.00 98.44 713 ILE A O 1
ATOM 5684 N N . ILE A 1 714 ? -18.786 22.076 -1.508 1.00 97.69 714 ILE A N 1
ATOM 5685 C CA . ILE A 1 714 ? -17.782 22.830 -2.255 1.00 97.69 714 ILE A CA 1
ATOM 5686 C C . ILE A 1 714 ? -16.418 22.246 -1.908 1.00 97.69 714 ILE A C 1
ATOM 5688 O O . ILE A 1 714 ? -16.039 22.204 -0.737 1.00 97.69 714 ILE A O 1
ATOM 5692 N N . ALA A 1 715 ? -15.665 21.837 -2.923 1.00 94.50 715 ALA A N 1
ATOM 5693 C CA . ALA A 1 715 ? -14.346 21.251 -2.758 1.00 94.50 715 ALA A CA 1
ATOM 5694 C C . ALA A 1 715 ? -13.343 21.838 -3.762 1.00 94.50 715 ALA A C 1
ATOM 5696 O O . ALA A 1 715 ? -13.661 22.082 -4.928 1.00 94.50 715 ALA A O 1
ATOM 5697 N N . GLY A 1 716 ? -12.111 22.044 -3.310 1.00 89.69 716 GLY A N 1
ATOM 5698 C CA . GLY A 1 716 ? -11.007 22.560 -4.111 1.00 89.69 716 GLY A CA 1
ATOM 5699 C C . GLY A 1 716 ? -10.139 23.573 -3.363 1.00 89.69 716 GLY A C 1
ATOM 5700 O O . GLY A 1 716 ? -10.499 24.024 -2.276 1.00 89.69 716 GLY A O 1
ATOM 5701 N N . PRO A 1 717 ? -8.974 23.925 -3.927 1.00 85.12 717 PRO A N 1
ATOM 5702 C CA . PRO A 1 717 ? -8.028 24.809 -3.265 1.00 85.12 717 PRO A CA 1
ATOM 5703 C C . PRO A 1 717 ? -8.479 26.272 -3.295 1.00 85.12 717 PRO A C 1
ATOM 5705 O O . PRO A 1 717 ? -9.032 26.769 -4.285 1.00 85.12 717 PRO A O 1
ATOM 5708 N N . LEU A 1 718 ? -8.159 26.981 -2.212 1.00 84.19 718 LEU A N 1
ATOM 5709 C CA . LEU A 1 718 ? -8.375 28.413 -2.072 1.00 84.19 718 LEU A CA 1
ATOM 5710 C C . LEU A 1 718 ? -7.163 29.189 -2.600 1.00 84.19 718 LEU A C 1
ATOM 5712 O O . LEU A 1 718 ? -6.094 29.143 -1.999 1.00 84.19 718 LEU A O 1
ATOM 5716 N N . TYR A 1 719 ? -7.348 29.925 -3.696 1.00 75.88 719 TYR A N 1
ATOM 5717 C CA . TYR A 1 719 ? -6.307 30.784 -4.275 1.00 75.88 719 TYR A CA 1
ATOM 5718 C C . TYR A 1 719 ? -6.625 32.274 -4.094 1.00 75.88 719 TYR A C 1
ATOM 5720 O O . TYR A 1 719 ? -5.754 33.046 -3.699 1.00 75.88 719 TYR A O 1
ATOM 5728 N N . ASP A 1 720 ? -7.876 32.684 -4.324 1.00 83.19 720 ASP A N 1
ATOM 5729 C CA . ASP A 1 720 ? -8.325 34.061 -4.095 1.00 83.19 720 ASP A CA 1
ATOM 5730 C C . ASP A 1 720 ? -8.983 34.194 -2.715 1.00 83.19 720 ASP A C 1
ATOM 5732 O O . ASP A 1 720 ? -10.201 34.077 -2.545 1.00 83.19 720 ASP A O 1
ATOM 5736 N N . ILE A 1 721 ? -8.141 34.399 -1.697 1.00 86.19 721 ILE A N 1
ATOM 5737 C CA . ILE A 1 721 ? -8.573 34.527 -0.297 1.00 86.19 721 ILE A CA 1
ATOM 5738 C C . ILE A 1 721 ? -9.519 35.723 -0.121 1.00 86.19 721 ILE A C 1
ATOM 5740 O O . ILE A 1 721 ? -10.451 35.656 0.682 1.00 86.19 721 ILE A O 1
ATOM 5744 N N . GLU A 1 722 ? -9.294 36.816 -0.852 1.00 88.00 722 GLU A N 1
ATOM 5745 C CA . GLU A 1 722 ? -10.107 38.024 -0.737 1.00 88.00 722 GLU A CA 1
ATOM 5746 C C . GLU A 1 722 ? -11.509 37.800 -1.306 1.00 88.00 722 GLU A C 1
ATOM 5748 O O . GLU A 1 722 ? -12.499 38.081 -0.622 1.00 88.00 722 GLU A O 1
ATOM 5753 N N . TYR A 1 723 ? -11.603 37.240 -2.513 1.00 87.50 723 TYR A N 1
ATOM 5754 C CA . TYR A 1 723 ? -12.876 36.857 -3.115 1.00 87.50 723 TYR A CA 1
ATOM 5755 C C . TYR A 1 723 ? -13.639 35.875 -2.225 1.00 87.50 723 TYR A C 1
ATOM 5757 O O . TYR A 1 723 ? -14.827 36.077 -1.974 1.00 87.50 723 TYR A O 1
ATOM 5765 N N . TYR A 1 724 ? -12.963 34.859 -1.682 1.00 91.00 724 TYR A N 1
ATOM 5766 C CA . TYR A 1 724 ? -13.600 33.898 -0.786 1.00 91.00 724 TYR A CA 1
ATOM 5767 C C . TYR A 1 724 ? -14.180 34.562 0.462 1.00 91.00 724 TYR A C 1
ATOM 5769 O O . TYR A 1 724 ? -15.371 34.411 0.730 1.00 91.00 724 TYR A O 1
ATOM 5777 N N . LYS A 1 725 ? -13.379 35.346 1.193 1.00 91.44 725 LYS A N 1
ATOM 5778 C CA . LYS A 1 725 ? -13.826 36.014 2.426 1.00 91.44 725 LYS A CA 1
ATOM 5779 C C . LYS A 1 725 ? -14.972 36.995 2.185 1.00 91.44 725 LYS A C 1
ATOM 5781 O O . LYS A 1 725 ? -15.833 37.148 3.046 1.00 91.44 725 LYS A O 1
ATOM 5786 N N . LYS A 1 726 ? -14.984 37.678 1.036 1.00 91.38 726 LYS A N 1
ATOM 5787 C CA . LYS A 1 726 ? -16.002 38.689 0.714 1.00 91.38 726 LYS A CA 1
ATOM 5788 C C . LYS A 1 726 ? -17.284 38.097 0.133 1.00 91.38 726 LYS A C 1
ATOM 5790 O O . LYS A 1 726 ? -18.363 38.537 0.511 1.00 91.38 726 LYS A O 1
ATOM 5795 N N . ALA A 1 727 ? -17.178 37.149 -0.796 1.00 88.75 727 ALA A N 1
ATOM 5796 C CA . ALA A 1 727 ? -18.310 36.695 -1.606 1.00 88.75 727 ALA A CA 1
ATOM 5797 C C . ALA A 1 727 ? -18.825 35.296 -1.235 1.00 88.75 727 ALA A C 1
ATOM 5799 O O . ALA A 1 727 ? -20.003 35.017 -1.441 1.00 88.75 727 ALA A O 1
ATOM 5800 N N . ILE A 1 728 ? -17.968 34.422 -0.695 1.00 93.44 728 ILE A N 1
ATOM 5801 C CA . ILE A 1 728 ? -18.256 32.986 -0.544 1.00 93.44 728 ILE A CA 1
ATOM 5802 C C . ILE A 1 728 ? -18.488 32.612 0.920 1.00 93.44 728 ILE A C 1
ATOM 5804 O O . ILE A 1 728 ? -19.544 32.090 1.271 1.00 93.44 728 ILE A O 1
ATOM 5808 N N . GLU A 1 729 ? -17.534 32.925 1.796 1.00 94.75 729 GLU A N 1
ATOM 5809 C CA . GLU A 1 729 ? -17.573 32.577 3.219 1.00 94.75 729 GLU A CA 1
ATOM 5810 C C . GLU A 1 729 ? -18.840 33.080 3.942 1.00 94.75 729 GLU A C 1
ATOM 5812 O O . GLU A 1 729 ? -19.425 32.297 4.697 1.00 94.75 729 GLU A O 1
ATOM 5817 N N . PRO A 1 730 ? -19.333 34.319 3.714 1.00 95.94 730 PRO A N 1
ATOM 5818 C CA . PRO A 1 730 ? -20.554 34.789 4.366 1.00 95.94 730 PRO A CA 1
ATOM 5819 C C . PRO A 1 730 ? -21.790 33.972 3.974 1.00 95.94 730 PRO A C 1
ATOM 5821 O O . PRO A 1 730 ? -22.639 33.709 4.822 1.00 95.94 730 PRO A O 1
ATOM 5824 N N . ARG A 1 731 ? -21.872 33.530 2.712 1.00 96.38 731 ARG A N 1
ATOM 5825 C CA . ARG A 1 731 ? -22.991 32.731 2.188 1.00 96.38 731 ARG A CA 1
ATOM 5826 C C . ARG A 1 731 ? -22.984 31.314 2.758 1.00 96.38 731 ARG A C 1
ATOM 5828 O O . ARG A 1 731 ? -24.022 30.830 3.195 1.00 96.38 731 ARG A O 1
ATOM 5835 N N . ILE A 1 732 ? -21.803 30.696 2.855 1.00 95.00 732 ILE A N 1
ATOM 5836 C CA . ILE A 1 732 ? -21.621 29.393 3.519 1.00 95.00 732 ILE A CA 1
ATOM 5837 C C . ILE A 1 732 ? -22.038 29.481 4.994 1.00 95.00 732 ILE A C 1
ATOM 5839 O O . ILE A 1 732 ? -22.793 28.647 5.476 1.00 95.00 732 ILE A O 1
ATOM 5843 N N . LYS A 1 733 ? -21.594 30.517 5.718 1.00 94.19 733 LYS A N 1
ATOM 5844 C CA . LYS A 1 733 ? -21.938 30.705 7.140 1.00 94.19 733 LYS A CA 1
ATOM 5845 C C . LYS A 1 733 ? -23.425 30.970 7.373 1.00 94.19 733 LYS A C 1
ATOM 5847 O O . LYS A 1 733 ? -23.945 30.603 8.422 1.00 94.19 733 LYS A O 1
ATOM 5852 N N . ALA A 1 734 ? -24.094 31.620 6.424 1.00 94.62 734 ALA A N 1
ATOM 5853 C CA . ALA A 1 734 ? -25.514 31.937 6.515 1.00 94.62 734 ALA A CA 1
ATOM 5854 C C . ALA A 1 734 ? -26.433 30.745 6.192 1.00 94.62 734 ALA A C 1
ATOM 5856 O O . ALA A 1 734 ? -27.613 30.794 6.535 1.00 94.62 734 ALA A O 1
ATOM 5857 N N . ASN A 1 735 ? -25.924 29.690 5.545 1.00 93.88 735 ASN A N 1
ATOM 5858 C CA . ASN A 1 735 ? -26.730 28.565 5.079 1.00 93.88 735 ASN A CA 1
ATOM 5859 C C . ASN A 1 735 ? -26.111 27.217 5.476 1.00 93.88 735 ASN A C 1
ATOM 5861 O O . ASN A 1 735 ? -25.145 26.757 4.873 1.00 93.88 735 ASN A O 1
ATOM 5865 N N . THR A 1 736 ? -26.732 26.537 6.443 1.00 93.62 736 THR A N 1
ATOM 5866 C CA . THR A 1 736 ? -26.267 25.244 6.977 1.00 93.62 736 THR A CA 1
ATOM 5867 C C . THR A 1 736 ? -26.273 24.104 5.957 1.00 93.62 736 THR A C 1
ATOM 5869 O O . THR A 1 736 ? -25.644 23.077 6.199 1.00 93.62 736 THR A O 1
ATOM 5872 N N . ASN A 1 737 ? -26.959 24.261 4.821 1.00 96.06 737 ASN A N 1
ATOM 5873 C CA . ASN A 1 737 ? -26.962 23.271 3.743 1.00 96.06 737 ASN A CA 1
ATOM 5874 C C . ASN A 1 737 ? -25.723 23.383 2.839 1.00 96.06 737 ASN A C 1
ATOM 5876 O O . ASN A 1 737 ? -25.537 22.540 1.963 1.00 96.06 737 ASN A O 1
ATOM 5880 N N . ILE A 1 738 ? -24.868 24.391 3.029 1.00 98.00 738 ILE A N 1
ATOM 5881 C CA . ILE A 1 738 ? -23.673 24.613 2.215 1.00 98.00 738 ILE A CA 1
ATOM 5882 C C . ILE A 1 738 ? -22.428 24.341 3.060 1.00 98.00 738 ILE A C 1
ATOM 5884 O O . ILE A 1 738 ? -22.251 24.912 4.132 1.00 98.00 738 ILE A O 1
ATOM 5888 N N . SER A 1 739 ? -21.530 23.493 2.562 1.00 96.62 739 SER A N 1
ATOM 5889 C CA . SER A 1 739 ? -20.275 23.155 3.240 1.00 96.62 739 SER A CA 1
ATOM 5890 C C . SER A 1 739 ? -19.081 23.285 2.303 1.00 96.62 739 SER A C 1
ATOM 5892 O O . SER A 1 739 ? -19.124 22.775 1.185 1.00 96.62 739 SER A O 1
ATOM 5894 N N . TYR A 1 740 ? -18.000 23.902 2.777 1.00 96.00 740 TYR A N 1
ATOM 5895 C CA . TYR A 1 740 ? -16.700 23.896 2.106 1.00 96.00 740 TYR A CA 1
ATOM 5896 C C . TYR A 1 740 ? -15.751 22.938 2.823 1.00 96.00 740 TYR A C 1
ATOM 5898 O O . TYR A 1 740 ? -15.497 23.107 4.014 1.00 96.00 740 TYR A O 1
ATOM 5906 N N . VAL A 1 741 ? -15.244 21.939 2.098 1.00 93.75 741 VAL A N 1
ATOM 5907 C CA . VAL A 1 741 ? -14.411 20.856 2.656 1.00 93.75 741 VAL A CA 1
ATOM 5908 C C . VAL A 1 741 ? -12.916 21.025 2.371 1.00 93.75 741 VAL A C 1
ATOM 5910 O O . VAL A 1 741 ? -12.108 20.231 2.833 1.00 93.75 741 VAL A O 1
ATOM 5913 N N . GLY A 1 742 ? -12.521 22.081 1.653 1.00 90.81 742 GLY A N 1
ATOM 5914 C CA . GLY A 1 742 ? -11.123 22.311 1.287 1.00 90.81 742 GLY A CA 1
ATOM 5915 C C . GLY A 1 742 ? -10.670 21.529 0.054 1.00 90.81 742 GLY A C 1
ATOM 5916 O O . GLY A 1 742 ? -11.481 21.059 -0.748 1.00 90.81 742 GLY A O 1
ATOM 5917 N N . SER A 1 743 ? -9.351 21.436 -0.125 1.00 86.38 743 SER A N 1
ATOM 5918 C CA . SER A 1 743 ? -8.732 20.624 -1.177 1.00 86.38 743 SER A CA 1
ATOM 5919 C C . SER A 1 743 ? -8.941 19.142 -0.891 1.00 86.38 743 SER A C 1
ATOM 5921 O O . SER A 1 743 ? -8.608 18.685 0.195 1.00 86.38 743 SER A O 1
ATOM 5923 N N . VAL A 1 744 ? -9.425 18.397 -1.886 1.00 84.50 744 VAL A N 1
ATOM 5924 C CA . VAL A 1 744 ? -9.676 16.954 -1.774 1.00 84.50 744 VAL A CA 1
ATOM 5925 C C . VAL A 1 744 ? -8.927 16.183 -2.861 1.00 84.50 744 VAL A C 1
ATOM 5927 O O . VAL A 1 744 ? -8.934 16.568 -4.039 1.00 84.50 744 VAL A O 1
ATOM 5930 N N . GLY A 1 745 ? -8.297 15.082 -2.460 1.00 81.69 745 GLY A N 1
ATOM 5931 C CA . GLY A 1 745 ? -7.564 14.144 -3.311 1.00 81.69 745 GLY A CA 1
ATOM 5932 C C . GLY A 1 745 ? -8.044 12.703 -3.118 1.00 81.69 745 GLY A C 1
ATOM 5933 O O . GLY A 1 745 ? -8.910 12.423 -2.287 1.00 81.69 745 GLY A O 1
ATOM 5934 N N . GLY A 1 746 ? -7.487 11.778 -3.905 1.00 78.62 746 GLY A N 1
ATOM 5935 C CA . GLY A 1 746 ? -7.672 10.330 -3.733 1.00 78.62 746 GLY A CA 1
ATOM 5936 C C . GLY A 1 746 ? -9.121 9.866 -3.502 1.00 78.62 746 GLY A C 1
ATOM 5937 O O . GLY A 1 746 ? -10.045 10.285 -4.201 1.00 78.62 746 GLY A O 1
ATOM 5938 N N . LYS A 1 747 ? -9.310 8.985 -2.508 1.00 81.88 747 LYS A N 1
ATOM 5939 C CA . LYS A 1 747 ? -10.608 8.366 -2.175 1.00 81.88 747 LYS A CA 1
ATOM 5940 C C . LYS A 1 747 ? -11.668 9.369 -1.719 1.00 81.88 747 LYS A C 1
ATOM 5942 O O . LYS A 1 747 ? -12.842 9.172 -2.007 1.00 81.88 747 LYS A O 1
ATOM 5947 N N . GLU A 1 748 ? -11.279 10.448 -1.042 1.00 86.69 748 GLU A N 1
ATOM 5948 C CA . GLU A 1 748 ? -12.227 11.468 -0.584 1.00 86.69 748 GLU A CA 1
ATOM 5949 C C . GLU A 1 748 ? -12.896 12.168 -1.773 1.00 86.69 748 GLU A C 1
ATOM 5951 O O . GLU A 1 748 ? -14.124 12.226 -1.849 1.00 86.69 748 GLU A O 1
ATOM 5956 N N . ARG A 1 749 ? -12.099 12.595 -2.764 1.00 89.06 749 ARG A N 1
ATOM 5957 C CA . ARG A 1 749 ? -12.610 13.147 -4.028 1.00 89.06 749 ARG A CA 1
ATOM 5958 C C . ARG A 1 749 ? -13.564 12.169 -4.719 1.00 89.06 749 ARG A C 1
ATOM 5960 O O . ARG A 1 749 ? -14.618 12.581 -5.194 1.00 89.06 749 ARG A O 1
ATOM 5967 N N . GLN A 1 750 ? -13.209 10.886 -4.776 1.00 89.00 750 GLN A N 1
ATOM 5968 C CA . GLN A 1 750 ? -14.041 9.871 -5.428 1.00 89.00 750 GLN A CA 1
ATOM 5969 C C . GLN A 1 750 ? -15.359 9.630 -4.692 1.00 89.00 750 GLN A C 1
ATOM 5971 O O . GLN A 1 750 ? -16.401 9.575 -5.339 1.00 89.00 750 GLN A O 1
ATOM 5976 N N . ASN A 1 751 ? -15.339 9.555 -3.359 1.00 92.25 751 ASN A N 1
ATOM 5977 C CA . ASN A 1 751 ? -16.546 9.417 -2.544 1.00 92.25 751 ASN A CA 1
ATOM 5978 C C . ASN A 1 751 ? -17.507 10.594 -2.751 1.00 92.25 751 ASN A C 1
ATOM 5980 O O . ASN A 1 751 ? -18.708 10.386 -2.924 1.00 92.25 751 ASN A O 1
ATOM 5984 N N . LEU A 1 752 ? -16.966 11.812 -2.801 1.00 95.19 752 LEU A N 1
ATOM 5985 C CA . LEU A 1 752 ? -17.730 13.025 -3.077 1.00 95.19 752 LEU A CA 1
ATOM 5986 C C . LEU A 1 752 ? -18.321 13.044 -4.495 1.00 95.19 752 LEU A C 1
ATOM 5988 O O . LEU A 1 752 ? -19.437 13.509 -4.702 1.00 95.19 752 LEU A O 1
ATOM 5992 N N . LEU A 1 753 ? -17.595 12.540 -5.493 1.00 96.31 753 LEU A N 1
ATOM 5993 C CA . LEU A 1 753 ? -18.103 12.489 -6.862 1.00 96.31 753 LEU A CA 1
ATOM 5994 C C . LEU A 1 753 ? -19.137 11.379 -7.045 1.00 96.31 753 LEU A C 1
ATOM 5996 O O . LEU A 1 753 ? -20.198 11.647 -7.599 1.00 96.31 753 LEU A O 1
ATOM 6000 N N . LYS A 1 754 ? -18.874 10.150 -6.585 1.00 96.25 754 LYS A N 1
ATOM 6001 C CA . LYS A 1 754 ? -19.714 8.976 -6.882 1.00 96.25 754 LYS A CA 1
ATOM 6002 C C . LYS A 1 754 ? -21.080 9.004 -6.204 1.00 96.25 754 LYS A C 1
ATOM 6004 O O . LYS A 1 754 ? -22.017 8.415 -6.741 1.00 96.25 754 LYS A O 1
ATOM 6009 N N . HIS A 1 755 ? -21.217 9.698 -5.076 1.00 97.12 755 HIS A N 1
ATOM 6010 C CA . HIS A 1 755 ? -22.491 9.815 -4.366 1.00 97.12 755 HIS A CA 1
ATOM 6011 C C . HIS A 1 755 ? -23.251 11.109 -4.664 1.00 97.12 755 HIS A C 1
ATOM 6013 O O . HIS A 1 755 ? -24.430 11.174 -4.344 1.00 97.12 755 HIS A O 1
ATOM 6019 N N . ALA A 1 756 ? -22.654 12.115 -5.306 1.00 98.06 756 ALA A N 1
ATOM 6020 C CA . ALA A 1 756 ? -23.376 13.348 -5.614 1.00 98.06 756 ALA A CA 1
ATOM 6021 C C . ALA A 1 756 ? -24.550 13.101 -6.574 1.00 98.06 756 ALA A C 1
ATOM 6023 O O . ALA A 1 756 ? -24.398 12.439 -7.601 1.00 98.06 756 ALA A O 1
ATOM 6024 N N . LYS A 1 757 ? -25.705 13.714 -6.294 1.00 97.44 757 LYS A N 1
ATOM 6025 C CA . LYS A 1 757 ? -26.856 13.735 -7.209 1.00 97.44 757 LYS A CA 1
ATOM 6026 C C . LYS A 1 757 ? -26.488 14.371 -8.545 1.00 97.44 757 LYS A C 1
ATOM 6028 O O . LYS A 1 757 ? -26.898 13.892 -9.597 1.00 97.44 757 LYS A O 1
ATOM 6033 N N . CYS A 1 758 ? -25.744 15.473 -8.489 1.00 97.88 758 CYS A N 1
ATOM 6034 C CA . CYS A 1 758 ? -25.298 16.221 -9.654 1.00 97.88 758 CYS A CA 1
ATOM 6035 C C . CYS A 1 758 ? -24.076 17.070 -9.300 1.00 97.88 758 CYS A C 1
ATOM 6037 O O . CYS A 1 758 ? -24.012 17.681 -8.230 1.00 97.88 758 CYS A O 1
ATOM 6039 N N . MET A 1 759 ? -23.136 17.167 -10.232 1.00 98.56 759 MET A N 1
ATOM 6040 C CA . MET A 1 759 ? -22.072 18.158 -10.187 1.00 98.56 759 MET A CA 1
ATOM 6041 C C . MET A 1 759 ? -22.524 19.453 -10.869 1.00 98.56 759 MET A C 1
ATOM 6043 O O . MET A 1 759 ? -23.097 19.422 -11.957 1.00 98.56 759 MET A O 1
ATOM 6047 N N . LEU A 1 760 ? -22.249 20.594 -10.241 1.00 98.69 760 LEU A N 1
ATOM 6048 C CA . LEU A 1 760 ? -22.442 21.920 -10.816 1.00 98.69 760 LEU A CA 1
ATOM 6049 C C . LEU A 1 760 ? -21.109 22.417 -11.380 1.00 98.69 760 LEU A C 1
ATOM 6051 O O . LEU A 1 760 ? -20.133 22.580 -10.646 1.00 98.69 760 LEU A O 1
ATOM 6055 N N . PHE A 1 761 ? -21.082 22.705 -12.680 1.00 98.31 761 PHE A N 1
ATOM 6056 C CA . PHE A 1 761 ? -19.922 23.254 -13.384 1.00 98.31 761 PHE A CA 1
ATOM 6057 C C . PHE A 1 761 ? -20.262 24.576 -14.113 1.00 98.31 761 PHE A C 1
ATOM 6059 O O . PHE A 1 761 ? -20.180 24.668 -15.341 1.00 98.31 761 PHE A O 1
ATOM 6066 N N . PRO A 1 762 ? -20.672 25.633 -13.382 1.00 97.31 762 PRO A N 1
ATOM 6067 C CA . PRO A 1 762 ? -21.131 26.906 -13.952 1.00 97.31 762 PRO A CA 1
ATOM 6068 C C . PRO A 1 762 ? -19.974 27.841 -14.355 1.00 97.31 762 PRO A C 1
ATOM 6070 O O . PRO A 1 762 ? -20.022 29.049 -14.122 1.00 97.31 762 PRO A O 1
ATOM 6073 N N . THR A 1 763 ? -18.895 27.299 -14.922 1.00 94.12 763 THR A N 1
ATOM 6074 C CA . THR A 1 763 ? -17.722 28.098 -15.298 1.00 94.12 763 THR A CA 1
ATOM 6075 C C . THR A 1 763 ? -18.094 29.148 -16.351 1.00 94.12 763 THR A C 1
ATOM 6077 O O . THR A 1 763 ? -18.729 28.840 -17.361 1.00 94.12 763 THR A O 1
ATOM 6080 N N . VAL A 1 764 ? -17.708 30.406 -16.121 1.00 93.00 764 VAL A N 1
ATOM 6081 C CA . VAL A 1 764 ? -17.846 31.506 -17.103 1.00 93.00 764 VAL A CA 1
ATOM 6082 C C . VAL A 1 764 ? -16.543 31.768 -17.855 1.00 93.00 764 VAL A C 1
ATOM 6084 O O . VAL A 1 764 ? -16.479 32.596 -18.758 1.00 93.00 764 VAL A O 1
ATOM 6087 N N . TRP A 1 765 ? -15.493 31.046 -17.479 1.00 87.94 765 TRP A N 1
ATOM 6088 C CA . TRP A 1 765 ? -14.230 30.997 -18.186 1.00 87.94 765 TRP A CA 1
ATOM 6089 C C . TRP A 1 765 ? -14.337 30.128 -19.444 1.00 87.94 765 TRP A C 1
ATOM 6091 O O . TRP A 1 765 ? -15.064 29.134 -19.468 1.00 87.94 765 TRP A O 1
ATOM 6101 N N . GLU A 1 766 ? -13.562 30.471 -20.476 1.00 89.12 766 GLU A N 1
ATOM 6102 C CA . GLU A 1 766 ? -13.342 29.608 -21.642 1.00 89.12 766 GLU A CA 1
ATOM 6103 C C . GLU A 1 766 ? -12.512 28.386 -21.220 1.00 89.12 766 GLU A C 1
ATOM 6105 O O . GLU A 1 766 ? -11.285 28.361 -21.337 1.00 89.12 766 GLU A O 1
ATOM 6110 N N . GLU A 1 767 ? -13.198 27.394 -20.649 1.00 91.81 767 GLU A N 1
ATOM 6111 C CA . GLU A 1 767 ? -12.611 26.183 -20.085 1.00 91.81 767 GLU A CA 1
ATOM 6112 C C . GLU A 1 767 ? -11.846 25.381 -21.151 1.00 91.81 767 GLU A C 1
ATOM 6114 O O . GLU A 1 767 ? -12.458 24.956 -22.133 1.00 91.81 767 GLU A O 1
ATOM 6119 N N . PRO A 1 768 ? -10.532 25.135 -20.974 1.00 87.19 768 PRO A N 1
ATOM 6120 C CA . PRO A 1 768 ? -9.740 24.411 -21.966 1.00 87.19 768 PRO A CA 1
ATOM 6121 C C . PRO A 1 768 ? -10.236 22.982 -22.192 1.00 87.19 768 PRO A C 1
ATOM 6123 O O . PRO A 1 768 ? -10.313 22.541 -23.336 1.00 87.19 768 PRO A O 1
ATOM 6126 N N . PHE A 1 769 ? -10.596 22.282 -21.108 1.00 93.75 769 PHE A N 1
ATOM 6127 C CA . PHE A 1 769 ? -11.168 20.933 -21.164 1.00 93.75 769 PHE A CA 1
ATOM 6128 C C . PHE A 1 769 ? -12.166 20.648 -20.036 1.00 93.75 769 PHE A C 1
ATOM 6130 O O . PHE A 1 769 ? -13.253 20.149 -20.295 1.00 93.75 769 PHE A O 1
ATOM 6137 N N . GLY A 1 770 ? -11.815 20.978 -18.786 1.00 90.94 770 GLY A N 1
ATOM 6138 C CA . GLY A 1 770 ? -12.647 20.684 -17.616 1.00 90.94 770 GLY A CA 1
ATOM 6139 C C . GLY A 1 770 ? -12.635 19.203 -17.228 1.00 90.94 770 GLY A C 1
ATOM 6140 O O . GLY A 1 770 ? -13.681 18.563 -17.188 1.00 90.94 770 GLY A O 1
ATOM 6141 N N . LEU A 1 771 ? -11.447 18.672 -16.902 1.00 94.38 771 LEU A N 1
ATOM 6142 C CA . LEU A 1 771 ? -11.220 17.256 -16.560 1.00 94.38 771 LEU A CA 1
ATOM 6143 C C . LEU A 1 771 ? -12.237 16.716 -15.543 1.00 94.38 771 LEU A C 1
ATOM 6145 O O . LEU A 1 771 ? -12.776 15.632 -15.724 1.00 94.38 771 LEU A O 1
ATOM 6149 N N . VAL A 1 772 ? -12.570 17.526 -14.536 1.00 94.38 772 VAL A N 1
ATOM 6150 C CA . VAL A 1 772 ? -13.520 17.192 -13.465 1.00 94.38 772 VAL A CA 1
ATOM 6151 C C . VAL A 1 772 ? -14.913 16.786 -13.954 1.00 94.38 772 VAL A C 1
ATOM 6153 O O . VAL A 1 772 ? -15.581 16.006 -13.284 1.00 94.38 772 VAL A O 1
ATOM 6156 N N . MET A 1 773 ? -15.347 17.259 -15.130 1.00 97.19 773 MET A N 1
ATOM 6157 C CA . MET A 1 773 ? -16.616 16.828 -15.725 1.00 97.19 773 MET A CA 1
ATOM 6158 C C . MET A 1 773 ? -16.559 15.354 -16.126 1.00 97.19 773 MET A C 1
ATOM 6160 O O . MET A 1 773 ? -17.485 14.591 -15.865 1.00 97.19 773 MET A O 1
ATOM 6164 N N . VAL A 1 774 ? -15.452 14.954 -16.755 1.00 97.25 774 VAL A N 1
ATOM 6165 C CA . VAL A 1 774 ? -15.214 13.578 -17.197 1.00 97.25 774 VAL A CA 1
ATOM 6166 C C . VAL A 1 774 ? -15.053 12.660 -15.987 1.00 97.25 774 VAL A C 1
ATOM 6168 O O . VAL A 1 774 ? -15.622 11.575 -15.974 1.00 97.25 774 VAL A O 1
ATOM 6171 N N . GLU A 1 775 ? -14.372 13.119 -14.937 1.00 96.25 775 GLU A N 1
ATOM 6172 C CA . GLU A 1 775 ? -14.240 12.385 -13.671 1.00 96.25 775 GLU A CA 1
ATOM 6173 C C . GLU A 1 775 ? -15.596 12.152 -12.988 1.00 96.25 775 GLU A C 1
ATOM 6175 O O . GLU A 1 775 ? -15.899 11.035 -12.576 1.00 96.25 775 GLU A O 1
ATOM 6180 N N . ALA A 1 776 ? -16.447 13.181 -12.909 1.00 97.88 776 ALA A N 1
ATOM 6181 C CA . ALA A 1 776 ? -17.790 13.050 -12.348 1.00 97.88 776 ALA A CA 1
ATOM 6182 C C . ALA A 1 776 ? -18.637 12.049 -13.148 1.00 97.88 776 ALA A C 1
ATOM 6184 O O . ALA A 1 776 ? -19.222 11.132 -12.567 1.00 97.88 776 ALA A O 1
ATOM 6185 N N . MET A 1 777 ? -18.645 12.167 -14.480 1.00 98.38 777 MET A N 1
ATOM 6186 C CA . MET A 1 777 ? -19.366 11.237 -15.354 1.00 98.38 777 MET A CA 1
ATOM 6187 C C . MET A 1 777 ? -18.810 9.808 -15.270 1.00 98.38 777 MET A C 1
ATOM 6189 O O . MET A 1 777 ? -19.588 8.856 -15.329 1.00 98.38 777 MET A O 1
ATOM 6193 N N . ALA A 1 778 ? -17.501 9.635 -15.057 1.00 97.44 778 ALA A N 1
ATOM 6194 C CA . ALA A 1 778 ? -16.881 8.330 -14.828 1.00 97.44 778 ALA A CA 1
ATOM 6195 C C . ALA A 1 778 ? -17.334 7.688 -13.506 1.00 97.44 778 ALA A C 1
ATOM 6197 O O . ALA A 1 778 ? -17.541 6.477 -13.456 1.00 97.44 778 ALA A O 1
ATOM 6198 N N . CYS A 1 779 ? -17.578 8.480 -12.461 1.00 97.69 779 CYS A N 1
ATOM 6199 C CA . CYS A 1 779 ? -18.208 8.000 -11.226 1.00 97.69 779 CYS A CA 1
ATOM 6200 C C . CYS A 1 779 ? -19.735 7.789 -11.365 1.00 97.69 779 CYS A C 1
ATOM 6202 O O . CYS A 1 779 ? -20.418 7.425 -10.402 1.00 97.69 779 CYS A O 1
ATOM 6204 N N . GLY A 1 780 ? -20.299 8.033 -12.553 1.00 97.56 780 GLY A N 1
ATOM 6205 C CA . GLY A 1 780 ? -21.729 7.932 -12.838 1.00 97.56 780 GLY A CA 1
ATOM 6206 C C . GLY A 1 780 ? -22.546 9.145 -12.388 1.00 97.56 780 GLY A C 1
ATOM 6207 O O . GLY A 1 780 ? -23.751 9.019 -12.184 1.00 97.56 780 GLY A O 1
ATOM 6208 N N . THR A 1 781 ? -21.913 10.297 -12.173 1.00 98.44 781 THR A N 1
ATOM 6209 C CA . THR A 1 781 ? -22.556 11.524 -11.684 1.00 98.44 781 THR A CA 1
ATOM 6210 C C . THR A 1 781 ? -22.775 12.515 -12.829 1.00 98.44 781 THR A C 1
ATOM 6212 O O . THR A 1 781 ? -21.817 12.864 -13.523 1.00 98.44 781 THR A O 1
ATOM 6215 N N . PRO A 1 782 ? -24.020 12.978 -13.058 1.00 98.12 782 PRO A N 1
ATOM 6216 C CA . PRO A 1 782 ? -24.321 13.940 -14.114 1.00 98.12 782 PRO A CA 1
ATOM 6217 C C . PRO A 1 782 ? -23.722 15.311 -13.790 1.00 98.12 782 PRO A C 1
ATOM 6219 O O . PRO A 1 782 ? -23.545 15.673 -12.624 1.00 98.12 782 PRO A O 1
ATOM 6222 N N . VAL A 1 783 ? -23.432 16.090 -14.831 1.00 98.50 783 VAL A N 1
ATOM 6223 C CA . VAL A 1 783 ? -22.811 17.414 -14.707 1.00 98.50 783 VAL A CA 1
ATOM 6224 C C . VAL A 1 783 ? -23.703 18.453 -15.367 1.00 98.50 783 VAL A C 1
ATOM 6226 O O . VAL A 1 783 ? -23.827 18.444 -16.584 1.00 98.50 783 VAL A O 1
ATOM 6229 N N . LEU A 1 784 ? -24.271 19.381 -14.598 1.00 98.69 784 LEU A N 1
ATOM 6230 C CA . LEU A 1 784 ? -24.924 20.566 -15.153 1.00 98.69 784 LEU A CA 1
ATOM 6231 C C . LEU A 1 784 ? -23.899 21.686 -15.311 1.00 98.69 784 LEU A C 1
ATOM 6233 O O . LEU A 1 784 ? -23.287 22.116 -14.332 1.00 98.69 784 LEU A O 1
ATOM 6237 N N . ALA A 1 785 ? -23.714 22.172 -16.536 1.00 98.25 785 ALA A N 1
ATOM 6238 C CA . ALA A 1 785 ? -22.614 23.076 -16.863 1.00 98.25 785 ALA A CA 1
ATOM 6239 C C . ALA A 1 785 ? -23.045 24.262 -17.729 1.00 98.25 785 ALA A C 1
ATOM 6241 O O . ALA A 1 785 ? -23.963 24.144 -18.537 1.00 98.25 785 ALA A O 1
ATOM 6242 N N . PHE A 1 786 ? -22.352 25.398 -17.616 1.00 98.06 786 PHE A N 1
ATOM 6243 C CA . PHE A 1 786 ? -22.478 26.476 -18.606 1.00 98.06 786 PHE A CA 1
ATOM 6244 C C . PHE A 1 786 ? -21.661 26.155 -19.858 1.00 98.06 786 PHE A C 1
ATOM 6246 O O . PHE A 1 786 ? -20.542 25.660 -19.759 1.00 98.06 786 PHE A O 1
ATOM 6253 N N . GLY A 1 787 ? -22.200 26.463 -21.040 1.00 94.50 787 GLY A N 1
ATOM 6254 C CA . GLY A 1 787 ? -21.640 26.087 -22.349 1.00 94.50 787 GLY A CA 1
ATOM 6255 C C . GLY A 1 787 ? -20.371 26.832 -22.799 1.00 94.50 787 GLY A C 1
ATOM 6256 O O . GLY A 1 787 ? -20.215 27.091 -23.992 1.00 94.50 787 GLY A O 1
ATOM 6257 N N . ASN A 1 788 ? -19.477 27.201 -21.880 1.00 92.56 788 ASN A N 1
ATOM 6258 C CA . ASN A 1 788 ? -18.237 27.925 -22.177 1.00 92.56 788 ASN A CA 1
ATOM 6259 C C . ASN A 1 788 ? -17.068 26.964 -22.460 1.00 92.56 788 ASN A C 1
ATOM 6261 O O . ASN A 1 788 ? -17.012 25.857 -21.929 1.00 92.56 788 ASN A O 1
ATOM 6265 N N . GLY A 1 789 ? -16.109 27.379 -23.294 1.00 92.06 789 GLY A N 1
ATOM 6266 C CA . GLY A 1 789 ? -14.942 26.561 -23.638 1.00 92.06 789 GLY A CA 1
ATOM 6267 C C . GLY A 1 789 ? -15.289 25.212 -24.269 1.00 92.06 789 GLY A C 1
ATOM 6268 O O . GLY A 1 789 ? -16.109 25.131 -25.185 1.00 92.06 789 GLY A O 1
ATOM 6269 N N . ALA A 1 790 ? -14.645 24.160 -23.766 1.00 95.44 790 ALA A N 1
ATOM 6270 C CA . ALA A 1 790 ? -14.815 22.774 -24.191 1.00 95.44 790 ALA A CA 1
ATOM 6271 C C . ALA A 1 790 ? -16.111 22.113 -23.697 1.00 95.44 790 ALA A C 1
ATOM 6273 O O . ALA A 1 790 ? -16.408 21.002 -24.129 1.00 95.44 790 ALA A O 1
ATOM 6274 N N . VAL A 1 791 ? -16.894 22.756 -22.820 1.00 97.12 791 VAL A N 1
ATOM 6275 C CA . VAL A 1 791 ? -18.088 22.142 -22.208 1.00 97.12 791 VAL A CA 1
ATOM 6276 C C . VAL A 1 791 ? -19.057 21.553 -23.246 1.00 97.12 791 VAL A C 1
ATOM 6278 O O . VAL A 1 791 ? -19.433 20.391 -23.084 1.00 97.12 791 VAL A O 1
ATOM 6281 N N . PRO A 1 792 ? -19.421 22.250 -24.345 1.00 97.06 792 PRO A N 1
ATOM 6282 C CA . PRO A 1 792 ? -20.308 21.674 -25.359 1.00 97.06 792 PRO A CA 1
ATOM 6283 C C . PRO A 1 792 ? -19.716 20.476 -26.111 1.00 97.06 792 PRO A C 1
ATOM 6285 O O . PRO A 1 792 ? -20.456 19.663 -26.658 1.00 97.06 792 PRO A O 1
ATOM 6288 N N . GLU A 1 793 ? -18.388 20.368 -26.165 1.00 97.19 793 GLU A N 1
ATOM 6289 C CA . GLU A 1 793 ? -17.697 19.241 -26.793 1.00 97.19 793 GLU A CA 1
ATOM 6290 C C . GLU A 1 793 ? -17.627 18.042 -25.841 1.00 97.19 793 GLU A C 1
ATOM 6292 O O . GLU A 1 793 ? -17.909 16.918 -26.255 1.00 97.19 793 GLU A O 1
ATOM 6297 N N . VAL A 1 794 ? -17.337 18.278 -24.556 1.00 97.88 794 VAL A N 1
ATOM 6298 C CA . VAL A 1 794 ? -17.323 17.232 -23.522 1.00 97.88 794 VAL A CA 1
ATOM 6299 C C . VAL A 1 794 ? -18.723 16.649 -23.325 1.00 97.88 794 VAL A C 1
ATOM 6301 O O . VAL A 1 794 ? -18.893 15.431 -23.349 1.00 97.88 794 VAL A O 1
ATOM 6304 N N . LEU A 1 795 ? -19.748 17.499 -23.227 1.00 97.75 795 LEU A N 1
ATOM 6305 C CA . LEU A 1 795 ? -21.148 17.099 -23.048 1.00 97.75 795 LEU A CA 1
ATOM 6306 C C . LEU A 1 795 ? -21.898 16.886 -24.372 1.00 97.75 795 LEU A C 1
ATOM 6308 O O . LEU A 1 795 ? -23.124 16.890 -24.391 1.00 97.75 795 LEU A O 1
ATOM 6312 N N . LYS A 1 796 ? -21.199 16.661 -25.492 1.00 96.69 796 LYS A N 1
ATOM 6313 C CA . LYS A 1 796 ? -21.837 16.470 -26.807 1.00 96.69 796 LYS A CA 1
ATOM 6314 C C . LYS A 1 796 ? -22.863 15.328 -26.831 1.00 96.69 796 LYS A C 1
ATOM 6316 O O . LYS A 1 796 ? -23.845 15.419 -27.561 1.00 96.69 796 LYS A O 1
ATOM 6321 N N . GLY A 1 797 ? -22.631 14.261 -26.063 1.00 94.94 797 GLY A N 1
ATOM 6322 C CA . GLY A 1 797 ? -23.573 13.147 -25.902 1.00 94.94 797 GLY A CA 1
ATOM 6323 C C . GLY A 1 797 ? -24.775 13.445 -24.999 1.00 94.94 797 GLY A C 1
ATOM 6324 O O . GLY A 1 797 ? -25.725 12.671 -25.015 1.00 94.94 797 GLY A O 1
ATOM 6325 N N . PHE A 1 798 ? -24.735 14.551 -24.251 1.00 97.62 798 PHE A N 1
ATOM 6326 C CA . PHE A 1 798 ? -25.756 14.974 -23.290 1.00 97.62 798 PHE A CA 1
ATOM 6327 C C . PHE A 1 798 ? -25.998 16.496 -23.370 1.00 97.62 798 PHE A C 1
ATOM 6329 O O . PHE A 1 798 ? -25.793 17.213 -22.382 1.00 97.62 798 PHE A O 1
ATOM 6336 N N . PRO A 1 799 ? -26.382 17.044 -24.540 1.00 96.19 799 PRO A N 1
ATOM 6337 C CA . PRO A 1 799 ? -26.590 18.484 -24.709 1.00 96.19 799 PRO A CA 1
ATOM 6338 C C . PRO A 1 799 ? -27.638 19.056 -23.742 1.00 96.19 799 PRO A C 1
ATOM 6340 O O . PRO A 1 799 ? -27.570 20.228 -23.377 1.00 96.19 799 PRO A O 1
ATOM 6343 N N . GLU A 1 800 ? -28.578 18.231 -23.278 1.00 96.88 800 GLU A N 1
ATOM 6344 C CA . GLU A 1 800 ? -29.580 18.569 -22.271 1.00 96.88 800 GLU A CA 1
ATOM 6345 C C . GLU A 1 800 ? -28.983 18.973 -20.915 1.00 96.88 800 GLU A C 1
ATOM 6347 O O . GLU A 1 800 ? -29.635 19.695 -20.161 1.00 96.88 800 GLU A O 1
ATOM 6352 N N . LEU A 1 801 ? -27.744 18.574 -20.612 1.00 98.25 801 LEU A N 1
ATOM 6353 C CA . LEU A 1 801 ? -27.046 18.938 -19.378 1.00 98.25 801 LEU A CA 1
ATOM 6354 C C . LEU A 1 801 ? -26.383 20.330 -19.434 1.00 98.25 801 LEU A C 1
ATOM 6356 O O . LEU A 1 801 ? -25.926 20.856 -18.416 1.00 98.25 801 LEU A O 1
ATOM 6360 N N . ILE A 1 802 ? -26.354 20.970 -20.605 1.00 98.25 802 ILE A N 1
ATOM 6361 C CA . ILE A 1 802 ? -25.795 22.313 -20.783 1.00 98.25 802 ILE A CA 1
ATOM 6362 C C . ILE A 1 802 ? -26.863 23.353 -20.438 1.00 98.25 802 ILE A C 1
ATOM 6364 O O . ILE A 1 802 ? -27.998 23.270 -20.898 1.00 98.25 802 ILE A O 1
ATOM 6368 N N . CYS A 1 803 ? -26.506 24.341 -19.625 1.00 97.38 803 CYS A N 1
ATOM 6369 C CA . CYS A 1 803 ? -27.378 25.427 -19.188 1.00 97.38 803 CYS A CA 1
ATOM 6370 C C . CYS A 1 803 ? -26.902 26.758 -19.780 1.00 97.38 803 CYS A C 1
ATOM 6372 O O . CYS A 1 803 ? -25.704 27.043 -19.826 1.00 97.38 803 CYS A O 1
ATOM 6374 N N . SER A 1 804 ? -27.844 27.596 -20.200 1.00 92.50 804 SER A N 1
ATOM 6375 C CA . SER A 1 804 ? -27.585 28.945 -20.710 1.00 92.50 804 SER A CA 1
ATOM 6376 C C . SER A 1 804 ? -27.394 29.980 -19.598 1.00 92.50 804 SER A C 1
ATOM 6378 O O . SER A 1 804 ? -26.713 30.983 -19.803 1.00 92.50 804 SER A O 1
ATOM 6380 N N . ASN A 1 805 ? -27.984 29.749 -18.421 1.00 94.88 805 ASN A N 1
ATOM 6381 C CA . ASN A 1 805 ? -27.901 30.625 -17.254 1.00 94.88 805 ASN A CA 1
ATOM 6382 C C . ASN A 1 805 ? -28.228 29.867 -15.951 1.00 94.88 805 ASN A C 1
ATOM 6384 O O . ASN A 1 805 ? -28.569 28.681 -15.962 1.00 94.88 805 ASN A O 1
ATOM 6388 N N . VAL A 1 806 ? -28.108 30.564 -14.817 1.00 97.62 806 VAL A N 1
ATOM 6389 C CA . VAL A 1 806 ? -28.332 29.994 -13.480 1.00 97.62 806 VAL A CA 1
ATOM 6390 C C . VAL A 1 806 ? -29.787 29.578 -13.237 1.00 97.62 806 VAL A C 1
ATOM 6392 O O . VAL A 1 806 ? -30.014 28.570 -12.576 1.00 97.62 806 VAL A O 1
ATOM 6395 N N . ASP A 1 807 ? -30.772 30.282 -13.802 1.00 97.19 807 ASP A N 1
ATOM 6396 C CA . ASP A 1 807 ? -32.191 29.931 -13.645 1.00 97.19 807 ASP A CA 1
ATOM 6397 C C . ASP A 1 807 ? -32.517 28.598 -14.327 1.00 97.19 807 ASP A C 1
ATOM 6399 O O . ASP A 1 807 ? -33.215 27.759 -13.758 1.00 97.19 807 ASP A O 1
ATOM 6403 N N . GLU A 1 808 ? -31.955 28.358 -15.513 1.00 97.62 808 GLU A N 1
ATOM 6404 C CA . GLU A 1 808 ? -32.078 27.071 -16.199 1.00 97.62 808 GLU A CA 1
ATOM 6405 C C . GLU A 1 808 ? -31.399 25.944 -15.408 1.00 97.62 808 GLU A C 1
ATOM 6407 O O . GLU A 1 808 ? -31.953 24.850 -15.288 1.00 97.62 808 GLU A O 1
ATOM 6412 N N . MET A 1 809 ? -30.228 26.211 -14.821 1.00 98.31 809 MET A N 1
ATOM 6413 C CA . MET A 1 809 ? -29.531 25.242 -13.972 1.00 98.31 809 MET A CA 1
ATOM 6414 C C . MET A 1 809 ? -30.366 24.873 -12.737 1.00 98.31 809 MET A C 1
ATOM 6416 O O . MET A 1 809 ? -30.513 23.690 -12.438 1.00 98.31 809 MET A O 1
ATOM 6420 N N . ILE A 1 810 ? -30.974 25.857 -12.067 1.00 98.25 810 ILE A N 1
ATOM 6421 C CA . ILE A 1 810 ? -31.905 25.655 -10.941 1.00 98.25 810 ILE A CA 1
ATOM 6422 C C . ILE A 1 810 ? -33.093 24.795 -11.368 1.00 98.25 810 ILE A C 1
ATOM 6424 O O . ILE A 1 810 ? -33.413 23.806 -10.706 1.00 98.25 810 ILE A O 1
ATOM 6428 N N . TYR A 1 811 ? -33.719 25.146 -12.494 1.00 97.44 811 TYR A N 1
ATOM 6429 C CA . TYR A 1 811 ? -34.857 24.406 -13.026 1.00 97.44 811 TYR A CA 1
ATOM 6430 C C . TYR A 1 811 ? -34.503 22.936 -13.281 1.00 97.44 811 TYR A C 1
ATOM 6432 O O . TYR A 1 811 ? -35.256 22.050 -12.870 1.00 97.44 811 TYR A O 1
ATOM 6440 N N . LYS A 1 812 ? -33.347 22.665 -13.902 1.00 97.94 812 LYS A N 1
ATOM 6441 C CA . LYS A 1 812 ? -32.888 21.297 -14.181 1.00 97.94 812 LYS A CA 1
ATOM 6442 C C . LYS A 1 812 ? -32.559 20.527 -12.906 1.00 97.94 812 LYS A C 1
ATOM 6444 O O . LYS A 1 812 ? -32.996 19.393 -12.775 1.00 97.94 812 LYS A O 1
ATOM 6449 N N . VAL A 1 813 ? -31.887 21.139 -11.930 1.00 97.00 813 VAL A N 1
ATOM 6450 C CA . VAL A 1 813 ? -31.619 20.502 -10.625 1.00 97.00 813 VAL A CA 1
ATOM 6451 C C . VAL A 1 813 ? -32.904 20.013 -9.941 1.00 97.00 813 VAL A C 1
ATOM 6453 O O . VAL A 1 813 ? -32.901 18.952 -9.314 1.00 97.00 813 VAL A O 1
ATOM 6456 N N . GLN A 1 814 ? -33.996 20.773 -10.056 1.00 95.31 814 GLN A N 1
ATOM 6457 C CA . GLN A 1 814 ? -35.268 20.460 -9.403 1.00 95.31 814 GLN A CA 1
ATOM 6458 C C . GLN A 1 814 ? -36.144 19.478 -10.188 1.00 95.31 814 GLN A C 1
ATOM 6460 O O . GLN A 1 814 ? -36.828 18.665 -9.572 1.00 95.31 814 GLN A O 1
ATOM 6465 N N . ASN A 1 815 ? -36.153 19.567 -11.522 1.00 94.75 815 ASN A N 1
ATOM 6466 C CA . ASN A 1 815 ? -37.197 18.943 -12.345 1.00 94.75 815 ASN A CA 1
ATOM 6467 C C . ASN A 1 815 ? -36.675 17.937 -13.378 1.00 94.75 815 ASN A C 1
ATOM 6469 O O . ASN A 1 815 ? -37.478 17.239 -13.994 1.00 94.75 815 ASN A O 1
ATOM 6473 N N . MET A 1 816 ? -35.364 17.876 -13.619 1.00 93.69 816 MET A N 1
ATOM 6474 C CA . MET A 1 816 ? -34.800 17.001 -14.643 1.00 93.69 816 MET A CA 1
ATOM 6475 C C . MET A 1 816 ? -34.634 15.575 -14.124 1.00 93.69 816 MET A C 1
ATOM 6477 O O . MET A 1 816 ? -34.067 15.346 -13.056 1.00 93.69 816 MET A O 1
ATOM 6481 N N . GLU A 1 817 ? -35.051 14.606 -14.933 1.00 94.38 817 GLU A N 1
ATOM 6482 C CA . GLU A 1 817 ? -34.592 13.230 -14.789 1.00 94.38 817 GLU A CA 1
ATOM 6483 C C . GLU A 1 817 ? -33.212 13.110 -15.447 1.00 94.38 817 GLU A C 1
ATOM 6485 O O . GLU A 1 817 ? -33.064 13.292 -16.658 1.00 94.38 817 GLU A O 1
ATOM 6490 N N . PHE A 1 818 ? -32.178 12.877 -14.640 1.00 97.00 818 PHE A N 1
ATOM 6491 C CA . PHE A 1 818 ? -30.808 12.822 -15.139 1.00 97.00 818 PHE A CA 1
ATOM 6492 C C . PHE A 1 818 ? -30.524 11.536 -15.933 1.00 97.00 818 PHE A C 1
ATOM 6494 O O . PHE A 1 818 ? -31.099 10.484 -15.634 1.00 97.00 818 PHE A O 1
ATOM 6501 N N . PRO A 1 819 ? -29.582 11.574 -16.900 1.00 96.56 819 PRO A N 1
ATOM 6502 C CA . PRO A 1 819 ? -29.111 10.372 -17.575 1.00 96.56 819 PRO A CA 1
ATOM 6503 C C . PRO A 1 819 ? -28.618 9.316 -16.581 1.00 96.56 819 PRO A C 1
ATOM 6505 O O . PRO A 1 819 ? -28.000 9.628 -15.561 1.00 96.56 819 PRO A O 1
ATOM 6508 N N . LYS A 1 820 ? -28.857 8.040 -16.902 1.00 96.69 820 LYS A N 1
ATOM 6509 C CA . LYS A 1 820 ? -28.449 6.921 -16.043 1.00 96.69 820 LYS A CA 1
ATOM 6510 C C . LYS A 1 820 ? -26.935 6.919 -15.828 1.00 96.69 820 LYS A C 1
ATOM 6512 O O . LYS A 1 820 ? -26.175 7.015 -16.792 1.00 96.69 820 LYS A O 1
ATOM 6517 N N . ALA A 1 821 ? -26.512 6.678 -14.586 1.00 97.06 821 ALA A N 1
ATOM 6518 C CA . ALA A 1 821 ? -25.107 6.631 -14.174 1.00 97.06 821 ALA A CA 1
ATOM 6519 C C . ALA A 1 821 ? -24.232 5.783 -15.115 1.00 97.06 821 ALA A C 1
ATOM 6521 O O . ALA A 1 821 ? -23.187 6.234 -15.582 1.00 97.06 821 ALA A O 1
ATOM 6522 N N . LYS A 1 822 ? -24.692 4.576 -15.468 1.00 96.31 822 LYS A N 1
ATOM 6523 C CA . LYS A 1 822 ? -23.970 3.671 -16.373 1.00 96.31 822 LYS A CA 1
ATOM 6524 C C . LYS A 1 822 ? -23.775 4.242 -17.782 1.00 96.31 822 LYS A C 1
ATOM 6526 O O . LYS A 1 822 ? -22.736 4.021 -18.390 1.00 96.31 822 LYS A O 1
ATOM 6531 N N . VAL A 1 823 ? -24.748 5.000 -18.294 1.00 97.44 823 VAL A N 1
ATOM 6532 C CA . VAL A 1 823 ? -24.664 5.630 -19.623 1.00 97.44 823 VAL A CA 1
ATOM 6533 C C . VAL A 1 823 ? -23.608 6.736 -19.623 1.00 97.44 823 VAL A C 1
ATOM 6535 O O . VAL A 1 823 ? -22.830 6.825 -20.570 1.00 97.44 823 VAL A O 1
ATOM 6538 N N . LEU A 1 824 ? -23.524 7.521 -18.542 1.00 98.06 824 LEU A N 1
ATOM 6539 C CA . LEU A 1 824 ? -22.471 8.527 -18.354 1.00 98.06 824 LEU A CA 1
ATOM 6540 C C . LEU A 1 824 ? -21.079 7.875 -18.338 1.00 98.06 824 LEU A C 1
ATOM 6542 O O . LEU A 1 824 ? -20.189 8.306 -19.071 1.00 98.06 824 LEU A O 1
ATOM 6546 N N . ARG A 1 825 ? -20.915 6.791 -17.568 1.00 97.19 825 ARG A N 1
ATOM 6547 C CA . ARG A 1 825 ? -19.654 6.039 -17.482 1.00 97.19 825 ARG A CA 1
ATOM 6548 C C . ARG A 1 825 ? -19.228 5.478 -18.839 1.00 97.19 825 ARG A C 1
ATOM 6550 O O . ARG A 1 825 ? -18.123 5.761 -19.294 1.00 97.19 825 ARG A O 1
ATOM 6557 N N . THR A 1 826 ? -20.118 4.774 -19.533 1.00 95.50 826 THR A N 1
ATOM 6558 C CA . THR A 1 826 ? -19.830 4.227 -20.869 1.00 95.50 826 THR A CA 1
ATOM 6559 C C . THR A 1 826 ? -19.527 5.321 -21.895 1.00 95.50 826 THR A C 1
ATOM 6561 O O . THR A 1 826 ? -18.689 5.139 -22.779 1.00 95.50 826 THR A O 1
ATOM 6564 N N . TYR A 1 827 ? -20.168 6.488 -21.796 1.00 97.38 827 TYR A N 1
ATOM 6565 C CA . TYR A 1 827 ? -19.832 7.624 -22.651 1.00 97.38 827 TYR A CA 1
ATOM 6566 C C . TYR A 1 827 ? -18.396 8.116 -22.410 1.00 97.38 827 TYR A C 1
ATOM 6568 O O . TYR A 1 827 ? -17.675 8.359 -23.380 1.00 97.38 827 TYR A O 1
ATOM 6576 N N . VAL A 1 828 ? -17.950 8.201 -21.153 1.00 97.56 828 VAL A N 1
ATOM 6577 C CA . VAL A 1 828 ? -16.562 8.560 -20.818 1.00 97.56 828 VAL A CA 1
ATOM 6578 C C . VAL A 1 828 ? -15.567 7.527 -21.342 1.00 97.56 828 VAL A C 1
ATOM 6580 O O . VAL A 1 828 ? -14.613 7.907 -22.017 1.00 97.56 828 VAL A O 1
ATOM 6583 N N . GLU A 1 829 ? -15.807 6.236 -21.109 1.00 94.38 829 GLU A N 1
ATOM 6584 C CA . GLU A 1 829 ? -14.939 5.142 -21.579 1.00 94.38 829 GLU A CA 1
ATOM 6585 C C . GLU A 1 829 ? -14.693 5.205 -23.095 1.00 94.38 829 GLU A C 1
ATOM 6587 O O . GLU A 1 829 ? -13.563 5.044 -23.566 1.00 94.38 829 GLU A O 1
ATOM 6592 N N . ASN A 1 830 ? -15.744 5.513 -23.858 1.00 91.25 830 ASN A N 1
ATOM 6593 C CA . ASN A 1 830 ? -15.695 5.537 -25.318 1.00 91.25 830 ASN A CA 1
ATOM 6594 C C . 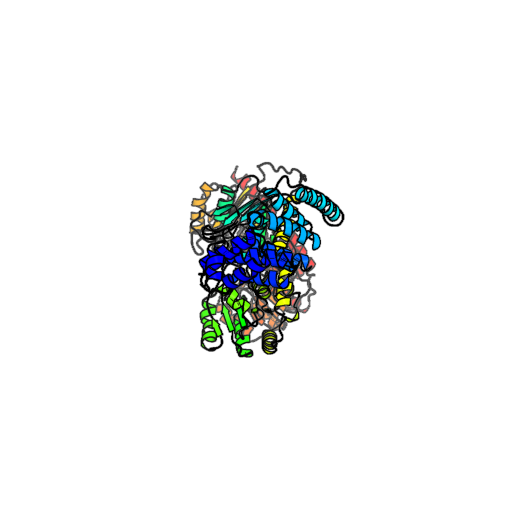ASN A 1 830 ? -15.087 6.819 -25.913 1.00 91.25 830 ASN A C 1
ATOM 6596 O O . ASN A 1 830 ? -14.574 6.776 -27.033 1.00 91.25 830 ASN A O 1
ATOM 6600 N N . ASN A 1 831 ? -15.159 7.958 -25.214 1.00 91.81 831 ASN A N 1
ATOM 6601 C CA . ASN A 1 831 ? -14.822 9.267 -25.796 1.00 91.81 831 ASN A CA 1
ATOM 6602 C C . ASN A 1 831 ? -13.642 9.975 -25.118 1.00 91.81 831 ASN A C 1
ATOM 6604 O O . ASN A 1 831 ? -12.919 10.712 -25.786 1.00 91.81 831 ASN A O 1
ATOM 6608 N N . PHE A 1 832 ? -13.430 9.742 -23.822 1.00 97.06 832 PHE A N 1
ATOM 6609 C CA . PHE A 1 832 ? -12.467 10.466 -22.985 1.00 97.06 832 PHE A CA 1
ATOM 6610 C C . PHE A 1 832 ? -11.615 9.509 -22.141 1.00 97.06 832 PHE A C 1
ATOM 6612 O O . PHE A 1 832 ? -11.257 9.812 -21.004 1.00 97.06 832 PHE A O 1
ATOM 6619 N N . SER A 1 833 ? -11.289 8.337 -22.690 1.00 95.25 833 SER A N 1
ATOM 6620 C CA . SER A 1 833 ? -10.355 7.400 -22.067 1.00 95.25 833 SER A CA 1
ATOM 6621 C C . SER A 1 833 ? -8.898 7.728 -22.404 1.00 95.25 833 SER A C 1
ATOM 6623 O O . SER A 1 833 ? -8.589 8.249 -23.481 1.00 95.25 833 SER A O 1
ATOM 6625 N N . ALA A 1 834 ? -7.980 7.365 -21.507 1.00 94.25 834 ALA A N 1
ATOM 6626 C CA . ALA A 1 834 ? -6.535 7.472 -21.719 1.00 94.25 834 ALA A CA 1
ATOM 6627 C C . ALA A 1 834 ? -6.082 6.733 -22.991 1.00 94.25 834 ALA A C 1
ATOM 6629 O O . ALA A 1 834 ? -5.242 7.231 -23.738 1.00 94.25 834 ALA A O 1
ATOM 6630 N N . VAL A 1 835 ? -6.719 5.596 -23.293 1.00 92.50 835 VAL A N 1
ATOM 6631 C CA . VAL A 1 835 ? -6.554 4.823 -24.535 1.00 92.50 835 VAL A CA 1
ATOM 6632 C C . VAL A 1 835 ? -6.810 5.704 -25.760 1.00 92.50 835 VAL A C 1
ATOM 6634 O O . VAL A 1 835 ? -5.952 5.819 -26.637 1.00 92.50 835 VAL A O 1
ATOM 6637 N N . LYS A 1 836 ? -7.968 6.378 -25.805 1.00 91.38 836 LYS A N 1
ATOM 6638 C CA . LYS A 1 836 ? -8.363 7.218 -26.941 1.00 91.38 836 LYS A CA 1
ATOM 6639 C C . LYS A 1 836 ? -7.481 8.454 -27.081 1.00 91.38 836 LYS A C 1
ATOM 6641 O O . LYS A 1 836 ? -7.080 8.809 -28.189 1.00 91.38 836 LYS A O 1
ATOM 6646 N N . MET A 1 837 ? -7.170 9.095 -25.957 1.00 97.12 837 MET A N 1
ATOM 6647 C CA . MET A 1 837 ? -6.242 10.221 -25.903 1.00 97.12 837 MET A CA 1
ATOM 6648 C C . MET A 1 837 ? -4.881 9.830 -26.498 1.00 97.12 837 MET A C 1
ATOM 6650 O O . MET A 1 837 ? -4.372 10.512 -27.388 1.00 97.12 837 MET A O 1
ATOM 6654 N N . THR A 1 838 ? -4.326 8.700 -26.059 1.00 96.88 838 THR A N 1
ATOM 6655 C CA . THR A 1 838 ? -3.002 8.222 -26.474 1.00 96.88 838 THR A CA 1
ATOM 6656 C C . THR A 1 838 ? -2.954 7.847 -27.951 1.00 96.88 838 THR A C 1
ATOM 6658 O O . THR A 1 838 ? -1.984 8.166 -28.632 1.00 96.88 838 THR A O 1
ATOM 6661 N N . GLU A 1 839 ? -4.013 7.241 -28.492 1.00 93.19 839 GLU A N 1
ATOM 6662 C CA . GLU A 1 839 ? -4.128 6.977 -29.934 1.00 93.19 839 GLU A CA 1
ATOM 6663 C C . GLU A 1 839 ? -4.020 8.248 -30.770 1.00 93.19 839 GLU A C 1
ATOM 6665 O O . GLU A 1 839 ? -3.291 8.284 -31.763 1.00 93.19 839 GLU A O 1
ATOM 6670 N N . ASN A 1 840 ? -4.718 9.304 -30.352 1.00 93.19 840 ASN A N 1
ATOM 6671 C CA . ASN A 1 840 ? -4.676 10.583 -31.047 1.00 93.19 840 ASN A CA 1
ATOM 6672 C C . ASN A 1 840 ? -3.277 11.212 -30.967 1.00 93.19 840 ASN A C 1
ATOM 6674 O O . ASN A 1 840 ? -2.776 11.689 -31.986 1.00 93.19 840 ASN A O 1
ATOM 6678 N N . TYR A 1 841 ? -2.618 11.156 -29.804 1.00 97.69 841 TYR A N 1
ATOM 6679 C CA . TYR A 1 841 ? -1.245 11.646 -29.659 1.00 97.69 841 TYR A CA 1
ATOM 6680 C C . TYR A 1 841 ? -0.243 10.855 -30.503 1.00 97.69 841 TYR A C 1
ATOM 6682 O O . TYR A 1 841 ? 0.526 11.475 -31.226 1.00 97.69 841 TYR A O 1
ATOM 6690 N N . ILE A 1 842 ? -0.285 9.518 -30.509 1.00 95.75 842 ILE A N 1
ATOM 6691 C CA . ILE A 1 842 ? 0.617 8.690 -31.331 1.00 95.75 842 ILE A CA 1
ATOM 6692 C C . ILE A 1 842 ? 0.484 9.032 -32.820 1.00 95.75 842 ILE A C 1
ATOM 6694 O O . ILE A 1 842 ? 1.490 9.123 -33.528 1.00 95.75 842 ILE A O 1
ATOM 6698 N N . ASN A 1 843 ? -0.743 9.237 -33.305 1.00 93.25 843 ASN A N 1
ATOM 6699 C CA . ASN A 1 843 ? -0.974 9.630 -34.695 1.00 93.25 843 ASN A CA 1
ATOM 6700 C C . ASN A 1 843 ? -0.337 10.991 -35.011 1.00 93.25 843 ASN A C 1
ATOM 6702 O O . ASN A 1 843 ? 0.277 11.151 -36.065 1.00 93.25 843 ASN A O 1
ATOM 6706 N N . ILE A 1 844 ? -0.434 11.950 -34.087 1.00 95.94 844 ILE A N 1
ATOM 6707 C CA . ILE A 1 844 ? 0.195 13.267 -34.233 1.00 95.94 844 ILE A CA 1
ATOM 6708 C C . ILE A 1 844 ? 1.719 13.159 -34.143 1.00 95.94 844 ILE A C 1
ATOM 6710 O O . ILE A 1 844 ? 2.402 13.772 -34.957 1.00 95.94 844 ILE A O 1
ATOM 6714 N N . TYR A 1 845 ? 2.258 12.348 -33.226 1.00 95.88 845 TYR A N 1
ATOM 6715 C CA . TYR A 1 845 ? 3.699 12.132 -33.108 1.00 95.88 845 TYR A CA 1
ATOM 6716 C C . TYR A 1 845 ? 4.292 11.662 -34.429 1.00 95.88 845 TYR A C 1
ATOM 6718 O O . TYR A 1 845 ? 5.235 12.264 -34.930 1.00 95.88 845 TYR A O 1
ATOM 6726 N N . ARG A 1 846 ? 3.703 10.620 -35.028 1.00 93.69 846 ARG A N 1
ATOM 6727 C CA . ARG A 1 846 ? 4.165 10.080 -36.312 1.00 93.69 846 ARG A CA 1
ATOM 6728 C C . ARG A 1 846 ? 4.114 11.126 -37.416 1.00 93.69 846 ARG A C 1
ATOM 6730 O O . ARG A 1 846 ? 5.098 11.295 -38.125 1.00 93.69 846 ARG A O 1
ATOM 6737 N N . LYS A 1 847 ? 3.002 11.857 -37.510 1.00 93.62 847 LYS A N 1
ATOM 6738 C CA . LYS A 1 847 ? 2.828 12.908 -38.512 1.00 93.62 847 LYS A CA 1
ATOM 6739 C C . LYS A 1 847 ? 3.897 13.999 -38.387 1.00 93.62 847 LYS A C 1
ATOM 6741 O O . LYS A 1 847 ? 4.539 14.326 -39.375 1.00 93.62 847 LYS A O 1
ATOM 6746 N N . VAL A 1 848 ? 4.130 14.511 -37.180 1.00 93.94 848 VAL A N 1
ATOM 6747 C CA . VAL A 1 848 ? 5.125 15.569 -36.937 1.00 93.94 848 VAL A CA 1
ATOM 6748 C C . VAL A 1 848 ? 6.552 15.068 -37.192 1.00 93.94 848 VAL A C 1
ATOM 6750 O O . VAL A 1 848 ? 7.349 15.772 -37.804 1.00 93.94 848 VAL A O 1
ATOM 6753 N N . ILE A 1 849 ? 6.872 13.831 -36.794 1.00 93.00 849 ILE A N 1
ATOM 6754 C CA . ILE A 1 849 ? 8.173 13.208 -37.089 1.00 93.00 849 ILE A CA 1
ATOM 6755 C C . ILE A 1 849 ? 8.409 13.094 -38.604 1.00 93.00 849 ILE A C 1
ATOM 6757 O O . ILE A 1 849 ? 9.536 13.266 -39.060 1.00 93.00 849 ILE A O 1
ATOM 6761 N N . GLU A 1 850 ? 7.380 12.766 -39.388 1.00 90.62 850 GLU A N 1
ATOM 6762 C CA . GLU A 1 850 ? 7.477 12.668 -40.850 1.00 90.62 850 GLU A CA 1
ATOM 6763 C C . GLU A 1 850 ? 7.589 14.041 -41.527 1.00 90.62 850 GLU A C 1
ATOM 6765 O O . GLU A 1 850 ? 8.379 14.195 -42.459 1.00 90.62 850 GLU A O 1
ATOM 6770 N N . GLU A 1 851 ? 6.836 15.037 -41.058 1.00 88.38 851 GLU A N 1
ATOM 6771 C CA . GLU A 1 851 ? 6.856 16.405 -41.592 1.00 88.38 851 GLU A CA 1
ATOM 6772 C C . GLU A 1 851 ? 8.197 17.109 -41.353 1.00 88.38 851 GLU A C 1
ATOM 6774 O O . GLU A 1 851 ? 8.640 17.849 -42.220 1.00 88.38 851 GLU A O 1
ATOM 6779 N N . GLU A 1 852 ? 8.868 16.860 -40.223 1.00 82.56 852 GLU A N 1
ATOM 6780 C CA . GLU A 1 852 ? 10.152 17.500 -39.890 1.00 82.56 852 GLU A CA 1
ATOM 6781 C C . GLU A 1 852 ? 11.392 16.733 -40.395 1.00 82.56 852 GLU A C 1
ATOM 6783 O O . GLU A 1 852 ? 12.516 17.216 -40.259 1.00 82.56 852 GLU A O 1
ATOM 6788 N N . LYS A 1 853 ? 11.209 15.542 -40.983 1.00 72.56 853 LYS A N 1
ATOM 6789 C CA . LYS A 1 853 ? 12.274 14.785 -41.672 1.00 72.56 853 LYS A CA 1
ATOM 6790 C C . LYS A 1 853 ? 12.467 15.193 -43.138 1.00 72.56 853 LYS A C 1
ATOM 6792 O O . LYS A 1 853 ? 13.501 14.842 -43.708 1.00 72.56 853 LYS A O 1
ATOM 6797 N N . ASN A 1 854 ? 11.478 15.860 -43.734 1.00 46.03 854 ASN A N 1
ATOM 6798 C CA . ASN A 1 854 ? 11.478 16.360 -45.115 1.00 46.03 854 ASN A CA 1
ATOM 6799 C C . ASN A 1 854 ? 11.713 17.870 -45.138 1.00 46.03 854 ASN A C 1
ATOM 6801 O O . ASN A 1 854 ? 12.223 18.351 -46.175 1.00 46.03 854 ASN A O 1
#

Foldseek 3Di:
DDDDPPVVVCVVVVHDDDLVRLLVVLVVCVVVVVLVVSLVSLVVNLVDPDDDLQSVLVSLVSNLVSCVVVVNLVVNLVSLVSNCVSDPNELVSLQVQLVSCVVVVNLVSSLVSLVVLQVDDDDPPPPYDDDVCSNALSSLCSQLVSCVVVVNLVSNLVSLVRSCVVVVPDPVSVVSNVVSVVVVVVCCVVPDDDDDDQFAEEEEDAAAAAQPHFFDDPLSQLSQLLQQVSVVVPHQYEYEYDPPHDHPHNYDHQDDDDHPPLQSSLCVCVVPPDPPHQEYEYANQLCSPQLDPDPHQYEYEHQDLADHDGPAYEFQDPLSCVRSVVVDHHYFHAFHALVQAAADQAADFEEEEEDEPDVQQPVVLVLVLCVLQVTAYEYEDAHPPPCCCVPPNVVSQVVRVSYHYDYTGDRPVVRVNLLHHLAYERAGNDQRRHPVVCLSSLSRLHFYQYEPHHCVCVLCVVPCVSYDPDSVSSSVCSNVSDGDGSVSSNVSSVVGHHSVRSNVSVSVSSVVSSVPPDPDPPPPPPPVDVVQAWFEEEEDFQAAAAPHFFDDPLSQLSQLLQQVSVVVVHQYEYEYDPPHDHSHNYDHQPDDHGDLVSSLVVCVVCCVVRPTQEYEAADALRSNQPPPDLHFYEYEHQALAAHPRPAYEFQAPVSCVPNVVVPHYYFHRAHALVQAAADQAADFEEEEEEEPDVQQPVLLVLVLCVVLVTQYEYEDAYDPPPCCVPRPVVSQVVRVSYDYPYTDGGPVLRVVLLHHQAYERAGNDQRRHPVVCLSSLSNLHHYQYEPHHCVCVLCVVPNVSYDPDSVSVSCCSVPNDDDRSVVSNVSSCVRRHSNRSNVRVSVSSVVSSVVSVD

pLDDT: mean 88.53, std 12.51, range [25.91, 98.69]

Secondary structure (DSSP, 8-state):
-PPPPHHHHHHHTTPPPPHHHHHHHHHHHHHTT-HHHHHHHHHHHHHSS-S-HHHHHHHHHHHHHHHHHTT-HHHHHHHHHHHTTTSS--HHHHHHHHHHHHHTT-HHHHHHHHHHHHH----TT--S---GGGGTHHHHHHHHHHHHHTT-HHHHHHHHHHHHHH-TT-HHHHHHHHHHHHHHHHHHHHH--------EEEEE--SSS-SS-SSS-HHHHHHHHHHHHHHHTT-EEEEEE-TT---SSEEEE---S-SS-HHHHHHHHHHHPPTT--EEEE-SSS-TTTTS--SS-EEEEE-SS-PPP-SEEEESSHHHHHHTSTT-SEE----B-GGGS---S--EEEEEEES-BSTTTTHHHHHHHHHHH---EEEES-BS-HHHIIIIIHHHHHH-TTEEE-----HHHHHHHHHHEEEEEE---S--S--HHHHHHHHTT--EEEE--TTHHHHTTT-GGGEESSHHHHHHHHHH--PPPHHHHHHHHHHH-BHHHHHHHHHHHHHHHHHTS-SS---------TTS--EEEEE--SSS-SS-SSS-HHHHHHHHHHHHHHHTT-EEEEEE-TT---SSEEEE-SS-S--HHHHHHHHHHHHHHH--SEEEE-STT-GGGGS--SS-EEEEE-SSS----SSEEESSHHHHHHTSTT-SEE----B-GGGS---S--EEEEEEES-B-GGGTHHHHHHHHHHH--EEEEES-B--HHHIIIIIHHHHHH-TTEEEEE---HHHHHHHHHHEEEEEE---S--S--HHHHHHHHTT--EEEE--TTHHHHTTT-GGGEESSHHHHHHHHHH--PPPHHHHHHHHHHHSBHHHHHHHHHHHHHHHHHHTT-

Radius of gyration: 37.37 Å; chains: 1; bounding box: 82×105×106 Å

InterPro domains:
  IPR001296 Glycosyl transferase, family 1 [PF00534] (345-463)
  IPR001296 Glycosyl transferase, family 1 [PF00534] (680-796)
  IPR011990 Tetratricopeptide-like helical domain superfamily [G3DSA:1.25.40.10] (12-203)
  IPR011990 Tetratricopeptide-like helical domain superfamily [SSF48452] (20-186)
  IPR019734 Tetratricopeptide repeat [SM00028] (19-52)
  IPR019734 Tetratricopeptide repeat [SM00028] (91-124)
  IPR019734 Tetratricopeptide repeat [SM00028] (137-170)
  IPR028098 Glycosyltransferase subfamily 4-like, N-terminal domain [PF13439] (216-310)
  IPR028098 Glycosyltransferase subfamily 4-like, N-terminal domain [PF13439] (551-641)

Organism: Lachnoclostridium phytofermentans (strain ATCC 700394 / DSM 18823 / ISDg) (NCBI:txid357809)